Protein AF-0000000070364997 (afdb_homodimer)

Sequence (820 aa):
MSFGLNSCIFNQNPSIFFQIRKKLLNKYQRLINIKISLKMSIETDIGFIRRKKSTSIEFLIPFIGIDIGGTLAKLCFALKKNSQVDFEHIEHLMINSYQEFDIYFKTFESRNVEDMIDFIESLDMNFITKEFYITGGGAHKFDELFQERLKVNVIKVQEFESLKMGFQLLEQLSPNDSIFNFSKQKGKDFFKGQGGLFPFVLINIGSGVSMIKFEGEGVFTRVNGTSIGGGFFLGITHLLTGERNFDKLLEMSNQGDNRNVDLYANDIYGQVVPPEDIHGDALCVSMGKMSAKLKEGEDVNKNDLVKSMLLMASFNLSQIAFIQSKLEGINNIIFAGNFVRNHQDTMDCINTAIEFFNQNEDANNQRKAFFVKHDGFIGALGSFFQGFTLKQQKKLQLISELNTQQVKQEMSFGLNSCIFNQNPSIFFQIRKKLLNKYQRLINIKISLKMSIETDIGFIRRKKSTSIEFLIPFIGIDIGGTLAKLCFALKKNSQVDFEHIEHLMINSYQEFDIYFKTFESRNVEDMIDFIESLDMNFITKEFYITGGGAHKFDELFQERLKVNVIKVQEFESLKMGFQLLEQLSPNDSIFNFSKQKGKDFFKGQGGLFPFVLINIGSGVSMIKFEGEGVFTRVNGTSIGGGFFLGITHLLTGERNFDKLLEMSNQGDNRNVDLYANDIYGQVVPPEDIHGDALCVSMGKMSAKLKEGEDVNKNDLVKSMLLMASFNLSQIAFIQSKLEGINNIIFAGNFVRNHQDTMDCINTAIEFFNQNEDANNQRKAFFVKHDGFIGALGSFFQGFTLKQQKKLQLISELNTQQVKQE

pLDDT: mean 80.09, std 21.05, range [21.52, 98.31]

InterPro domains:
  IPR004567 Type II pantothenate kinase [PF03630] (64-385)
  IPR004567 Type II pantothenate kinase [PTHR12280] (41-387)
  IPR004567 Type II pantothenate kinase [TIGR00555] (64-385)
  IPR043129 ATPase, nucleotide binding domain [SSF53067] (61-176)
  IPR043129 ATPase, nucleotide binding domain [SSF53067] (149-386)

Foldseek 3Di:
DPPPPPPPPPPVDPVVVVVVVVVVVVVVVVVVVVPVPPPPPPPPPPPPDPPPQDLLLVFWDLFKFWEQEPFKIKIKTKTFPPDPDDDDFDVVQWADAPDRIIMTMDMDTNVPCVVVVVRCVVSPSLVNYQEYEYEYPVLVVCQVVCCVSSVHHYDYDYQVLLLLLLQVVLQVGPPNQFKWAAAPVPGTGGDPDPVTQPFEWEFAAECWTWIKTDHPPRDIDTDDTDNLGPVVLQVVLCVLPVDRDPVVLVVLLVVADLVVQFQWPCNVQPPHDDDPPDPDGHGDGQSVCVVVCVVVVHDDRSSNNSNSSLLVSLLVSLVVSLVVCVVVQHQEYEYAYPRPLVDNSSSNSNQVNQVVVCVPPDPVRRHGYMYTNCGPCSSRSSSSSVVVVVVVVVVVVVVVVVVVVVVVVD/DPPPPDPPPPPVDPVVVVVVVVVVVVVVVVVVVVVVPPPPPPPPPPPPDPPPQPLLLVFWDLFKFWEQEPFKIKIKTKTFPPDPDDDDFDVVQWADAPDRIIMTMDMDTNVPCVVVVVRCVVSPSLVNYQEYEYEYPVLVVCQVVCCVSSVHHYDYDYQVLLLLLLLVVLQPGPPNQFKWAAAPVPGTGGDPDPVTLPFEWEFAAECWTWIKTDHDPRDIDTDDTDNLGPVVLQVVLCVLPVDRDPVVLVVLLVVADLVVQFQWPCNVQPPHDPDPVDPDGHGDGQSVCVVVCVVVVHDDRSSNNSNSSLLVSLLVSLVVSLVVCVVVQHQEYEYAYPRPLVDNSSSNSNQVNQVVVCVPPDPVRRHGYMYTNCGPCSSRSSSSSVVVVVVVVVVVVVVVVVVVVVVVVD

Radius of gyration: 33.5 Å; Cα contacts (8 Å, |Δi|>4): 1414; chains: 2; bounding box: 85×122×63 Å

Organism: Tetrahymena thermophila (strain SB210) (NCBI:txid312017)

Nearest PDB structures (foldseek):
  3smp-assembly1_B  TM=8.712E-01  e=1.996E-31  Homo sapiens
  2i7n-assembly1_B  TM=8.477E-01  e=9.320E-30  Homo sapiens
  7t1g-assembly1_B  TM=8.515E-01  e=3.770E-29  Saccharomyces cerevisiae S288C
  3mk6-assembly2_B  TM=8.285E-01  e=2.293E-28  Homo sapiens
  5kqd-assembly1_A  TM=8.121E-01  e=5.298E-25  Homo sapiens

Solvent-accessible surface area (backbone atoms only — not comparable to full-atom values): 43586 Å² total; per-residue (Å²): 137,82,81,74,80,79,78,80,73,80,74,77,62,73,60,60,61,51,53,55,51,48,49,54,47,49,52,51,51,54,51,54,63,55,57,70,64,64,75,77,76,74,80,72,78,72,84,65,75,82,62,83,71,56,83,30,57,83,29,50,47,70,35,38,5,26,23,23,43,89,59,43,24,29,42,23,38,35,32,31,62,90,55,85,65,84,74,89,59,43,71,93,65,45,42,80,45,95,56,74,33,33,37,44,35,43,78,38,46,35,88,46,47,62,59,52,53,50,50,39,56,68,46,40,48,51,76,63,29,47,57,37,22,23,17,45,68,36,37,66,75,42,40,64,57,43,33,69,77,51,63,33,46,75,42,75,38,56,56,67,57,16,38,52,38,17,51,53,53,52,68,68,39,81,80,48,76,42,40,24,30,50,34,86,88,75,40,77,46,60,53,79,67,87,75,58,74,58,49,26,34,36,39,39,23,33,44,31,30,42,28,32,39,37,44,65,96,80,41,69,46,79,76,51,65,43,27,72,23,34,24,20,53,50,16,53,43,22,74,72,64,70,52,81,50,65,71,60,48,52,51,34,23,72,73,27,50,31,74,78,32,30,30,33,39,49,74,72,40,49,94,46,84,58,62,88,83,54,68,73,75,37,77,34,13,41,37,40,39,37,57,62,38,54,73,70,64,51,86,75,60,58,31,20,51,40,22,37,52,51,48,48,48,30,35,51,48,30,49,51,50,50,55,52,26,59,69,68,72,38,45,40,33,35,49,32,21,68,54,36,54,82,34,63,70,51,43,26,40,30,35,52,34,40,53,58,64,31,70,83,39,56,86,90,65,45,59,45,62,30,33,43,71,54,40,67,38,37,40,6,44,3,18,21,45,46,49,51,52,52,53,50,50,53,50,50,51,48,49,52,50,50,51,54,51,53,57,71,71,102,137,83,81,74,81,79,79,80,73,79,76,77,61,72,61,59,60,51,52,54,50,47,51,53,48,50,52,52,51,53,51,54,63,55,58,70,65,63,74,76,77,73,79,72,78,73,83,66,75,81,63,82,70,56,82,33,57,82,29,51,47,69,35,38,4,26,22,22,42,89,59,43,24,29,42,24,38,34,31,29,62,88,56,85,65,86,76,90,59,45,73,92,65,46,40,77,45,97,56,73,33,32,38,43,38,42,78,38,45,35,89,46,47,62,58,50,52,51,52,38,56,69,47,41,48,51,75,63,31,48,58,36,22,24,18,45,68,36,38,67,74,43,3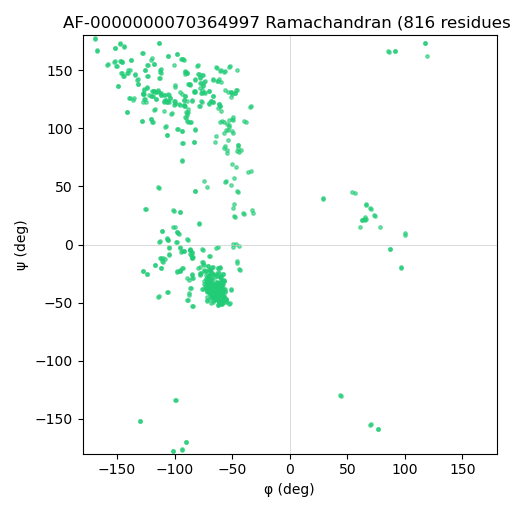9,66,57,44,32,71,77,50,63,34,46,75,43,76,40,55,55,69,59,15,38,51,39,17,53,53,52,52,69,69,42,83,80,46,76,42,40,24,30,49,34,85,87,76,40,76,46,62,53,78,67,88,76,58,75,57,42,27,34,36,39,41,23,33,45,31,30,42,28,31,40,36,65,50,98,81,46,70,45,79,78,49,66,43,28,71,23,34,24,20,53,49,18,53,43,23,75,72,62,70,52,81,50,67,70,58,48,52,52,33,23,73,72,27,50,30,75,78,30,29,32,33,39,48,74,72,40,50,93,48,83,56,62,87,84,54,68,73,75,38,78,34,14,42,38,40,39,36,58,62,38,55,74,71,64,51,85,76,61,58,30,21,52,39,23,36,51,51,47,46,48,30,36,52,48,30,50,51,50,51,55,51,24,58,69,69,72,38,43,39,34,35,49,32,22,67,55,38,54,81,34,63,69,51,43,27,41,29,35,51,33,39,54,59,64,31,70,81,38,55,85,90,65,45,59,45,61,29,34,45,70,54,41,68,38,35,39,7,43,3,18,22,46,46,49,50,51,52,52,51,49,54,49,51,51,49,49,51,49,50,50,53,50,50,53,68,74,97

Structure (mmCIF, N/CA/C/O backbone):
data_AF-0000000070364997-model_v1
#
loop_
_entity.id
_entity.type
_entity.pdbx_description
1 polymer 'Pantothenate kinase'
#
loop_
_atom_site.group_PDB
_atom_site.id
_atom_site.type_symbol
_atom_site.label_atom_id
_atom_site.label_alt_id
_atom_site.label_comp_id
_atom_site.label_asym_id
_atom_site.label_entity_id
_atom_site.label_seq_id
_atom_site.pdbx_PDB_ins_code
_atom_site.Cartn_x
_atom_site.Cartn_y
_atom_site.Cartn_z
_atom_site.occupancy
_atom_site.B_iso_or_equiv
_atom_site.auth_seq_id
_atom_site.auth_comp_id
_atom_site.auth_asym_id
_atom_site.auth_atom_id
_atom_site.pdbx_PDB_model_num
ATOM 1 N N . MET A 1 1 ? 57.125 -1.102 -2.936 1 21.53 1 MET A N 1
ATOM 2 C CA . MET A 1 1 ? 57.188 0.206 -2.287 1 21.53 1 MET A CA 1
ATOM 3 C C . MET A 1 1 ? 55.781 0.822 -2.215 1 21.53 1 MET A C 1
ATOM 5 O O . MET A 1 1 ? 55.094 0.962 -3.238 1 21.53 1 MET A O 1
ATOM 9 N N . SER A 1 2 ? 55.125 0.643 -1.011 1 21.56 2 SER A N 1
ATOM 10 C CA . SER A 1 2 ? 53.781 0.604 -0.413 1 21.56 2 SER A CA 1
ATOM 11 C C . SER A 1 2 ? 53.188 2.004 -0.293 1 21.56 2 SER A C 1
ATOM 13 O O . SER A 1 2 ? 53.594 2.785 0.568 1 21.56 2 SER A O 1
ATOM 15 N N . PHE A 1 3 ? 53.156 2.734 -1.479 1 24.83 3 PHE A N 1
ATOM 16 C CA . PHE A 1 3 ? 52.875 4.16 -1.391 1 24.83 3 PHE A CA 1
ATOM 17 C C . PHE A 1 3 ? 51.562 4.395 -0.665 1 24.83 3 PHE A C 1
ATOM 19 O O . PHE A 1 3 ? 50.531 3.781 -1 1 24.83 3 PHE A O 1
ATOM 26 N N . GLY A 1 4 ? 51.594 4.715 0.649 1 21.52 4 GLY A N 1
ATOM 27 C CA . GLY A 1 4 ? 50.719 5.051 1.784 1 21.52 4 GLY A CA 1
ATOM 28 C C . GLY A 1 4 ? 49.812 6.219 1.514 1 21.52 4 GLY A C 1
ATOM 29 O O . GLY A 1 4 ? 50.25 7.371 1.491 1 21.52 4 GLY A O 1
ATOM 30 N N . LEU A 1 5 ? 49 6.156 0.404 1 24.88 5 LEU A N 1
ATOM 31 C CA . LEU A 1 5 ? 48.156 7.328 0.119 1 24.88 5 LEU A CA 1
ATOM 32 C C . LEU A 1 5 ? 47.406 7.77 1.361 1 24.88 5 LEU A C 1
ATOM 34 O O . LEU A 1 5 ? 46.688 6.965 1.979 1 24.88 5 LEU A O 1
ATOM 38 N N . ASN A 1 6 ? 47.906 8.742 2.121 1 21.66 6 ASN A N 1
ATOM 39 C CA . ASN A 1 6 ? 47.531 9.453 3.34 1 21.66 6 ASN A CA 1
ATOM 40 C C . ASN A 1 6 ? 46.125 10.047 3.244 1 21.66 6 ASN A C 1
ATOM 42 O O . ASN A 1 6 ? 45.844 10.82 2.33 1 21.66 6 ASN A O 1
ATOM 46 N N . SER A 1 7 ? 45.062 9.336 3.641 1 22.23 7 SER A N 1
ATOM 47 C CA . SER A 1 7 ? 43.625 9.539 3.852 1 22.23 7 SER A CA 1
ATOM 48 C C . SER A 1 7 ? 43.375 10.797 4.676 1 22.23 7 SER A C 1
ATOM 50 O O . SER A 1 7 ? 43.531 10.789 5.898 1 22.23 7 SER A O 1
ATOM 52 N N . CYS A 1 8 ? 43.844 11.984 4.242 1 23.69 8 CYS A N 1
ATOM 53 C CA . CYS A 1 8 ? 43.594 13.188 5.027 1 23.69 8 CYS A CA 1
ATOM 54 C C . CYS A 1 8 ? 42.094 13.344 5.285 1 23.69 8 CYS A C 1
ATOM 56 O O . CYS A 1 8 ? 41.312 13.539 4.352 1 23.69 8 CYS A O 1
ATOM 58 N N . ILE A 1 9 ? 41.5 12.617 6.23 1 25.39 9 ILE A N 1
ATOM 59 C CA . ILE A 1 9 ? 40.25 12.609 6.961 1 25.39 9 ILE A CA 1
ATOM 60 C C . ILE A 1 9 ? 39.938 14.023 7.469 1 25.39 9 ILE A C 1
ATOM 62 O O . ILE A 1 9 ? 40.656 14.555 8.305 1 25.39 9 ILE A O 1
ATOM 66 N N . PHE A 1 10 ? 39.656 14.984 6.547 1 26.39 10 PHE A N 1
ATOM 67 C CA . PHE A 1 10 ? 39.25 16.297 7.02 1 26.39 10 PHE A CA 1
ATOM 68 C C . PHE A 1 10 ? 38.219 16.188 8.141 1 26.39 10 PHE A C 1
ATOM 70 O O . PHE A 1 10 ? 37.156 15.609 7.945 1 26.39 10 PHE A O 1
ATOM 77 N N . ASN A 1 11 ? 38.594 16.031 9.406 1 27.77 11 ASN A N 1
ATOM 78 C CA . ASN A 1 11 ? 38 16.203 10.734 1 27.77 11 ASN A CA 1
ATOM 79 C C . ASN A 1 11 ? 37.25 17.516 10.844 1 27.77 11 ASN A C 1
ATOM 81 O O . ASN A 1 11 ? 37.844 18.562 11.164 1 27.77 11 ASN A O 1
ATOM 85 N N . GLN A 1 12 ? 36.438 17.859 9.82 1 29.81 12 GLN A N 1
ATOM 86 C CA . GLN A 1 12 ? 35.781 19.141 9.945 1 29.81 12 GLN A CA 1
ATOM 87 C C . GLN A 1 12 ? 35.031 19.25 11.289 1 29.81 12 GLN A C 1
ATOM 89 O O . GLN A 1 12 ? 34.312 18.344 11.672 1 29.81 12 GLN A O 1
ATOM 94 N N . ASN A 1 13 ? 35.562 19.969 12.281 1 31.3 13 ASN A N 1
ATOM 95 C CA . ASN A 1 13 ? 35.312 20.266 13.688 1 31.3 13 ASN A CA 1
ATOM 96 C C . ASN A 1 13 ? 33.875 20.75 13.891 1 31.3 13 ASN A C 1
ATOM 98 O O . ASN A 1 13 ? 33.438 21.734 13.266 1 31.3 13 ASN A O 1
ATOM 102 N N . PRO A 1 14 ? 33.031 19.969 14.453 1 37.12 14 PRO A N 1
ATOM 103 C CA . PRO A 1 14 ? 31.641 20.234 14.836 1 37.12 14 PRO A CA 1
ATOM 104 C C . PRO A 1 14 ? 31.484 21.578 15.547 1 37.12 14 PRO A C 1
ATOM 106 O O . PRO A 1 14 ? 30.359 22.062 15.695 1 37.12 14 PRO A O 1
ATOM 109 N N . SER A 1 15 ? 32.656 22.188 15.992 1 38.53 15 SER A N 1
ATOM 110 C CA . SER A 1 15 ? 32.594 23.391 16.797 1 38.53 15 SER A CA 1
ATOM 111 C C . SER A 1 15 ? 32.219 24.609 15.961 1 38.53 15 SER A C 1
ATOM 113 O O . SER A 1 15 ? 31.516 25.516 16.422 1 38.53 15 SER A O 1
ATOM 115 N N . ILE A 1 16 ? 32.688 24.594 14.719 1 38.06 16 ILE A N 1
ATOM 116 C CA . ILE A 1 16 ? 32.469 25.797 13.914 1 38.06 16 ILE A CA 1
ATOM 117 C C . ILE A 1 16 ? 31 25.922 13.547 1 38.06 16 ILE A C 1
ATOM 119 O O . ILE A 1 16 ? 30.438 27.016 13.578 1 38.06 16 ILE A O 1
ATOM 123 N N . PHE A 1 17 ? 30.375 24.75 13.344 1 35.44 17 PHE A N 1
ATOM 124 C CA . PHE A 1 17 ? 28.969 24.812 12.969 1 35.44 17 PHE A CA 1
ATOM 125 C C . PHE A 1 17 ? 28.125 25.25 14.156 1 35.44 17 PHE A C 1
ATOM 127 O O . PHE A 1 17 ? 27.141 25.984 13.992 1 35.44 17 PHE A O 1
ATOM 134 N N . PHE A 1 18 ? 28.594 24.984 15.359 1 38.22 18 PHE A N 1
ATOM 135 C CA . PHE A 1 18 ? 27.891 25.422 16.547 1 38.22 18 PHE A CA 1
ATOM 136 C C . PHE A 1 18 ? 28.031 26.938 16.734 1 38.22 18 PHE A C 1
ATOM 138 O O . PHE A 1 18 ? 27.078 27.609 17.078 1 38.22 18 PHE A O 1
ATOM 145 N N . GLN A 1 19 ? 29.266 27.484 16.422 1 40.44 19 GLN A N 1
ATOM 146 C CA . GLN A 1 19 ? 29.5 28.906 16.625 1 40.44 19 GLN A CA 1
ATOM 147 C C . GLN A 1 19 ? 28.734 29.734 15.594 1 40.44 19 GLN A C 1
ATOM 149 O O . GLN A 1 19 ? 28.203 30.797 15.93 1 40.44 19 GLN A O 1
ATOM 154 N N . ILE A 1 20 ? 28.578 29.25 14.391 1 38.41 20 ILE A N 1
ATOM 155 C CA . ILE A 1 20 ? 27.828 30.016 13.391 1 38.41 20 ILE A CA 1
ATOM 156 C C . ILE A 1 20 ? 26.344 29.969 13.727 1 38.41 20 ILE A C 1
ATOM 158 O O . ILE A 1 20 ? 25.641 30.984 13.633 1 38.41 20 ILE A O 1
ATOM 162 N N . ARG A 1 21 ? 25.859 28.906 14.281 1 37.62 21 ARG A N 1
ATOM 163 C CA . ARG A 1 21 ? 24.453 28.766 14.672 1 37.62 21 ARG A CA 1
ATOM 164 C C . ARG A 1 21 ? 24.125 29.656 15.867 1 37.62 21 ARG A C 1
ATOM 166 O O . ARG A 1 21 ? 23.078 30.312 15.891 1 37.62 21 ARG A O 1
ATOM 173 N N . LYS A 1 22 ? 24.984 29.766 16.828 1 41.53 22 LYS A N 1
ATOM 174 C CA . LYS A 1 22 ? 24.797 30.672 17.969 1 41.53 22 LYS A CA 1
ATOM 175 C C . LYS A 1 22 ? 24.828 32.125 17.516 1 41.53 22 LYS A C 1
ATOM 177 O O . LYS A 1 22 ? 24.031 32.938 17.984 1 41.53 22 LYS A O 1
ATOM 182 N N . LYS A 1 23 ? 25.719 32.5 16.641 1 41.75 23 LYS A N 1
ATOM 183 C CA . LYS A 1 23 ? 25.812 33.875 16.156 1 41.75 23 LYS A CA 1
ATOM 184 C C . LYS A 1 23 ? 24.562 34.281 15.375 1 41.75 23 LYS A C 1
ATOM 186 O O . LYS A 1 23 ? 24.062 35.375 15.516 1 41.75 23 LYS A O 1
ATOM 191 N N . LEU A 1 24 ? 24.078 33.312 14.602 1 37.25 24 LEU A N 1
ATOM 192 C CA . LEU A 1 24 ? 22.828 33.625 13.898 1 37.25 24 LEU A CA 1
ATOM 193 C C . LEU A 1 24 ? 21.656 33.656 14.867 1 37.25 24 LEU A C 1
ATOM 195 O O . LEU A 1 24 ? 20.781 34.531 14.75 1 37.25 24 LEU A O 1
ATOM 199 N N . LEU A 1 25 ? 21.719 32.875 15.891 1 37.78 25 LEU A N 1
ATOM 200 C CA . LEU A 1 25 ? 20.703 32.906 16.922 1 37.78 25 LEU A CA 1
ATOM 201 C C . LEU A 1 25 ? 20.828 34.188 17.766 1 37.78 25 LEU A C 1
ATOM 203 O O . LEU A 1 25 ? 19.828 34.812 18.094 1 37.78 25 LEU A O 1
ATOM 207 N N . ASN A 1 26 ? 22.062 34.5 18.234 1 42.31 26 ASN A N 1
ATOM 208 C CA . ASN A 1 26 ? 22.281 35.75 18.969 1 42.31 26 ASN A CA 1
ATOM 209 C C . ASN A 1 26 ? 21.938 36.969 18.109 1 42.31 26 ASN A C 1
ATOM 211 O O . ASN A 1 26 ? 21.375 37.938 18.609 1 42.31 26 ASN A O 1
ATOM 215 N N . LYS A 1 27 ? 22.297 37 16.875 1 37.28 27 LYS A N 1
ATOM 216 C CA . LYS A 1 27 ? 21.891 38.094 16 1 37.28 27 LYS A CA 1
ATOM 217 C C . LYS A 1 27 ? 20.375 38.156 15.867 1 37.28 27 LYS A C 1
ATOM 219 O O . LYS A 1 27 ? 19.781 39.219 15.875 1 37.28 27 LYS A O 1
ATOM 224 N N . TYR A 1 28 ? 19.75 37 15.844 1 33.81 28 TYR A N 1
ATOM 225 C CA . TYR A 1 28 ? 18.297 36.969 15.781 1 33.81 28 TYR A CA 1
ATOM 226 C C . TYR A 1 28 ? 17.688 37.344 17.125 1 33.81 28 TYR A C 1
ATOM 228 O O . TYR A 1 28 ? 16.688 38.062 17.172 1 33.81 28 TYR A O 1
ATOM 236 N N . GLN A 1 29 ? 18.344 37.031 18.25 1 35.12 29 GLN A N 1
ATOM 237 C CA . GLN A 1 29 ? 17.859 37.469 19.547 1 35.12 29 GLN A CA 1
ATOM 238 C C . GLN A 1 29 ? 17.984 39 19.688 1 35.12 29 GLN A C 1
ATOM 240 O O . GLN A 1 29 ? 17.078 39.656 20.203 1 35.12 29 GLN A O 1
ATOM 245 N N . ARG A 1 30 ? 19.125 39.625 19.422 1 35.75 30 ARG A N 1
ATOM 246 C CA . ARG A 1 30 ? 19.312 41.062 19.5 1 35.75 30 ARG A CA 1
ATOM 247 C C . ARG A 1 30 ? 18.359 41.812 18.594 1 35.75 30 ARG A C 1
ATOM 249 O O . ARG A 1 30 ? 17.859 42.906 18.938 1 35.75 30 ARG A O 1
ATOM 256 N N . LEU A 1 31 ? 18.109 41.281 17.469 1 31.36 31 LEU A N 1
ATOM 257 C CA . LEU A 1 31 ? 17.188 41.938 16.562 1 31.36 31 LEU A CA 1
ATOM 258 C C . LEU A 1 31 ? 15.758 41.875 17.078 1 31.36 31 LEU A C 1
ATOM 260 O O . LEU A 1 31 ? 14.969 42.812 16.891 1 31.36 31 LEU A O 1
ATOM 264 N N . ILE A 1 32 ? 15.469 40.875 17.875 1 33.06 32 ILE A N 1
ATOM 265 C CA . ILE A 1 32 ? 14.148 40.844 18.484 1 33.06 32 ILE A CA 1
ATOM 266 C C . ILE A 1 32 ? 14.055 41.938 19.547 1 33.06 32 ILE A C 1
ATOM 268 O O . ILE A 1 32 ? 13.031 42.625 19.656 1 33.06 32 ILE A O 1
ATOM 272 N N . ASN A 1 33 ? 15.141 42.219 20.266 1 32.97 33 ASN A N 1
ATOM 273 C CA . ASN A 1 33 ? 15.086 43.281 21.266 1 32.97 33 ASN A CA 1
ATOM 274 C C . ASN A 1 33 ? 14.883 44.625 20.609 1 32.97 33 ASN A C 1
ATOM 276 O O . ASN A 1 33 ? 14.305 45.531 21.219 1 32.97 33 ASN A O 1
ATOM 280 N N . ILE A 1 34 ? 15.555 44.875 19.516 1 29.83 34 ILE A N 1
ATOM 281 C CA . ILE A 1 34 ? 15.484 46.25 19 1 29.83 34 ILE A CA 1
ATOM 282 C C . ILE A 1 34 ? 14.062 46.562 18.531 1 29.83 34 ILE A C 1
ATOM 284 O O . ILE A 1 34 ? 13.539 47.656 18.766 1 29.83 34 ILE A O 1
ATOM 288 N N . LYS A 1 35 ? 13.383 45.625 17.844 1 33.09 35 LYS A N 1
ATOM 289 C CA . LYS A 1 35 ? 12.203 46 17.062 1 33.09 35 LYS A CA 1
ATOM 290 C C . LYS A 1 35 ? 10.977 46.156 17.953 1 33.09 35 LYS A C 1
ATOM 292 O O . LYS A 1 35 ? 9.938 46.656 17.516 1 33.09 35 LYS A O 1
ATOM 297 N N . ILE A 1 36 ? 10.992 45.562 19.141 1 31.11 36 ILE A N 1
ATOM 298 C CA . ILE A 1 36 ? 9.781 45.875 19.891 1 31.11 36 ILE A CA 1
ATOM 299 C C . ILE A 1 36 ? 9.703 47.375 20.172 1 31.11 36 ILE A C 1
ATOM 301 O O . ILE A 1 36 ? 8.617 47.938 20.312 1 31.11 36 ILE A O 1
ATOM 305 N N . SER A 1 37 ? 10.875 48.031 20.234 1 28.77 37 SER A N 1
ATOM 306 C CA . SER A 1 37 ? 10.789 49.438 20.578 1 28.77 37 SER A CA 1
ATOM 307 C C . SER A 1 37 ? 10.227 50.25 19.422 1 28.77 37 SER A C 1
ATOM 309 O O . SER A 1 37 ? 10.203 51.5 19.484 1 28.77 37 SER A O 1
ATOM 311 N N . LEU A 1 38 ? 10.305 49.812 18.188 1 26.12 38 LEU A N 1
ATOM 312 C CA . LEU A 1 38 ? 9.797 50.812 17.25 1 26.12 38 LEU A CA 1
ATOM 313 C C . LEU A 1 38 ? 8.312 51.062 17.484 1 26.12 38 LEU A C 1
ATOM 315 O O . LEU A 1 38 ? 7.492 50.156 17.391 1 26.12 38 LEU A O 1
ATOM 319 N N . LYS A 1 39 ? 7.926 52.094 18.328 1 30.89 39 LYS A N 1
ATOM 320 C CA . LYS A 1 39 ? 6.758 52.938 18.531 1 30.89 39 LYS A CA 1
ATOM 321 C C . LYS A 1 39 ? 6.078 53.281 17.203 1 30.89 39 LYS A C 1
ATOM 323 O O . LYS A 1 39 ? 6.621 54.031 16.391 1 30.89 39 LYS A O 1
ATOM 328 N N . MET A 1 40 ? 5.562 52.344 16.453 1 27.45 40 MET A N 1
ATOM 329 C CA . MET A 1 40 ? 4.676 52.719 15.359 1 27.45 40 MET A CA 1
ATOM 330 C C . MET A 1 40 ? 3.658 53.75 15.82 1 27.45 40 MET A C 1
ATOM 332 O O . MET A 1 40 ? 2.783 53.438 16.625 1 27.45 40 MET A O 1
ATOM 336 N N . SER A 1 41 ? 3.932 55.031 15.93 1 28.05 41 SER A N 1
ATOM 337 C CA . SER A 1 41 ? 3.064 56.188 15.984 1 28.05 41 SER A CA 1
ATOM 338 C C . SER A 1 41 ? 2.014 56.156 14.883 1 28.05 41 SER A C 1
ATOM 340 O O . SER A 1 41 ? 2.141 56.844 13.875 1 28.05 41 SER A O 1
ATOM 342 N N . ILE A 1 42 ? 1.562 55.062 14.258 1 27.23 42 ILE A N 1
ATOM 343 C CA . ILE A 1 42 ? 0.533 55.25 13.242 1 27.23 42 ILE A CA 1
ATOM 344 C C . ILE A 1 42 ? -0.671 55.969 13.852 1 27.23 42 ILE A C 1
ATOM 346 O O . ILE A 1 42 ? -1.34 55.438 14.734 1 27.23 42 ILE A O 1
ATOM 350 N N . GLU A 1 43 ? -0.694 57.312 13.938 1 28.06 43 GLU A N 1
ATOM 351 C CA . GLU A 1 43 ? -1.823 58.219 14.094 1 28.06 43 GLU A CA 1
ATOM 352 C C . GLU A 1 43 ? -2.934 57.906 13.094 1 28.06 43 GLU A C 1
ATOM 354 O O . GLU A 1 43 ? -2.908 58.375 11.953 1 28.06 43 GLU A O 1
ATOM 359 N N . THR A 1 44 ? -3.211 56.656 12.625 1 27.14 44 THR A N 1
ATOM 360 C CA . THR A 1 44 ? -4.336 56.594 11.703 1 27.14 44 THR A CA 1
ATOM 361 C C . THR A 1 44 ? -5.594 57.156 12.336 1 27.14 44 THR A C 1
ATOM 363 O O . THR A 1 44 ? -5.973 56.781 13.445 1 27.14 44 THR A O 1
ATOM 366 N N . ASP A 1 45 ? -6.09 58.344 12.023 1 28.7 45 ASP A N 1
ATOM 367 C CA . ASP A 1 45 ? -7.262 59.188 12.219 1 28.7 45 ASP A CA 1
ATOM 368 C C . ASP A 1 45 ? -8.547 58.438 11.922 1 28.7 45 ASP A C 1
ATOM 370 O O . ASP A 1 45 ? -9.586 59.031 11.641 1 28.7 45 ASP A O 1
ATOM 374 N N . ILE A 1 46 ? -8.539 57.094 11.523 1 30.06 46 ILE A N 1
ATOM 375 C CA . ILE A 1 46 ? -9.859 56.625 11.078 1 30.06 46 ILE A CA 1
ATOM 376 C C . ILE A 1 46 ? -10.859 56.781 12.219 1 30.06 46 ILE A C 1
ATOM 378 O O . ILE A 1 46 ? -10.547 56.5 13.375 1 30.06 46 ILE A O 1
ATOM 382 N N . GLY A 1 47 ? -11.859 57.594 12.133 1 30.23 47 GLY A N 1
ATOM 383 C CA . GLY A 1 47 ? -13.117 57.719 12.852 1 30.23 47 GLY A CA 1
ATOM 384 C C . GLY A 1 47 ? -13.672 56.375 13.312 1 30.23 47 GLY A C 1
ATOM 385 O O . GLY A 1 47 ? -14.547 55.812 12.656 1 30.23 47 GLY A O 1
ATOM 386 N N . PHE A 1 48 ? -12.82 55.344 13.594 1 31.38 48 PHE A N 1
ATOM 387 C CA . PHE A 1 48 ? -13.297 54.062 14.07 1 31.38 48 PHE A CA 1
ATOM 388 C C . PHE A 1 48 ? -14.266 54.219 15.242 1 31.38 48 PHE A C 1
ATOM 390 O O . PHE A 1 48 ? -14.023 55.031 16.141 1 31.38 48 PHE A O 1
ATOM 397 N N . ILE A 1 49 ? -15.547 54 15.031 1 34.19 49 ILE A N 1
ATOM 398 C CA . ILE A 1 49 ? -16.547 53.844 16.094 1 34.19 49 ILE A CA 1
ATOM 399 C C . ILE A 1 49 ? -15.906 53.156 17.297 1 34.19 49 ILE A C 1
ATOM 401 O O . ILE A 1 49 ? -15.18 52.188 17.156 1 34.19 49 ILE A O 1
ATOM 405 N N . ARG A 1 50 ? -15.828 53.719 18.453 1 36.59 50 ARG A N 1
ATOM 406 C CA . ARG A 1 50 ? -15.414 53.375 19.797 1 36.59 50 ARG A CA 1
ATOM 407 C C . ARG A 1 50 ? -15.875 51.969 20.172 1 36.59 50 ARG A C 1
ATOM 409 O O . ARG A 1 50 ? -16.906 51.812 20.828 1 36.59 50 ARG A O 1
ATOM 416 N N . ARG A 1 51 ? -16.047 51.062 19.188 1 42 51 ARG A N 1
ATOM 417 C CA . ARG A 1 51 ? -16.312 49.781 19.844 1 42 51 ARG A CA 1
ATOM 418 C C . ARG A 1 51 ? -15.25 49.469 20.906 1 42 51 ARG A C 1
ATOM 420 O O . ARG A 1 51 ? -14.078 49.844 20.734 1 42 51 ARG A O 1
ATOM 427 N N . LYS A 1 52 ? -15.641 49.188 22.062 1 45.5 52 LYS A N 1
ATOM 428 C CA . LYS A 1 52 ? -14.852 48.781 23.219 1 45.5 52 LYS A CA 1
ATOM 429 C C . LYS A 1 52 ? -13.766 47.781 22.828 1 45.5 52 LYS A C 1
ATOM 431 O O . LYS A 1 52 ? -14.07 46.656 22.359 1 45.5 52 LYS A O 1
ATOM 436 N N . LYS A 1 53 ? -12.664 48.188 22.328 1 52.06 53 LYS A N 1
ATOM 437 C CA . LYS A 1 53 ? -11.445 47.438 22.016 1 52.06 53 LYS A CA 1
ATOM 438 C C . LYS A 1 53 ? -11.141 46.406 23.094 1 52.06 53 LYS A C 1
ATOM 440 O O . LYS A 1 53 ? -11.148 46.719 24.281 1 52.06 53 LYS A O 1
ATOM 445 N N . SER A 1 54 ? -11.422 45.125 22.641 1 59.81 54 SER A N 1
ATOM 446 C CA . SER A 1 54 ? -11.062 44.031 23.562 1 59.81 54 SER A CA 1
ATOM 447 C C . SER A 1 54 ? -9.648 44.219 24.094 1 59.81 54 SER A C 1
ATOM 449 O O . SER A 1 54 ? -8.805 44.844 23.438 1 59.81 54 SER A O 1
ATOM 451 N N . THR A 1 55 ? -9.461 44.125 25.375 1 68.25 55 THR A N 1
ATOM 452 C CA . THR A 1 55 ? -8.203 44.156 26.109 1 68.25 55 THR A CA 1
ATOM 453 C C . THR A 1 55 ? -7.168 43.25 25.453 1 68.25 55 THR A C 1
ATOM 455 O O . THR A 1 55 ? -5.977 43.344 25.75 1 68.25 55 THR A O 1
ATOM 458 N N . SER A 1 56 ? -7.566 42.562 24.281 1 77.5 56 SER A N 1
ATOM 459 C CA . SER A 1 56 ? -6.645 41.594 23.703 1 77.5 56 SER A CA 1
ATOM 460 C C . SER A 1 56 ? -5.633 42.281 22.781 1 77.5 56 SER A C 1
ATOM 462 O O . SER A 1 56 ? -4.523 41.781 22.594 1 77.5 56 SER A O 1
ATOM 464 N N . ILE A 1 57 ? -5.949 43.344 22.234 1 80.12 57 ILE A N 1
ATOM 465 C CA . ILE A 1 57 ? -5.156 44 21.203 1 80.12 57 ILE A CA 1
ATOM 466 C C . ILE A 1 57 ? -3.76 44.312 21.75 1 80.12 57 ILE A C 1
ATOM 468 O O . ILE A 1 57 ? -2.777 44.25 21 1 80.12 57 ILE A O 1
ATOM 472 N N . GLU A 1 58 ? -3.758 44.531 22.938 1 81.25 58 GLU A N 1
ATOM 473 C CA . GLU A 1 58 ? -2.475 44.906 23.531 1 81.25 58 GLU A CA 1
ATOM 474 C C . GLU A 1 58 ? -1.556 43.688 23.672 1 81.25 58 GLU A C 1
ATOM 476 O O . GLU A 1 58 ? -0.336 43.844 23.766 1 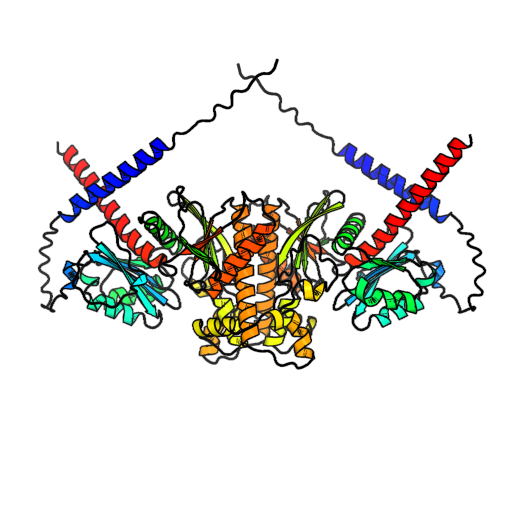81.25 58 GLU A O 1
ATOM 481 N N . PHE A 1 59 ? -2.127 42.562 23.547 1 87.56 59 PHE A N 1
ATOM 482 C CA . PHE A 1 59 ? -1.343 41.375 23.859 1 87.56 59 PHE A CA 1
ATOM 483 C C . PHE A 1 59 ? -1.085 40.531 22.594 1 87.56 59 PHE A C 1
ATOM 485 O O . PHE A 1 59 ? -0.192 39.688 22.578 1 87.56 59 PHE A O 1
ATOM 492 N N . LEU A 1 60 ? -1.738 40.844 21.609 1 88.94 60 LEU A N 1
ATOM 493 C CA . LEU A 1 60 ? -1.677 40.031 20.406 1 88.94 60 LEU A CA 1
ATOM 494 C C . LEU A 1 60 ? -0.388 40.312 19.641 1 88.94 60 LEU A C 1
ATOM 496 O O . LEU A 1 60 ? 0.043 41.438 19.516 1 88.94 60 LEU A O 1
ATOM 500 N N . ILE A 1 61 ? 0.221 39.188 19.125 1 88.44 61 ILE A N 1
ATOM 501 C CA . ILE A 1 61 ? 1.302 39.281 18.141 1 88.44 61 ILE A CA 1
ATOM 502 C C . ILE A 1 61 ? 0.72 39.344 16.734 1 88.44 61 ILE A C 1
ATOM 504 O O . ILE A 1 61 ? -0.238 38.625 16.422 1 88.44 61 ILE A O 1
ATOM 508 N N . PRO A 1 62 ? 1.277 40.188 15.906 1 90.25 62 PRO A N 1
ATOM 509 C CA . PRO A 1 62 ? 0.613 40.5 14.641 1 90.25 62 PRO A CA 1
ATOM 510 C C . PRO A 1 62 ? 0.889 39.438 13.562 1 90.25 62 PRO A C 1
ATOM 512 O O . PRO A 1 62 ? 1.183 39.812 12.414 1 90.25 62 PRO A O 1
ATOM 515 N N . PHE A 1 63 ? 0.797 38.219 13.836 1 92.31 63 PHE A N 1
ATOM 516 C CA . PHE A 1 63 ? 0.93 37.094 12.898 1 92.31 63 PHE A CA 1
ATOM 517 C C . PHE A 1 63 ? -0.159 36.062 13.141 1 92.31 63 PHE A C 1
ATOM 519 O O . PHE A 1 63 ? -0.358 35.594 14.266 1 92.31 63 PHE A O 1
ATOM 526 N N . ILE A 1 64 ? -0.848 35.812 12.109 1 95.38 64 ILE A N 1
ATOM 527 C CA . ILE A 1 64 ? -1.94 34.844 12.18 1 95.38 64 ILE A CA 1
ATOM 528 C C . ILE A 1 64 ? -1.75 33.75 11.117 1 95.38 64 ILE A C 1
ATOM 530 O O . ILE A 1 64 ? -1.594 34.062 9.93 1 95.38 64 ILE A O 1
ATOM 534 N N . GLY A 1 65 ? -1.685 32.531 11.539 1 96.88 65 GLY A N 1
ATOM 535 C CA . GLY A 1 65 ? -1.581 31.375 10.648 1 96.88 65 GLY A CA 1
ATOM 536 C C . GLY A 1 65 ? -2.818 30.5 10.656 1 96.88 65 GLY A C 1
ATOM 537 O O . GLY A 1 65 ? -3.346 30.172 11.719 1 96.88 65 GLY A O 1
ATOM 538 N N . ILE A 1 66 ? -3.287 30.203 9.453 1 97 66 ILE A N 1
ATOM 539 C CA . ILE A 1 66 ? -4.504 29.406 9.336 1 97 66 ILE A CA 1
ATOM 540 C C . ILE A 1 66 ? -4.281 28.281 8.344 1 97 66 ILE A C 1
ATOM 542 O O . ILE A 1 66 ? -3.582 28.438 7.348 1 97 66 ILE A O 1
ATOM 546 N N . ASP A 1 67 ? -4.77 27.062 8.648 1 94.19 67 ASP A N 1
ATOM 547 C CA . ASP A 1 67 ? -4.852 25.906 7.758 1 94.19 67 ASP A CA 1
ATOM 548 C C . ASP A 1 67 ? -6.297 25.438 7.602 1 94.19 67 ASP A C 1
ATOM 550 O O . ASP A 1 67 ? -6.875 24.875 8.539 1 94.19 67 ASP A O 1
ATOM 554 N N . ILE A 1 68 ? -6.852 25.688 6.414 1 90.31 68 ILE A N 1
ATOM 555 C CA . ILE A 1 68 ? -8.242 25.312 6.188 1 90.31 68 ILE A CA 1
ATOM 556 C C . ILE A 1 68 ? -8.305 24.109 5.246 1 90.31 68 ILE A C 1
ATOM 558 O O . ILE A 1 68 ? -8.25 24.266 4.023 1 90.31 68 ILE A O 1
ATOM 562 N N . GLY A 1 69 ? -8.516 22.953 5.832 1 78.88 69 GLY A N 1
ATOM 563 C CA . GLY A 1 69 ? -8.695 21.734 5.059 1 78.88 69 GLY A CA 1
ATOM 564 C C . GLY A 1 69 ? -10.141 21.469 4.695 1 78.88 69 GLY A C 1
ATOM 565 O O . GLY A 1 69 ? -10.992 22.344 4.836 1 78.88 69 GLY A O 1
ATOM 566 N N . GLY A 1 70 ? -10.383 20.281 4.188 1 69.75 70 GLY A N 1
ATOM 567 C CA . GLY A 1 70 ? -11.734 19.906 3.791 1 69.75 70 GLY A CA 1
ATOM 568 C C . GLY A 1 70 ? -12.68 19.734 4.965 1 69.75 70 GLY A C 1
ATOM 569 O O . GLY A 1 70 ? -13.891 19.922 4.828 1 69.75 70 GLY A O 1
ATOM 570 N N . THR A 1 71 ? -12.117 19.344 6.109 1 69.56 71 THR A N 1
ATOM 571 C CA . THR A 1 71 ? -12.969 19 7.242 1 69.56 71 THR A CA 1
ATOM 572 C C . THR A 1 71 ? -12.766 20 8.383 1 69.56 71 THR A C 1
ATOM 574 O O . THR A 1 71 ? -13.734 20.469 8.984 1 69.56 71 THR A O 1
ATOM 577 N N . LEU A 1 72 ? -11.5 20.344 8.703 1 77.81 72 LEU A N 1
ATOM 578 C CA . LEU A 1 72 ? -11.195 21.188 9.844 1 77.81 72 LEU A CA 1
ATOM 579 C C . LEU A 1 72 ? -10.398 22.422 9.414 1 77.81 72 LEU A C 1
ATOM 581 O O . LEU A 1 72 ? -9.625 22.359 8.453 1 77.81 72 LEU A O 1
ATOM 585 N N . ALA A 1 73 ? -10.688 23.438 10.078 1 90.06 73 ALA A N 1
ATOM 586 C CA . ALA A 1 73 ? -9.906 24.672 10 1 90.06 73 ALA A CA 1
ATOM 587 C C . ALA A 1 73 ? -9.125 24.906 11.289 1 90.06 73 ALA A C 1
ATOM 589 O O . ALA A 1 73 ? -9.672 24.781 12.383 1 90.06 73 ALA A O 1
ATOM 590 N N . LYS A 1 74 ? -7.84 25.141 11.164 1 94.12 74 LYS A N 1
ATOM 591 C CA . LYS A 1 74 ? -6.961 25.312 12.32 1 94.12 74 LYS A CA 1
ATOM 592 C C . LYS A 1 74 ? -6.371 26.719 12.367 1 94.12 74 LYS A C 1
ATOM 594 O O . LYS A 1 74 ? -5.914 27.234 11.344 1 94.12 74 LYS A O 1
ATOM 599 N N . LEU A 1 75 ? -6.465 27.312 13.508 1 96.75 75 LEU A N 1
ATOM 600 C CA . LEU A 1 75 ? -5.98 28.672 13.742 1 96.75 75 LEU A CA 1
ATOM 601 C C . LEU A 1 75 ? -4.785 28.656 14.688 1 96.75 75 LEU A C 1
ATOM 603 O O . LEU A 1 75 ? -4.789 27.969 15.703 1 96.75 75 LEU A O 1
ATOM 607 N N . CYS A 1 76 ? -3.736 29.297 14.281 1 96.56 76 CYS A N 1
ATOM 608 C CA . CYS A 1 76 ? -2.539 29.516 15.086 1 96.56 76 CYS A CA 1
ATOM 609 C C . CYS A 1 76 ? -2.281 31 15.297 1 96.56 76 CYS A C 1
ATOM 611 O O . CYS A 1 76 ? -2.258 31.766 14.336 1 96.56 76 CYS A O 1
ATOM 613 N N . PHE A 1 77 ? -2.104 31.453 16.531 1 94.75 77 PHE A N 1
ATOM 614 C CA . PHE A 1 77 ? -1.824 32.844 16.875 1 94.75 77 PHE A CA 1
ATOM 615 C C . PHE A 1 77 ? -1.028 32.938 18.172 1 94.75 77 PHE A C 1
ATOM 617 O O . PHE A 1 77 ? -0.783 31.922 18.828 1 94.75 77 PHE A O 1
ATOM 624 N N . ALA A 1 78 ? -0.542 34.125 18.453 1 93 78 ALA A N 1
ATOM 625 C CA . ALA A 1 78 ? 0.318 34.281 19.609 1 93 78 ALA A CA 1
ATOM 626 C C . ALA A 1 78 ? -0.082 35.5 20.422 1 93 78 ALA A C 1
ATOM 628 O O . ALA A 1 78 ? -0.578 36.469 19.875 1 93 78 ALA A O 1
ATOM 629 N N . LEU A 1 79 ? 0.104 35.344 21.688 1 92.31 79 LEU A N 1
ATOM 630 C CA . LEU A 1 79 ? -0.104 36.438 22.625 1 92.31 79 LEU A CA 1
ATOM 631 C C . LEU A 1 79 ? 1.138 36.656 23.484 1 92.31 79 LEU A C 1
ATOM 633 O O . LEU A 1 79 ? 1.876 35.719 23.781 1 92.31 79 LEU A O 1
ATOM 637 N N . LYS A 1 80 ? 1.291 37.906 23.859 1 90.44 80 LYS A N 1
ATOM 638 C CA . LYS A 1 80 ? 2.34 38.219 24.828 1 90.44 80 LYS A CA 1
ATOM 639 C C . LYS A 1 80 ? 2.162 37.406 26.109 1 90.44 80 LYS A C 1
ATOM 641 O O . LYS A 1 80 ? 1.034 37.125 26.516 1 90.44 80 LYS A O 1
ATOM 646 N N . LYS A 1 81 ? 3.279 37.156 26.656 1 89 81 LYS A N 1
ATOM 647 C CA . LYS A 1 81 ? 3.229 36.406 27.906 1 89 81 LYS A CA 1
ATOM 648 C C . LYS A 1 81 ? 2.436 37.156 28.969 1 89 81 LYS A C 1
ATOM 650 O O . LYS A 1 81 ? 2.422 38.375 28.969 1 89 81 LYS A O 1
ATOM 655 N N . ASN A 1 82 ? 1.772 36.469 29.875 1 82.56 82 ASN A N 1
ATOM 656 C CA . ASN A 1 82 ? 0.994 37 30.984 1 82.56 82 ASN A CA 1
ATOM 657 C C . ASN A 1 82 ? -0.229 37.781 30.516 1 82.56 82 ASN A C 1
ATOM 659 O O . ASN A 1 82 ? -0.646 38.75 31.156 1 82.56 82 ASN A O 1
ATOM 663 N N . SER A 1 83 ? -0.576 37.375 29.297 1 84.12 83 SER A N 1
ATOM 664 C CA . SER A 1 83 ? -1.812 37.969 28.797 1 84.12 83 SER A CA 1
ATOM 665 C C . SER A 1 83 ? -3 37.625 29.672 1 84.12 83 SER A C 1
ATOM 667 O O . SER A 1 83 ? -3.076 36.5 30.203 1 84.12 83 SER A O 1
ATOM 669 N N . GLN A 1 84 ? -3.939 38.625 29.859 1 81.94 84 GLN A N 1
ATOM 670 C CA . GLN A 1 84 ? -5.137 38.375 30.656 1 81.94 84 GLN A CA 1
ATOM 671 C C . GLN A 1 84 ? -6.352 38.125 29.781 1 81.94 84 GLN A C 1
ATOM 673 O O . GLN A 1 84 ? -7.488 38.125 30.25 1 81.94 84 GLN A O 1
ATOM 678 N N . VAL A 1 85 ? -6.043 37.875 28.547 1 87.31 85 VAL A N 1
ATOM 679 C CA . VAL A 1 85 ? -7.129 37.656 27.609 1 87.31 85 VAL A CA 1
ATOM 680 C C . VAL A 1 85 ? -7.754 36.281 27.859 1 87.31 85 VAL A C 1
ATOM 682 O O . VAL A 1 85 ? -7.043 35.281 28.031 1 87.31 85 VAL A O 1
ATOM 685 N N . ASP A 1 86 ? -9.078 36.25 27.969 1 86.5 86 ASP A N 1
ATOM 686 C CA . ASP A 1 86 ? -9.805 35 28.141 1 86.5 86 ASP A CA 1
ATOM 687 C C . ASP A 1 86 ? -10.312 34.469 26.797 1 86.5 86 ASP A C 1
ATOM 689 O O . ASP A 1 86 ? -11.023 35.188 26.078 1 86.5 86 ASP A O 1
ATOM 693 N N . PHE A 1 87 ? -9.875 33.312 26.484 1 87.94 87 PHE A N 1
ATOM 694 C CA . PHE A 1 87 ? -10.312 32.656 25.25 1 87.94 87 PHE A CA 1
ATOM 695 C C . PHE A 1 87 ? -10.125 31.156 25.328 1 87.94 87 PHE A C 1
ATOM 697 O O . PHE A 1 87 ? -9.328 30.672 26.141 1 87.94 87 PHE A O 1
ATOM 704 N N . GLU A 1 88 ? -10.922 30.5 24.547 1 89.19 88 GLU A N 1
ATOM 705 C CA . GLU A 1 88 ? -10.797 29.047 24.484 1 89.19 88 GLU A CA 1
ATOM 706 C C . GLU A 1 88 ? -9.688 28.641 23.516 1 89.19 88 GLU A C 1
ATOM 708 O O . GLU A 1 88 ? -9.531 29.234 22.453 1 89.19 88 GLU A O 1
ATOM 713 N N . HIS A 1 89 ? -8.836 27.75 23.984 1 87.62 89 HIS A N 1
ATOM 714 C CA . HIS A 1 89 ? -7.785 27.172 23.141 1 87.62 89 HIS A CA 1
ATOM 715 C C . HIS A 1 89 ? -7.488 25.734 23.547 1 87.62 89 HIS A C 1
ATOM 717 O O . HIS A 1 89 ? -8.117 25.203 24.469 1 87.62 89 HIS A O 1
ATOM 723 N N . ILE A 1 90 ? -6.66 25.109 22.75 1 90.31 90 ILE A N 1
ATOM 724 C CA . ILE A 1 90 ? -6.258 23.75 23.078 1 90.31 90 ILE A CA 1
ATOM 725 C C . ILE A 1 90 ? -5.055 23.781 24.016 1 90.31 90 ILE A C 1
ATOM 727 O O . ILE A 1 90 ? -3.912 23.906 23.562 1 90.31 90 ILE A O 1
ATOM 731 N N . GLU A 1 91 ? -5.27 23.5 25.219 1 86.44 91 GLU A N 1
ATOM 732 C CA . GLU A 1 91 ? -4.316 23.75 26.297 1 86.44 91 GLU A CA 1
ATOM 733 C C . GLU A 1 91 ? -3.039 22.938 26.109 1 86.44 91 GLU A C 1
ATOM 735 O O . GLU A 1 91 ? -1.934 23.469 26.25 1 86.44 91 GLU A O 1
ATOM 740 N N . HIS A 1 92 ? -3.178 21.719 25.781 1 85.31 92 HIS A N 1
ATOM 741 C CA . HIS A 1 92 ? -2.018 20.844 25.766 1 85.31 92 HIS A CA 1
ATOM 742 C C . HIS A 1 92 ? -1.146 21.094 24.531 1 85.31 92 HIS A C 1
ATOM 744 O O . HIS A 1 92 ? -0.019 20.609 24.453 1 85.31 92 HIS A O 1
ATOM 750 N N . LEU A 1 93 ? -1.622 22 23.625 1 89.75 93 LEU A N 1
ATOM 751 C CA . LEU A 1 93 ? -0.865 22.281 22.406 1 89.75 93 LEU A CA 1
ATOM 752 C C . LEU A 1 93 ? -0.167 23.625 22.5 1 89.75 93 LEU A C 1
ATOM 754 O O . LEU A 1 93 ? 0.638 23.969 21.641 1 89.75 93 LEU A O 1
ATOM 758 N N . MET A 1 94 ? -0.456 24.391 23.531 1 90.25 94 MET A N 1
ATOM 759 C CA . MET A 1 94 ? 0.169 25.703 23.688 1 90.25 94 MET A CA 1
ATOM 760 C C . MET A 1 94 ? 1.689 25.578 23.688 1 90.25 94 MET A C 1
ATOM 762 O O . MET A 1 94 ? 2.244 24.656 24.297 1 90.25 94 MET A O 1
ATOM 766 N N . ILE A 1 95 ? 2.324 26.438 22.922 1 88.25 95 ILE A N 1
ATOM 767 C CA . ILE A 1 95 ? 3.783 26.469 22.891 1 88.25 95 ILE A CA 1
ATOM 768 C C . ILE A 1 95 ? 4.281 27.656 23.719 1 88.25 95 ILE A C 1
ATOM 770 O O . ILE A 1 95 ? 4.012 28.812 23.375 1 88.25 95 ILE A O 1
ATOM 774 N N . ASN A 1 96 ? 4.914 27.25 24.797 1 83.06 96 ASN A N 1
ATOM 775 C CA . ASN A 1 96 ? 5.566 28.281 25.609 1 83.06 96 ASN A CA 1
ATOM 776 C C . ASN A 1 96 ? 6.934 28.656 25.047 1 83.06 96 ASN A C 1
ATOM 778 O O . ASN A 1 96 ? 7.875 27.859 25.109 1 83.06 96 ASN A O 1
ATOM 782 N N . SER A 1 97 ? 6.895 29.703 24.359 1 69.5 97 SER A N 1
ATOM 783 C CA . SER A 1 97 ? 8.164 30.125 23.766 1 69.5 97 SER A CA 1
ATOM 784 C C . SER A 1 97 ? 9.047 30.828 24.797 1 69.5 97 SER A C 1
ATOM 786 O O . SER A 1 97 ? 8.562 31.297 25.828 1 69.5 97 SER A O 1
ATOM 788 N N . TYR A 1 98 ? 10.375 30.594 24.594 1 60.25 98 TYR A N 1
ATOM 789 C CA . TYR A 1 98 ? 11.32 31.312 25.453 1 60.25 98 TYR A CA 1
ATOM 790 C C . TYR A 1 98 ? 11.227 32.812 25.219 1 60.25 98 TYR A C 1
ATOM 792 O O . TYR A 1 98 ? 11.789 33.594 25.969 1 60.25 98 TYR A O 1
ATOM 800 N N . GLN A 1 99 ? 10.391 33.031 24.297 1 66.62 99 GLN A N 1
ATOM 801 C CA . GLN A 1 99 ? 10.242 34.438 23.953 1 66.62 99 GLN A CA 1
ATOM 802 C C . GLN A 1 99 ? 9.094 35.094 24.734 1 66.62 99 GLN A C 1
ATOM 804 O O . GLN A 1 99 ? 8.578 34.5 25.688 1 66.62 99 GLN A O 1
ATOM 809 N N . GLU A 1 100 ? 8.859 36.344 24.422 1 77.94 100 GLU A N 1
ATOM 810 C CA . GLU A 1 100 ? 7.891 37.156 25.125 1 77.94 100 GLU A CA 1
ATOM 811 C C . GLU A 1 100 ? 6.469 36.844 24.672 1 77.94 100 GLU A C 1
ATOM 813 O O . GLU A 1 100 ? 5.57 37.688 24.812 1 77.94 100 GLU A O 1
ATOM 818 N N . PHE A 1 101 ? 6.297 35.625 24.016 1 86 101 PHE A N 1
ATOM 819 C CA . PHE A 1 101 ? 4.926 35.312 23.641 1 86 101 PHE A CA 1
ATOM 820 C C . PHE A 1 101 ? 4.688 33.812 23.719 1 86 101 PHE A C 1
ATOM 822 O O . PHE A 1 101 ? 5.641 33.031 23.734 1 86 101 PHE A O 1
ATOM 829 N N . ASP A 1 102 ? 3.494 33.438 23.844 1 90.44 102 ASP A N 1
ATOM 830 C CA . ASP A 1 102 ? 3.037 32.062 23.75 1 90.44 102 ASP A CA 1
ATOM 831 C C . ASP A 1 102 ? 2.158 31.844 22.531 1 90.44 102 ASP A C 1
ATOM 833 O O . ASP A 1 102 ? 1.429 32.75 22.109 1 90.44 102 ASP A O 1
ATOM 837 N N . ILE A 1 103 ? 2.309 30.688 21.938 1 92.19 103 ILE A N 1
ATOM 838 C CA . ILE A 1 103 ? 1.551 30.359 20.734 1 92.19 103 ILE A CA 1
ATOM 839 C C . ILE A 1 103 ? 0.349 29.484 21.094 1 92.19 103 ILE A C 1
ATOM 841 O O . ILE A 1 103 ? 0.47 28.562 21.891 1 92.19 103 ILE A O 1
ATOM 845 N N . TYR A 1 104 ? -0.788 29.812 20.516 1 94 104 TYR A N 1
ATOM 846 C CA . TYR A 1 104 ? -2.047 29.141 20.828 1 94 104 TYR A CA 1
ATOM 847 C C . TYR A 1 104 ? -2.67 28.547 19.562 1 94 104 TYR A C 1
ATOM 849 O O . TYR A 1 104 ? -2.387 29 18.453 1 94 104 TYR A O 1
ATOM 857 N N . PHE A 1 105 ? -3.508 27.484 19.781 1 95.25 105 PHE A N 1
ATOM 858 C CA . PHE A 1 105 ? -4.152 26.766 18.688 1 95.25 105 PHE A CA 1
ATOM 859 C C . PHE A 1 105 ? -5.641 26.578 18.969 1 95.25 105 PHE A C 1
ATOM 861 O O . PHE A 1 105 ? -6.047 26.375 20.109 1 95.25 105 PHE A O 1
ATOM 868 N N . LYS A 1 106 ? -6.379 26.703 17.969 1 94.75 106 LYS A N 1
ATOM 869 C CA . LYS A 1 106 ? -7.809 26.406 18.047 1 94.75 106 LYS A CA 1
ATOM 870 C C . LYS A 1 106 ? -8.312 25.781 16.75 1 94.75 106 LYS A C 1
ATOM 872 O O . LYS A 1 106 ? -7.82 26.094 15.672 1 94.75 106 LYS A O 1
ATOM 877 N N . THR A 1 107 ? -9.273 24.844 16.875 1 91.38 107 THR A N 1
ATOM 878 C CA . THR A 1 107 ? -9.828 24.125 15.727 1 91.38 107 THR A CA 1
ATOM 879 C C . THR A 1 107 ? -11.281 24.531 15.492 1 91.38 107 THR A C 1
ATOM 881 O O . THR A 1 107 ? -11.992 24.891 16.438 1 91.38 107 THR A O 1
ATOM 884 N N . PHE A 1 108 ? -11.672 24.531 14.266 1 89.31 108 PHE A N 1
ATOM 885 C CA . PHE A 1 108 ? -13.039 24.781 13.82 1 89.31 108 PHE A CA 1
ATOM 886 C C . PHE A 1 108 ? -13.43 23.812 12.719 1 89.31 108 PHE A C 1
ATOM 888 O O . PHE A 1 108 ? -12.57 23.172 12.109 1 89.31 108 PHE A O 1
ATOM 895 N N . GLU A 1 109 ? -14.68 23.578 12.477 1 82.56 109 GLU A N 1
ATOM 896 C CA . GLU A 1 109 ? -15.133 22.844 11.305 1 82.56 109 GLU A CA 1
ATOM 897 C C . GLU A 1 109 ? -15.07 23.703 10.047 1 82.56 109 GLU A C 1
ATOM 899 O O . GLU A 1 109 ? -15.562 24.844 10.039 1 82.56 109 GLU A O 1
ATOM 904 N N . SER A 1 110 ? -14.469 23.188 8.945 1 82.5 110 SER A N 1
ATOM 905 C CA . SER A 1 110 ? -14.344 23.953 7.711 1 82.5 110 SER A CA 1
ATOM 906 C C . SER A 1 110 ? -15.703 24.391 7.18 1 82.5 110 SER A C 1
ATOM 908 O O . SER A 1 110 ? -15.844 25.469 6.609 1 82.5 110 SER A O 1
ATOM 910 N N . ARG A 1 111 ? -16.672 23.516 7.414 1 77.06 111 ARG A N 1
ATOM 911 C CA . ARG A 1 111 ? -18.031 23.812 6.949 1 77.06 111 ARG A CA 1
ATOM 912 C C . ARG A 1 111 ? -18.609 25 7.703 1 77.06 111 ARG A C 1
ATOM 914 O O . ARG A 1 111 ? -19.531 25.672 7.215 1 77.06 111 ARG A O 1
ATOM 921 N N . ASN A 1 112 ? -18.141 25.219 8.891 1 88.25 112 ASN A N 1
ATOM 922 C CA . ASN A 1 112 ? -18.547 26.359 9.711 1 88.25 112 ASN A CA 1
ATOM 923 C C . ASN A 1 112 ? -17.391 27.328 9.922 1 88.25 112 ASN A C 1
ATOM 925 O O . ASN A 1 112 ? -17.094 27.703 11.062 1 88.25 112 ASN A O 1
ATOM 929 N N . VAL A 1 113 ? -16.75 27.656 8.82 1 92.31 113 VAL A N 1
ATOM 930 C CA . VAL A 1 113 ? -15.578 28.516 8.883 1 92.31 113 VAL A CA 1
ATOM 931 C C . VAL A 1 113 ? -15.961 29.859 9.484 1 92.31 113 VAL A C 1
ATOM 933 O O . VAL A 1 113 ? -15.117 30.547 10.062 1 92.31 113 VAL A O 1
ATOM 936 N N . GLU A 1 114 ? -17.203 30.219 9.492 1 94.69 114 GLU A N 1
ATOM 937 C CA . GLU A 1 114 ? -17.703 31.469 10.062 1 94.69 114 GLU A CA 1
ATOM 938 C C . GLU A 1 114 ? -17.453 31.516 11.57 1 94.69 114 GLU A C 1
ATOM 940 O O . GLU A 1 114 ? -17.219 32.594 12.133 1 94.69 114 GLU A O 1
ATOM 945 N N . ASP A 1 115 ? -17.5 30.359 12.195 1 95.12 115 ASP A N 1
ATOM 946 C CA . ASP A 1 115 ? -17.188 30.297 13.617 1 95.12 115 ASP A CA 1
ATOM 947 C C . ASP A 1 115 ? -15.758 30.781 13.891 1 95.12 115 ASP A C 1
ATOM 949 O O . ASP A 1 115 ? -15.5 31.438 14.906 1 95.12 115 ASP A O 1
ATOM 953 N N . MET A 1 116 ? -14.859 30.422 13.031 1 96.31 116 MET A N 1
ATOM 954 C CA . MET A 1 116 ? -13.484 30.891 13.164 1 96.31 116 MET A CA 1
ATOM 955 C C . MET A 1 116 ? -13.398 32.406 12.977 1 96.31 116 MET A C 1
ATOM 957 O O . MET A 1 116 ? -12.695 33.094 13.719 1 96.31 116 MET A O 1
ATOM 961 N N . ILE A 1 117 ? -14.133 32.875 12 1 96.5 117 ILE A N 1
ATOM 962 C CA . ILE A 1 117 ? -14.148 34.312 11.711 1 96.5 117 ILE A CA 1
ATOM 963 C C . ILE A 1 117 ? -14.695 35.062 12.914 1 96.5 117 ILE A C 1
ATOM 965 O O . ILE A 1 117 ? -14.133 36.094 13.312 1 96.5 117 ILE A O 1
ATOM 969 N N . ASP A 1 118 ? -15.758 34.531 13.461 1 96.19 118 ASP A N 1
ATOM 970 C CA . ASP A 1 118 ? -16.328 35.125 14.664 1 96.19 118 ASP A CA 1
ATOM 971 C C . ASP A 1 118 ? -15.305 35.188 15.797 1 96.19 118 ASP A C 1
ATOM 973 O O . ASP A 1 118 ? -15.219 36.156 16.531 1 96.19 118 ASP A O 1
ATOM 977 N N . PHE A 1 119 ? -14.602 34.125 15.953 1 95.75 119 PHE A N 1
ATOM 978 C CA . PHE A 1 119 ? -13.578 34.031 16.984 1 95.75 119 PHE A CA 1
ATOM 979 C C . PHE A 1 119 ? -12.484 35.062 16.766 1 95.75 119 PHE A C 1
ATOM 981 O O . PHE A 1 119 ? -12.062 35.75 17.703 1 95.75 119 PHE A O 1
ATOM 988 N N . ILE A 1 120 ? -12.039 35.188 15.562 1 96 120 ILE A N 1
ATOM 989 C CA . ILE A 1 120 ? -11 36.156 15.18 1 96 120 ILE A CA 1
ATOM 990 C C . ILE A 1 120 ? -11.469 37.562 15.484 1 96 120 ILE A C 1
ATOM 992 O O . ILE A 1 120 ? -10.711 38.375 16.047 1 96 120 ILE A O 1
ATOM 996 N N . GLU A 1 121 ? -12.688 37.844 15.164 1 93.62 121 GLU A N 1
ATOM 997 C CA . GLU A 1 121 ? -13.266 39.156 15.422 1 93.62 121 GLU A CA 1
ATOM 998 C C . GLU A 1 121 ? -13.391 39.406 16.922 1 93.62 121 GLU A C 1
ATOM 1000 O O . GLU A 1 121 ? -13.148 40.531 17.375 1 93.62 121 GLU A O 1
ATOM 1005 N N . SER A 1 122 ? -13.781 38.375 17.609 1 93.19 122 SER A N 1
ATOM 1006 C CA . SER A 1 122 ? -13.992 38.531 19.047 1 93.19 122 SER A CA 1
ATOM 1007 C C . SER A 1 122 ? -12.695 38.906 19.766 1 93.19 122 SER A C 1
ATOM 1009 O O . SER A 1 122 ? -12.727 39.531 20.828 1 93.19 122 SER A O 1
ATOM 1011 N N . LEU A 1 123 ? -11.562 38.594 19.219 1 92.75 123 LEU A N 1
ATOM 1012 C CA . LEU A 1 123 ? -10.281 38.906 19.844 1 92.75 123 LEU A CA 1
ATOM 1013 C C . LEU A 1 123 ? -9.617 40.094 19.141 1 92.75 123 LEU A C 1
ATOM 1015 O O . LEU A 1 123 ? -8.484 40.469 19.469 1 92.75 123 LEU A O 1
ATOM 1019 N N . ASP A 1 124 ? -10.242 40.594 18.125 1 91.75 124 ASP A N 1
ATOM 1020 C CA . ASP A 1 124 ? -9.789 41.781 17.375 1 91.75 124 ASP A CA 1
ATOM 1021 C C . ASP A 1 124 ? -8.484 41.5 16.641 1 91.75 124 ASP A C 1
ATOM 1023 O O . ASP A 1 124 ? -7.617 42.375 16.547 1 91.75 124 ASP A O 1
ATOM 1027 N N . MET A 1 125 ? -8.344 40.25 16.188 1 93.56 125 MET A N 1
ATOM 1028 C CA . MET A 1 125 ? -7.109 39.875 15.508 1 93.56 125 MET A CA 1
ATOM 1029 C C . MET A 1 125 ? -6.957 40.656 14.195 1 93.56 125 MET A C 1
ATOM 1031 O O . MET A 1 125 ? -5.844 40.969 13.789 1 93.56 125 MET A O 1
ATOM 1035 N N . ASN A 1 126 ? -8.078 40.906 13.547 1 92.88 126 ASN A N 1
ATOM 1036 C CA . ASN A 1 126 ? -8.055 41.594 12.25 1 92.88 126 ASN A CA 1
ATOM 1037 C C . ASN A 1 126 ? -7.656 43.062 12.383 1 92.88 126 ASN A C 1
ATOM 1039 O O . ASN A 1 126 ? -7.336 43.719 11.391 1 92.88 126 ASN A O 1
ATOM 1043 N N . PHE A 1 127 ? -7.586 43.531 13.562 1 90.94 127 PHE A N 1
ATOM 1044 C CA . PHE A 1 127 ? -7.176 44.938 13.773 1 90.94 127 PHE A CA 1
ATOM 1045 C C . PHE A 1 127 ? -5.676 45.031 14.008 1 90.94 127 PHE A C 1
ATOM 1047 O O . PHE A 1 127 ? -5.078 46.094 13.836 1 90.94 127 PHE A O 1
ATOM 1054 N N . ILE A 1 128 ? -5.051 43.938 14.391 1 89.25 128 ILE A N 1
ATOM 1055 C CA . ILE A 1 128 ? -3.625 43.969 14.703 1 89.25 128 ILE A CA 1
ATOM 1056 C C . ILE A 1 128 ? -2.814 43.688 13.438 1 89.25 128 ILE A C 1
ATOM 1058 O O . ILE A 1 128 ? -1.656 44.094 13.336 1 89.25 128 ILE A O 1
ATOM 1062 N N . THR A 1 129 ? -3.42 42.938 12.57 1 90.81 129 THR A N 1
ATOM 1063 C CA . THR A 1 129 ? -2.781 42.688 11.281 1 90.81 129 THR A CA 1
ATOM 1064 C C . THR A 1 129 ? -3.824 42.562 10.18 1 90.81 129 THR A C 1
ATOM 1066 O O . THR A 1 129 ? -4.922 42.062 10.414 1 90.81 129 THR A O 1
ATOM 1069 N N . LYS A 1 130 ? -3.379 43 9.055 1 92.56 130 LYS A N 1
ATOM 1070 C CA . LYS A 1 130 ? -4.277 42.906 7.906 1 92.56 130 LYS A CA 1
ATOM 1071 C C . LYS A 1 130 ? -3.855 41.812 6.961 1 92.56 130 LYS A C 1
ATOM 1073 O O . LYS A 1 130 ? -4.488 41.594 5.926 1 92.56 130 LYS A O 1
ATOM 1078 N N . GLU A 1 131 ? -2.84 41.031 7.324 1 94.12 131 GLU A N 1
ATOM 1079 C CA . GLU A 1 131 ? -2.359 39.938 6.516 1 94.12 131 GLU A CA 1
ATOM 1080 C C . GLU A 1 131 ? -2.514 38.594 7.258 1 94.12 131 GLU A C 1
ATOM 1082 O O . GLU A 1 131 ? -1.927 38.406 8.328 1 94.12 131 GLU A O 1
ATOM 1087 N N . PHE A 1 132 ? -3.299 37.812 6.703 1 96.06 132 PHE A N 1
ATOM 1088 C CA . PHE A 1 132 ? -3.473 36.469 7.234 1 96.06 132 PHE A CA 1
ATOM 1089 C C . PHE A 1 132 ? -2.822 35.438 6.32 1 96.06 132 PHE A C 1
ATOM 1091 O O . PHE A 1 132 ? -3.076 35.406 5.113 1 96.06 132 PHE A O 1
ATOM 1098 N N . TYR A 1 133 ? -1.945 34.656 6.859 1 96.38 133 TYR A N 1
ATOM 1099 C CA . TYR A 1 133 ? -1.294 33.594 6.102 1 96.38 133 TYR A CA 1
ATOM 1100 C C . TYR A 1 133 ? -2.09 32.281 6.191 1 96.38 133 TYR A C 1
ATOM 1102 O O . TYR A 1 133 ? -2.219 31.719 7.27 1 96.38 133 TYR A O 1
ATOM 1110 N N . ILE A 1 134 ? -2.629 31.859 5.07 1 95.12 134 ILE A N 1
ATOM 1111 C CA . ILE A 1 134 ? -3.578 30.75 5.074 1 95.12 134 ILE A CA 1
ATOM 1112 C C . ILE A 1 134 ? -3.131 29.688 4.074 1 95.12 134 ILE A C 1
ATOM 1114 O O . ILE A 1 134 ? -2.738 30.016 2.949 1 95.12 134 ILE A O 1
ATOM 1118 N N . THR A 1 135 ? -3.064 28.422 4.52 1 92.06 135 THR A N 1
ATOM 1119 C CA . THR A 1 135 ? -2.785 27.297 3.646 1 92.06 135 THR A CA 1
ATOM 1120 C C . THR A 1 135 ? -4.004 26.375 3.537 1 92.06 135 THR A C 1
ATOM 1122 O O . THR A 1 135 ? -5.062 26.688 4.09 1 92.06 135 THR A O 1
ATOM 1125 N N . GLY A 1 136 ? -3.873 25.359 2.623 1 83.56 136 GLY A N 1
ATOM 1126 C CA . GLY A 1 136 ? -4.977 24.438 2.402 1 83.56 136 GLY A CA 1
ATOM 1127 C C . GLY A 1 136 ? -5.906 24.875 1.287 1 83.56 136 GLY A C 1
ATOM 1128 O O . GLY A 1 136 ? -5.852 26.016 0.842 1 83.56 136 GLY A O 1
ATOM 1129 N N . GLY A 1 137 ? -6.738 23.984 0.867 1 77.31 137 GLY A N 1
ATOM 1130 C CA . GLY A 1 137 ? -7.699 24.281 -0.18 1 77.31 137 GLY A CA 1
ATOM 1131 C C . GLY A 1 137 ? -8.648 25.406 0.191 1 77.31 137 GLY A C 1
ATOM 1132 O O . GLY A 1 137 ? -9.141 26.125 -0.682 1 77.31 137 GLY A O 1
ATOM 1133 N N . GLY A 1 138 ? -8.93 25.625 1.425 1 79.62 138 GLY A N 1
ATOM 1134 C CA . GLY A 1 138 ? -9.836 26.656 1.909 1 79.62 138 GLY A CA 1
ATOM 1135 C C . GLY A 1 138 ? -9.289 28.062 1.758 1 79.62 138 GLY A C 1
ATOM 1136 O O . GLY A 1 138 ? -10.039 29.031 1.812 1 79.62 138 GLY A O 1
ATOM 1137 N N . ALA A 1 139 ? -7.957 28.094 1.582 1 82.81 139 ALA A N 1
ATOM 1138 C CA . ALA A 1 139 ? -7.359 29.406 1.374 1 82.81 139 ALA A CA 1
ATOM 1139 C C . ALA A 1 139 ? -7.922 30.078 0.122 1 82.81 139 ALA A C 1
ATOM 1141 O O . ALA A 1 139 ? -8.094 31.297 0.086 1 82.81 139 ALA A O 1
ATOM 1142 N N . HIS A 1 140 ? -8.219 29.25 -0.788 1 81.56 140 HIS A N 1
ATOM 1143 C CA . HIS A 1 140 ? -8.781 29.75 -2.037 1 81.56 140 HIS A CA 1
ATOM 1144 C C . HIS A 1 140 ? -10.297 29.875 -1.943 1 81.56 140 HIS A C 1
ATOM 1146 O O . HIS A 1 140 ? -10.867 30.891 -2.359 1 81.56 140 HIS A O 1
ATOM 1152 N N . LYS A 1 141 ? -10.898 28.969 -1.39 1 83.06 141 LYS A N 1
ATOM 1153 C CA . LYS A 1 141 ? -12.352 28.859 -1.313 1 83.06 141 LYS A CA 1
ATOM 1154 C C . LYS A 1 141 ? -12.938 30.016 -0.5 1 83.06 141 LYS A C 1
ATOM 1156 O O . LYS A 1 141 ? -14.008 30.531 -0.826 1 83.06 141 LYS A O 1
ATOM 1161 N N . PHE A 1 142 ? -12.234 30.406 0.568 1 88.94 142 PHE A N 1
ATOM 1162 C CA . PHE A 1 142 ? -12.836 31.328 1.523 1 88.94 142 PHE A CA 1
ATOM 1163 C C . PHE A 1 142 ? -12.156 32.688 1.47 1 88.94 142 PHE A C 1
ATOM 1165 O O . PHE A 1 142 ? -12.32 33.5 2.371 1 88.94 142 PHE A O 1
ATOM 1172 N N . ASP A 1 143 ? -11.352 32.875 0.473 1 90.88 143 ASP A N 1
ATOM 1173 C CA . ASP A 1 143 ? -10.609 34.125 0.305 1 90.88 143 ASP A CA 1
ATOM 1174 C C . ASP A 1 143 ? -11.547 35.312 0.362 1 90.88 143 ASP A C 1
ATOM 1176 O O . ASP A 1 143 ? -11.312 36.25 1.125 1 90.88 143 ASP A O 1
ATOM 1180 N N . GLU A 1 144 ? -12.617 35.344 -0.379 1 92.62 144 GLU A N 1
ATOM 1181 C CA . GLU A 1 144 ? -13.57 36.438 -0.445 1 92.62 144 GLU A CA 1
ATOM 1182 C C . GLU A 1 144 ? -14.25 36.656 0.902 1 92.62 144 GLU A C 1
ATOM 1184 O O . GLU A 1 144 ? -14.492 37.812 1.303 1 92.62 144 GLU A O 1
ATOM 1189 N N . LEU A 1 145 ? -14.547 35.625 1.544 1 94.12 145 LEU A N 1
ATOM 1190 C CA . LEU A 1 145 ? -15.219 35.688 2.836 1 94.12 145 LEU A CA 1
ATOM 1191 C C . LEU A 1 145 ? -14.336 36.406 3.863 1 94.12 145 LEU A C 1
ATOM 1193 O O . LEU A 1 145 ? -14.828 37.219 4.648 1 94.12 145 LEU A O 1
ATOM 1197 N N . PHE A 1 146 ? -13.094 36.094 3.902 1 95.38 146 PHE A N 1
ATOM 1198 C CA . PHE A 1 146 ? -12.148 36.719 4.816 1 95.38 146 PHE A CA 1
ATOM 1199 C C . PHE A 1 146 ? -12.031 38.219 4.523 1 95.38 146 PHE A C 1
ATOM 1201 O O . PHE A 1 146 ? -11.977 39.031 5.445 1 95.38 146 PHE A O 1
ATOM 1208 N N . GLN A 1 147 ? -11.969 38.531 3.256 1 94.31 147 GLN A N 1
ATOM 1209 C CA . GLN A 1 147 ? -11.859 39.938 2.848 1 94.31 147 GLN A CA 1
ATOM 1210 C C . GLN A 1 147 ? -13.125 40.719 3.219 1 94.31 147 GLN A C 1
ATOM 1212 O O . GLN A 1 147 ? -13.039 41.844 3.711 1 94.31 147 GLN A O 1
ATOM 1217 N N . GLU A 1 148 ? -14.195 40.156 2.986 1 95.25 148 GLU A N 1
ATOM 1218 C CA . GLU A 1 148 ? -15.461 40.812 3.221 1 95.25 148 GLU A CA 1
ATOM 1219 C C . GLU A 1 148 ? -15.734 41 4.715 1 95.25 148 GLU A C 1
ATOM 1221 O O . GLU A 1 148 ? -16.125 42.062 5.164 1 95.25 148 GLU A O 1
ATOM 1226 N N . ARG A 1 149 ? -15.547 40 5.488 1 95.31 149 ARG A N 1
ATOM 1227 C CA . ARG A 1 149 ? -15.953 40 6.891 1 95.31 149 ARG A CA 1
ATOM 1228 C C . ARG A 1 149 ? -14.867 40.594 7.777 1 95.31 149 ARG A C 1
ATOM 1230 O O . ARG A 1 149 ? -15.164 41.219 8.797 1 95.31 149 ARG A O 1
ATOM 1237 N N . LEU A 1 150 ? -13.594 40.312 7.438 1 95.31 150 LEU A N 1
ATOM 1238 C CA . LEU A 1 150 ? -12.5 40.719 8.32 1 95.31 150 LEU A CA 1
ATOM 1239 C C . LEU A 1 150 ? -11.703 41.875 7.715 1 95.31 150 LEU A C 1
ATOM 1241 O O . LEU A 1 150 ? -10.922 42.5 8.414 1 95.31 150 LEU A O 1
ATOM 1245 N N . LYS A 1 151 ? -11.914 42.156 6.465 1 95.12 151 LYS A N 1
ATOM 1246 C CA . LYS A 1 151 ? -11.195 43.219 5.754 1 95.12 151 LYS A CA 1
ATOM 1247 C C . LYS A 1 151 ? -9.688 43 5.828 1 95.12 151 LYS A C 1
ATOM 1249 O O . LYS A 1 151 ? -8.938 43.906 6.152 1 95.12 151 LYS A O 1
ATOM 1254 N N . VAL A 1 152 ? -9.305 41.75 5.617 1 94.94 152 VAL A N 1
ATOM 1255 C CA . VAL A 1 152 ? -7.887 41.406 5.633 1 94.94 152 VAL A CA 1
ATOM 1256 C C . VAL A 1 152 ? -7.48 40.844 4.281 1 94.94 152 VAL A C 1
ATOM 1258 O O . VAL A 1 152 ? -8.336 40.438 3.488 1 94.94 152 VAL A O 1
ATOM 1261 N N . ASN A 1 153 ? -6.152 40.875 4.02 1 93.94 153 ASN A N 1
ATOM 1262 C CA . ASN A 1 153 ? -5.578 40.219 2.848 1 93.94 153 ASN A CA 1
ATOM 1263 C C . ASN A 1 153 ? -5.148 38.781 3.158 1 93.94 153 ASN A C 1
ATOM 1265 O O . ASN A 1 153 ? -4.43 38.531 4.129 1 93.94 153 ASN A O 1
ATOM 1269 N N . VAL A 1 154 ? -5.637 37.906 2.32 1 94.25 154 VAL A N 1
ATOM 1270 C CA . VAL A 1 154 ? -5.254 36.5 2.477 1 94.25 154 VAL A CA 1
ATOM 1271 C C . VAL A 1 154 ? -3.98 36.219 1.682 1 94.25 154 VAL A C 1
ATOM 1273 O O . VAL A 1 154 ? -3.951 36.406 0.462 1 94.25 154 VAL A O 1
ATOM 1276 N N . ILE A 1 155 ? -2.928 35.969 2.391 1 94.25 155 ILE A N 1
ATOM 1277 C CA . ILE A 1 155 ? -1.7 35.5 1.759 1 94.25 155 ILE A CA 1
ATOM 1278 C C . ILE A 1 155 ? -1.701 33.969 1.701 1 94.25 155 ILE A C 1
ATOM 1280 O O . ILE A 1 155 ? -1.52 33.281 2.723 1 94.25 155 ILE A O 1
ATOM 1284 N N . LYS A 1 156 ? -1.851 33.5 0.513 1 92.06 156 LYS A N 1
ATOM 1285 C CA . LYS A 1 156 ? -1.939 32.031 0.33 1 92.06 156 LYS A CA 1
ATOM 1286 C C . LYS A 1 156 ? -0.565 31.391 0.443 1 92.06 156 LYS A C 1
ATOM 1288 O O . LYS A 1 156 ? 0.369 31.766 -0.266 1 92.06 156 LYS A O 1
ATOM 1293 N N . VAL A 1 157 ? -0.465 30.469 1.364 1 91 157 VAL A N 1
ATOM 1294 C CA . VAL A 1 157 ? 0.771 29.719 1.57 1 91 157 VAL A CA 1
ATOM 1295 C C . VAL A 1 157 ? 0.621 28.297 1.004 1 91 157 VAL A C 1
ATOM 1297 O O . VAL A 1 157 ? -0.347 27.609 1.312 1 91 157 VAL A O 1
ATOM 1300 N N . GLN A 1 158 ? 1.587 27.922 0.187 1 85.75 158 GLN A N 1
ATOM 1301 C CA . GLN A 1 158 ? 1.562 26.562 -0.355 1 85.75 158 GLN A CA 1
ATOM 1302 C C . GLN A 1 158 ? 1.674 25.531 0.755 1 85.75 158 GLN A C 1
ATOM 1304 O O . GLN A 1 158 ? 2.445 25.703 1.701 1 85.75 158 GLN A O 1
ATOM 1309 N N . GLU A 1 159 ? 0.941 24.484 0.625 1 84 159 GLU A N 1
ATOM 1310 C CA . GLU A 1 159 ? 0.784 23.484 1.68 1 84 159 GLU A CA 1
ATOM 1311 C C . GLU A 1 159 ? 2.137 22.938 2.129 1 84 159 GLU A C 1
ATOM 1313 O O . GLU A 1 159 ? 2.445 22.938 3.322 1 84 159 GLU A O 1
ATOM 1318 N N . PHE A 1 160 ? 2.982 22.562 1.215 1 84.44 160 PHE A N 1
ATOM 1319 C CA . PHE A 1 160 ? 4.246 21.938 1.589 1 84.44 160 PHE A CA 1
ATOM 1320 C C . PHE A 1 160 ? 5.207 22.969 2.18 1 84.44 160 PHE A C 1
ATOM 1322 O O . PHE A 1 160 ? 6 22.641 3.062 1 84.44 160 PHE A O 1
ATOM 1329 N N . GLU A 1 161 ? 5.035 24.172 1.709 1 87.88 161 GLU A N 1
ATOM 1330 C CA . GLU A 1 161 ? 5.832 25.25 2.287 1 87.88 161 GLU A CA 1
ATOM 1331 C C . GLU A 1 161 ? 5.441 25.5 3.738 1 87.88 161 GLU A C 1
ATOM 1333 O O . GLU A 1 161 ? 6.305 25.766 4.578 1 87.88 161 GLU A O 1
ATOM 1338 N N . SER A 1 162 ? 4.168 25.438 3.963 1 91.69 162 SER A N 1
ATOM 1339 C CA . SER A 1 162 ? 3.713 25.641 5.332 1 91.69 162 SER A CA 1
ATOM 1340 C C . SER A 1 162 ? 4.195 24.516 6.254 1 91.69 162 SER A C 1
ATOM 1342 O O . SER A 1 162 ? 4.559 24.766 7.406 1 91.69 162 SER A O 1
ATOM 1344 N N . LEU A 1 163 ? 4.219 23.344 5.773 1 90.94 163 LEU A N 1
ATOM 1345 C CA . LEU A 1 163 ? 4.723 22.219 6.559 1 90.94 163 LEU A CA 1
ATOM 1346 C C . LEU A 1 163 ? 6.211 22.375 6.852 1 90.94 163 LEU A C 1
ATOM 1348 O O . LEU A 1 163 ? 6.656 22.172 7.98 1 90.94 163 LEU A O 1
ATOM 1352 N N . LYS A 1 164 ? 6.93 22.766 5.809 1 89.12 164 LYS A N 1
ATOM 1353 C CA . LYS A 1 164 ? 8.352 23.016 5.984 1 89.12 164 LYS A CA 1
ATOM 1354 C C . LYS A 1 164 ? 8.594 24.047 7.086 1 89.12 164 LYS A C 1
ATOM 1356 O O . LYS A 1 164 ? 9.398 23.812 7.996 1 89.12 164 LYS A O 1
ATOM 1361 N N . MET A 1 165 ? 7.906 25.141 7.012 1 90.31 165 MET A N 1
ATOM 1362 C CA . MET A 1 165 ? 8.07 26.219 7.977 1 90.31 165 MET A CA 1
ATOM 1363 C C . MET A 1 165 ? 7.641 25.766 9.375 1 90.31 165 MET A C 1
ATOM 1365 O O . MET A 1 165 ? 8.266 26.141 10.367 1 90.31 165 MET A O 1
ATOM 1369 N N . GLY A 1 166 ? 6.605 24.969 9.414 1 91.19 166 GLY A N 1
ATOM 1370 C CA . GLY A 1 166 ? 6.16 24.438 10.695 1 91.19 166 GLY A CA 1
ATOM 1371 C C . GLY A 1 166 ? 7.195 23.562 11.367 1 91.19 166 GLY A C 1
ATOM 1372 O O . GLY A 1 166 ? 7.484 23.734 12.555 1 91.19 166 GLY A O 1
ATOM 1373 N N . PHE A 1 167 ? 7.781 22.703 10.664 1 88.94 167 PHE A N 1
ATOM 1374 C CA . PHE A 1 167 ? 8.789 21.812 11.227 1 88.94 167 PHE A CA 1
ATOM 1375 C C . PHE A 1 167 ? 10.062 22.578 11.57 1 88.94 167 PHE A C 1
ATOM 1377 O O . PHE A 1 167 ? 10.742 22.25 12.539 1 88.94 167 PHE A O 1
ATOM 1384 N N . GLN A 1 168 ? 10.344 23.578 10.789 1 85.75 168 GLN A N 1
ATOM 1385 C CA . GLN A 1 168 ? 11.484 24.422 11.109 1 85.75 168 GLN A CA 1
ATOM 1386 C C . GLN A 1 168 ? 11.289 25.125 12.453 1 85.75 168 GLN A C 1
ATOM 1388 O O . GLN A 1 168 ? 12.227 25.203 13.258 1 85.75 168 GLN A O 1
ATOM 1393 N N . LEU A 1 169 ? 10.117 25.594 12.648 1 85.75 169 LEU A N 1
ATOM 1394 C CA . LEU A 1 169 ? 9.828 26.25 13.922 1 85.75 169 LEU A CA 1
ATOM 1395 C C . LEU A 1 169 ? 9.891 25.25 15.078 1 85.75 169 LEU A C 1
ATOM 1397 O O . LEU A 1 169 ? 10.43 25.562 16.141 1 85.75 169 LEU A O 1
ATOM 1401 N N . LEU A 1 170 ? 9.352 24.094 14.875 1 84.25 170 LEU A N 1
ATOM 1402 C CA . LEU A 1 170 ? 9.344 23.078 15.914 1 84.25 170 LEU A CA 1
ATOM 1403 C C . LEU A 1 170 ? 10.766 22.672 16.297 1 84.25 170 LEU A C 1
ATOM 1405 O O . LEU A 1 170 ? 11.047 22.391 17.469 1 84.25 170 LEU A O 1
ATOM 1409 N N . GLU A 1 171 ? 11.578 22.594 15.352 1 78.81 171 GLU A N 1
ATOM 1410 C CA . GLU A 1 171 ? 12.961 22.219 15.602 1 78.81 171 GLU A CA 1
ATOM 1411 C C . GLU A 1 171 ? 13.672 23.25 16.469 1 78.81 171 GLU A C 1
ATOM 1413 O O . GLU A 1 171 ? 14.602 22.922 17.203 1 78.81 171 GLU A O 1
ATOM 1418 N N . GLN A 1 172 ? 13.188 24.438 16.406 1 76.06 172 GLN A N 1
ATOM 1419 C CA . GLN A 1 172 ? 13.828 25.531 17.125 1 76.06 172 GLN A CA 1
ATOM 1420 C C . GLN A 1 172 ? 13.336 25.594 18.578 1 76.06 172 GLN A C 1
ATOM 1422 O O . GLN A 1 172 ? 13.945 26.266 19.406 1 76.06 172 GLN A O 1
ATOM 1427 N N . LEU A 1 173 ? 12.312 24.844 18.797 1 72.75 173 LEU A N 1
ATOM 1428 C CA . LEU A 1 173 ? 11.75 24.875 20.141 1 72.75 173 LEU A CA 1
ATOM 1429 C C . LEU A 1 173 ? 12.617 24.078 21.109 1 72.75 173 LEU A C 1
ATOM 1431 O O . LEU A 1 173 ? 13.148 23.031 20.75 1 72.75 173 LEU A O 1
ATOM 1435 N N . SER A 1 174 ? 13 24.609 22.406 1 61.97 174 SER A N 1
ATOM 1436 C CA . SER A 1 174 ? 13.711 23.969 23.5 1 61.97 174 SER A CA 1
ATOM 1437 C C . SER A 1 174 ? 12.938 24.078 24.812 1 61.97 174 SER A C 1
ATOM 1439 O O . SER A 1 174 ? 12.602 25.188 25.25 1 61.97 174 SER A O 1
ATOM 1441 N N . PRO A 1 175 ? 12.688 22.891 25.453 1 61.25 175 PRO A N 1
ATOM 1442 C CA . PRO A 1 175 ? 12.891 21.516 25.031 1 61.25 175 PRO A CA 1
ATOM 1443 C C . PRO A 1 175 ? 11.984 21.109 23.875 1 61.25 175 PRO A C 1
ATOM 1445 O O . PRO A 1 175 ? 10.875 21.641 23.734 1 61.25 175 PRO A O 1
ATOM 1448 N N . ASN A 1 176 ? 12.57 20.328 23.016 1 67.69 176 ASN A N 1
ATOM 1449 C CA . ASN A 1 176 ? 11.75 19.859 21.906 1 67.69 176 ASN A CA 1
ATOM 1450 C C . ASN A 1 176 ? 10.93 18.641 22.312 1 67.69 176 ASN A C 1
ATOM 1452 O O . ASN A 1 176 ? 11.414 17.5 22.266 1 67.69 176 ASN A O 1
ATOM 1456 N N . ASP A 1 177 ? 9.75 18.906 22.844 1 79.38 177 ASP A N 1
ATOM 1457 C CA . ASP A 1 177 ? 8.828 17.844 23.219 1 79.38 177 ASP A CA 1
ATOM 1458 C C . ASP A 1 177 ? 7.734 17.656 22.172 1 79.38 177 ASP A C 1
ATOM 1460 O O . ASP A 1 177 ? 6.617 17.266 22.5 1 79.38 177 ASP A O 1
ATOM 1464 N N . SER A 1 178 ? 8.125 17.984 20.984 1 85.25 178 SER A N 1
ATOM 1465 C CA . SER A 1 178 ? 7.105 17.969 19.938 1 85.25 178 SER A CA 1
ATOM 1466 C C . SER A 1 178 ? 7.145 16.688 19.125 1 85.25 178 SER A C 1
ATOM 1468 O O . SER A 1 178 ? 6.152 16.312 18.5 1 85.25 178 SER A O 1
ATOM 1470 N N . ILE A 1 179 ? 8.25 16.016 19.109 1 90 179 ILE A N 1
ATOM 1471 C CA . ILE A 1 179 ? 8.43 14.812 18.312 1 90 179 ILE A CA 1
ATOM 1472 C C . ILE A 1 179 ? 8.633 13.609 19.234 1 90 179 ILE A C 1
ATOM 1474 O O . ILE A 1 179 ? 9.438 13.672 20.172 1 90 179 ILE A O 1
ATOM 1478 N N . PHE A 1 180 ? 7.918 12.508 18.984 1 92.81 180 PHE A N 1
ATOM 1479 C CA . PHE A 1 180 ? 8.008 11.367 19.891 1 92.81 180 PHE A CA 1
ATOM 1480 C C . PHE A 1 180 ? 7.727 10.062 19.156 1 92.81 180 PHE A C 1
ATOM 1482 O O . PHE A 1 180 ? 7.141 10.07 18.062 1 92.81 180 PHE A O 1
ATOM 1489 N N . ASN A 1 181 ? 8.188 9.016 19.688 1 93.75 181 ASN A N 1
ATOM 1490 C CA . ASN A 1 181 ? 7.742 7.672 19.344 1 93.75 181 ASN A CA 1
ATOM 1491 C C . ASN A 1 181 ? 6.621 7.207 20.266 1 93.75 181 ASN A C 1
ATOM 1493 O O . ASN A 1 181 ? 6.449 7.742 21.375 1 93.75 181 ASN A O 1
ATOM 1497 N N . PHE A 1 182 ? 5.871 6.195 19.766 1 95.62 182 PHE A N 1
ATOM 1498 C CA . PHE A 1 182 ? 4.762 5.766 20.609 1 95.62 182 PHE A CA 1
ATOM 1499 C C . PHE A 1 182 ? 4.477 4.281 20.422 1 95.62 182 PHE A C 1
ATOM 1501 O O . PHE A 1 182 ? 4.516 3.777 19.297 1 95.62 182 PHE A O 1
ATOM 1508 N N . SER A 1 183 ? 4.258 3.625 21.484 1 95.19 183 SER A N 1
ATOM 1509 C CA . SER A 1 183 ? 3.623 2.312 21.547 1 95.19 183 SER A CA 1
ATOM 1510 C C . SER A 1 183 ? 2.693 2.209 22.75 1 95.19 183 SER A C 1
ATOM 1512 O O . SER A 1 183 ? 2.924 2.854 23.781 1 95.19 183 SER A O 1
ATOM 1514 N N . LYS A 1 184 ? 1.649 1.469 22.625 1 91.69 184 LYS A N 1
ATOM 1515 C CA . LYS A 1 184 ? 0.736 1.291 23.75 1 91.69 184 LYS A CA 1
ATOM 1516 C C . LYS A 1 184 ? 1.453 0.68 24.953 1 91.69 184 LYS A C 1
ATOM 1518 O O . LYS A 1 184 ? 1.127 0.989 26.094 1 91.69 184 LYS A O 1
ATOM 1523 N N . GLN A 1 185 ? 2.418 -0.086 24.75 1 92 185 GLN A N 1
ATOM 1524 C CA . GLN A 1 185 ? 3.156 -0.774 25.812 1 92 185 GLN A CA 1
ATOM 1525 C C . GLN A 1 185 ? 4.098 0.182 26.531 1 92 185 GLN A C 1
ATOM 1527 O O . GLN A 1 185 ? 4.211 0.139 27.766 1 92 185 GLN A O 1
ATOM 1532 N N . LYS A 1 186 ? 4.75 1.109 25.859 1 93.5 186 LYS A N 1
ATOM 1533 C CA . LYS A 1 186 ? 5.816 1.928 26.438 1 93.5 186 LYS A CA 1
ATOM 1534 C C . LYS A 1 186 ? 5.371 3.379 26.594 1 93.5 186 LYS A C 1
ATOM 1536 O O . LYS A 1 186 ? 6.012 4.152 27.312 1 93.5 186 LYS A O 1
ATOM 1541 N N . GLY A 1 187 ? 4.27 3.713 25.938 1 94 187 GLY A N 1
ATOM 1542 C CA . GLY A 1 187 ? 3.852 5.105 25.953 1 94 187 GLY A CA 1
ATOM 1543 C C . GLY A 1 187 ? 4.668 5.98 25.016 1 94 187 GLY A C 1
ATOM 1544 O O . GLY A 1 187 ? 5.195 5.5 24 1 94 187 GLY A O 1
ATOM 1545 N N . LYS A 1 188 ? 4.648 7.281 25.297 1 92.81 188 LYS A N 1
ATOM 1546 C CA . LYS A 1 188 ? 5.391 8.242 24.484 1 92.81 188 LYS A CA 1
ATOM 1547 C C . LYS A 1 188 ? 6.855 8.305 24.906 1 92.81 188 LYS A C 1
ATOM 1549 O O . LYS A 1 188 ? 7.168 8.305 26.094 1 92.81 188 LYS A O 1
ATOM 1554 N N . ASP A 1 189 ? 7.727 8.234 23.938 1 92.19 189 ASP A N 1
ATOM 1555 C CA . ASP A 1 189 ? 9.156 8.469 24.109 1 92.19 189 ASP A CA 1
ATOM 1556 C C . ASP A 1 189 ? 9.633 9.641 23.25 1 92.19 189 ASP A C 1
ATOM 1558 O O . ASP A 1 189 ? 9.805 9.5 22.047 1 92.19 189 ASP A O 1
ATOM 1562 N N . PHE A 1 190 ? 9.875 10.75 23.906 1 87.5 190 PHE A N 1
ATOM 1563 C CA . PHE A 1 190 ? 10.172 11.992 23.188 1 87.5 190 PHE A CA 1
ATOM 1564 C C . PHE A 1 190 ? 11.57 11.953 22.609 1 87.5 190 PHE A C 1
ATOM 1566 O O . PHE A 1 190 ? 12.5 11.422 23.219 1 87.5 190 PHE A O 1
ATOM 1573 N N . PHE A 1 191 ? 11.609 12.492 21.422 1 83.81 191 PHE A N 1
ATOM 1574 C CA . PHE A 1 191 ? 12.867 12.555 20.703 1 83.81 191 PHE A CA 1
ATOM 1575 C C . PHE A 1 191 ? 13.906 13.359 21.469 1 83.81 191 PHE A C 1
ATOM 1577 O O . PHE A 1 191 ? 13.625 14.484 21.906 1 83.81 191 PHE A O 1
ATOM 1584 N N . LYS A 1 192 ? 15.086 12.688 21.844 1 69.25 192 LYS A N 1
ATOM 1585 C CA . LYS A 1 192 ? 16.156 13.328 22.609 1 69.25 192 LYS A CA 1
ATOM 1586 C C . LYS A 1 192 ? 17.359 13.602 21.719 1 69.25 192 LYS A C 1
ATOM 1588 O O . LYS A 1 192 ? 18.422 14.016 22.203 1 69.25 192 LYS A O 1
ATOM 1593 N N . GLY A 1 193 ? 17.312 13.359 20.438 1 59.78 193 GLY A N 1
ATOM 1594 C CA . GLY A 1 193 ? 18.5 13.234 19.625 1 59.78 193 GLY A CA 1
ATOM 1595 C C . GLY A 1 193 ? 19.281 14.523 19.484 1 59.78 193 GLY A C 1
ATOM 1596 O O . GLY A 1 193 ? 18.688 15.594 19.297 1 59.78 193 GLY A O 1
ATOM 1597 N N . GLN A 1 194 ? 20.531 14.5 19.766 1 55.06 194 GLN A N 1
ATOM 1598 C CA . GLN A 1 194 ? 21.531 15.547 19.625 1 55.06 194 GLN A CA 1
ATOM 1599 C C . GLN A 1 194 ? 21.656 16 18.172 1 55.06 194 GLN A C 1
ATOM 1601 O O . GLN A 1 194 ? 22.016 17.156 17.906 1 55.06 194 GLN A O 1
ATOM 1606 N N . GLY A 1 195 ? 21.359 15.172 17.25 1 59.44 195 GLY A N 1
ATOM 1607 C CA . GLY A 1 195 ? 21.703 15.531 15.875 1 59.44 195 GLY A CA 1
ATOM 1608 C C . GLY A 1 195 ? 20.531 16.125 15.109 1 59.44 195 GLY A C 1
ATOM 1609 O O . GLY A 1 195 ? 20.641 16.406 13.914 1 59.44 195 GLY A O 1
ATOM 1610 N N . GLY A 1 196 ? 19.484 16.438 15.719 1 70 196 GLY A N 1
ATOM 1611 C CA . GLY A 1 196 ? 18.391 17.109 15.062 1 70 196 GLY A CA 1
ATOM 1612 C C . GLY A 1 196 ? 17.438 16.156 14.359 1 70 196 GLY A C 1
ATOM 1613 O O . GLY A 1 196 ? 17.75 14.984 14.172 1 70 196 GLY A O 1
ATOM 1614 N N . LEU A 1 197 ? 16.359 16.562 13.992 1 76.5 197 LEU A N 1
ATOM 1615 C CA . LEU A 1 197 ? 15.273 15.828 13.367 1 76.5 197 LEU A CA 1
ATOM 1616 C C . LEU A 1 197 ? 15.555 15.586 11.891 1 76.5 197 LEU A C 1
ATOM 1618 O O . LEU A 1 197 ? 15.148 14.562 11.344 1 76.5 197 LEU A O 1
ATOM 1622 N N . PHE A 1 198 ? 16.375 16.438 11.289 1 83.56 198 PHE A N 1
ATOM 1623 C CA . PHE A 1 198 ? 16.641 16.344 9.859 1 83.56 198 PHE A CA 1
ATOM 1624 C C . PHE A 1 198 ? 17.828 15.43 9.586 1 83.56 198 PHE A C 1
ATOM 1626 O O . PHE A 1 198 ? 18.75 15.344 10.398 1 83.56 198 PHE A O 1
ATOM 1633 N N . PRO A 1 199 ? 17.812 14.734 8.484 1 91.69 199 PRO A N 1
ATOM 1634 C CA . PRO A 1 199 ? 16.719 14.633 7.508 1 91.69 199 PRO A CA 1
ATOM 1635 C C . PRO A 1 199 ? 15.633 13.656 7.938 1 91.69 199 PRO A C 1
ATOM 1637 O O . PRO A 1 199 ? 15.891 12.75 8.734 1 91.69 199 PRO A O 1
ATOM 1640 N N . PHE A 1 200 ? 14.469 13.883 7.469 1 94.56 200 PHE A N 1
ATOM 1641 C CA . PHE A 1 200 ? 13.383 12.945 7.734 1 94.56 200 PHE A CA 1
ATOM 1642 C C . PHE A 1 200 ? 12.438 12.867 6.543 1 94.56 200 PHE A C 1
ATOM 1644 O O . PHE A 1 200 ? 12.461 13.734 5.664 1 94.56 200 PHE A O 1
ATOM 1651 N N . VAL A 1 201 ? 11.703 11.789 6.418 1 96.69 201 VAL A N 1
ATOM 1652 C CA . VAL A 1 201 ? 10.594 11.656 5.48 1 96.69 201 VAL A CA 1
ATOM 1653 C C . VAL A 1 201 ? 9.273 11.867 6.211 1 96.69 201 VAL A C 1
ATOM 1655 O O . VAL A 1 201 ? 9 11.203 7.215 1 96.69 201 VAL A O 1
ATOM 1658 N N . LEU A 1 202 ? 8.539 12.828 5.762 1 96 202 LEU A N 1
ATOM 1659 C CA . LEU A 1 202 ? 7.215 13.078 6.316 1 96 202 LEU A CA 1
ATOM 1660 C C . LEU A 1 202 ? 6.148 12.305 5.543 1 96 202 LEU A C 1
ATOM 1662 O O . LEU A 1 202 ? 6.047 12.438 4.32 1 96 202 LEU A O 1
ATOM 1666 N N . ILE A 1 203 ? 5.465 11.445 6.223 1 97.44 203 ILE A N 1
ATOM 1667 C CA . ILE A 1 203 ? 4.242 10.852 5.691 1 97.44 203 ILE A CA 1
ATOM 1668 C C . ILE A 1 203 ? 3.031 11.656 6.152 1 97.44 203 ILE A C 1
ATOM 1670 O O . ILE A 1 203 ? 2.57 11.5 7.285 1 97.44 203 ILE A O 1
ATOM 1674 N N . ASN A 1 204 ? 2.555 12.539 5.293 1 92.19 204 ASN A N 1
ATOM 1675 C CA . ASN A 1 204 ? 1.408 13.391 5.605 1 92.19 204 ASN A CA 1
ATOM 1676 C C . ASN A 1 204 ? 0.093 12.719 5.219 1 92.19 204 ASN A C 1
ATOM 1678 O O . ASN A 1 204 ? -0.276 12.695 4.043 1 92.19 204 ASN A O 1
ATOM 1682 N N . ILE A 1 205 ? -0.632 12.258 6.25 1 93.38 205 ILE A N 1
ATOM 1683 C CA . ILE A 1 205 ? -1.788 11.398 6.02 1 93.38 205 ILE A CA 1
ATOM 1684 C C . ILE A 1 205 ? -3.074 12.18 6.273 1 93.38 205 ILE A C 1
ATOM 1686 O O . ILE A 1 205 ? -3.564 12.227 7.406 1 93.38 205 ILE A O 1
ATOM 1690 N N . GLY A 1 206 ? -3.662 12.75 5.297 1 84.56 206 GLY A N 1
ATOM 1691 C CA . GLY A 1 206 ? -5.016 13.281 5.305 1 84.56 206 GLY A CA 1
ATOM 1692 C C . GLY A 1 206 ? -6.027 12.344 4.68 1 84.56 206 GLY A C 1
ATOM 1693 O O . GLY A 1 206 ? -6.039 11.148 4.973 1 84.56 206 GLY A O 1
ATOM 1694 N N . SER A 1 207 ? -6.891 12.969 3.801 1 83.31 207 SER A N 1
ATOM 1695 C CA . SER A 1 207 ? -7.723 12.086 2.996 1 83.31 207 SER A CA 1
ATOM 1696 C C . SER A 1 207 ? -6.871 11.195 2.096 1 83.31 207 SER A C 1
ATOM 1698 O O . SER A 1 207 ? -7.102 9.984 2.012 1 83.31 207 SER A O 1
ATOM 1700 N N . GLY A 1 208 ? -5.984 11.922 1.365 1 88 208 GLY A N 1
ATOM 1701 C CA . GLY A 1 208 ? -4.91 11.227 0.675 1 88 208 GLY A CA 1
ATOM 1702 C C . GLY A 1 208 ? -3.578 11.32 1.396 1 88 208 GLY A C 1
ATOM 1703 O O . GLY A 1 208 ? -3.506 11.836 2.512 1 88 208 GLY A O 1
ATOM 1704 N N . VAL A 1 209 ? -2.52 10.758 0.832 1 93 209 VAL A N 1
ATOM 1705 C CA . VAL A 1 209 ? -1.229 10.727 1.511 1 93 209 VAL A CA 1
ATOM 1706 C C . VAL A 1 209 ? -0.15 11.305 0.601 1 93 209 VAL A C 1
ATOM 1708 O O . VAL A 1 209 ? -0.104 11 -0.593 1 93 209 VAL A O 1
ATOM 1711 N N . SER A 1 210 ? 0.647 12.172 1.144 1 91.5 210 SER A N 1
ATOM 1712 C CA . SER A 1 210 ? 1.844 12.688 0.485 1 91.5 210 SER A CA 1
ATOM 1713 C C . SER A 1 210 ? 3.102 12.344 1.275 1 91.5 210 SER A C 1
ATOM 1715 O O . SER A 1 210 ? 3.113 12.438 2.504 1 91.5 210 SER A O 1
ATOM 1717 N N . MET A 1 211 ? 4.074 11.852 0.613 1 94.88 211 MET A N 1
ATOM 1718 C CA . MET A 1 211 ? 5.375 11.586 1.22 1 94.88 211 MET A CA 1
ATOM 1719 C C . MET A 1 211 ? 6.402 12.625 0.784 1 94.88 211 MET A C 1
ATOM 1721 O O . MET A 1 211 ? 6.66 12.781 -0.41 1 94.88 211 MET A O 1
ATOM 1725 N N . ILE A 1 212 ? 6.988 13.297 1.771 1 93.81 212 ILE A N 1
ATOM 1726 C CA . ILE A 1 212 ? 7.871 14.43 1.496 1 93.81 212 ILE A CA 1
ATOM 1727 C C . ILE A 1 212 ? 9.211 14.219 2.199 1 93.81 212 ILE A C 1
ATOM 1729 O O . ILE A 1 212 ? 9.25 13.898 3.389 1 93.81 212 ILE A O 1
ATOM 1733 N N . LYS A 1 213 ? 10.242 14.367 1.456 1 95 213 LYS A N 1
ATOM 1734 C CA . LYS A 1 213 ? 11.594 14.344 2.01 1 95 213 LYS A CA 1
ATOM 1735 C C . LYS A 1 213 ? 12.039 15.734 2.447 1 95 213 LYS A C 1
ATOM 1737 O O . LYS A 1 213 ? 12 16.688 1.657 1 95 213 LYS A O 1
ATOM 1742 N N . PHE A 1 214 ? 12.258 15.898 3.652 1 92.31 214 PHE A N 1
ATOM 1743 C CA . PHE A 1 214 ? 12.844 17.125 4.168 1 92.31 214 PHE A CA 1
ATOM 1744 C C . PHE A 1 214 ? 14.328 16.953 4.441 1 92.31 214 PHE A C 1
ATOM 1746 O O . PHE A 1 214 ? 14.727 16.078 5.219 1 92.31 214 PHE A O 1
ATOM 1753 N N . GLU A 1 215 ? 14.859 17.859 3.664 1 88.38 215 GLU A N 1
ATOM 1754 C CA . GLU A 1 215 ? 16.312 17.891 3.871 1 88.38 215 GLU A CA 1
ATOM 1755 C C . GLU A 1 215 ? 16.703 19.047 4.777 1 88.38 215 GLU A C 1
ATOM 1757 O O . GLU A 1 215 ? 15.883 19.891 5.113 1 88.38 215 GLU A O 1
ATOM 1762 N N . GLY A 1 216 ? 17.766 19.031 5.48 1 74.31 216 GLY A N 1
ATOM 1763 C CA . GLY A 1 216 ? 18.25 20.156 6.266 1 74.31 216 GLY A CA 1
ATOM 1764 C C . GLY A 1 216 ? 18.203 21.469 5.512 1 74.31 216 GLY A C 1
ATOM 1765 O O . GLY A 1 216 ? 17.922 21.5 4.309 1 74.31 216 GLY A O 1
ATOM 1766 N N . GLU A 1 217 ? 18.031 22.688 6.113 1 68.06 217 GLU A N 1
ATOM 1767 C CA . GLU A 1 217 ? 18.203 24.047 5.594 1 68.06 217 GLU A CA 1
ATOM 1768 C C . GLU A 1 217 ? 17 24.453 4.734 1 68.06 217 GLU A C 1
ATOM 1770 O O . GLU A 1 217 ? 17.156 25.203 3.768 1 68.06 217 GLU A O 1
ATOM 1775 N N . GLY A 1 218 ? 15.969 23.734 4.852 1 73.12 218 GLY A N 1
ATOM 1776 C CA . GLY A 1 218 ? 14.75 24.234 4.23 1 73.12 218 GLY A CA 1
ATOM 1777 C C . GLY A 1 218 ? 14.453 23.578 2.891 1 73.12 218 GLY A C 1
ATOM 1778 O O . GLY A 1 218 ? 13.609 24.062 2.135 1 73.12 218 GLY A O 1
ATOM 1779 N N . VAL A 1 219 ? 15.125 22.609 2.492 1 86.38 219 VAL A N 1
ATOM 1780 C CA . VAL A 1 219 ? 14.891 21.938 1.214 1 86.38 219 VAL A CA 1
ATOM 1781 C C . VAL A 1 219 ? 13.961 20.75 1.416 1 86.38 219 VAL A C 1
ATOM 1783 O O . VAL A 1 219 ? 14.164 19.938 2.33 1 86.38 219 VAL A O 1
ATOM 1786 N N . PHE A 1 220 ? 12.883 20.703 0.542 1 89.38 220 PHE A N 1
ATOM 1787 C CA . PHE A 1 220 ? 11.984 19.562 0.599 1 89.38 220 PHE A CA 1
ATOM 1788 C C . PHE A 1 220 ? 11.586 19.109 -0.803 1 89.38 220 PHE A C 1
ATOM 1790 O O . PHE A 1 220 ? 11.656 19.906 -1.752 1 89.38 220 PHE A O 1
ATOM 1797 N N . THR A 1 221 ? 11.312 17.859 -0.997 1 90.38 221 THR A N 1
ATOM 1798 C CA . THR A 1 221 ? 10.852 17.266 -2.252 1 90.38 221 THR A CA 1
ATOM 1799 C C . THR A 1 221 ? 9.758 16.234 -1.996 1 90.38 221 THR A C 1
ATOM 1801 O O . THR A 1 221 ? 9.922 15.352 -1.152 1 90.38 221 THR A O 1
ATOM 1804 N N . ARG A 1 222 ? 8.625 16.391 -2.662 1 91.06 222 ARG A N 1
ATOM 1805 C CA . ARG A 1 222 ? 7.645 15.32 -2.619 1 91.06 222 ARG A CA 1
ATOM 1806 C C . ARG A 1 222 ? 8.148 14.086 -3.373 1 91.06 222 ARG A C 1
ATOM 1808 O O . ARG A 1 222 ? 8.422 14.164 -4.57 1 91.06 222 ARG A O 1
ATOM 1815 N N . VAL A 1 223 ? 8.219 12.953 -2.748 1 92.69 223 VAL A N 1
ATOM 1816 C CA . VAL A 1 223 ? 8.906 11.812 -3.34 1 92.69 223 VAL A CA 1
ATOM 1817 C C . VAL A 1 223 ? 7.895 10.727 -3.703 1 92.69 223 VAL A C 1
ATOM 1819 O O . VAL A 1 223 ? 8.195 9.836 -4.5 1 92.69 223 VAL A O 1
ATOM 1822 N N . ASN A 1 224 ? 6.699 10.789 -3.068 1 93.25 224 ASN A N 1
ATOM 1823 C CA . ASN A 1 224 ? 5.699 9.758 -3.344 1 93.25 224 ASN A CA 1
ATOM 1824 C C . ASN A 1 224 ? 4.344 10.125 -2.75 1 93.25 224 ASN A C 1
ATOM 1826 O O . ASN A 1 224 ? 4.195 11.18 -2.129 1 93.25 224 ASN A O 1
ATOM 1830 N N . GLY A 1 225 ? 3.357 9.312 -2.977 1 92.56 225 GLY A N 1
ATOM 1831 C CA . GLY A 1 225 ? 2.006 9.414 -2.451 1 92.56 225 GLY A CA 1
ATOM 1832 C C . GLY A 1 225 ? 1.186 8.156 -2.654 1 92.56 225 GLY A C 1
ATOM 1833 O O . GLY A 1 225 ? 1.608 7.242 -3.365 1 92.56 225 GLY A O 1
ATOM 1834 N N . THR A 1 226 ? 0.064 8.078 -1.99 1 95.25 226 THR A N 1
ATOM 1835 C CA . THR A 1 226 ? -0.832 6.941 -2.168 1 95.25 226 THR A CA 1
ATOM 1836 C C . THR A 1 226 ? -2.281 7.352 -1.926 1 95.25 226 THR A C 1
ATOM 1838 O O . THR A 1 226 ? -2.547 8.336 -1.236 1 95.25 226 THR A O 1
ATOM 1841 N N . SER A 1 227 ? -3.133 6.629 -2.539 1 94.56 227 SER A N 1
ATOM 1842 C CA . SER A 1 227 ? -4.559 6.922 -2.436 1 94.56 227 SER A CA 1
ATOM 1843 C C . SER A 1 227 ? -5.164 6.281 -1.191 1 94.56 227 SER A C 1
ATOM 1845 O O . SER A 1 227 ? -6.34 6.5 -0.885 1 94.56 227 SER A O 1
ATOM 1847 N N . ILE A 1 228 ? -4.402 5.461 -0.484 1 96.88 228 ILE A N 1
ATOM 1848 C CA . ILE A 1 228 ? -4.871 4.793 0.726 1 96.88 228 ILE A CA 1
ATOM 1849 C C . ILE A 1 228 ? -4.512 5.633 1.95 1 96.88 228 ILE A C 1
ATOM 1851 O O . ILE A 1 228 ? -3.457 5.43 2.561 1 96.88 228 ILE A O 1
ATOM 1855 N N . GLY A 1 229 ? -5.363 6.547 2.314 1 94.25 229 GLY A N 1
ATOM 1856 C CA . GLY A 1 229 ? -5.215 7.391 3.49 1 94.25 229 GLY A CA 1
ATOM 1857 C C . GLY A 1 229 ? -6.453 7.426 4.363 1 94.25 229 GLY A C 1
ATOM 1858 O O . GLY A 1 229 ? -7.164 6.422 4.48 1 94.25 229 GLY A O 1
ATOM 1859 N N . GLY A 1 230 ? -6.633 8.477 5.043 1 91.56 230 GLY A N 1
ATOM 1860 C CA . GLY A 1 230 ? -7.789 8.617 5.914 1 91.56 230 GLY A CA 1
ATOM 1861 C C . GLY A 1 230 ? -9.109 8.586 5.16 1 91.56 230 GLY A C 1
ATOM 1862 O O . GLY A 1 230 ? -10.109 8.078 5.668 1 91.56 230 GLY A O 1
ATOM 1863 N N . GLY A 1 231 ? -9.125 9.227 3.986 1 90.31 231 GLY A N 1
ATOM 1864 C CA . GLY A 1 231 ? -10.336 9.219 3.182 1 90.31 231 GLY A CA 1
ATOM 1865 C C . GLY A 1 231 ? -10.766 7.828 2.756 1 90.31 231 GLY A C 1
ATOM 1866 O O . GLY A 1 231 ? -11.961 7.527 2.705 1 90.31 231 GLY A O 1
ATOM 1867 N N . PHE A 1 232 ? -9.859 7.047 2.355 1 95.31 232 PHE A N 1
ATOM 1868 C CA . PHE A 1 232 ? -10.141 5.652 2.029 1 95.31 232 PHE A CA 1
ATOM 1869 C C . PHE A 1 232 ? -10.711 4.918 3.236 1 95.31 232 PHE A C 1
ATOM 1871 O O . PHE A 1 232 ? -11.75 4.266 3.139 1 95.31 232 PHE A O 1
ATOM 1878 N N . PHE A 1 233 ? -9.953 5.055 4.426 1 95.81 233 PHE A N 1
ATOM 1879 C CA . PHE A 1 233 ? -10.375 4.379 5.648 1 95.81 233 PHE A CA 1
ATOM 1880 C C . PHE A 1 233 ? -11.805 4.762 6.008 1 95.81 233 PHE A C 1
ATOM 1882 O O . PHE A 1 233 ? -12.641 3.893 6.266 1 95.81 233 PHE A O 1
ATOM 1889 N N . LEU A 1 234 ? -12.094 6 5.973 1 92.25 234 LEU A N 1
ATOM 1890 C CA . LEU A 1 234 ? -13.422 6.484 6.324 1 92.25 234 LEU A CA 1
ATOM 1891 C C . LEU A 1 234 ? -14.461 5.996 5.32 1 92.25 234 LEU A C 1
ATOM 1893 O O . LEU A 1 234 ? 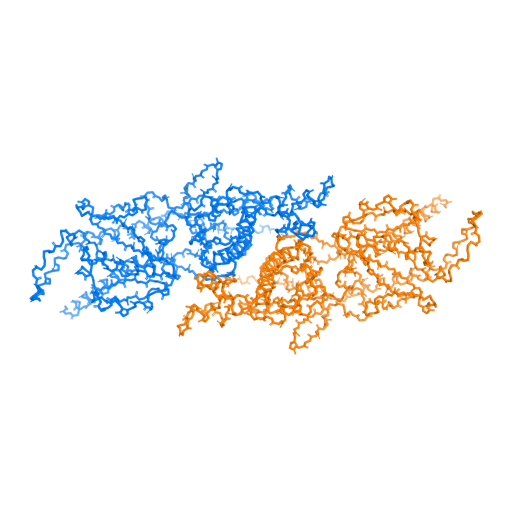-15.531 5.535 5.707 1 92.25 234 LEU A O 1
ATOM 1897 N N . GLY A 1 235 ? -14.125 6.152 4.074 1 92.88 235 GLY A N 1
ATOM 1898 C CA . GLY A 1 235 ? -15.055 5.746 3.033 1 92.88 235 GLY A CA 1
ATOM 1899 C C . GLY A 1 235 ? -15.422 4.277 3.098 1 92.88 235 GLY A C 1
ATOM 1900 O O . GLY A 1 235 ? -16.594 3.922 3.109 1 92.88 235 GLY A O 1
ATOM 1901 N N . ILE A 1 236 ? -14.445 3.391 3.188 1 95.75 236 ILE A N 1
ATOM 1902 C CA . ILE A 1 236 ? -14.672 1.95 3.141 1 95.75 236 ILE A CA 1
ATOM 1903 C C . ILE A 1 236 ? -15.344 1.49 4.43 1 95.75 236 ILE A C 1
ATOM 1905 O O . ILE A 1 236 ? -16.234 0.637 4.402 1 95.75 236 ILE A O 1
ATOM 1909 N N . THR A 1 237 ? -14.938 2.014 5.574 1 95.75 237 THR A N 1
ATOM 1910 C CA . THR A 1 237 ? -15.539 1.585 6.832 1 95.75 237 THR A CA 1
ATOM 1911 C C . THR A 1 237 ? -16.984 2.072 6.941 1 95.75 237 THR A C 1
ATOM 1913 O O . THR A 1 237 ? -17.828 1.396 7.527 1 95.75 237 THR A O 1
ATOM 1916 N N . HIS A 1 238 ? -17.203 3.232 6.383 1 92.75 238 HIS A N 1
ATOM 1917 C CA . HIS A 1 238 ? -18.578 3.688 6.328 1 92.75 238 HIS A CA 1
ATOM 1918 C C . HIS A 1 238 ? -19.453 2.721 5.527 1 92.75 238 HIS A C 1
ATOM 1920 O O . HIS A 1 238 ? -20.578 2.4 5.934 1 92.75 238 HIS A O 1
ATOM 1926 N N . LEU A 1 239 ? -19.016 2.336 4.422 1 93.69 239 LEU A N 1
ATOM 1927 C CA . LEU A 1 239 ? -19.734 1.397 3.574 1 93.69 239 LEU A CA 1
ATOM 1928 C C . LEU A 1 239 ? -19.984 0.084 4.309 1 93.69 239 LEU A C 1
ATOM 1930 O O . LEU A 1 239 ? -21.062 -0.518 4.168 1 93.69 239 LEU A O 1
ATOM 1934 N N . LEU A 1 240 ? -19.016 -0.306 5.164 1 94 240 LEU A N 1
ATOM 1935 C CA . LEU A 1 240 ? -19.062 -1.611 5.812 1 94 240 LEU A CA 1
ATOM 1936 C C . LEU A 1 240 ? -19.922 -1.562 7.07 1 94 240 LEU A C 1
ATOM 1938 O O . LEU A 1 240 ? -20.547 -2.561 7.445 1 94 240 LEU A O 1
ATOM 1942 N N . THR A 1 241 ? -20 -0.391 7.715 1 94.25 241 THR A N 1
ATOM 1943 C CA . THR A 1 241 ? -20.562 -0.369 9.055 1 94.25 241 THR A CA 1
ATOM 1944 C C . THR A 1 241 ? -21.734 0.607 9.133 1 94.25 241 THR A C 1
ATOM 1946 O O . THR A 1 241 ? -22.547 0.542 10.062 1 94.25 241 THR A O 1
ATOM 1949 N N . GLY A 1 242 ? -21.734 1.561 8.297 1 91.12 242 GLY A N 1
ATOM 1950 C CA . GLY A 1 242 ? -22.688 2.648 8.391 1 91.12 242 GLY A CA 1
ATOM 1951 C C . GLY A 1 242 ? -22.219 3.773 9.297 1 91.12 242 GLY A C 1
ATOM 1952 O O . GLY A 1 242 ? -22.875 4.812 9.398 1 91.12 242 GLY A O 1
ATOM 1953 N N . GLU A 1 243 ? -21.094 3.586 9.922 1 91.94 243 GLU A N 1
ATOM 1954 C CA . GLU A 1 243 ? -20.578 4.59 10.852 1 91.94 243 GLU A CA 1
ATOM 1955 C C . GLU A 1 243 ? -19.75 5.645 10.109 1 91.94 243 GLU A C 1
ATOM 1957 O O . GLU A 1 243 ? -18.906 5.312 9.273 1 91.94 243 GLU A O 1
ATOM 1962 N N . ARG A 1 244 ? -19.906 6.906 10.453 1 86.44 244 ARG A N 1
ATOM 1963 C CA . ARG A 1 244 ? -19.266 7.992 9.719 1 86.44 244 ARG A CA 1
ATOM 1964 C C . ARG A 1 244 ? -18.281 8.742 10.609 1 86.44 244 ARG A C 1
ATOM 1966 O O . ARG A 1 244 ? -17.453 9.5 10.109 1 86.44 244 ARG A O 1
ATOM 1973 N N . ASN A 1 245 ? -18.438 8.547 11.836 1 86.12 245 ASN A N 1
ATOM 1974 C CA . ASN A 1 245 ? -17.594 9.273 12.789 1 86.12 245 ASN A CA 1
ATOM 1975 C C . ASN A 1 245 ? -16.266 8.562 13.008 1 86.12 245 ASN A C 1
ATOM 1977 O O . ASN A 1 245 ? -16.234 7.414 13.445 1 86.12 245 ASN A O 1
ATOM 1981 N N . PHE A 1 246 ? -15.234 9.305 12.766 1 85.69 246 PHE A N 1
ATOM 1982 C CA . PHE A 1 246 ? -13.883 8.75 12.836 1 85.69 246 PHE A CA 1
ATOM 1983 C C . PHE A 1 246 ? -13.578 8.242 14.242 1 85.69 246 PHE A C 1
ATOM 1985 O O . PHE A 1 246 ? -13.031 7.148 14.406 1 85.69 246 PHE A O 1
ATOM 1992 N N . ASP A 1 247 ? -13.891 9.031 15.25 1 86.56 247 ASP A N 1
ATOM 1993 C CA . ASP A 1 247 ? -13.594 8.648 16.625 1 86.56 247 ASP A CA 1
ATOM 1994 C C . ASP A 1 247 ? -14.359 7.387 17.016 1 86.56 247 ASP A C 1
ATOM 1996 O O . ASP A 1 247 ? -13.828 6.52 17.719 1 86.56 247 ASP A O 1
ATOM 2000 N N . LYS A 1 248 ? -15.578 7.324 16.594 1 92.69 248 LYS A N 1
ATOM 2001 C CA . LYS A 1 248 ? -16.359 6.125 16.859 1 92.69 248 LYS A CA 1
ATOM 2002 C C . LYS A 1 248 ? -15.773 4.906 16.156 1 92.69 248 LYS A C 1
ATOM 2004 O O . LYS A 1 248 ? -15.773 3.803 16.703 1 92.69 248 LYS A O 1
ATOM 2009 N N . LEU A 1 249 ? -15.305 5.133 14.961 1 93.94 249 LEU A N 1
ATOM 2010 C CA . LEU A 1 249 ? -14.672 4.043 14.227 1 93.94 249 LEU A CA 1
ATOM 2011 C C . LEU A 1 249 ? -13.43 3.551 14.945 1 93.94 249 LEU A C 1
ATOM 2013 O O . LEU A 1 249 ? -13.156 2.346 14.984 1 93.94 249 LEU A O 1
ATOM 2017 N N . LEU A 1 250 ? -12.656 4.418 15.531 1 92.44 250 LEU A N 1
ATOM 2018 C CA . LEU A 1 250 ? -11.484 4.02 16.297 1 92.44 250 LEU A CA 1
ATOM 2019 C C . LEU A 1 250 ? -11.883 3.23 17.547 1 92.44 250 LEU A C 1
ATOM 2021 O O . LEU A 1 250 ? -11.203 2.275 17.922 1 92.44 250 LEU A O 1
ATOM 2025 N N . GLU A 1 251 ? -12.984 3.648 18.141 1 94.94 251 GLU A N 1
ATOM 2026 C CA . GLU A 1 251 ? -13.508 2.889 19.266 1 94.94 251 GLU A CA 1
ATOM 2027 C C . GLU A 1 251 ? -13.914 1.478 18.844 1 94.94 251 GLU A C 1
ATOM 2029 O O . GLU A 1 251 ? -13.633 0.509 19.562 1 94.94 251 GLU A O 1
ATOM 2034 N N . MET A 1 252 ? -14.586 1.413 17.75 1 96.56 252 MET A N 1
ATOM 2035 C CA . MET A 1 252 ? -14.969 0.114 17.203 1 96.56 252 MET A CA 1
ATOM 2036 C C . MET A 1 252 ? -13.742 -0.755 16.969 1 96.56 252 MET A C 1
ATOM 2038 O O . MET A 1 252 ? -13.734 -1.941 17.297 1 96.56 252 MET A O 1
ATOM 2042 N N . SER A 1 253 ? -12.711 -0.142 16.375 1 95.31 253 SER A N 1
ATOM 2043 C CA . SER A 1 253 ? -11.477 -0.868 16.109 1 95.31 253 SER A CA 1
ATOM 2044 C C . SER A 1 253 ? -10.875 -1.435 17.391 1 95.31 253 SER A C 1
ATOM 2046 O O . SER A 1 253 ? -10.383 -2.564 17.406 1 95.31 253 SER A O 1
ATOM 2048 N N . ASN A 1 254 ? -10.922 -0.721 18.453 1 93.81 254 ASN A N 1
ATOM 2049 C CA . ASN A 1 254 ? -10.367 -1.141 19.734 1 93.81 254 ASN A CA 1
ATOM 2050 C C . ASN A 1 254 ? -11.141 -2.324 20.312 1 93.81 254 ASN A C 1
ATOM 2052 O O . ASN A 1 254 ? -10.594 -3.104 21.094 1 93.81 254 ASN A O 1
ATOM 2056 N N . GLN A 1 255 ? -12.344 -2.432 19.906 1 96.62 255 GLN A N 1
ATOM 2057 C CA . GLN A 1 255 ? -13.195 -3.498 20.422 1 96.62 255 GLN A CA 1
ATOM 2058 C C . GLN A 1 255 ? -13.164 -4.715 19.5 1 96.62 255 GLN A C 1
ATOM 2060 O O . GLN A 1 255 ? -13.719 -5.766 19.828 1 96.62 255 GLN A O 1
ATOM 2065 N N . GLY A 1 256 ? -12.508 -4.555 18.375 1 96.94 256 GLY A N 1
ATOM 2066 C CA . GLY A 1 256 ? -12.508 -5.621 17.391 1 96.94 256 GLY A CA 1
ATOM 2067 C C . GLY A 1 256 ? -11.258 -6.488 17.453 1 96.94 256 GLY A C 1
ATOM 2068 O O . GLY A 1 256 ? -10.258 -6.098 18.062 1 96.94 256 GLY A O 1
ATOM 2069 N N . ASP A 1 257 ? -11.375 -7.621 16.828 1 96.75 257 ASP A N 1
ATOM 2070 C CA . ASP A 1 257 ? -10.258 -8.539 16.656 1 96.75 257 ASP A CA 1
ATOM 2071 C C . ASP A 1 257 ? -10.109 -8.945 15.188 1 96.75 257 ASP A C 1
ATOM 2073 O O . ASP A 1 257 ? -10.836 -9.82 14.695 1 96.75 257 ASP A O 1
ATOM 2077 N N . ASN A 1 258 ? -9.086 -8.398 14.57 1 95.44 258 ASN A N 1
ATOM 2078 C CA . ASN A 1 258 ? -8.891 -8.617 13.141 1 95.44 258 ASN A CA 1
ATOM 2079 C C . ASN A 1 258 ? -8.562 -10.07 12.828 1 95.44 258 ASN A C 1
ATOM 2081 O O . ASN A 1 258 ? -8.688 -10.516 11.688 1 95.44 258 ASN A O 1
ATOM 2085 N N . ARG A 1 259 ? -8.125 -10.844 13.758 1 94 259 ARG A N 1
ATOM 2086 C CA . ARG A 1 259 ? -7.793 -12.242 13.539 1 94 259 ARG A CA 1
ATOM 2087 C C . ARG A 1 259 ? -9.023 -13.039 13.109 1 94 259 ARG A C 1
ATOM 2089 O O . ARG A 1 259 ? -8.898 -14.109 12.516 1 94 259 ARG A O 1
ATOM 2096 N N . ASN A 1 260 ? -10.156 -12.484 13.414 1 94.81 260 ASN A N 1
ATOM 2097 C CA . ASN A 1 260 ? -11.406 -13.125 13.023 1 94.81 260 ASN A CA 1
ATOM 2098 C C . ASN A 1 260 ? -11.68 -12.961 11.531 1 94.81 260 ASN A C 1
ATOM 2100 O O . ASN A 1 260 ? -12.5 -13.688 10.961 1 94.81 260 ASN A O 1
ATOM 2104 N N . VAL A 1 261 ? -11 -12.016 10.906 1 95.44 261 VAL A N 1
ATOM 2105 C CA . VAL A 1 261 ? -11.375 -11.742 9.516 1 95.44 261 VAL A CA 1
ATOM 2106 C C . VAL A 1 261 ? -10.133 -11.812 8.625 1 95.44 261 VAL A C 1
ATOM 2108 O O . VAL A 1 261 ? -10.242 -12.008 7.414 1 95.44 261 VAL A O 1
ATOM 2111 N N . ASP A 1 262 ? -8.953 -11.625 9.195 1 94.75 262 ASP A N 1
ATOM 2112 C CA . ASP A 1 262 ? -7.691 -11.656 8.461 1 94.75 262 ASP A CA 1
ATOM 2113 C C . ASP A 1 262 ? -7.062 -13.047 8.508 1 94.75 262 ASP A C 1
ATOM 2115 O O . ASP A 1 262 ? -7.371 -13.844 9.391 1 94.75 262 ASP A O 1
ATOM 2119 N N . LEU A 1 263 ? -6.184 -13.281 7.555 1 89.31 263 LEU A N 1
ATOM 2120 C CA . LEU A 1 263 ? -5.383 -14.508 7.559 1 89.31 263 LEU A CA 1
ATOM 2121 C C . LEU A 1 263 ? -3.955 -14.219 8.008 1 89.31 263 LEU A C 1
ATOM 2123 O O . LEU A 1 263 ? -3.293 -13.336 7.453 1 89.31 263 LEU A O 1
ATOM 2127 N N . TYR A 1 264 ? -3.521 -14.922 8.977 1 89.31 264 TYR A N 1
ATOM 2128 C CA . TYR A 1 264 ? -2.15 -14.844 9.469 1 89.31 264 TYR A CA 1
ATOM 2129 C C . TYR A 1 264 ? -1.346 -16.062 9.031 1 89.31 264 TYR A C 1
ATOM 2131 O O . TYR A 1 264 ? -1.909 -17.047 8.539 1 89.31 264 TYR A O 1
ATOM 2139 N N . ALA A 1 265 ? 0.002 -15.961 9.086 1 81.44 265 ALA A N 1
ATOM 2140 C CA . ALA A 1 265 ? 0.901 -17.031 8.648 1 81.44 265 ALA A CA 1
ATOM 2141 C C . ALA A 1 265 ? 0.523 -18.359 9.297 1 81.44 265 ALA A C 1
ATOM 2143 O O . ALA A 1 265 ? 0.501 -19.391 8.633 1 81.44 265 ALA A O 1
ATOM 2144 N N . ASN A 1 266 ? 0.142 -18.312 10.523 1 78.69 266 ASN A N 1
ATOM 2145 C CA . ASN A 1 266 ? -0.216 -19.531 11.234 1 78.69 266 ASN A CA 1
ATOM 2146 C C . ASN A 1 266 ? -1.491 -20.156 10.68 1 78.69 266 ASN A C 1
ATOM 2148 O O . ASN A 1 266 ? -1.695 -21.359 10.789 1 78.69 266 ASN A O 1
ATOM 2152 N N . ASP A 1 267 ? -2.369 -19.328 10.164 1 77.12 267 ASP A N 1
ATOM 2153 C CA . ASP A 1 267 ? -3.59 -19.828 9.539 1 77.12 267 ASP A CA 1
ATOM 2154 C C . ASP A 1 267 ? -3.275 -20.578 8.25 1 77.12 267 ASP A C 1
ATOM 2156 O O . ASP A 1 267 ? -4.004 -21.5 7.867 1 77.12 267 ASP A O 1
ATOM 2160 N N . ILE A 1 268 ? -2.285 -20.188 7.543 1 69.38 268 ILE A N 1
ATOM 2161 C CA . ILE A 1 268 ? -1.952 -20.703 6.223 1 69.38 268 ILE A CA 1
ATOM 2162 C C . ILE A 1 268 ? -1.025 -21.906 6.363 1 69.38 268 ILE A C 1
ATOM 2164 O O . ILE A 1 268 ? -1.243 -22.938 5.727 1 69.38 268 ILE A O 1
ATOM 2168 N N . TYR A 1 269 ? -0.009 -21.75 7.16 1 64.31 269 TYR A N 1
ATOM 2169 C CA . TYR A 1 269 ? 1.048 -22.75 7.207 1 64.31 269 TYR A CA 1
ATOM 2170 C C . TYR A 1 269 ? 0.855 -23.688 8.391 1 64.31 269 TYR A C 1
ATOM 2172 O O . TYR A 1 269 ? 1.405 -24.797 8.414 1 64.31 269 TYR A O 1
ATOM 2180 N N . GLY A 1 270 ? -0.252 -23.391 9.062 1 58.94 270 GLY A N 1
ATOM 2181 C CA . GLY A 1 270 ? -0.486 -24.234 10.219 1 58.94 270 GLY A CA 1
ATOM 2182 C C . GLY A 1 270 ? 0.761 -24.469 11.047 1 58.94 270 GLY A C 1
ATOM 2183 O O . GLY A 1 270 ? 1.434 -23.516 11.445 1 58.94 270 GLY A O 1
ATOM 2184 N N . GLN A 1 271 ? 0.977 -25.781 11.32 1 49.34 271 GLN A N 1
ATOM 2185 C CA . GLN A 1 271 ? 2.109 -26.234 12.117 1 49.34 271 GLN A CA 1
ATOM 2186 C C . GLN A 1 271 ? 3.328 -26.5 11.242 1 49.34 271 GLN A C 1
ATOM 2188 O O . GLN A 1 271 ? 4.336 -27.031 11.711 1 49.34 271 GLN A O 1
ATOM 2193 N N . VAL A 1 272 ? 3.105 -26.172 9.992 1 52.22 272 VAL A N 1
ATOM 2194 C CA . VAL A 1 272 ? 4.266 -26.406 9.141 1 52.22 272 VAL A CA 1
ATOM 2195 C C . VAL A 1 272 ? 5.129 -25.141 9.094 1 52.22 272 VAL A C 1
ATOM 2197 O O . VAL A 1 272 ? 4.641 -24.031 9.344 1 52.22 272 VAL A O 1
ATOM 2200 N N . VAL A 1 273 ? 6.445 -25.297 8.984 1 51.88 273 VAL A N 1
ATOM 2201 C CA . VAL A 1 273 ? 7.449 -24.234 9.016 1 51.88 273 VAL A CA 1
ATOM 2202 C C . VAL A 1 273 ? 7.191 -23.234 7.895 1 51.88 273 VAL A C 1
ATOM 2204 O O . VAL A 1 273 ? 7.188 -23.594 6.719 1 51.88 273 VAL A O 1
ATOM 2207 N N . PRO A 1 274 ? 6.703 -22.078 8.258 1 57.66 274 PRO A N 1
ATOM 2208 C CA . PRO A 1 274 ? 6.621 -21.016 7.25 1 57.66 274 PRO A CA 1
ATOM 2209 C C . PRO A 1 274 ? 7.949 -20.766 6.543 1 57.66 274 PRO A C 1
ATOM 2211 O O . PRO A 1 274 ? 9 -21.188 7.035 1 57.66 274 PRO A O 1
ATOM 2214 N N . PRO A 1 275 ? 7.848 -20.266 5.297 1 58.31 275 PRO A N 1
ATOM 2215 C CA . PRO A 1 275 ? 9.117 -19.828 4.711 1 58.31 275 PRO A CA 1
ATOM 2216 C C . PRO A 1 275 ? 9.961 -19 5.668 1 58.31 275 PRO A C 1
ATOM 2218 O O . PRO A 1 275 ? 9.414 -18.281 6.508 1 58.31 275 PRO A O 1
ATOM 2221 N N . GLU A 1 276 ? 11.258 -19.297 5.789 1 55.91 276 GLU A N 1
ATOM 2222 C CA . GLU A 1 276 ? 12.211 -18.719 6.723 1 55.91 276 GLU A CA 1
ATOM 2223 C C . GLU A 1 276 ? 12.055 -17.203 6.793 1 55.91 276 GLU A C 1
ATOM 2225 O O . GLU A 1 276 ? 12.367 -16.578 7.816 1 55.91 276 GLU A O 1
ATOM 2230 N N . ASP A 1 277 ? 11.461 -16.656 5.742 1 60.09 277 ASP A N 1
ATOM 2231 C CA . ASP A 1 277 ? 11.492 -15.195 5.691 1 60.09 277 ASP A CA 1
ATOM 2232 C C . ASP A 1 277 ? 10.211 -14.602 6.266 1 60.09 277 ASP A C 1
ATOM 2234 O O . ASP A 1 277 ? 10.078 -13.383 6.352 1 60.09 277 ASP A O 1
ATOM 2238 N N . ILE A 1 278 ? 9.359 -15.492 6.621 1 59.94 278 ILE A N 1
ATOM 2239 C CA . ILE A 1 278 ? 8.164 -15.031 7.328 1 59.94 278 ILE A CA 1
ATOM 2240 C C . ILE A 1 278 ? 8.367 -15.195 8.836 1 59.94 278 ILE A C 1
ATOM 2242 O O . ILE A 1 278 ? 8.344 -16.312 9.352 1 59.94 278 ILE A O 1
ATOM 2246 N N . HIS A 1 279 ? 8.711 -14.07 9.414 1 62.38 279 HIS A N 1
ATOM 2247 C CA . HIS A 1 279 ? 9.008 -14.109 10.836 1 62.38 279 HIS A CA 1
ATOM 2248 C C . HIS A 1 279 ? 7.727 -14.133 11.664 1 62.38 279 HIS A C 1
ATOM 2250 O O . HIS A 1 279 ? 6.871 -13.258 11.523 1 62.38 279 HIS A O 1
ATOM 2256 N N . GLY A 1 280 ? 7.539 -15.164 12.43 1 68 280 GLY A N 1
ATOM 2257 C CA . GLY A 1 280 ? 6.445 -15.242 13.383 1 68 280 GLY A CA 1
ATOM 2258 C C . GLY A 1 280 ? 5.086 -15.383 12.727 1 68 280 GLY A C 1
ATOM 2259 O O . GLY A 1 280 ? 4.969 -15.961 11.648 1 68 280 GLY A O 1
ATOM 2260 N N . ASP A 1 281 ? 4.078 -14.945 13.461 1 79.56 281 ASP A N 1
ATOM 2261 C CA . ASP A 1 281 ? 2.707 -15 12.961 1 79.56 281 ASP A CA 1
ATOM 2262 C C . ASP A 1 281 ? 2.322 -13.688 12.281 1 79.56 281 ASP A C 1
ATOM 2264 O O . ASP A 1 281 ? 1.504 -12.922 12.805 1 79.56 281 ASP A O 1
ATOM 2268 N N . ALA A 1 282 ? 2.877 -13.453 11.094 1 83.81 282 ALA A N 1
ATOM 2269 C CA . ALA A 1 282 ? 2.711 -12.211 10.352 1 83.81 282 ALA A CA 1
ATOM 2270 C C . ALA A 1 282 ? 1.353 -12.164 9.656 1 83.81 282 ALA A C 1
ATOM 2272 O O . ALA A 1 282 ? 0.798 -13.203 9.289 1 83.81 282 ALA A O 1
ATOM 2273 N N . LEU A 1 283 ? 0.8 -10.984 9.617 1 88.88 283 LEU A N 1
ATOM 2274 C CA . LEU A 1 283 ? -0.403 -10.766 8.828 1 88.88 283 LEU A CA 1
ATOM 2275 C C . LEU A 1 283 ? -0.136 -11.039 7.348 1 88.88 283 LEU A C 1
ATOM 2277 O O . LEU A 1 283 ? 0.724 -10.398 6.742 1 88.88 283 LEU A O 1
ATOM 2281 N N . CYS A 1 284 ? -0.854 -11.977 6.746 1 87.38 284 CYS A N 1
ATOM 2282 C CA . CYS A 1 284 ? -0.583 -12.398 5.379 1 87.38 284 CYS A CA 1
ATOM 2283 C C . CYS A 1 284 ? -1.632 -11.859 4.418 1 87.38 284 CYS A C 1
ATOM 2285 O O . CYS A 1 284 ? -1.31 -11.469 3.293 1 87.38 284 CYS A O 1
ATOM 2287 N N . VAL A 1 285 ? -2.885 -11.883 4.848 1 92.38 285 VAL A N 1
ATOM 2288 C CA . VAL A 1 285 ? -3.965 -11.461 3.961 1 92.38 285 VAL A CA 1
ATOM 2289 C C . VAL A 1 285 ? -5.012 -10.68 4.758 1 92.38 285 VAL A C 1
ATOM 2291 O O . VAL A 1 285 ? -5.715 -11.258 5.594 1 92.38 285 VAL A O 1
ATOM 2294 N N . SER A 1 286 ? -5.176 -9.398 4.484 1 95.88 286 SER A N 1
ATOM 2295 C CA . SER A 1 286 ? -6.285 -8.641 5.059 1 95.88 286 SER A CA 1
ATOM 2296 C C . SER A 1 286 ? -7.621 -9.078 4.465 1 95.88 286 SER A C 1
ATOM 2298 O O . SER A 1 286 ? -7.727 -9.297 3.256 1 95.88 286 SER A O 1
ATOM 2300 N N . MET A 1 287 ? -8.656 -9.336 5.336 1 94.44 287 MET A N 1
ATOM 2301 C CA . MET A 1 287 ? -9.992 -9.773 4.938 1 94.44 287 MET A CA 1
ATOM 2302 C C . MET A 1 287 ? -9.945 -11.156 4.297 1 94.44 287 MET A C 1
ATOM 2304 O O . MET A 1 287 ? -10.82 -11.516 3.512 1 94.44 287 MET A O 1
ATOM 2308 N N . GLY A 1 288 ? -8.922 -11.883 4.562 1 91.19 288 GLY A N 1
ATOM 2309 C CA . GLY A 1 288 ? -8.656 -13.141 3.881 1 91.19 288 GLY A CA 1
ATOM 2310 C C . GLY A 1 288 ? -9.648 -14.227 4.238 1 91.19 288 GLY A C 1
ATOM 2311 O O . GLY A 1 288 ? -9.789 -15.211 3.51 1 91.19 288 GLY A O 1
ATOM 2312 N N . LYS A 1 289 ? -10.297 -14.094 5.359 1 89.12 289 LYS A N 1
ATOM 2313 C CA . LYS A 1 289 ? -11.227 -15.133 5.805 1 89.12 289 LYS A CA 1
ATOM 2314 C C . LYS A 1 289 ? -12.648 -14.844 5.32 1 89.12 289 LYS A C 1
ATOM 2316 O O . LYS A 1 289 ? -13.547 -15.664 5.488 1 89.12 289 LYS A O 1
ATOM 2321 N N . MET A 1 290 ? -12.859 -13.719 4.703 1 87.94 290 MET A N 1
ATOM 2322 C CA . MET A 1 290 ? -14.219 -13.242 4.441 1 87.94 290 MET A CA 1
ATOM 2323 C C . MET A 1 290 ? -14.898 -14.102 3.377 1 87.94 290 MET A C 1
ATOM 2325 O O . MET A 1 290 ? -16.094 -14.391 3.475 1 87.94 290 MET A O 1
ATOM 2329 N N . SER A 1 291 ? -14.164 -14.477 2.377 1 78.88 291 SER A N 1
ATOM 2330 C CA . SER A 1 291 ? -14.773 -15.289 1.326 1 78.88 291 SER A CA 1
ATOM 2331 C C . SER A 1 291 ? -15.359 -16.578 1.892 1 78.88 291 SER A C 1
ATOM 2333 O O . SER A 1 291 ? -16.484 -16.953 1.557 1 78.88 291 SER A O 1
ATOM 2335 N N . ALA A 1 292 ? -14.609 -17.188 2.701 1 76.88 292 ALA A N 1
ATOM 2336 C CA . ALA A 1 292 ? -15.055 -18.438 3.307 1 76.88 292 ALA A CA 1
ATOM 2337 C C . ALA A 1 292 ? -16.203 -18.188 4.289 1 76.88 292 ALA A C 1
ATOM 2339 O O . ALA A 1 292 ? -17.188 -18.922 4.297 1 76.88 292 ALA A O 1
ATOM 2340 N N . LYS A 1 293 ? -16.125 -17.203 5.074 1 81.38 293 LYS A N 1
ATOM 2341 C CA . LYS A 1 293 ? -17.109 -16.891 6.098 1 81.38 293 LYS A CA 1
ATOM 2342 C C . LYS A 1 293 ? -18.469 -16.547 5.473 1 81.38 293 LYS A C 1
ATOM 2344 O O . LYS A 1 293 ? -19.5 -17.016 5.938 1 81.38 293 LYS A O 1
ATOM 2349 N N . LEU A 1 294 ? -18.422 -15.805 4.48 1 78.88 294 LEU A N 1
ATOM 2350 C CA . LEU A 1 294 ? -19.656 -15.367 3.854 1 78.88 294 LEU A CA 1
ATOM 2351 C C . LEU A 1 294 ? -20.328 -16.516 3.098 1 78.88 294 LEU A C 1
ATOM 2353 O O . LEU A 1 294 ? -21.547 -16.594 3.031 1 78.88 294 LEU A O 1
ATOM 2357 N N . LYS A 1 295 ? -19.547 -17.375 2.555 1 76.44 295 LYS A N 1
ATOM 2358 C CA . LYS A 1 295 ? -20.078 -18.578 1.919 1 76.44 295 LYS A CA 1
ATOM 2359 C C . LYS A 1 295 ? -20.828 -19.438 2.924 1 76.44 295 LYS A C 1
ATOM 2361 O O . LYS A 1 295 ? -21.859 -20.031 2.592 1 76.44 295 LYS A O 1
ATOM 2366 N N . GLU A 1 296 ? -20.328 -19.422 4.082 1 79.06 296 GLU A N 1
ATOM 2367 C CA . GLU A 1 296 ? -20.938 -20.234 5.133 1 79.06 296 GLU A CA 1
ATOM 2368 C C . GLU A 1 296 ? -22.078 -19.484 5.82 1 79.06 296 GLU A C 1
ATOM 2370 O O . GLU A 1 296 ? -22.766 -20.047 6.672 1 79.06 296 GLU A O 1
ATOM 2375 N N . GLY A 1 297 ? -22.266 -18.312 5.457 1 79.19 297 GLY A N 1
ATOM 2376 C CA . GLY A 1 297 ? -23.344 -17.5 6.016 1 79.19 297 GLY A CA 1
ATOM 2377 C C . GLY A 1 297 ? -23.078 -17.047 7.434 1 79.19 297 GLY A C 1
ATOM 2378 O O . GLY A 1 297 ? -24 -16.844 8.219 1 79.19 297 GLY A O 1
ATOM 2379 N N . GLU A 1 298 ? -21.859 -16.969 7.738 1 83.62 298 GLU A N 1
ATOM 2380 C CA . GLU A 1 298 ? -21.5 -16.547 9.094 1 83.62 298 GLU A CA 1
ATOM 2381 C C . GLU A 1 298 ? -21.688 -15.047 9.281 1 83.62 298 GLU A C 1
ATOM 2383 O O . GLU A 1 298 ? -21.484 -14.273 8.344 1 83.62 298 GLU A O 1
ATOM 2388 N N . ASP A 1 299 ? -22.062 -14.758 10.477 1 88.25 299 ASP A N 1
ATOM 2389 C CA . ASP A 1 299 ? -22.141 -13.344 10.82 1 88.25 299 ASP A CA 1
ATOM 2390 C C . ASP A 1 299 ? -20.75 -12.742 11.031 1 88.25 299 ASP A C 1
ATOM 2392 O O . ASP A 1 299 ? -19.875 -13.383 11.625 1 88.25 299 ASP A O 1
ATOM 2396 N N . VAL A 1 300 ? -20.594 -11.586 10.5 1 91.44 300 VAL A N 1
ATOM 2397 C CA . VAL A 1 300 ? -19.312 -10.914 10.625 1 91.44 300 VAL A CA 1
ATOM 2398 C C . VAL A 1 300 ? -19.438 -9.719 11.57 1 91.44 300 VAL A C 1
ATOM 2400 O O . VAL A 1 300 ? -20.312 -8.867 11.383 1 91.44 300 VAL A O 1
ATOM 2403 N N . ASN A 1 301 ? -18.641 -9.711 12.609 1 95.94 301 ASN A N 1
ATOM 2404 C CA . ASN A 1 301 ? -18.594 -8.586 13.539 1 95.94 301 ASN A CA 1
ATOM 2405 C C . ASN A 1 301 ? -18.031 -7.336 12.883 1 95.94 301 ASN A C 1
ATOM 2407 O O . ASN A 1 301 ? -16.875 -7.328 12.445 1 95.94 301 ASN A O 1
ATOM 2411 N N . LYS A 1 302 ? -18.781 -6.281 12.891 1 97.06 302 LYS A N 1
ATOM 2412 C CA . LYS A 1 302 ? -18.375 -5.039 12.234 1 97.06 302 LYS A CA 1
ATOM 2413 C C . LYS A 1 302 ? -17.141 -4.449 12.883 1 97.06 302 LYS A C 1
ATOM 2415 O O . LYS A 1 302 ? -16.312 -3.832 12.203 1 97.06 302 LYS A O 1
ATOM 2420 N N . ASN A 1 303 ? -16.984 -4.633 14.188 1 98 303 ASN A N 1
ATOM 2421 C CA . ASN A 1 303 ? -15.797 -4.141 14.875 1 98 303 ASN A CA 1
ATOM 2422 C C . ASN A 1 303 ? -14.531 -4.82 14.367 1 98 303 ASN A C 1
ATOM 2424 O O . ASN A 1 303 ? -13.477 -4.188 14.273 1 98 303 ASN A O 1
ATOM 2428 N N . ASP A 1 304 ? -14.641 -6.09 14.039 1 97.94 304 ASP A N 1
ATOM 2429 C CA . ASP A 1 304 ? -13.516 -6.828 13.477 1 97.94 304 ASP A CA 1
ATOM 2430 C C . ASP A 1 304 ? -13.109 -6.266 12.117 1 97.94 304 ASP A C 1
ATOM 2432 O O . ASP A 1 304 ? -11.922 -6.172 11.805 1 97.94 304 ASP A O 1
ATOM 2436 N N . LEU A 1 305 ? -14.133 -5.898 11.375 1 97.69 305 LEU A N 1
ATOM 2437 C CA . LEU A 1 305 ? -13.891 -5.34 10.047 1 97.69 305 LEU A CA 1
ATOM 2438 C C . LEU A 1 305 ? -13.148 -4.008 10.148 1 97.69 305 LEU A C 1
ATOM 2440 O O . LEU A 1 305 ? -12.203 -3.76 9.398 1 97.69 305 LEU A O 1
ATOM 2444 N N . VAL A 1 306 ? -13.578 -3.203 11.07 1 97.75 306 VAL A N 1
ATOM 2445 C CA . VAL A 1 306 ? -12.969 -1.89 11.242 1 97.75 306 VAL A CA 1
ATOM 2446 C C . VAL A 1 306 ? -11.516 -2.051 11.703 1 97.75 306 VAL A C 1
ATOM 2448 O O . VAL A 1 306 ? -10.625 -1.363 11.211 1 97.75 306 VAL A O 1
ATOM 2451 N N . LYS A 1 307 ? -11.32 -2.939 12.609 1 97.5 307 LYS A N 1
ATOM 2452 C CA . LYS A 1 307 ? -9.969 -3.213 13.094 1 97.5 307 LYS A CA 1
ATOM 2453 C C . LYS A 1 307 ? -9.062 -3.686 11.953 1 97.5 307 LYS A C 1
ATOM 2455 O O . LYS A 1 307 ? -7.918 -3.244 11.844 1 97.5 307 LYS A O 1
ATOM 2460 N N . SER A 1 308 ? -9.539 -4.609 11.156 1 97.69 308 SER A N 1
ATOM 2461 C CA . SER A 1 308 ? -8.781 -5.121 10.016 1 97.69 308 SER A CA 1
ATOM 2462 C C . SER A 1 308 ? -8.422 -4 9.047 1 97.69 308 SER A C 1
ATOM 2464 O O . SER A 1 308 ? -7.289 -3.936 8.555 1 97.69 308 SER A O 1
ATOM 2466 N N . MET A 1 309 ? -9.383 -3.105 8.812 1 97.5 309 MET A N 1
ATOM 2467 C CA . MET A 1 309 ? -9.156 -2.01 7.879 1 97.5 309 MET A CA 1
ATOM 2468 C C . MET A 1 309 ? -8.117 -1.033 8.422 1 97.5 309 MET A C 1
ATOM 2470 O O . MET A 1 309 ? -7.285 -0.525 7.668 1 97.5 309 MET A O 1
ATOM 2474 N N . LEU A 1 310 ? -8.172 -0.758 9.703 1 96.88 310 LEU A N 1
ATOM 2475 C CA . LEU A 1 310 ? -7.188 0.133 10.312 1 96.88 310 LEU A CA 1
ATOM 2476 C C . LEU A 1 310 ? -5.785 -0.458 10.219 1 96.88 310 LEU A C 1
ATOM 2478 O O . LEU A 1 310 ? -4.832 0.243 9.875 1 96.88 310 LEU A O 1
ATOM 2482 N N . LEU A 1 311 ? -5.699 -1.683 10.531 1 96.62 311 LEU A N 1
ATOM 2483 C CA . LEU A 1 311 ? -4.41 -2.363 10.484 1 96.62 311 LEU A CA 1
ATOM 2484 C C . LEU A 1 311 ? -3.875 -2.42 9.062 1 96.62 311 LEU A C 1
ATOM 2486 O O . LEU A 1 311 ? -2.691 -2.166 8.828 1 96.62 311 LEU A O 1
ATOM 2490 N N . MET A 1 312 ? -4.746 -2.762 8.188 1 97.25 312 MET A N 1
ATOM 2491 C CA . MET A 1 312 ? -4.359 -2.855 6.777 1 97.25 312 MET A CA 1
ATOM 2492 C C . MET A 1 312 ? -3.83 -1.518 6.273 1 97.25 312 MET A C 1
ATOM 2494 O O . MET A 1 312 ? -2.754 -1.457 5.676 1 97.25 312 MET A O 1
ATOM 2498 N N . ALA A 1 313 ? -4.562 -0.455 6.496 1 96.94 313 ALA A N 1
ATOM 2499 C CA . ALA A 1 313 ? -4.164 0.876 6.047 1 96.94 313 ALA A CA 1
ATOM 2500 C C . ALA A 1 313 ? -2.852 1.304 6.699 1 96.94 313 ALA A C 1
ATOM 2502 O O . ALA A 1 313 ? -1.952 1.811 6.027 1 96.94 313 ALA A O 1
ATOM 2503 N N . SER A 1 314 ? -2.711 1.085 7.992 1 96.62 314 SER A N 1
ATOM 2504 C CA . SER A 1 314 ? -1.518 1.486 8.734 1 96.62 314 SER A CA 1
ATOM 2505 C C . SER A 1 314 ? -0.293 0.703 8.273 1 96.62 314 SER A C 1
ATOM 2507 O O . SER A 1 314 ? 0.788 1.271 8.109 1 96.62 314 SER A O 1
ATOM 2509 N N . PHE A 1 315 ? -0.445 -0.581 8.086 1 96.62 315 PHE A N 1
ATOM 2510 C CA . PHE A 1 315 ? 0.669 -1.411 7.645 1 96.62 315 PHE A CA 1
ATOM 2511 C C . PHE A 1 315 ? 1.077 -1.053 6.219 1 96.62 315 PHE A C 1
ATOM 2513 O O . PHE A 1 315 ? 2.268 -1.004 5.906 1 96.62 315 PHE A O 1
ATOM 2520 N N . ASN A 1 316 ? 0.072 -0.866 5.391 1 97.69 316 ASN A N 1
ATOM 2521 C CA . ASN A 1 316 ? 0.367 -0.491 4.012 1 97.69 316 ASN A CA 1
ATOM 2522 C C . ASN A 1 316 ? 1.13 0.829 3.941 1 97.69 316 ASN A C 1
ATOM 2524 O O . ASN A 1 316 ? 2.146 0.926 3.252 1 97.69 316 ASN A O 1
ATOM 2528 N N . LEU A 1 317 ? 0.647 1.823 4.625 1 97.75 317 LEU A N 1
ATOM 2529 C CA . LEU A 1 317 ? 1.302 3.125 4.684 1 97.75 317 LEU A CA 1
ATOM 2530 C C . LEU A 1 317 ? 2.723 2.996 5.219 1 97.75 317 LEU A C 1
ATOM 2532 O O . LEU A 1 317 ? 3.654 3.592 4.672 1 97.75 317 LEU A O 1
ATOM 2536 N N . SER A 1 318 ? 2.867 2.27 6.27 1 98 318 SER A N 1
ATOM 2537 C CA . SER A 1 318 ? 4.172 2.088 6.902 1 98 318 SER A CA 1
ATOM 2538 C C . SER A 1 318 ? 5.137 1.351 5.98 1 98 318 SER A C 1
ATOM 2540 O O . SER A 1 318 ? 6.332 1.642 5.969 1 98 318 SER A O 1
ATOM 2542 N N . GLN A 1 319 ? 4.594 0.379 5.273 1 97.44 319 GLN A N 1
ATOM 2543 C CA . GLN A 1 319 ? 5.422 -0.361 4.324 1 97.44 319 GLN A CA 1
ATOM 2544 C C . GLN A 1 319 ? 5.977 0.56 3.244 1 97.44 319 GLN A C 1
ATOM 2546 O O . GLN A 1 319 ? 7.176 0.537 2.957 1 97.44 319 GLN A O 1
ATOM 2551 N N . ILE A 1 320 ? 5.133 1.326 2.623 1 98.06 320 ILE A N 1
ATOM 2552 C CA . ILE A 1 320 ? 5.543 2.254 1.573 1 98.06 320 ILE A CA 1
ATOM 2553 C C . ILE A 1 320 ? 6.531 3.27 2.139 1 98.06 320 ILE A C 1
ATOM 2555 O O . ILE A 1 320 ? 7.562 3.551 1.522 1 98.06 320 ILE A O 1
ATOM 2559 N N . ALA A 1 321 ? 6.188 3.785 3.346 1 98.25 321 ALA A N 1
ATOM 2560 C CA . ALA A 1 321 ? 7.07 4.738 4.012 1 98.25 321 ALA A CA 1
ATOM 2561 C C . ALA A 1 321 ? 8.445 4.129 4.258 1 98.25 321 ALA A C 1
ATOM 2563 O O . ALA A 1 321 ? 9.469 4.781 4.043 1 98.25 321 ALA A O 1
ATOM 2564 N N . PHE A 1 322 ? 8.461 2.91 4.73 1 97.81 322 PHE A N 1
ATOM 2565 C CA . PHE A 1 322 ? 9.688 2.203 5.078 1 97.81 322 PHE A CA 1
ATOM 2566 C C . PHE A 1 322 ? 10.578 2.027 3.854 1 97.81 322 PHE A C 1
ATOM 2568 O O . PHE A 1 322 ? 11.766 2.369 3.887 1 97.81 322 PHE A O 1
ATOM 2575 N N . ILE A 1 323 ? 10.016 1.524 2.781 1 97.38 323 ILE A N 1
ATOM 2576 C CA . ILE A 1 323 ? 10.797 1.264 1.576 1 97.38 323 ILE A CA 1
ATOM 2577 C C . ILE A 1 323 ? 11.234 2.586 0.952 1 97.38 323 ILE A C 1
ATOM 2579 O O . ILE A 1 323 ? 12.367 2.705 0.474 1 97.38 323 ILE A O 1
ATOM 2583 N N . GLN A 1 324 ? 10.352 3.598 0.94 1 97.12 324 GLN A N 1
ATOM 2584 C CA . GLN A 1 324 ? 10.703 4.914 0.42 1 97.12 324 GLN A CA 1
ATOM 2585 C C . GLN A 1 324 ? 11.844 5.535 1.218 1 97.12 324 GLN A C 1
ATOM 2587 O O . GLN A 1 324 ? 12.75 6.137 0.643 1 97.12 324 GLN A O 1
ATOM 2592 N N . SER A 1 325 ? 11.781 5.414 2.512 1 97.31 325 SER A N 1
ATOM 2593 C CA . SER A 1 325 ? 12.836 5.961 3.359 1 97.31 325 SER A CA 1
ATOM 2594 C C . SER A 1 325 ? 14.172 5.27 3.098 1 97.31 325 SER A C 1
ATOM 2596 O O . SER A 1 325 ? 15.227 5.906 3.16 1 97.31 325 SER A O 1
ATOM 2598 N N . LYS A 1 326 ? 14.133 3.969 2.855 1 96.5 326 LYS A N 1
ATOM 2599 C CA . LYS A 1 326 ? 15.344 3.246 2.473 1 96.5 326 LYS A CA 1
ATOM 2600 C C . LYS A 1 326 ? 15.938 3.807 1.185 1 96.5 326 LYS A C 1
ATOM 2602 O O . LYS A 1 326 ? 17.156 3.998 1.086 1 96.5 326 LYS A O 1
ATOM 2607 N N . LEU A 1 327 ? 15.117 4.059 0.263 1 95.31 327 LEU A N 1
ATOM 2608 C CA . LEU A 1 327 ? 15.547 4.613 -1.015 1 95.31 327 LEU A CA 1
ATOM 2609 C C . LEU A 1 327 ? 16.219 5.969 -0.818 1 95.31 327 LEU A C 1
ATOM 2611 O O . LEU A 1 327 ? 17.188 6.293 -1.516 1 95.31 327 LEU A O 1
ATOM 2615 N N . GLU A 1 328 ? 15.68 6.715 0.144 1 94.94 328 GLU A N 1
ATOM 2616 C CA . GLU A 1 328 ? 16.188 8.062 0.385 1 94.94 328 GLU A CA 1
ATOM 2617 C C . GLU A 1 328 ? 17.391 8.039 1.313 1 94.94 328 GLU A C 1
ATOM 2619 O O . GLU A 1 328 ? 18.047 9.07 1.508 1 94.94 328 GLU A O 1
ATOM 2624 N N . GLY A 1 329 ? 17.688 6.934 1.927 1 94.81 329 GLY A N 1
ATOM 2625 C CA . GLY A 1 329 ? 18.781 6.84 2.893 1 94.81 329 GLY A CA 1
ATOM 2626 C C . GLY A 1 329 ? 18.484 7.59 4.184 1 94.81 329 GLY A C 1
ATOM 2627 O O . GLY A 1 329 ? 19.391 8.18 4.773 1 94.81 329 GLY A O 1
ATOM 2628 N N . ILE A 1 330 ? 17.203 7.648 4.559 1 95.19 330 ILE A N 1
ATOM 2629 C CA . ILE A 1 330 ? 16.781 8.391 5.742 1 95.19 330 ILE A CA 1
ATOM 2630 C C . ILE A 1 330 ? 16.156 7.434 6.754 1 95.19 330 ILE A C 1
ATOM 2632 O O . ILE A 1 330 ? 15.273 6.645 6.41 1 95.19 330 ILE A O 1
ATOM 2636 N N . ASN A 1 331 ? 16.547 7.496 8.008 1 94.56 331 ASN A N 1
ATOM 2637 C CA . ASN A 1 331 ? 16.078 6.559 9.023 1 94.56 331 ASN A CA 1
ATOM 2638 C C . ASN A 1 331 ? 14.891 7.117 9.797 1 94.56 331 ASN A C 1
ATOM 2640 O O . ASN A 1 331 ? 14.125 6.363 10.391 1 94.56 331 ASN A O 1
ATOM 2644 N N . ASN A 1 332 ? 14.758 8.477 9.797 1 94 332 ASN A N 1
ATOM 2645 C CA . ASN A 1 332 ? 13.68 9.102 10.555 1 94 332 ASN A CA 1
ATOM 2646 C C . ASN A 1 332 ? 12.43 9.297 9.695 1 94 332 ASN A C 1
ATOM 2648 O O . ASN A 1 332 ? 12.484 9.984 8.672 1 94 332 ASN A O 1
ATOM 2652 N N . ILE A 1 333 ? 11.336 8.695 10.109 1 97.19 333 ILE A N 1
ATOM 2653 C CA . ILE A 1 333 ? 10.062 8.852 9.43 1 97.19 333 ILE A CA 1
ATOM 2654 C C . ILE A 1 333 ? 9.062 9.531 10.367 1 97.19 333 ILE A C 1
ATOM 2656 O O . ILE A 1 333 ? 8.82 9.055 11.477 1 97.19 333 ILE A O 1
ATOM 2660 N N . ILE A 1 334 ? 8.484 10.586 9.961 1 95.81 334 ILE A N 1
ATOM 2661 C CA . ILE A 1 334 ? 7.461 11.266 10.75 1 95.81 334 ILE A CA 1
ATOM 2662 C C . ILE A 1 334 ? 6.09 11.031 10.125 1 95.81 334 ILE A C 1
ATOM 2664 O O . ILE A 1 334 ? 5.891 11.273 8.93 1 95.81 334 ILE A O 1
ATOM 2668 N N . PHE A 1 335 ? 5.23 10.5 10.898 1 97 335 PHE A N 1
ATOM 2669 C CA . PHE A 1 335 ? 3.842 10.32 10.484 1 97 335 PHE A CA 1
ATOM 2670 C C . PHE A 1 335 ? 2.957 11.414 11.07 1 97 335 PHE A C 1
ATOM 2672 O O . PHE A 1 335 ? 2.934 11.609 12.289 1 97 335 PHE A O 1
ATOM 2679 N N . ALA A 1 336 ? 2.297 12.094 10.18 1 92.94 336 ALA A N 1
ATOM 2680 C CA . ALA A 1 336 ? 1.426 13.188 10.602 1 92.94 336 ALA A CA 1
ATOM 2681 C C . ALA A 1 336 ? 0.172 13.258 9.734 1 92.94 336 ALA A C 1
ATOM 2683 O O . ALA A 1 336 ? 0.047 12.523 8.758 1 92.94 336 ALA A O 1
ATOM 2684 N N . GLY A 1 337 ? -0.748 14.055 10.148 1 88.81 337 GLY A N 1
ATOM 2685 C CA . GLY A 1 337 ? -1.998 14.242 9.43 1 88.81 337 GLY A CA 1
ATOM 2686 C C . GLY A 1 337 ? -3.217 13.82 10.227 1 88.81 337 GLY A C 1
ATOM 2687 O O . GLY A 1 337 ? -3.086 13.203 11.289 1 88.81 337 GLY A O 1
ATOM 2688 N N . ASN A 1 338 ? -4.336 14.094 9.688 1 81.81 338 ASN A N 1
ATOM 2689 C CA . ASN A 1 338 ? -5.586 13.914 10.414 1 81.81 338 ASN A CA 1
ATOM 2690 C C . ASN A 1 338 ? -5.895 12.445 10.648 1 81.81 338 ASN A C 1
ATOM 2692 O O . ASN A 1 338 ? -6.656 12.102 11.555 1 81.81 338 ASN A O 1
ATOM 2696 N N . PHE A 1 339 ? -5.402 11.562 9.844 1 88.44 339 PHE A N 1
ATOM 2697 C CA . PHE A 1 339 ? -5.578 10.133 10.055 1 88.44 339 PHE A CA 1
ATOM 2698 C C . PHE A 1 339 ? -4.863 9.68 11.32 1 88.44 339 PHE A C 1
ATOM 2700 O O . PHE A 1 339 ? -5.332 8.773 12.016 1 88.44 339 PHE A O 1
ATOM 2707 N N . VAL A 1 340 ? -3.719 10.297 11.609 1 91.81 340 VAL A N 1
ATOM 2708 C CA . VAL A 1 340 ? -2.918 9.961 12.781 1 91.81 340 VAL A CA 1
ATOM 2709 C C . VAL A 1 340 ? -3.432 10.727 13.992 1 91.81 340 VAL A C 1
ATOM 2711 O O . VAL A 1 340 ? -3.918 10.133 14.961 1 91.81 340 VAL A O 1
ATOM 2714 N N . ARG A 1 341 ? -3.564 11.992 13.93 1 78.69 341 ARG A N 1
ATOM 2715 C CA . ARG A 1 341 ? -4.102 12.961 14.883 1 78.69 341 ARG A CA 1
ATOM 2716 C C . ARG A 1 341 ? -3.918 12.484 16.312 1 78.69 341 ARG A C 1
ATOM 2718 O O . ARG A 1 341 ? -4.852 12.531 17.125 1 78.69 341 ARG A O 1
ATOM 2725 N N . ASN A 1 342 ? -2.805 11.883 16.656 1 78.81 342 ASN A N 1
ATOM 2726 C CA . ASN A 1 342 ? -2.41 11.422 17.984 1 78.81 342 ASN A CA 1
ATOM 2727 C C . ASN A 1 342 ? -3.35 10.336 18.5 1 78.81 342 ASN A C 1
ATOM 2729 O O . ASN A 1 342 ? -3.533 10.195 19.719 1 78.81 342 ASN A O 1
ATOM 2733 N N . HIS A 1 343 ? -4.004 9.734 17.578 1 87.62 343 HIS A N 1
ATOM 2734 C CA . HIS A 1 343 ? -4.773 8.562 17.984 1 87.62 343 HIS A CA 1
ATOM 2735 C C . HIS A 1 343 ? -3.854 7.398 18.359 1 87.62 343 HIS A C 1
ATOM 2737 O O . HIS A 1 343 ? -3.115 6.895 17.5 1 87.62 343 HIS A O 1
ATOM 2743 N N . GLN A 1 344 ? -4.035 7.008 19.547 1 92.12 344 GLN A N 1
ATOM 2744 C CA . GLN A 1 344 ? -3.119 6.016 20.094 1 92.12 344 GLN A CA 1
ATOM 2745 C C . GLN A 1 344 ? -3.158 4.723 19.281 1 92.12 344 GLN A C 1
ATOM 2747 O O . GLN A 1 344 ? -2.119 4.109 19.031 1 92.12 344 GLN A O 1
ATOM 2752 N N . ASP A 1 345 ? -4.363 4.312 18.875 1 91.69 345 ASP A N 1
ATOM 2753 C CA . ASP A 1 345 ? -4.504 3.062 18.141 1 91.69 345 ASP A CA 1
ATOM 2754 C C . ASP A 1 345 ? -3.771 3.137 16.797 1 91.69 345 ASP A C 1
ATOM 2756 O O . ASP A 1 345 ? -3.066 2.199 16.422 1 91.69 345 ASP A O 1
ATOM 2760 N N . THR A 1 346 ? -3.963 4.23 16.109 1 94.44 346 THR A N 1
ATOM 2761 C CA . THR A 1 346 ? -3.322 4.43 14.82 1 94.44 346 THR A CA 1
ATOM 2762 C C . THR A 1 346 ? -1.805 4.484 14.969 1 94.44 346 THR A C 1
ATOM 2764 O O . THR A 1 346 ? -1.077 3.83 14.219 1 94.44 346 THR A O 1
ATOM 2767 N N . MET A 1 347 ? -1.322 5.23 15.961 1 96.38 347 MET A N 1
ATOM 2768 C CA . MET A 1 347 ? 0.113 5.367 16.203 1 96.38 347 MET A CA 1
ATOM 2769 C C . MET A 1 347 ? 0.735 4.027 16.562 1 96.38 347 MET A C 1
ATOM 2771 O O . MET A 1 347 ? 1.826 3.693 16.094 1 96.38 347 MET A O 1
ATOM 2775 N N . ASP A 1 348 ? 0.024 3.328 17.359 1 95.81 348 ASP A N 1
ATOM 2776 C CA . ASP A 1 348 ? 0.513 2.018 17.781 1 95.81 348 ASP A CA 1
ATOM 2777 C C . ASP A 1 348 ? 0.62 1.065 16.594 1 95.81 348 ASP A C 1
ATOM 2779 O O . ASP A 1 348 ? 1.586 0.308 16.484 1 95.81 348 ASP A O 1
ATOM 2783 N N . CYS A 1 349 ? -0.386 1.082 15.742 1 94.31 349 CYS A N 1
ATOM 2784 C CA . CYS A 1 349 ? -0.374 0.242 14.547 1 94.31 349 CYS A CA 1
ATOM 2785 C C . CYS A 1 349 ? 0.797 0.6 13.641 1 94.31 349 CYS A C 1
ATOM 2787 O O . CYS A 1 349 ? 1.485 -0.286 13.125 1 94.31 349 CYS A O 1
ATOM 2789 N N . ILE A 1 350 ? 1.036 1.858 13.445 1 97.38 350 ILE A N 1
ATOM 2790 C CA . ILE A 1 350 ? 2.119 2.338 12.594 1 97.38 350 ILE A CA 1
ATOM 2791 C C . ILE A 1 350 ? 3.463 1.912 13.18 1 97.38 350 ILE A C 1
ATOM 2793 O O . ILE A 1 350 ? 4.32 1.387 12.461 1 97.38 350 ILE A O 1
ATOM 2797 N N . ASN A 1 351 ? 3.617 2.131 14.453 1 96.75 351 ASN A N 1
ATOM 2798 C CA . ASN A 1 351 ? 4.859 1.743 15.109 1 96.75 351 ASN A CA 1
ATOM 2799 C C . ASN A 1 351 ? 5.109 0.242 14.992 1 96.75 351 ASN A C 1
ATOM 2801 O O . ASN A 1 351 ? 6.234 -0.186 14.734 1 96.75 351 ASN A O 1
ATOM 2805 N N . THR A 1 352 ? 4.094 -0.514 15.234 1 94.25 352 THR A N 1
ATOM 2806 C CA . THR A 1 352 ? 4.184 -1.966 15.109 1 94.25 352 THR A CA 1
ATOM 2807 C C . THR A 1 352 ? 4.609 -2.367 13.703 1 94.25 352 THR A C 1
ATOM 2809 O O . THR A 1 352 ? 5.441 -3.26 13.531 1 94.25 352 THR A O 1
ATOM 2812 N N . ALA A 1 353 ? 4.023 -1.749 12.75 1 95.5 353 ALA A N 1
ATOM 2813 C CA . ALA A 1 353 ? 4.348 -2.041 11.359 1 95.5 353 ALA A CA 1
ATOM 2814 C C . ALA A 1 353 ? 5.809 -1.72 11.055 1 95.5 353 ALA A C 1
ATOM 2816 O O . ALA A 1 353 ? 6.516 -2.527 10.445 1 95.5 353 ALA A O 1
ATOM 2817 N N . ILE A 1 354 ? 6.281 -0.562 11.461 1 96.88 354 ILE A N 1
ATOM 2818 C CA . ILE A 1 354 ? 7.66 -0.154 11.211 1 96.88 354 ILE A CA 1
ATOM 2819 C C . ILE A 1 354 ? 8.617 -1.127 11.898 1 96.88 354 ILE A C 1
ATOM 2821 O O . ILE A 1 354 ? 9.641 -1.513 11.32 1 96.88 354 ILE A O 1
ATOM 2825 N N . GLU A 1 355 ? 8.312 -1.54 13.117 1 93.56 355 GLU A N 1
ATOM 2826 C CA . GLU A 1 355 ? 9.117 -2.531 13.82 1 93.56 355 GLU A CA 1
ATOM 2827 C C . GLU A 1 355 ? 9.141 -3.859 13.07 1 93.56 355 GLU A C 1
ATOM 2829 O O . GLU A 1 355 ? 10.18 -4.523 13.016 1 93.56 355 GLU A O 1
ATOM 2834 N N . PHE A 1 356 ? 8.047 -4.234 12.586 1 92.56 356 PHE A N 1
ATOM 2835 C CA . PHE A 1 356 ? 7.953 -5.457 11.789 1 92.56 356 PHE A CA 1
ATOM 2836 C C . PHE A 1 356 ? 8.914 -5.402 10.609 1 92.56 356 PHE A C 1
ATOM 2838 O O . PHE A 1 356 ? 9.656 -6.355 10.359 1 92.56 356 PHE A O 1
ATOM 2845 N N . PHE A 1 357 ? 8.969 -4.355 9.867 1 93.31 357 PHE A N 1
ATOM 2846 C CA . PHE A 1 357 ? 9.797 -4.246 8.672 1 93.31 357 PHE A CA 1
ATOM 2847 C C . PHE A 1 357 ? 11.266 -4.074 9.039 1 93.31 357 PHE A C 1
ATOM 2849 O O . PHE A 1 357 ? 12.148 -4.387 8.242 1 93.31 357 PHE A O 1
ATOM 2856 N N . ASN A 1 358 ? 11.516 -3.607 10.234 1 94.06 358 ASN A N 1
ATOM 2857 C CA . ASN A 1 358 ? 12.883 -3.479 10.727 1 94.06 358 ASN A CA 1
ATOM 2858 C C . ASN A 1 358 ? 13.516 -4.844 10.984 1 94.06 358 ASN A C 1
ATOM 2860 O O . ASN A 1 358 ? 14.742 -4.957 11.07 1 94.06 358 ASN A O 1
ATOM 2864 N N . GLN A 1 359 ? 12.742 -5.809 11.156 1 87.69 359 GLN A N 1
ATOM 2865 C CA . GLN A 1 359 ? 13.242 -7.129 11.523 1 87.69 359 GLN A CA 1
ATOM 2866 C C . GLN A 1 359 ? 14.234 -7.652 10.484 1 87.69 359 GLN A C 1
ATOM 2868 O O . GLN A 1 359 ? 15.133 -8.438 10.812 1 87.69 359 GLN A O 1
ATOM 2873 N N . ASN A 1 360 ? 14.109 -7.176 9.273 1 80.38 360 ASN A N 1
ATOM 2874 C CA . ASN A 1 360 ? 14.984 -7.629 8.195 1 80.38 360 ASN A CA 1
ATOM 2875 C C . ASN A 1 360 ? 16.141 -6.664 7.973 1 80.38 360 ASN A C 1
ATOM 2877 O O . ASN A 1 360 ? 16.875 -6.785 6.988 1 80.38 360 ASN A O 1
ATOM 2881 N N . GLU A 1 361 ? 16.266 -5.758 8.891 1 89.06 361 GLU A N 1
ATOM 2882 C CA . GLU A 1 361 ? 17.297 -4.738 8.75 1 89.06 361 GLU A CA 1
ATOM 2883 C C . GLU A 1 361 ? 18.375 -4.895 9.82 1 89.06 361 GLU A C 1
ATOM 2885 O O . GLU A 1 361 ? 18.109 -5.402 10.906 1 89.06 361 GLU A O 1
ATOM 2890 N N . ASP A 1 362 ? 19.547 -4.5 9.477 1 88.69 362 ASP A N 1
ATOM 2891 C CA . ASP A 1 362 ? 20.609 -4.418 10.469 1 88.69 362 ASP A CA 1
ATOM 2892 C C . ASP A 1 362 ? 20.281 -3.389 11.547 1 88.69 362 ASP A C 1
ATOM 2894 O O . ASP A 1 362 ? 19.609 -2.387 11.273 1 88.69 362 ASP A O 1
ATOM 2898 N N . ALA A 1 363 ? 20.812 -3.615 12.695 1 85.38 363 ALA A N 1
ATOM 2899 C CA . ALA A 1 363 ? 20.531 -2.771 13.859 1 85.38 363 ALA A CA 1
ATOM 2900 C C . ALA A 1 363 ? 20.875 -1.312 13.57 1 85.38 363 ALA A C 1
ATOM 2902 O O . ALA A 1 363 ? 20.188 -0.401 14.047 1 85.38 363 ALA A O 1
ATOM 2903 N N . ASN A 1 364 ? 21.844 -1.117 12.758 1 85.56 364 ASN A N 1
ATOM 2904 C CA . ASN A 1 364 ? 22.328 0.236 12.5 1 85.56 364 ASN A CA 1
ATOM 2905 C C . ASN A 1 364 ? 21.531 0.907 11.383 1 85.56 364 ASN A C 1
ATOM 2907 O O . ASN A 1 364 ? 21.672 2.107 11.148 1 85.56 364 ASN A O 1
ATOM 2911 N N . ASN A 1 365 ? 20.641 0.177 10.773 1 89.38 365 ASN A N 1
ATOM 2912 C CA . ASN A 1 365 ? 19.906 0.707 9.633 1 89.38 365 ASN A CA 1
ATOM 2913 C C . ASN A 1 365 ? 18.391 0.608 9.844 1 89.38 365 ASN A C 1
ATOM 2915 O O . ASN A 1 365 ? 17.625 0.512 8.883 1 89.38 365 ASN A O 1
ATOM 2919 N N . GLN A 1 366 ? 18.094 0.71 11.133 1 93.69 366 GLN A N 1
ATOM 2920 C CA . GLN A 1 366 ? 16.672 0.613 11.453 1 93.69 366 GLN A CA 1
ATOM 2921 C C . GLN A 1 366 ? 15.961 1.951 11.242 1 93.69 366 GLN A C 1
ATOM 2923 O O . GLN A 1 366 ? 16.562 3.012 11.453 1 93.69 366 GLN A O 1
ATOM 2928 N N . ARG A 1 367 ? 14.812 1.863 10.766 1 95.19 367 ARG A N 1
ATOM 2929 C CA . ARG A 1 367 ? 13.961 3.041 10.617 1 95.19 367 ARG A CA 1
ATOM 2930 C C . ARG A 1 367 ? 13.117 3.27 11.867 1 95.19 367 ARG A C 1
ATOM 2932 O O . ARG A 1 367 ? 12.75 2.316 12.555 1 95.19 367 ARG A O 1
ATOM 2939 N N . LYS A 1 368 ? 12.828 4.504 12.148 1 94.31 368 LYS A N 1
ATOM 2940 C CA . LYS A 1 368 ? 12.055 4.867 13.336 1 94.31 368 LYS A CA 1
ATOM 2941 C C . LYS A 1 368 ? 10.82 5.676 12.953 1 94.31 368 LYS A C 1
ATOM 2943 O O . LYS A 1 368 ? 10.891 6.578 12.117 1 94.31 368 LYS A O 1
ATOM 2948 N N . ALA A 1 369 ? 9.711 5.316 13.562 1 96.75 369 ALA A N 1
ATOM 2949 C CA . ALA A 1 369 ? 8.477 6.07 13.383 1 96.75 369 ALA A CA 1
ATOM 2950 C C . ALA A 1 369 ? 8.328 7.145 14.461 1 96.75 369 ALA A C 1
ATOM 2952 O O . ALA A 1 369 ? 8.375 6.848 15.656 1 96.75 369 ALA A O 1
ATOM 2953 N N . PHE A 1 370 ? 8.164 8.359 14.031 1 95 370 PHE A N 1
ATOM 2954 C CA . PHE A 1 370 ? 7.926 9.477 14.938 1 95 370 PHE A CA 1
ATOM 2955 C C . PHE A 1 370 ? 6.566 10.109 14.672 1 95 370 PHE A C 1
ATOM 2957 O O . PHE A 1 370 ? 6.031 10 13.562 1 95 370 PHE A O 1
ATOM 2964 N N . PHE A 1 371 ? 6.086 10.711 15.688 1 95.81 371 PHE A N 1
ATOM 2965 C CA . PHE A 1 371 ? 4.832 11.453 15.656 1 95.81 371 PHE A CA 1
ATOM 2966 C C . PHE A 1 371 ? 5.023 12.867 16.203 1 95.81 371 PHE A C 1
ATOM 2968 O O . PHE A 1 371 ? 6.07 13.18 16.766 1 95.81 371 PHE A O 1
ATOM 2975 N N . VAL A 1 372 ? 4.047 13.672 15.93 1 93.12 372 VAL A N 1
ATOM 2976 C CA . VAL A 1 372 ? 4.199 15.086 16.266 1 93.12 372 VAL A CA 1
ATOM 2977 C C . VAL A 1 372 ? 3.084 15.516 17.203 1 93.12 372 VAL A C 1
ATOM 2979 O O . VAL A 1 372 ? 1.901 15.312 16.922 1 93.12 372 VAL A O 1
ATOM 2982 N N . LYS A 1 373 ? 3.482 16.125 18.266 1 90.94 373 LYS A N 1
ATOM 2983 C CA . LYS A 1 373 ? 2.525 16.609 19.266 1 90.94 373 LYS A CA 1
ATOM 2984 C C . LYS A 1 373 ? 1.506 17.547 18.625 1 90.94 373 LYS A C 1
ATOM 2986 O O . LYS A 1 373 ? 0.312 17.469 18.922 1 90.94 373 LYS A O 1
ATOM 2991 N N . HIS A 1 374 ? 1.92 18.359 17.781 1 91.19 374 HIS A N 1
ATOM 2992 C CA . HIS A 1 374 ? 1.082 19.375 17.156 1 91.19 374 HIS A CA 1
ATOM 2993 C C . HIS A 1 374 ? 0.536 18.891 15.812 1 91.19 374 HIS A C 1
ATOM 2995 O O . HIS A 1 374 ? 0.288 19.703 14.914 1 91.19 374 HIS A O 1
ATOM 3001 N N . ASP A 1 375 ? 0.396 17.547 15.727 1 90.06 375 ASP A N 1
ATOM 3002 C CA . ASP A 1 375 ? -0.152 16.953 14.516 1 90.06 375 ASP A CA 1
ATOM 3003 C C . ASP A 1 375 ? -1.464 17.625 14.117 1 90.06 375 ASP A C 1
ATOM 3005 O O . ASP A 1 375 ? -2.305 17.906 14.969 1 90.06 375 ASP A O 1
ATOM 3009 N N . GLY A 1 376 ? -1.623 18 12.914 1 84.94 376 GLY A N 1
ATOM 3010 C CA . GLY A 1 376 ? -2.803 18.703 12.43 1 84.94 376 GLY A CA 1
ATOM 3011 C C . GLY A 1 376 ? -2.631 20.203 12.383 1 84.94 376 GLY A C 1
ATOM 3012 O O . GLY A 1 376 ? -3.365 20.906 11.672 1 84.94 376 GLY A O 1
ATOM 3013 N N . PHE A 1 377 ? -1.674 20.703 13.141 1 91.62 377 PHE A N 1
ATOM 3014 C CA . PHE A 1 377 ? -1.53 22.156 13.25 1 91.62 377 PHE A CA 1
ATOM 3015 C C . PHE A 1 377 ? -0.226 22.625 12.609 1 91.62 377 PHE A C 1
ATOM 3017 O O . PHE A 1 377 ? 0.101 23.812 12.648 1 91.62 377 PHE A O 1
ATOM 3024 N N . ILE A 1 378 ? 0.479 21.703 12.047 1 91.5 378 ILE A N 1
ATOM 3025 C CA . ILE A 1 378 ? 1.788 22.047 11.5 1 91.5 378 ILE A CA 1
ATOM 3026 C C . ILE A 1 378 ? 1.629 23.047 10.367 1 91.5 378 ILE A C 1
ATOM 3028 O O . ILE A 1 378 ? 2.432 23.984 10.227 1 91.5 378 ILE A O 1
ATOM 3032 N N . GLY A 1 379 ? 0.605 22.844 9.602 1 92.75 379 GLY A N 1
ATOM 3033 C CA . GLY A 1 379 ? 0.335 23.797 8.539 1 92.75 379 GLY A CA 1
ATOM 3034 C C . GLY A 1 379 ? 0.029 25.188 9.047 1 92.75 379 GLY A C 1
ATOM 3035 O O . GLY A 1 379 ? 0.586 26.172 8.555 1 92.75 379 GLY A O 1
ATOM 3036 N N . ALA A 1 380 ? -0.84 25.266 10.023 1 95.31 380 ALA A N 1
ATOM 3037 C CA . ALA A 1 380 ? -1.181 26.547 10.625 1 95.31 380 ALA A CA 1
ATOM 3038 C C . ALA A 1 380 ? 0.038 27.188 11.289 1 95.31 380 ALA A C 1
ATOM 3040 O O . ALA A 1 380 ? 0.27 28.391 11.148 1 95.31 380 ALA A O 1
ATOM 3041 N N . LEU A 1 381 ? 0.734 26.406 11.969 1 94.38 381 LEU A N 1
ATOM 3042 C CA . LEU A 1 381 ? 1.957 26.859 12.617 1 94.38 381 LEU A CA 1
ATOM 3043 C C . LEU A 1 381 ? 2.955 27.375 11.586 1 94.38 381 LEU A C 1
ATOM 3045 O O . LEU A 1 381 ? 3.596 28.406 11.805 1 94.38 381 LEU A O 1
ATOM 3049 N N . GLY A 1 382 ? 3.092 26.625 10.562 1 94.56 382 GLY A N 1
ATOM 3050 C CA . GLY A 1 382 ? 3.982 27.047 9.492 1 94.56 382 GLY A CA 1
ATOM 3051 C C . GLY A 1 382 ? 3.555 28.344 8.844 1 94.56 382 GLY A C 1
ATOM 3052 O O . GLY A 1 382 ? 4.391 29.203 8.531 1 94.56 382 GLY A O 1
ATOM 3053 N N . SER A 1 383 ? 2.303 28.5 8.586 1 95.62 383 SER A N 1
ATOM 3054 C CA . SER A 1 383 ? 1.776 29.734 8.031 1 95.62 383 SER A CA 1
ATOM 3055 C C . SER A 1 383 ? 2.037 30.906 8.961 1 95.62 383 SER A C 1
ATOM 3057 O O . SER A 1 383 ? 2.398 32 8.508 1 95.62 383 SER A O 1
ATOM 3059 N N . PHE A 1 384 ? 1.846 30.688 10.195 1 94.56 384 PHE A N 1
ATOM 3060 C CA . PHE A 1 384 ? 2.168 31.672 11.219 1 94.56 384 PHE A CA 1
ATOM 3061 C C . PHE A 1 384 ? 3.633 32.094 11.133 1 94.56 384 PHE A C 1
ATOM 3063 O O . PHE A 1 384 ? 3.949 33.281 11.109 1 94.56 384 PHE A O 1
ATOM 3070 N N . PHE A 1 385 ? 4.465 31.094 11.023 1 91.69 385 PHE A N 1
ATOM 3071 C CA . PHE A 1 385 ? 5.906 31.328 11 1 91.69 385 PHE A CA 1
ATOM 3072 C C . PHE A 1 385 ? 6.32 32.031 9.711 1 91.69 385 PHE A C 1
ATOM 3074 O O . PHE A 1 385 ? 7.246 32.844 9.711 1 91.69 385 PHE A O 1
ATOM 3081 N N . GLN A 1 386 ? 5.664 31.672 8.68 1 91 386 GLN A N 1
ATOM 3082 C CA . GLN A 1 386 ? 5.938 32.344 7.41 1 91 386 GLN A CA 1
ATOM 3083 C C . GLN A 1 386 ? 5.66 33.844 7.504 1 91 386 GLN A C 1
ATOM 3085 O O . GLN A 1 386 ? 6.418 34.656 6.977 1 91 386 GLN A O 1
ATOM 3090 N N . GLY A 1 387 ? 4.59 34.219 8.086 1 88.38 387 GLY A N 1
ATOM 3091 C CA . GLY A 1 387 ? 4.301 35.625 8.32 1 88.38 387 GLY A CA 1
ATOM 3092 C C . GLY A 1 387 ? 5.379 36.312 9.117 1 88.38 387 GLY A C 1
ATOM 3093 O O . GLY A 1 387 ? 5.766 37.438 8.789 1 88.38 387 GLY A O 1
ATOM 3094 N N . PHE A 1 388 ? 5.84 35.625 10.008 1 84.06 388 PHE A N 1
ATOM 3095 C CA . PHE A 1 388 ? 6.891 36.156 10.867 1 84.06 388 PHE A CA 1
ATOM 3096 C C . PHE A 1 388 ? 8.18 36.375 10.078 1 84.06 388 PHE A C 1
ATOM 3098 O O . PHE A 1 388 ? 8.805 37.438 10.18 1 84.06 388 PHE A O 1
ATOM 3105 N N . THR A 1 389 ? 8.547 35.406 9.273 1 83.62 389 THR A N 1
ATOM 3106 C CA . THR A 1 389 ? 9.812 35.438 8.539 1 83.62 389 THR A CA 1
ATOM 3107 C C . THR A 1 389 ? 9.766 36.469 7.422 1 83.62 389 THR A C 1
ATOM 3109 O O . THR A 1 389 ? 10.758 37.156 7.152 1 83.62 389 THR A O 1
ATOM 3112 N N . LEU A 1 390 ? 8.672 36.594 6.777 1 84.06 390 LEU A N 1
ATOM 3113 C CA . LEU A 1 390 ? 8.539 37.531 5.688 1 84.06 390 LEU A CA 1
ATOM 3114 C C . LEU A 1 390 ? 8.602 38.969 6.211 1 84.06 390 LEU A C 1
ATOM 3116 O O . LEU A 1 390 ? 9.156 39.875 5.559 1 84.06 390 LEU A O 1
ATOM 3120 N N . LYS A 1 391 ? 8.055 39.219 7.273 1 77.25 391 LYS A N 1
ATOM 3121 C CA . LYS A 1 391 ? 8.094 40.562 7.863 1 77.25 391 LYS A CA 1
ATOM 3122 C C . LYS A 1 391 ? 9.516 40.938 8.289 1 77.25 391 LYS A C 1
ATOM 3124 O O . LYS A 1 391 ? 9.938 42.062 8.141 1 77.25 391 LYS A O 1
ATOM 3129 N N . GLN A 1 392 ? 10.141 39.969 8.695 1 74.75 392 GLN A N 1
ATOM 3130 C CA . GLN A 1 392 ? 11.523 40.188 9.078 1 74.75 392 GLN A CA 1
ATOM 3131 C C . GLN A 1 392 ? 12.391 40.5 7.855 1 74.75 392 GLN A C 1
ATOM 3133 O O . GLN A 1 392 ? 13.266 41.375 7.918 1 74.75 392 GLN A O 1
ATOM 3138 N N . GLN A 1 393 ? 12.133 39.781 6.871 1 74.06 393 GLN A N 1
ATOM 3139 C CA . GLN A 1 393 ? 12.883 40.031 5.641 1 74.06 393 GLN A CA 1
ATOM 3140 C C . GLN A 1 393 ? 12.586 41.406 5.074 1 74.06 393 GLN A C 1
ATOM 3142 O O . GLN A 1 393 ? 13.492 42.125 4.609 1 74.06 393 GLN A O 1
ATOM 3147 N N . LYS A 1 394 ? 11.367 41.844 5.09 1 71.19 394 LYS A N 1
ATOM 3148 C CA . LYS A 1 394 ? 10.992 43.156 4.609 1 71.19 394 LYS A CA 1
ATOM 3149 C C . LYS A 1 394 ? 11.641 44.25 5.445 1 71.19 394 LYS A C 1
ATOM 3151 O O . LYS A 1 394 ? 12.094 45.281 4.91 1 71.19 394 LYS A O 1
ATOM 3156 N N . LYS A 1 395 ? 11.773 44.031 6.625 1 68.12 395 LYS A N 1
ATOM 3157 C CA . LYS A 1 395 ? 12.422 44.969 7.52 1 68.12 395 LYS A CA 1
ATOM 3158 C C . LYS A 1 395 ? 13.914 45.094 7.219 1 68.12 395 LYS A C 1
ATOM 3160 O O . LYS A 1 395 ? 14.461 46.188 7.191 1 68.12 395 LYS A O 1
ATOM 3165 N N . LEU A 1 396 ? 14.406 43.906 6.984 1 68.12 396 LEU A N 1
ATOM 3166 C CA . LEU A 1 396 ? 15.836 43.906 6.676 1 68.12 396 LEU A CA 1
ATOM 3167 C C . LEU A 1 396 ? 16.109 44.594 5.348 1 68.12 396 LEU A C 1
ATOM 3169 O O . LEU A 1 396 ? 17.094 45.312 5.215 1 68.12 396 LEU A O 1
ATOM 3173 N N . GLN A 1 397 ? 15.258 44.344 4.516 1 73.62 397 GLN A N 1
ATOM 3174 C CA . GLN A 1 397 ? 15.406 45 3.227 1 73.62 397 GLN A CA 1
ATOM 3175 C C . GLN A 1 397 ? 15.25 46.5 3.365 1 73.62 397 GLN A C 1
ATOM 3177 O O . GLN A 1 397 ? 15.977 47.281 2.729 1 73.62 397 GLN A O 1
ATOM 3182 N N . LEU A 1 398 ? 14.375 46.969 4.199 1 67.62 398 LEU A N 1
ATOM 3183 C CA . LEU A 1 398 ? 14.148 48.406 4.426 1 67.62 398 LEU A CA 1
ATOM 3184 C C . LEU A 1 398 ? 15.352 49.031 5.109 1 67.62 398 LEU A C 1
ATOM 3186 O O . LEU A 1 398 ? 15.766 50.125 4.746 1 67.62 398 LEU A O 1
ATOM 3190 N N . ILE A 1 399 ? 15.898 48.344 5.961 1 69.12 399 ILE A N 1
ATOM 3191 C CA . ILE A 1 399 ? 17.078 48.844 6.668 1 69.12 399 ILE A CA 1
ATOM 3192 C C . ILE A 1 399 ? 18.25 48.969 5.699 1 69.12 399 ILE A C 1
ATOM 3194 O O . ILE A 1 399 ? 18.984 49.938 5.719 1 69.12 399 ILE A O 1
ATOM 3198 N N . SER A 1 400 ? 18.328 47.906 4.934 1 71.88 400 SER A N 1
ATOM 3199 C CA . SER A 1 400 ? 19.406 47.938 3.947 1 71.88 400 SER A CA 1
ATOM 3200 C C . SER A 1 400 ? 19.234 49.094 2.969 1 71.88 400 SER A C 1
ATOM 3202 O O . SER A 1 400 ? 20.219 49.75 2.586 1 71.88 400 SER A O 1
ATOM 3204 N N . GLU A 1 401 ? 18.016 49.312 2.645 1 73.81 401 GLU A N 1
ATOM 3205 C CA . GLU A 1 401 ? 17.75 50.406 1.72 1 73.81 401 GLU A CA 1
ATOM 3206 C C . GLU A 1 401 ? 18 51.75 2.379 1 73.81 401 GLU A C 1
ATOM 3208 O O . GLU A 1 401 ? 18.516 52.656 1.742 1 73.81 401 GLU A O 1
ATOM 3213 N N . LEU A 1 402 ? 17.656 51.844 3.584 1 70.12 402 LEU A N 1
ATOM 3214 C CA . LEU A 1 402 ? 17.875 53.094 4.328 1 70.12 402 LEU A CA 1
ATOM 3215 C C . LEU A 1 402 ? 19.359 53.344 4.531 1 70.12 402 LEU A C 1
ATOM 3217 O O . LEU A 1 402 ? 19.812 54.5 4.43 1 70.12 402 LEU A O 1
ATOM 3221 N N . ASN A 1 403 ? 20 52.312 4.754 1 70.88 403 ASN A N 1
ATOM 3222 C CA . ASN A 1 403 ? 21.438 52.469 4.906 1 70.88 403 ASN A CA 1
ATOM 3223 C C . ASN A 1 403 ? 22.109 52.844 3.588 1 70.88 403 ASN A C 1
ATOM 3225 O O . ASN A 1 403 ? 23.062 53.625 3.572 1 70.88 403 ASN A O 1
ATOM 3229 N N . THR A 1 404 ? 21.656 52.281 2.576 1 72.12 404 THR A N 1
ATOM 3230 C CA . THR A 1 404 ? 22.219 52.594 1.267 1 72.12 404 THR A CA 1
ATOM 3231 C C . THR A 1 404 ? 21.906 54.062 0.899 1 72.12 404 THR A C 1
ATOM 3233 O O . THR A 1 404 ? 22.734 54.75 0.315 1 72.12 404 THR A O 1
ATOM 3236 N N . GLN A 1 405 ? 20.781 54.469 1.273 1 65.88 405 GLN A N 1
ATOM 3237 C CA . GLN A 1 405 ? 20.422 55.875 0.999 1 65.88 405 GLN A CA 1
ATOM 3238 C C . GLN A 1 405 ? 21.219 56.812 1.861 1 65.88 405 GLN A C 1
ATOM 3240 O O . GLN A 1 405 ? 21.578 57.906 1.41 1 65.88 405 GLN A O 1
ATOM 3245 N N . GLN A 1 406 ? 21.406 56.5 2.994 1 62.28 406 GLN A N 1
ATOM 3246 C CA . GLN A 1 406 ? 22.219 57.344 3.861 1 62.28 406 GLN A CA 1
ATOM 3247 C C . GLN A 1 406 ? 23.656 57.469 3.344 1 62.28 406 GLN A C 1
ATOM 3249 O O . GLN A 1 406 ? 24.266 58.531 3.422 1 62.28 406 GLN A O 1
ATOM 3254 N N . VAL A 1 407 ? 24.156 56.406 2.816 1 65.5 407 VAL A N 1
ATOM 3255 C CA . VAL A 1 407 ? 25.531 56.469 2.307 1 65.5 407 VAL A CA 1
ATOM 3256 C C . VAL A 1 407 ? 25.594 57.344 1.063 1 65.5 407 VAL A C 1
ATOM 3258 O O . VAL A 1 407 ? 26.578 58.062 0.856 1 65.5 407 VAL A O 1
ATOM 3261 N N . LYS A 1 408 ? 24.562 57.406 0.36 1 61.97 408 LYS A N 1
ATOM 3262 C CA . LYS A 1 408 ? 24.594 58.25 -0.837 1 61.97 408 LYS A CA 1
ATOM 3263 C C . LYS A 1 408 ? 24.453 59.719 -0.48 1 61.97 408 LYS A C 1
ATOM 3265 O O . LYS A 1 408 ? 24.75 60.594 -1.305 1 61.97 408 LYS A O 1
ATOM 3270 N N . GLN A 1 409 ? 23.891 59.875 0.584 1 56.56 409 GLN A N 1
ATOM 3271 C CA . GLN A 1 409 ? 23.719 61.281 0.944 1 56.56 409 GLN A CA 1
ATOM 3272 C C . GLN A 1 409 ? 24.953 61.812 1.67 1 56.56 409 GLN A C 1
ATOM 3274 O O . GLN A 1 409 ? 25.109 63.031 1.824 1 56.56 409 GLN A O 1
ATOM 3279 N N . GLU A 1 410 ? 25.828 60.938 1.986 1 49.75 410 GLU A N 1
ATOM 3280 C CA . GLU A 1 410 ? 27.094 61.438 2.541 1 49.75 410 GLU A CA 1
ATOM 3281 C C . GLU A 1 410 ? 28.172 61.531 1.467 1 49.75 410 GLU A C 1
ATOM 3283 O O . GLU A 1 410 ? 29.016 62.406 1.513 1 49.75 410 GLU A O 1
ATOM 3288 N N . MET B 1 1 ? 52.469 16.672 -11.609 1 21.52 1 MET B N 1
ATOM 3289 C CA . MET B 1 1 ? 52.656 15.391 -12.289 1 21.52 1 MET B CA 1
ATOM 3290 C C . MET B 1 1 ? 51.469 14.477 -12.094 1 21.52 1 MET B C 1
ATOM 3292 O O . MET B 1 1 ? 51.031 14.227 -10.961 1 21.52 1 MET B O 1
ATOM 3296 N N . SER B 1 2 ? 50.594 14.391 -13.203 1 21.92 2 SER B N 1
ATOM 3297 C CA . SER B 1 2 ? 49.25 14.016 -13.633 1 21.92 2 SER B CA 1
ATOM 3298 C C . SER B 1 2 ? 49.062 12.508 -13.625 1 21.92 2 SER B C 1
ATOM 3300 O O . SER B 1 2 ? 49.5 11.82 -14.555 1 21.92 2 SER B O 1
ATOM 3302 N N . PHE B 1 3 ? 49.438 11.82 -12.477 1 25.17 3 PHE B N 1
ATOM 3303 C CA . PHE B 1 3 ? 49.531 10.367 -12.531 1 25.17 3 PHE B CA 1
ATOM 3304 C C . PHE B 1 3 ? 48.188 9.766 -12.984 1 25.17 3 PHE B C 1
ATOM 3306 O O . PHE B 1 3 ? 47.156 10.055 -12.398 1 25.17 3 PHE B O 1
ATOM 3313 N N . GLY B 1 4 ? 48 9.453 -14.305 1 21.78 4 GLY B N 1
ATOM 3314 C CA . GLY B 1 4 ? 47.031 8.891 -15.234 1 21.78 4 GLY B CA 1
ATOM 3315 C C . GLY B 1 4 ? 46.562 7.496 -14.836 1 21.78 4 GLY B C 1
ATOM 3316 O O . GLY B 1 4 ? 47.312 6.52 -15.031 1 21.78 4 GLY B O 1
ATOM 3317 N N . LEU B 1 5 ? 46.062 7.289 -13.594 1 24.88 5 LEU B N 1
ATOM 3318 C CA . LEU B 1 5 ? 45.688 5.934 -13.211 1 24.88 5 LEU B CA 1
ATOM 3319 C C . LEU B 1 5 ? 44.781 5.297 -14.281 1 24.88 5 LEU B C 1
ATOM 3321 O O . LEU B 1 5 ? 43.75 5.871 -14.664 1 24.88 5 LEU B O 1
ATOM 3325 N N . ASN B 1 6 ? 45.312 4.477 -15.203 1 21.88 6 ASN B N 1
ATOM 3326 C CA . ASN B 1 6 ? 44.875 3.686 -16.344 1 21.88 6 ASN B CA 1
ATOM 3327 C C . ASN B 1 6 ? 43.719 2.74 -15.961 1 21.88 6 ASN B C 1
ATOM 3329 O O . ASN B 1 6 ? 43.844 1.976 -15 1 21.88 6 ASN B O 1
ATOM 3333 N N . SER B 1 7 ? 42.406 3.057 -16.219 1 22.2 7 SER B N 1
ATOM 3334 C CA . SER B 1 7 ? 41.062 2.482 -16.188 1 22.2 7 SER B CA 1
ATOM 3335 C C . SER B 1 7 ? 41 1.146 -16.922 1 22.2 7 SER B C 1
ATOM 3337 O O . SER B 1 7 ? 40.938 1.107 -18.156 1 22.2 7 SER B O 1
ATOM 3339 N N . CYS B 1 8 ? 41.906 0.164 -16.625 1 23.89 8 CYS B N 1
ATOM 3340 C CA . CYS B 1 8 ? 41.812 -1.094 -17.359 1 23.89 8 CYS B CA 1
ATOM 3341 C C . CYS B 1 8 ? 40.406 -1.675 -17.25 1 23.89 8 CYS B C 1
ATOM 3343 O O . CYS B 1 8 ? 39.969 -2.053 -16.172 1 23.89 8 CYS B O 1
ATOM 3345 N N . ILE B 1 9 ? 39.438 -1.211 -18.047 1 25.84 9 ILE B N 1
ATOM 3346 C CA . ILE B 1 9 ? 38.094 -1.608 -18.453 1 25.84 9 ILE B CA 1
ATOM 3347 C C . ILE B 1 9 ? 38.094 -3.066 -18.906 1 25.84 9 ILE B C 1
ATOM 3349 O O . ILE B 1 9 ? 38.75 -3.414 -19.906 1 25.84 9 ILE B O 1
ATOM 3353 N N . PHE B 1 10 ? 38.281 -4.043 -17.969 1 26.52 10 PHE B N 1
ATOM 3354 C CA . PHE B 1 10 ? 38.156 -5.449 -18.344 1 26.52 10 PHE B CA 1
ATOM 3355 C C . PHE B 1 10 ? 36.906 -5.672 -19.203 1 26.52 10 PHE B C 1
ATOM 3357 O O . PHE B 1 10 ? 35.781 -5.395 -18.781 1 26.52 10 PHE B O 1
ATOM 3364 N N . ASN B 1 11 ? 36.969 -5.48 -20.531 1 28.33 11 ASN B N 1
ATOM 3365 C CA . ASN B 1 11 ? 36.188 -5.879 -21.703 1 28.33 11 ASN B CA 1
ATOM 3366 C C . ASN B 1 11 ? 35.844 -7.363 -21.656 1 28.33 11 ASN B C 1
ATOM 3368 O O . ASN B 1 11 ? 36.625 -8.203 -22.125 1 28.33 11 ASN B O 1
ATOM 3372 N N . GLN B 1 12 ? 35.375 -7.879 -20.5 1 30.05 12 GLN B N 1
ATOM 3373 C CA . GLN B 1 12 ? 35.062 -9.305 -20.484 1 30.05 12 GLN B CA 1
ATOM 3374 C C . GLN B 1 12 ? 34.125 -9.672 -21.641 1 30.05 12 GLN B C 1
ATOM 3376 O O . GLN B 1 12 ? 33.094 -9.031 -21.828 1 30.05 12 GLN B O 1
ATOM 3381 N N . ASN B 1 13 ? 34.625 -10.25 -22.75 1 31.95 13 ASN B N 1
ATOM 3382 C CA . ASN B 1 13 ? 34.125 -10.672 -24.047 1 31.95 13 ASN B CA 1
ATOM 3383 C C . ASN B 1 13 ? 32.875 -11.539 -23.938 1 31.95 13 ASN B C 1
ATOM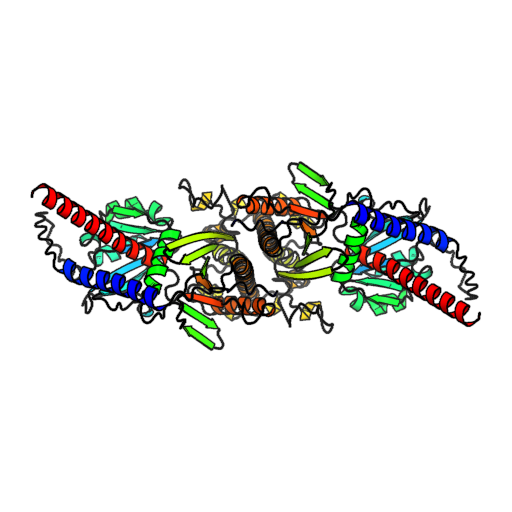 3385 O O . ASN B 1 13 ? 32.875 -12.555 -23.234 1 31.95 13 ASN B O 1
ATOM 3389 N N . PRO B 1 14 ? 31.734 -11.047 -24.281 1 38.25 14 PRO B N 1
ATOM 3390 C CA . PRO B 1 14 ? 30.422 -11.695 -24.344 1 38.25 14 PRO B CA 1
ATOM 3391 C C . PRO B 1 14 ? 30.484 -13.062 -25.031 1 38.25 14 PRO B C 1
ATOM 3393 O O . PRO B 1 14 ? 29.547 -13.859 -24.891 1 38.25 14 PRO B O 1
ATOM 3396 N N . SER B 1 15 ? 31.625 -13.328 -25.766 1 39.12 15 SER B N 1
ATOM 3397 C CA . SER B 1 15 ? 31.734 -14.539 -26.578 1 39.12 15 SER B CA 1
ATOM 3398 C C . SER B 1 15 ? 31.938 -15.773 -25.703 1 39.12 15 SER B C 1
ATOM 3400 O O . SER B 1 15 ? 31.406 -16.844 -26.016 1 39.12 15 SER B O 1
ATOM 3402 N N . ILE B 1 16 ? 32.688 -15.578 -24.609 1 38.62 16 ILE B N 1
ATOM 3403 C CA . ILE B 1 16 ? 33 -16.75 -23.812 1 38.62 16 ILE B CA 1
ATOM 3404 C C . ILE B 1 16 ? 31.766 -17.25 -23.094 1 38.62 16 ILE B C 1
ATOM 3406 O O . ILE B 1 16 ? 31.531 -18.469 -23 1 38.62 16 ILE B O 1
ATOM 3410 N N . PHE B 1 17 ? 30.891 -16.297 -22.703 1 35.78 17 PHE B N 1
ATOM 3411 C CA . PHE B 1 17 ? 29.703 -16.734 -21.984 1 35.78 17 PHE B CA 1
ATOM 3412 C C . PHE B 1 17 ? 28.734 -17.438 -22.938 1 35.78 17 PHE B C 1
ATOM 3414 O O . PHE B 1 17 ? 28.094 -18.406 -22.547 1 35.78 17 PHE B O 1
ATOM 3421 N N . PHE B 1 18 ? 28.781 -17.078 -24.203 1 38.78 18 PHE B N 1
ATOM 3422 C CA . PHE B 1 18 ? 27.953 -17.75 -25.188 1 38.78 18 PHE B CA 1
ATOM 3423 C C . PHE B 1 18 ? 28.469 -19.172 -25.469 1 38.78 18 PHE B C 1
ATOM 3425 O O . PHE B 1 18 ? 27.672 -20.109 -25.594 1 38.78 18 PHE B O 1
ATOM 3432 N N . GLN B 1 19 ? 29.844 -19.328 -25.484 1 41.34 19 GLN B N 1
ATOM 3433 C CA . GLN B 1 19 ? 30.406 -20.641 -25.781 1 41.34 19 GLN B CA 1
ATOM 3434 C C . GLN B 1 19 ? 30.188 -21.609 -24.625 1 41.34 19 GLN B C 1
ATOM 3436 O O . GLN B 1 19 ? 29.906 -22.797 -24.844 1 41.34 19 GLN B O 1
ATOM 3441 N N . ILE B 1 20 ? 30.234 -21.156 -23.406 1 38.84 20 ILE B N 1
ATOM 3442 C CA . ILE B 1 20 ? 30.016 -22.047 -22.266 1 38.84 20 ILE B CA 1
ATOM 3443 C C . ILE B 1 20 ? 28.531 -22.422 -22.203 1 38.84 20 ILE B C 1
ATOM 3445 O O . ILE B 1 20 ? 28.203 -23.594 -21.969 1 38.84 20 ILE B O 1
ATOM 3449 N N . ARG B 1 21 ? 27.641 -21.578 -22.578 1 37.97 21 ARG B N 1
ATOM 3450 C CA . ARG B 1 21 ? 26.203 -21.844 -22.594 1 37.97 21 ARG B CA 1
ATOM 3451 C C . ARG B 1 21 ? 25.844 -22.844 -23.703 1 37.97 21 ARG B C 1
ATOM 3453 O O . ARG B 1 21 ? 25.062 -23.766 -23.484 1 37.97 21 ARG B O 1
ATOM 3460 N N . LYS B 1 22 ? 26.391 -22.766 -24.859 1 42.5 22 LYS B N 1
ATOM 3461 C CA . LYS B 1 22 ? 26.188 -23.719 -25.953 1 42.5 22 LYS B CA 1
ATOM 3462 C C . LYS B 1 22 ? 26.766 -25.094 -25.594 1 42.5 22 LYS B C 1
ATOM 3464 O O . LYS B 1 22 ? 26.141 -26.109 -25.859 1 42.5 22 LYS B O 1
ATOM 3469 N N . LYS B 1 23 ? 27.922 -25.141 -24.984 1 42.38 23 LYS B N 1
ATOM 3470 C CA . LYS B 1 23 ? 28.516 -26.406 -24.578 1 42.38 23 LYS B CA 1
ATOM 3471 C C . LYS B 1 23 ? 27.688 -27.094 -23.5 1 42.38 23 LYS B C 1
ATOM 3473 O O . LYS B 1 23 ? 27.5 -28.312 -23.547 1 42.38 23 LYS B O 1
ATOM 3478 N N . LEU B 1 24 ? 27.172 -26.281 -22.609 1 37.59 24 LEU B N 1
ATOM 3479 C CA . LEU B 1 24 ? 26.281 -26.875 -21.609 1 37.59 24 LEU B CA 1
ATOM 3480 C C . LEU B 1 24 ? 24.953 -27.281 -22.219 1 37.59 24 LEU B C 1
ATOM 3482 O O . LEU B 1 24 ? 24.422 -28.344 -21.922 1 37.59 24 LEU B O 1
ATOM 3486 N N . LEU B 1 25 ? 24.531 -26.531 -23.203 1 38.31 25 LEU B N 1
ATOM 3487 C CA . LEU B 1 25 ? 23.328 -26.906 -23.938 1 38.31 25 LEU B CA 1
ATOM 3488 C C . LEU B 1 25 ? 23.578 -28.125 -24.828 1 38.31 25 LEU B C 1
ATOM 3490 O O . LEU B 1 25 ? 22.75 -29.031 -24.891 1 38.31 25 LEU B O 1
ATOM 3494 N N . ASN B 1 26 ? 24.703 -28.094 -25.609 1 42.78 26 ASN B N 1
ATOM 3495 C CA . ASN B 1 26 ? 25.047 -29.25 -26.422 1 42.78 26 ASN B CA 1
ATOM 3496 C C . ASN B 1 26 ? 25.312 -30.484 -25.547 1 42.78 26 ASN B C 1
ATOM 3498 O O . ASN B 1 26 ? 24.938 -31.594 -25.922 1 42.78 26 ASN B O 1
ATOM 3502 N N . LYS B 1 27 ? 25.984 -30.359 -24.453 1 37.88 27 LYS B N 1
ATOM 3503 C CA . LYS B 1 27 ? 26.141 -31.484 -23.547 1 37.88 27 LYS B CA 1
ATOM 3504 C C . LYS B 1 27 ? 24.797 -31.953 -23 1 37.88 27 LYS B C 1
ATOM 3506 O O . LYS B 1 27 ? 24.562 -33.156 -22.906 1 37.88 27 LYS B O 1
ATOM 3511 N N . TYR B 1 28 ? 23.922 -31.031 -22.75 1 34.38 28 TYR B N 1
ATOM 3512 C CA . TYR B 1 28 ? 22.578 -31.391 -22.297 1 34.38 28 TYR B CA 1
ATOM 3513 C C . TYR B 1 28 ? 21.766 -32 -23.438 1 34.38 28 TYR B C 1
ATOM 3515 O O . TYR B 1 28 ? 21.016 -32.938 -23.234 1 34.38 28 TYR B O 1
ATOM 3523 N N . GLN B 1 29 ? 21.984 -31.531 -24.688 1 35.56 29 GLN B N 1
ATOM 3524 C CA . GLN B 1 29 ? 21.328 -32.156 -25.828 1 35.56 29 GLN B CA 1
ATOM 3525 C C . GLN B 1 29 ? 21.828 -33.562 -26.047 1 35.56 29 GLN B C 1
ATOM 3527 O O . GLN B 1 29 ? 21.047 -34.469 -26.344 1 35.56 29 GLN B O 1
ATOM 3532 N N . ARG B 1 30 ? 23.125 -33.844 -26.094 1 36.16 30 ARG B N 1
ATOM 3533 C CA . ARG B 1 30 ? 23.703 -35.156 -26.281 1 36.16 30 ARG B CA 1
ATOM 3534 C C . ARG B 1 30 ? 23.266 -36.125 -25.156 1 36.16 30 ARG B C 1
ATOM 3536 O O . ARG B 1 30 ? 23.031 -37.312 -25.391 1 36.16 30 ARG B O 1
ATOM 3543 N N . LEU B 1 31 ? 23.172 -35.594 -24.016 1 31.55 31 LEU B N 1
ATOM 3544 C CA . LEU B 1 31 ? 22.766 -36.469 -22.906 1 31.55 31 LEU B CA 1
ATOM 3545 C C . LEU B 1 31 ? 21.297 -36.812 -23.016 1 31.55 31 LEU B C 1
ATOM 3547 O O . LEU B 1 31 ? 20.891 -37.938 -22.656 1 31.55 31 LEU B O 1
ATOM 3551 N N . ILE B 1 32 ? 20.516 -35.969 -23.641 1 33.59 32 ILE B N 1
ATOM 3552 C CA . ILE B 1 32 ? 19.141 -36.344 -23.891 1 33.59 32 ILE B CA 1
ATOM 3553 C C . ILE B 1 32 ? 19.078 -37.469 -24.922 1 33.59 32 ILE B C 1
ATOM 3555 O O . ILE B 1 32 ? 18.328 -38.438 -24.766 1 33.59 32 ILE B O 1
ATOM 3559 N N . ASN B 1 33 ? 19.969 -37.438 -25.922 1 33.22 33 ASN B N 1
ATOM 3560 C CA . ASN B 1 33 ? 19.969 -38.5 -26.922 1 33.22 33 ASN B CA 1
ATOM 3561 C C . ASN B 1 33 ? 20.375 -39.844 -26.297 1 33.22 33 ASN B C 1
ATOM 3563 O O . ASN B 1 33 ? 19.953 -40.906 -26.75 1 33.22 33 ASN B O 1
ATOM 3567 N N . ILE B 1 34 ? 21.344 -39.812 -25.406 1 29.86 34 ILE B N 1
ATOM 3568 C CA . ILE B 1 34 ? 21.828 -41.125 -24.922 1 29.86 34 ILE B CA 1
ATOM 3569 C C . ILE B 1 34 ? 20.75 -41.781 -24.094 1 29.86 34 ILE B C 1
ATOM 3571 O O . ILE B 1 34 ? 20.531 -43 -24.203 1 29.86 34 ILE B O 1
ATOM 3575 N N . LYS B 1 35 ? 20.031 -41.094 -23.234 1 33.72 35 LYS B N 1
ATOM 3576 C CA . LYS B 1 35 ? 19.234 -41.75 -22.203 1 33.72 35 LYS B CA 1
ATOM 3577 C C . LYS B 1 35 ? 17.922 -42.312 -22.781 1 33.72 35 LYS B C 1
ATOM 3579 O O . LYS B 1 35 ? 17.25 -43.125 -22.156 1 33.72 35 LYS B O 1
ATOM 3584 N N . ILE B 1 36 ? 17.5 -41.812 -23.938 1 31.5 36 ILE B N 1
ATOM 3585 C CA . ILE B 1 36 ? 16.312 -42.5 -24.406 1 31.5 36 ILE B CA 1
ATOM 3586 C C . ILE B 1 36 ? 16.641 -43.969 -24.719 1 31.5 36 ILE B C 1
ATOM 3588 O O . ILE B 1 36 ? 15.766 -44.812 -24.656 1 31.5 36 ILE B O 1
ATOM 3592 N N . SER B 1 37 ? 17.906 -44.188 -25.078 1 28.88 37 SER B N 1
ATOM 3593 C CA . SER B 1 37 ? 18.172 -45.562 -25.438 1 28.88 37 SER B CA 1
ATOM 3594 C C . SER B 1 37 ? 18.203 -46.469 -24.219 1 28.88 37 SER B C 1
ATOM 3596 O O . SER B 1 37 ? 18.516 -47.656 -24.328 1 28.88 37 SER B O 1
ATOM 3598 N N . LEU B 1 38 ? 18.453 -45.969 -23.031 1 26.7 38 LEU B N 1
ATOM 3599 C CA . LEU B 1 38 ? 18.516 -47.031 -22.016 1 26.7 38 LEU B CA 1
ATOM 3600 C C . LEU B 1 38 ? 17.156 -47.719 -21.859 1 26.7 38 LEU B C 1
ATOM 3602 O O . LEU B 1 38 ? 16.172 -47.062 -21.5 1 26.7 38 LEU B O 1
ATOM 3606 N N . LYS B 1 39 ? 16.844 -48.781 -22.656 1 31.23 39 LYS B N 1
ATOM 3607 C CA . LYS B 1 39 ? 15.953 -49.938 -22.578 1 31.23 39 LYS B CA 1
ATOM 3608 C C . LYS B 1 39 ? 15.828 -50.438 -21.141 1 31.23 39 LYS B C 1
ATOM 3610 O O . LYS B 1 39 ? 16.797 -50.969 -20.578 1 31.23 39 LYS B O 1
ATOM 3615 N N . MET B 1 40 ? 15.305 -49.688 -20.203 1 27.83 40 MET B N 1
ATOM 3616 C CA . MET B 1 40 ? 14.945 -50.281 -18.906 1 27.83 40 MET B CA 1
ATOM 3617 C C . MET B 1 40 ? 14.219 -51.594 -19.109 1 27.83 40 MET B C 1
ATOM 3619 O O . MET B 1 40 ? 13.109 -51.625 -19.641 1 27.83 40 MET B O 1
ATOM 3623 N N . SER B 1 41 ? 14.828 -52.75 -19.312 1 28.12 41 SER B N 1
ATOM 3624 C CA . SER B 1 41 ? 14.383 -54.125 -19.156 1 28.12 41 SER B CA 1
ATOM 3625 C C . SER B 1 41 ? 13.68 -54.344 -17.812 1 28.12 41 SER B C 1
ATOM 3627 O O . SER B 1 41 ? 14.266 -54.906 -16.891 1 28.12 41 SER B O 1
ATOM 3629 N N . ILE B 1 42 ? 13.094 -53.406 -17.078 1 27.31 42 ILE B N 1
ATOM 3630 C CA . ILE B 1 42 ? 12.453 -53.812 -15.836 1 27.31 42 ILE B CA 1
ATOM 3631 C C . ILE B 1 42 ? 11.398 -54.875 -16.156 1 27.31 42 ILE B C 1
ATOM 3633 O O . ILE B 1 42 ? 10.391 -54.594 -16.812 1 27.31 42 ILE B O 1
ATOM 3637 N N . GLU B 1 43 ? 11.758 -56.156 -16.297 1 28.16 43 GLU B N 1
ATOM 3638 C CA . GLU B 1 43 ? 10.93 -57.375 -16.156 1 28.16 43 GLU B CA 1
ATOM 3639 C C . GLU B 1 43 ? 10.117 -57.344 -14.867 1 28.16 43 GLU B C 1
ATOM 3641 O O . GLU B 1 43 ? 10.609 -57.719 -13.805 1 28.16 43 GLU B O 1
ATOM 3646 N N . THR B 1 44 ? 9.594 -56.188 -14.328 1 26.91 44 THR B N 1
ATOM 3647 C CA . THR B 1 44 ? 8.766 -56.406 -13.141 1 26.91 44 THR B CA 1
ATOM 3648 C C . THR B 1 44 ? 7.652 -57.406 -13.422 1 26.91 44 THR B C 1
ATOM 3650 O O . THR B 1 44 ? 6.906 -57.25 -14.398 1 26.91 44 THR B O 1
ATOM 3653 N N . ASP B 1 45 ? 7.688 -58.656 -13.008 1 28.89 45 ASP B N 1
ATOM 3654 C CA . ASP B 1 45 ? 6.82 -59.812 -12.891 1 28.89 45 ASP B CA 1
ATOM 3655 C C . ASP B 1 45 ? 5.492 -59.469 -12.234 1 28.89 45 ASP B C 1
ATOM 3657 O O . ASP B 1 45 ? 4.789 -60.312 -11.711 1 28.89 45 ASP B O 1
ATOM 3661 N N . ILE B 1 46 ? 5.211 -58.156 -11.773 1 30.09 46 ILE B N 1
ATOM 3662 C CA . ILE B 1 46 ? 4.008 -58.125 -10.945 1 30.09 46 ILE B CA 1
ATOM 3663 C C . ILE B 1 46 ? 2.801 -58.562 -11.766 1 30.09 46 ILE B C 1
ATOM 3665 O O . ILE B 1 46 ? 2.668 -58.219 -12.938 1 30.09 46 ILE B O 1
ATOM 3669 N N . GLY B 1 47 ? 2.146 -59.625 -11.445 1 30.38 47 GLY B N 1
ATOM 3670 C CA . GLY B 1 47 ? 0.824 -60.125 -11.781 1 30.38 47 GLY B CA 1
ATOM 3671 C C . GLY B 1 47 ? -0.197 -59 -11.992 1 30.38 47 GLY B C 1
ATOM 3672 O O . GLY B 1 47 ? -0.971 -58.688 -11.078 1 30.38 47 GLY B O 1
ATOM 3673 N N . PHE B 1 48 ? 0.196 -57.781 -12.391 1 31.02 48 PHE B N 1
ATOM 3674 C CA . PHE B 1 48 ? -0.762 -56.719 -12.625 1 31.02 48 PHE B CA 1
ATOM 3675 C C . PHE B 1 48 ? -1.899 -57.188 -13.516 1 31.02 48 PHE B C 1
ATOM 3677 O O . PHE B 1 48 ? -1.67 -57.906 -14.5 1 31.02 48 PHE B O 1
ATOM 3684 N N . ILE B 1 49 ? -3.104 -57.344 -12.969 1 33.88 49 ILE B N 1
ATOM 3685 C CA . ILE B 1 49 ? -4.352 -57.531 -13.703 1 33.88 49 ILE B CA 1
ATOM 3686 C C . ILE B 1 49 ? -4.289 -56.719 -15.008 1 33.88 49 ILE B C 1
ATOM 3688 O O . ILE B 1 49 ? -3.865 -55.562 -15.023 1 33.88 49 ILE B O 1
ATOM 3692 N N . ARG B 1 50 ? -4.359 -57.281 -16.141 1 36.59 50 ARG B N 1
ATOM 3693 C CA . ARG B 1 50 ? -4.465 -56.875 -17.547 1 36.59 50 ARG B CA 1
ATOM 3694 C C . ARG B 1 50 ? -5.414 -55.688 -17.703 1 36.59 50 ARG B C 1
ATOM 3696 O O . ARG B 1 50 ? -6.59 -55.844 -18.031 1 36.59 50 ARG B O 1
ATOM 3703 N N . ARG B 1 51 ? -5.574 -54.844 -16.641 1 42.03 51 ARG B N 1
ATOM 3704 C CA . ARG B 1 51 ? -6.379 -53.719 -17.125 1 42.03 51 ARG B CA 1
ATOM 3705 C C . ARG B 1 51 ? -5.793 -53.156 -18.422 1 42.03 51 ARG B C 1
ATOM 3707 O O . ARG B 1 51 ? -4.574 -53.156 -18.609 1 42.03 51 ARG B O 1
ATOM 3714 N N . LYS B 1 52 ? -6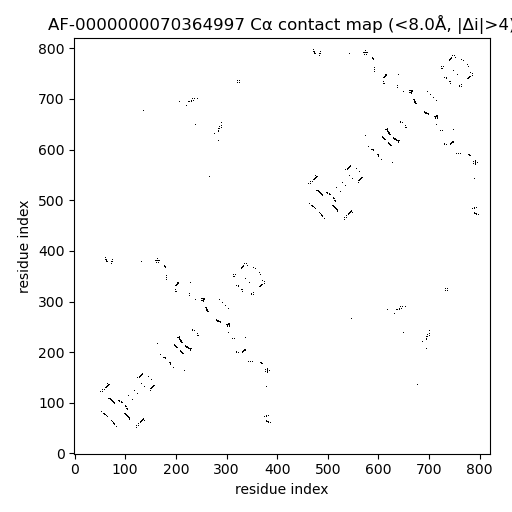.566 -53 -19.391 1 45.31 52 LYS B N 1
ATOM 3715 C CA . LYS B 1 52 ? -6.301 -52.406 -20.703 1 45.31 52 LYS B CA 1
ATOM 3716 C C . LYS B 1 52 ? -5.488 -51.125 -20.578 1 45.31 52 LYS B C 1
ATOM 3718 O O . LYS B 1 52 ? -5.961 -50.156 -20 1 45.31 52 LYS B O 1
ATOM 3723 N N . LYS B 1 53 ? -4.23 -51.156 -20.406 1 51.88 53 LYS B N 1
ATOM 3724 C CA . LYS B 1 53 ? -3.252 -50.094 -20.422 1 51.88 53 LYS B CA 1
ATOM 3725 C C . LYS B 1 53 ? -3.58 -49.062 -21.5 1 51.88 53 LYS B C 1
ATOM 3727 O O . LYS B 1 53 ? -3.834 -49.406 -22.656 1 51.88 53 LYS B O 1
ATOM 3732 N N . SER B 1 54 ? -4.102 -47.906 -20.906 1 59.47 54 SER B N 1
ATOM 3733 C CA . SER B 1 54 ? -4.348 -46.812 -21.859 1 59.47 54 SER B CA 1
ATOM 3734 C C . SER B 1 54 ? -3.154 -46.594 -22.781 1 59.47 54 SER B C 1
ATOM 3736 O O . SER B 1 54 ? -2.021 -46.938 -22.422 1 59.47 54 SER B O 1
ATOM 3738 N N . THR B 1 55 ? -3.35 -46.531 -24.062 1 68.31 55 THR B N 1
ATOM 3739 C CA . THR B 1 55 ? -2.404 -46.219 -25.125 1 68.31 55 THR B CA 1
ATOM 3740 C C . THR B 1 55 ? -1.533 -45.031 -24.75 1 68.31 55 THR B C 1
ATOM 3742 O O . THR B 1 55 ? -0.51 -44.75 -25.391 1 68.31 55 THR B O 1
ATOM 3745 N N . SER B 1 56 ? -1.773 -44.406 -23.469 1 77.62 56 SER B N 1
ATOM 3746 C CA . SER B 1 56 ? -1.045 -43.188 -23.156 1 77.62 56 SER B CA 1
ATOM 3747 C C . SER B 1 56 ? 0.334 -43.5 -22.578 1 77.62 56 SER B C 1
ATOM 3749 O O . SER B 1 56 ? 1.259 -42.719 -22.703 1 77.62 56 SER B O 1
ATOM 3751 N N . ILE B 1 57 ? 0.506 -44.594 -22 1 80.12 57 ILE B N 1
ATOM 3752 C CA . ILE B 1 57 ? 1.712 -44.969 -21.266 1 80.12 57 ILE B CA 1
ATOM 3753 C C . ILE B 1 57 ? 2.926 -44.875 -22.188 1 80.12 57 ILE B C 1
ATOM 3755 O O . ILE B 1 57 ? 4.02 -44.5 -21.75 1 80.12 57 ILE B O 1
ATOM 3759 N N . GLU B 1 58 ? 2.656 -45.125 -23.344 1 81.44 58 GLU B N 1
ATOM 3760 C CA . GLU B 1 58 ? 3.771 -45.156 -24.281 1 81.44 58 GLU B CA 1
ATOM 3761 C C . GLU B 1 58 ? 4.234 -43.75 -24.625 1 81.44 58 GLU B C 1
ATOM 3763 O O . GLU B 1 58 ? 5.367 -43.562 -25.078 1 81.44 58 GLU B O 1
ATOM 3768 N N . PHE B 1 59 ? 3.42 -42.812 -24.312 1 87.81 59 PHE B N 1
ATOM 3769 C CA . PHE B 1 59 ? 3.715 -41.469 -24.781 1 87.81 59 PHE B CA 1
ATOM 3770 C C . PHE B 1 59 ? 4.074 -40.562 -23.609 1 87.81 59 PHE B C 1
ATOM 3772 O O . PHE B 1 59 ? 4.656 -39.469 -23.812 1 87.81 59 PHE B O 1
ATOM 3779 N N . LEU B 1 60 ? 3.852 -41 -22.484 1 88.94 60 LEU B N 1
ATOM 3780 C CA . LEU B 1 60 ? 4.02 -40.156 -21.312 1 88.94 60 LEU B CA 1
ATOM 3781 C C . LEU B 1 60 ? 5.492 -40 -20.953 1 88.94 60 LEU B C 1
ATOM 3783 O O . LEU B 1 60 ? 6.25 -40.969 -21.016 1 88.94 60 LEU B O 1
ATOM 3787 N N . ILE B 1 61 ? 5.883 -38.75 -20.578 1 88.5 61 ILE B N 1
ATOM 3788 C CA . ILE B 1 61 ? 7.176 -38.5 -19.953 1 88.5 61 ILE B CA 1
ATOM 3789 C C . ILE B 1 61 ? 7.062 -38.656 -18.438 1 88.5 61 ILE B C 1
ATOM 3791 O O . ILE B 1 61 ? 6.074 -38.25 -17.828 1 88.5 61 ILE B O 1
ATOM 3795 N N . PRO B 1 62 ? 8.047 -39.281 -17.844 1 90.38 62 PRO B N 1
ATOM 3796 C CA . PRO B 1 62 ? 7.887 -39.719 -16.453 1 90.38 62 PRO B CA 1
ATOM 3797 C C . PRO B 1 62 ? 8.148 -38.594 -15.453 1 90.38 62 PRO B C 1
ATOM 3799 O O . PRO B 1 62 ? 8.836 -38.781 -14.453 1 90.38 62 PRO B O 1
ATOM 3802 N N . PHE B 1 63 ? 7.629 -37.438 -15.648 1 92.38 63 PHE B N 1
ATOM 3803 C CA . PHE B 1 63 ? 7.703 -36.281 -14.742 1 92.38 63 PHE B CA 1
ATOM 3804 C C . PHE B 1 63 ? 6.348 -35.625 -14.609 1 92.38 63 PHE B C 1
ATOM 3806 O O . PHE B 1 63 ? 5.711 -35.281 -15.617 1 92.38 63 PHE B O 1
ATOM 3813 N N . ILE B 1 64 ? 5.945 -35.5 -13.406 1 95.25 64 ILE B N 1
ATOM 3814 C CA . ILE B 1 64 ? 4.652 -34.906 -13.125 1 95.25 64 ILE B CA 1
ATOM 3815 C C . ILE B 1 64 ? 4.824 -33.781 -12.109 1 95.25 64 ILE B C 1
ATOM 3817 O O . ILE B 1 64 ? 5.402 -33.969 -11.039 1 95.25 64 ILE B O 1
ATOM 3821 N N . GLY B 1 65 ? 4.398 -32.594 -12.484 1 96.88 65 GLY B N 1
ATOM 3822 C CA . GLY B 1 65 ? 4.426 -31.422 -11.609 1 96.88 65 GLY B CA 1
ATOM 3823 C C . GLY B 1 65 ? 3.041 -30.938 -11.227 1 96.88 65 GLY B C 1
ATOM 3824 O O . GLY B 1 65 ? 2.164 -30.797 -12.078 1 96.88 65 GLY B O 1
ATOM 3825 N N . ILE B 1 66 ? 2.869 -30.734 -9.93 1 97 66 ILE B N 1
ATOM 3826 C CA . ILE B 1 66 ? 1.562 -30.312 -9.438 1 97 66 ILE B CA 1
ATOM 3827 C C . ILE B 1 66 ? 1.724 -29.125 -8.5 1 97 66 ILE B C 1
ATOM 3829 O O . ILE B 1 66 ? 2.697 -29.047 -7.746 1 97 66 ILE B O 1
ATOM 3833 N N . ASP B 1 67 ? 0.856 -28.125 -8.602 1 94.19 67 ASP B N 1
ATOM 3834 C CA . ASP B 1 67 ? 0.706 -27 -7.676 1 94.19 67 ASP B CA 1
ATOM 3835 C C . ASP B 1 67 ? -0.708 -26.953 -7.098 1 94.19 67 ASP B C 1
ATOM 3837 O O . ASP B 1 67 ? -1.659 -26.609 -7.801 1 94.19 67 ASP B O 1
ATOM 3841 N N . ILE B 1 68 ? -0.808 -27.297 -5.816 1 90.31 68 ILE B N 1
ATOM 3842 C CA . ILE B 1 68 ? -2.123 -27.312 -5.188 1 90.31 68 ILE B CA 1
ATOM 3843 C C . ILE B 1 68 ? -2.256 -26.141 -4.219 1 90.31 68 ILE B C 1
ATOM 3845 O O . ILE B 1 68 ? -1.814 -26.219 -3.07 1 90.31 68 ILE B O 1
ATOM 3849 N N . GLY B 1 69 ? -2.955 -25.125 -4.668 1 78.94 69 GLY B N 1
ATOM 3850 C CA . GLY B 1 69 ? -3.246 -23.969 -3.828 1 78.94 69 GLY B CA 1
ATOM 3851 C C . GLY B 1 69 ? -4.543 -24.109 -3.053 1 78.94 69 GLY B C 1
ATOM 3852 O O . GLY B 1 69 ? -5.109 -25.203 -2.977 1 78.94 69 GLY B O 1
ATOM 3853 N N . GLY B 1 70 ? -4.953 -23.016 -2.453 1 69.62 70 GLY B N 1
ATOM 3854 C CA . GLY B 1 70 ? -6.184 -23.031 -1.674 1 69.62 70 GLY B CA 1
ATOM 3855 C C . GLY B 1 70 ? -7.43 -23.188 -2.525 1 69.62 70 GLY B C 1
ATOM 3856 O O . GLY B 1 70 ? -8.445 -23.703 -2.061 1 69.62 70 GLY B O 1
ATOM 3857 N N . THR B 1 71 ? -7.344 -22.688 -3.762 1 69.44 71 THR B N 1
ATOM 3858 C CA . THR B 1 71 ? -8.547 -22.656 -4.59 1 69.44 71 THR B CA 1
ATOM 3859 C C . THR B 1 71 ? -8.398 -23.594 -5.785 1 69.44 71 THR B C 1
ATOM 3861 O O . THR B 1 71 ? -9.32 -24.344 -6.105 1 69.44 71 THR B O 1
ATOM 3864 N N . LEU B 1 72 ? -7.227 -23.578 -6.457 1 77.69 72 LEU B N 1
ATOM 3865 C CA . LEU B 1 72 ? -7.031 -24.359 -7.68 1 77.69 72 LEU B CA 1
ATOM 3866 C C . LEU B 1 72 ? -5.828 -25.281 -7.547 1 77.69 72 LEU B C 1
ATOM 3868 O O . LEU B 1 72 ? -4.867 -24.969 -6.844 1 77.69 72 LEU B O 1
ATOM 3872 N N . ALA B 1 73 ? -6 -26.391 -8.148 1 90 73 ALA B N 1
ATOM 3873 C CA . ALA B 1 73 ? -4.91 -27.344 -8.352 1 90 73 ALA B CA 1
ATOM 3874 C C . ALA B 1 73 ? -4.492 -27.391 -9.812 1 90 73 ALA B C 1
ATOM 3876 O O . ALA B 1 73 ? -5.34 -27.469 -10.711 1 90 73 ALA B O 1
ATOM 3877 N N . LYS B 1 74 ? -3.211 -27.25 -10.07 1 94.12 74 LYS B N 1
ATOM 3878 C CA . LYS B 1 74 ? -2.686 -27.203 -11.43 1 94.12 74 LYS B CA 1
ATOM 3879 C C . LYS B 1 74 ? -1.762 -28.391 -11.703 1 94.12 74 LYS B C 1
ATOM 3881 O O . LYS B 1 74 ? -0.902 -28.719 -10.883 1 94.12 74 LYS B O 1
ATOM 3886 N N . LEU B 1 75 ? -2 -29.031 -12.789 1 96.75 75 LEU B N 1
ATOM 3887 C CA . LEU B 1 75 ? -1.241 -30.203 -13.211 1 96.75 75 LEU B CA 1
ATOM 3888 C C . LEU B 1 75 ? -0.41 -29.906 -14.453 1 96.75 75 LEU B C 1
ATOM 3890 O O . LEU B 1 75 ? -0.901 -29.281 -15.398 1 96.75 75 LEU B O 1
ATOM 3894 N N . CYS B 1 76 ? 0.833 -30.203 -14.391 1 96.56 76 CYS B N 1
ATOM 3895 C CA . CYS B 1 76 ? 1.763 -30.094 -15.516 1 96.56 76 CYS B CA 1
ATOM 3896 C C . CYS B 1 76 ? 2.361 -31.453 -15.852 1 96.56 76 CYS B C 1
ATOM 3898 O O . CYS B 1 76 ? 2.869 -32.156 -14.969 1 96.56 76 CYS B O 1
ATOM 3900 N N . PHE B 1 77 ? 2.307 -31.891 -17.094 1 94.69 77 PHE B N 1
ATOM 3901 C CA . PHE B 1 77 ? 2.855 -33.156 -17.562 1 94.69 77 PHE B CA 1
ATOM 3902 C C . PHE B 1 77 ? 3.238 -33.062 -19.031 1 94.69 77 PHE B C 1
ATOM 3904 O O . PHE B 1 77 ? 2.992 -32.062 -19.688 1 94.69 77 PHE B O 1
ATOM 3911 N N . ALA B 1 78 ? 3.936 -34.062 -19.5 1 92.94 78 ALA B N 1
ATOM 3912 C CA . ALA B 1 78 ? 4.434 -34.031 -20.859 1 92.94 78 ALA B CA 1
ATOM 3913 C C . ALA B 1 78 ? 4.184 -35.344 -21.578 1 92.94 78 ALA B C 1
ATOM 3915 O O . ALA B 1 78 ? 4.176 -36.406 -20.953 1 92.94 78 ALA B O 1
ATOM 3916 N N . LEU B 1 79 ? 3.938 -35.219 -22.844 1 92.31 79 LEU B N 1
ATOM 3917 C CA . LEU B 1 79 ? 3.791 -36.375 -23.719 1 92.31 79 LEU B CA 1
ATOM 3918 C C . LEU B 1 79 ? 4.746 -36.25 -24.906 1 92.31 79 LEU B C 1
ATOM 3920 O O . LEU B 1 79 ? 5.07 -35.156 -25.359 1 92.31 79 LEU B O 1
ATOM 3924 N N . LYS B 1 80 ? 5.141 -37.406 -25.359 1 90.44 80 LYS B N 1
ATOM 3925 C CA . LYS B 1 80 ? 5.914 -37.438 -26.594 1 90.44 80 LYS B CA 1
ATOM 3926 C C . LYS B 1 80 ? 5.156 -36.781 -27.75 1 90.44 80 LYS B C 1
ATOM 3928 O O . LYS B 1 80 ? 3.926 -36.844 -27.797 1 90.44 80 LYS B O 1
ATOM 3933 N N . LYS B 1 81 ? 5.941 -36.219 -28.578 1 88.88 81 LYS B N 1
ATOM 3934 C CA . LYS B 1 81 ? 5.324 -35.562 -29.734 1 88.88 81 LYS B CA 1
ATOM 3935 C C . LYS B 1 81 ? 4.523 -36.562 -30.547 1 88.88 81 LYS B C 1
ATOM 3937 O O . LYS B 1 81 ? 4.867 -37.75 -30.609 1 88.88 81 LYS B O 1
ATOM 3942 N N . ASN B 1 82 ? 3.461 -36.156 -31.219 1 82.31 82 ASN B N 1
ATOM 3943 C CA . ASN B 1 82 ? 2.586 -36.938 -32.094 1 82.31 82 ASN B CA 1
ATOM 3944 C C . ASN B 1 82 ? 1.823 -38 -31.312 1 82.31 82 ASN B C 1
ATOM 3946 O O . ASN B 1 82 ? 1.539 -39.094 -31.844 1 82.31 82 ASN B O 1
ATOM 3950 N N . SER B 1 83 ? 1.747 -37.688 -30.047 1 83.75 83 SER B N 1
ATOM 3951 C CA . SER B 1 83 ? 0.925 -38.562 -29.219 1 83.75 83 SER B CA 1
ATOM 3952 C C . SER B 1 83 ? -0.517 -38.594 -29.719 1 83.75 83 SER B C 1
ATOM 3954 O O . SER B 1 83 ? -1.051 -37.594 -30.156 1 83.75 83 SER B O 1
ATOM 3956 N N . GLN B 1 84 ? -1.153 -39.844 -29.688 1 81.75 84 GLN B N 1
ATOM 3957 C CA . GLN B 1 84 ? -2.543 -40 -30.094 1 81.75 84 GLN B CA 1
ATOM 3958 C C . GLN B 1 84 ? -3.477 -40.062 -28.891 1 81.75 84 GLN B C 1
ATOM 3960 O O . GLN B 1 84 ? -4.648 -40.406 -29.031 1 81.75 84 GLN B O 1
ATOM 3965 N N . VAL B 1 85 ? -2.906 -39.656 -27.797 1 87.06 85 VAL B N 1
ATOM 3966 C CA . VAL B 1 85 ? -3.699 -39.719 -26.562 1 87.06 85 VAL B CA 1
ATOM 3967 C C . VAL B 1 85 ? -4.73 -38.594 -26.578 1 87.06 85 VAL B C 1
ATOM 3969 O O . VAL B 1 85 ? -4.41 -37.438 -26.906 1 87.06 85 VAL B O 1
ATOM 3972 N N . ASP B 1 86 ? -5.977 -38.938 -26.297 1 86.25 86 ASP B N 1
ATOM 3973 C CA . ASP B 1 86 ? -7.047 -37.938 -26.203 1 86.25 86 ASP B CA 1
ATOM 3974 C C . ASP B 1 86 ? -7.277 -37.531 -24.75 1 86.25 86 ASP B C 1
ATOM 3976 O O . ASP B 1 86 ? -7.52 -38.375 -23.891 1 86.25 86 ASP B O 1
ATOM 3980 N N . PHE B 1 87 ? -7.117 -36.25 -24.516 1 87.69 87 PHE B N 1
ATOM 3981 C CA . PHE B 1 87 ? -7.344 -35.719 -23.188 1 87.69 87 PHE B CA 1
ATOM 3982 C C . PHE B 1 87 ? -7.617 -34.219 -23.25 1 87.69 87 PHE B C 1
ATOM 3984 O O . PHE B 1 87 ? -7.266 -33.562 -24.234 1 87.69 87 PHE B O 1
ATOM 3991 N N . GLU B 1 88 ? -8.32 -33.781 -22.25 1 88.94 88 GLU B N 1
ATOM 3992 C CA . GLU B 1 88 ? -8.594 -32.344 -22.156 1 88.94 88 GLU B CA 1
ATOM 3993 C C . GLU B 1 88 ? -7.422 -31.609 -21.531 1 88.94 88 GLU B C 1
ATOM 3995 O O . GLU B 1 88 ? -6.805 -32.094 -20.578 1 88.94 88 GLU B O 1
ATOM 4000 N N . HIS B 1 89 ? -7.023 -30.547 -22.172 1 87.12 89 HIS B N 1
ATOM 4001 C CA . HIS B 1 89 ? -5.988 -29.672 -21.641 1 87.12 89 HIS B CA 1
ATOM 4002 C C . HIS B 1 89 ? -6.238 -28.219 -22.047 1 87.12 89 HIS B C 1
ATOM 4004 O O . HIS B 1 89 ? -7.219 -27.922 -22.734 1 87.12 89 HIS B O 1
ATOM 4010 N N . ILE B 1 90 ? -5.434 -27.344 -21.484 1 90.06 90 ILE B N 1
ATOM 4011 C CA . ILE B 1 90 ? -5.539 -25.938 -21.859 1 90.06 90 ILE B CA 1
ATOM 4012 C C . ILE B 1 90 ? -4.695 -25.672 -23.109 1 90.06 90 ILE B C 1
ATOM 4014 O O . ILE B 1 90 ? -3.482 -25.469 -23 1 90.06 90 ILE B O 1
ATOM 4018 N N . GLU B 1 91 ? -5.316 -25.516 -24.188 1 85.94 91 GLU B N 1
ATOM 4019 C CA . GLU B 1 91 ? -4.676 -25.531 -25.5 1 85.94 91 GLU B CA 1
ATOM 4020 C C . GLU B 1 91 ? -3.682 -24.391 -25.656 1 85.94 91 GLU B C 1
ATOM 4022 O O . GLU B 1 91 ? -2.562 -24.594 -26.141 1 85.94 91 GLU B O 1
ATOM 4027 N N . HIS B 1 92 ? -4.055 -23.25 -25.25 1 84.88 92 HIS B N 1
ATOM 4028 C CA . HIS B 1 92 ? -3.236 -22.078 -25.516 1 84.88 92 HIS B CA 1
ATOM 4029 C C . HIS B 1 92 ? -2.016 -22.031 -24.609 1 84.88 92 HIS B C 1
ATOM 4031 O O . HIS B 1 92 ? -1.1 -21.234 -24.828 1 84.88 92 HIS B O 1
ATOM 4037 N N . LEU B 1 93 ? -1.928 -23 -23.641 1 89.56 93 LEU B N 1
ATOM 4038 C CA . LEU B 1 93 ? -0.809 -23 -22.703 1 89.56 93 LEU B CA 1
ATOM 4039 C C . LEU B 1 93 ? 0.185 -24.094 -23.047 1 89.56 93 LEU B C 1
ATOM 4041 O O . LEU B 1 93 ? 1.27 -24.172 -22.453 1 89.56 93 LEU B O 1
ATOM 4045 N N . MET B 1 94 ? -0.163 -24.953 -23.953 1 89.88 94 MET B N 1
ATOM 4046 C CA . MET B 1 94 ? 0.729 -26.031 -24.359 1 89.88 94 MET B CA 1
ATOM 4047 C C . MET B 1 94 ? 2.088 -25.5 -24.781 1 89.88 94 MET B C 1
ATOM 4049 O O . MET B 1 94 ? 2.166 -24.484 -25.484 1 89.88 94 MET B O 1
ATOM 4053 N N . ILE B 1 95 ? 3.133 -26.094 -24.266 1 88.19 95 ILE B N 1
ATOM 4054 C CA . ILE B 1 95 ? 4.48 -25.719 -24.656 1 88.19 95 ILE B CA 1
ATOM 4055 C C . ILE B 1 95 ? 5.039 -26.75 -25.641 1 88.19 95 ILE B C 1
ATOM 4057 O O . ILE B 1 95 ? 5.211 -27.922 -25.281 1 88.19 95 ILE B O 1
ATOM 4061 N N . ASN B 1 96 ? 5.207 -26.234 -26.828 1 83 96 ASN B N 1
ATOM 4062 C CA . ASN B 1 96 ? 5.867 -27.062 -27.828 1 83 96 ASN B CA 1
ATOM 4063 C C . ASN B 1 96 ? 7.387 -27 -27.688 1 83 96 ASN B C 1
ATOM 4065 O O . ASN B 1 96 ? 8 -25.984 -28 1 83 96 ASN B O 1
ATOM 4069 N N . SER B 1 97 ? 7.859 -28 -27.062 1 69.56 97 SER B N 1
ATOM 4070 C CA . SER B 1 97 ? 9.312 -28 -26.891 1 69.56 97 SER B CA 1
ATOM 4071 C C . SER B 1 97 ? 10.016 -28.469 -28.156 1 69.56 97 SER B C 1
ATOM 4073 O O . SER B 1 97 ? 9.406 -29.094 -29.016 1 69.56 97 SER B O 1
ATOM 4075 N N . TYR B 1 98 ? 11.227 -27.875 -28.375 1 60.84 98 TYR B N 1
ATOM 4076 C CA . TYR B 1 98 ? 12.039 -28.344 -29.484 1 60.84 98 TYR B CA 1
ATOM 4077 C C . TYR B 1 98 ? 12.438 -29.797 -29.297 1 60.84 98 TYR B C 1
ATOM 4079 O O . TYR B 1 98 ? 12.93 -30.438 -30.234 1 60.84 98 TYR B O 1
ATOM 4087 N N . GLN B 1 99 ? 11.992 -30.188 -28.203 1 66.69 99 GLN B N 1
ATOM 4088 C CA . GLN B 1 99 ? 12.344 -31.578 -27.891 1 66.69 99 GLN B CA 1
ATOM 4089 C C . GLN B 1 99 ? 11.242 -32.531 -28.344 1 66.69 99 GLN B C 1
ATOM 4091 O O . GLN B 1 99 ? 10.344 -32.156 -29.094 1 66.69 99 GLN B O 1
ATOM 4096 N N . GLU B 1 100 ? 11.469 -33.781 -28.016 1 77.62 100 GLU B N 1
ATOM 4097 C CA . GLU B 1 100 ? 10.602 -34.906 -28.453 1 77.62 100 GLU B CA 1
ATOM 4098 C C . GLU B 1 100 ? 9.344 -34.969 -27.594 1 77.62 100 GLU B C 1
ATOM 4100 O O . GLU B 1 100 ? 8.719 -36.031 -27.5 1 77.62 100 GLU B O 1
ATOM 4105 N N . PHE B 1 101 ? 9.031 -33.812 -26.859 1 85.88 101 PHE B N 1
ATOM 4106 C CA . PHE B 1 101 ? 7.793 -33.875 -26.094 1 85.88 101 PHE B CA 1
ATOM 4107 C C . PHE B 1 101 ? 7.133 -32.5 -26.016 1 85.88 101 PHE B C 1
ATOM 4109 O O . PHE B 1 101 ? 7.777 -31.484 -26.281 1 85.88 101 PHE B O 1
ATOM 4116 N N . ASP B 1 102 ? 5.898 -32.5 -25.781 1 90.31 102 ASP B N 1
ATOM 4117 C CA . ASP B 1 102 ? 5.113 -31.312 -25.5 1 90.31 102 ASP B CA 1
ATOM 4118 C C . ASP B 1 102 ? 4.605 -31.297 -24.062 1 90.31 102 ASP B C 1
ATOM 4120 O O . ASP B 1 102 ? 4.312 -32.375 -23.5 1 90.31 102 ASP B O 1
ATOM 4124 N N . ILE B 1 103 ? 4.586 -30.125 -23.5 1 92.12 103 ILE B N 1
ATOM 4125 C CA . ILE B 1 103 ? 4.145 -29.984 -22.109 1 92.12 103 ILE B CA 1
ATOM 4126 C C . ILE B 1 103 ? 2.693 -29.5 -22.094 1 92.12 103 ILE B C 1
ATOM 4128 O O . ILE B 1 103 ? 2.316 -28.594 -22.828 1 92.12 103 ILE B O 1
ATOM 4132 N N . TYR B 1 104 ? 1.917 -30.094 -21.219 1 94 104 TYR B N 1
ATOM 4133 C CA . TYR B 1 104 ? 0.487 -29.828 -21.125 1 94 104 TYR B CA 1
ATOM 4134 C C . TYR B 1 104 ? 0.105 -29.375 -19.719 1 94 104 TYR B C 1
ATOM 4136 O O . TYR B 1 104 ? 0.803 -29.688 -18.75 1 94 104 TYR B O 1
ATOM 4144 N N . PHE B 1 105 ? -1.031 -28.609 -19.656 1 95.19 105 PHE B N 1
ATOM 4145 C CA . PHE B 1 105 ? -1.515 -28.062 -18.391 1 95.19 105 PHE B CA 1
ATOM 4146 C C . PHE B 1 105 ? -3.008 -28.328 -18.219 1 95.19 105 PHE B C 1
ATOM 4148 O O . PHE B 1 105 ? -3.762 -28.281 -19.203 1 95.19 105 PHE B O 1
ATOM 4155 N N . LYS B 1 106 ? -3.367 -28.594 -17.062 1 94.62 106 LYS B N 1
ATOM 4156 C CA . LYS B 1 106 ? -4.781 -28.734 -16.719 1 94.62 106 LYS B CA 1
ATOM 4157 C C . LYS B 1 106 ? -5.059 -28.203 -15.312 1 94.62 106 LYS B C 1
ATOM 4159 O O . LYS B 1 106 ? -4.211 -28.312 -14.422 1 94.62 106 LYS B O 1
ATOM 4164 N N . THR B 1 107 ? -6.238 -27.594 -15.109 1 91.25 107 THR B N 1
ATOM 4165 C CA . THR B 1 107 ? -6.625 -27.031 -13.82 1 91.25 107 THR B CA 1
ATOM 4166 C C . THR B 1 107 ? -7.777 -27.812 -13.211 1 91.25 107 THR B C 1
ATOM 4168 O O . THR B 1 107 ? -8.594 -28.391 -13.93 1 91.25 107 THR B O 1
ATOM 4171 N N . PHE B 1 108 ? -7.781 -27.859 -11.922 1 89.19 108 PHE B N 1
ATOM 4172 C CA . PHE B 1 108 ? -8.836 -28.469 -11.125 1 89.19 108 PHE B CA 1
ATOM 4173 C C . PHE B 1 108 ? -9.164 -27.609 -9.914 1 89.19 108 PHE B C 1
ATOM 4175 O O . PHE B 1 108 ? -8.383 -26.719 -9.547 1 89.19 108 PHE B O 1
ATOM 4182 N N . GLU B 1 109 ? -10.297 -27.734 -9.32 1 82.31 109 GLU B N 1
ATOM 4183 C CA . GLU B 1 109 ? -10.594 -27.109 -8.031 1 82.31 109 GLU B CA 1
ATOM 4184 C C . GLU B 1 109 ? -9.938 -27.875 -6.883 1 82.31 109 GLU B C 1
ATOM 4186 O O . GLU B 1 109 ? -10.062 -29.094 -6.789 1 82.31 109 GLU B O 1
ATOM 4191 N N . SER B 1 110 ? -9.227 -27.156 -5.98 1 82.19 110 SER B N 1
ATOM 4192 C CA . SER B 1 110 ? -8.531 -27.812 -4.875 1 82.19 110 SER B CA 1
ATOM 4193 C C . SER B 1 110 ? -9.508 -28.594 -3.998 1 82.19 110 SER B C 1
ATOM 4195 O O . SER B 1 110 ? -9.164 -29.641 -3.463 1 82.19 110 SER B O 1
ATOM 4197 N N . ARG B 1 111 ? -10.711 -28.047 -3.914 1 77.06 111 ARG B N 1
ATOM 4198 C CA . ARG B 1 111 ? -11.727 -28.703 -3.098 1 77.06 111 ARG B CA 1
ATOM 4199 C C . ARG B 1 111 ? -12.141 -30.031 -3.705 1 77.06 111 ARG B C 1
ATOM 4201 O O . ARG B 1 111 ? -12.656 -30.906 -3.006 1 77.06 111 ARG B O 1
ATOM 4208 N N . ASN B 1 112 ? -11.984 -30.156 -4.98 1 88.25 112 ASN B N 1
ATOM 4209 C CA . ASN B 1 112 ? -12.266 -31.406 -5.699 1 88.25 112 ASN B CA 1
ATOM 4210 C C . ASN B 1 112 ? -10.992 -32 -6.277 1 88.25 112 ASN B C 1
ATOM 4212 O O . ASN B 1 112 ? -10.938 -32.344 -7.465 1 88.25 112 ASN B O 1
ATOM 4216 N N . VAL B 1 113 ? -10.008 -32.094 -5.422 1 92.31 113 VAL B N 1
ATOM 4217 C CA . VAL B 1 113 ? -8.703 -32.594 -5.855 1 92.31 113 VAL B CA 1
ATOM 4218 C C . VAL B 1 113 ? -8.844 -34 -6.379 1 92.31 113 VAL B C 1
ATOM 4220 O O . VAL B 1 113 ? -8.047 -34.469 -7.203 1 92.31 113 VAL B O 1
ATOM 4223 N N . GLU B 1 114 ? -9.875 -34.719 -6.047 1 94.69 114 GLU B N 1
ATOM 4224 C CA . GLU B 1 114 ? -10.148 -36.062 -6.512 1 94.69 114 GLU B CA 1
ATOM 4225 C C . GLU B 1 114 ? -10.336 -36.094 -8.023 1 94.69 114 GLU B C 1
ATOM 4227 O O . GLU B 1 114 ? -9.977 -37.094 -8.68 1 94.69 114 GLU B O 1
ATOM 4232 N N . ASP B 1 115 ? -10.875 -35.031 -8.555 1 95 115 ASP B N 1
ATOM 4233 C CA . ASP B 1 115 ? -11.008 -34.938 -10.008 1 95 115 ASP B CA 1
ATOM 4234 C C . ASP B 1 115 ? -9.641 -35 -10.688 1 95 115 ASP B C 1
ATOM 4236 O O . ASP B 1 115 ? -9.508 -35.594 -11.758 1 95 115 ASP B O 1
ATOM 4240 N N . MET B 1 116 ? -8.68 -34.375 -10.109 1 96.31 116 MET B N 1
ATOM 4241 C CA . MET B 1 116 ? -7.32 -34.438 -10.641 1 96.31 116 MET B CA 1
ATOM 4242 C C . MET B 1 116 ? -6.762 -35.844 -10.555 1 96.31 116 MET B C 1
ATOM 4244 O O . MET B 1 116 ? -6.133 -36.344 -11.492 1 96.31 116 MET B O 1
ATOM 4248 N N . ILE B 1 117 ? -7.023 -36.469 -9.43 1 96.5 117 ILE B N 1
ATOM 4249 C CA . ILE B 1 117 ? -6.555 -37.844 -9.211 1 96.5 117 ILE B CA 1
ATOM 4250 C C . ILE B 1 117 ? -7.18 -38.781 -10.242 1 96.5 117 ILE B C 1
ATOM 4252 O O . ILE B 1 117 ? -6.488 -39.625 -10.836 1 96.5 117 ILE B O 1
ATOM 4256 N N . ASP B 1 118 ? -8.461 -38.594 -10.453 1 96.12 118 ASP B N 1
ATOM 4257 C CA . ASP B 1 118 ? -9.156 -39.375 -11.469 1 96.12 118 ASP B CA 1
ATOM 4258 C C . ASP B 1 118 ? -8.531 -39.156 -12.844 1 96.12 118 ASP B C 1
ATOM 4260 O O . ASP B 1 118 ? -8.383 -40.125 -13.617 1 96.12 118 ASP B O 1
ATOM 4264 N N . PHE B 1 119 ? -8.227 -37.969 -13.133 1 95.69 119 PHE B N 1
ATOM 4265 C CA . PHE B 1 119 ? -7.609 -37.625 -14.414 1 95.69 119 PHE B CA 1
ATOM 4266 C C . PHE B 1 119 ? -6.25 -38.312 -14.555 1 95.69 119 PHE B C 1
ATOM 4268 O O . PHE B 1 119 ? -5.941 -38.875 -15.609 1 95.69 119 PHE B O 1
ATOM 4275 N N . ILE B 1 120 ? -5.457 -38.25 -13.539 1 95.94 120 ILE B N 1
ATOM 4276 C CA . ILE B 1 120 ? -4.129 -38.875 -13.508 1 95.94 120 ILE B CA 1
ATOM 4277 C C . ILE B 1 120 ? -4.238 -40.375 -13.734 1 95.94 120 ILE B C 1
ATOM 4279 O O . ILE B 1 120 ? -3.488 -40.938 -14.531 1 95.94 120 ILE B O 1
ATOM 4283 N N . GLU B 1 121 ? -5.195 -40.938 -13.086 1 93.62 121 GLU B N 1
ATOM 4284 C CA . GLU B 1 121 ? -5.43 -42.375 -13.227 1 93.62 121 GLU B CA 1
ATOM 4285 C C . GLU B 1 121 ? -5.895 -42.719 -14.633 1 93.62 121 GLU B C 1
ATOM 4287 O O . GLU B 1 121 ? -5.484 -43.75 -15.195 1 93.62 121 GLU B O 1
ATOM 4292 N N . SER B 1 122 ? -6.746 -41.875 -15.148 1 93.06 122 SER B N 1
ATOM 4293 C CA . SER B 1 122 ? -7.305 -42.125 -16.469 1 93.06 122 SER B CA 1
ATOM 4294 C C . SER B 1 122 ? -6.215 -42.156 -17.531 1 93.06 122 SER B C 1
ATOM 4296 O O . SER B 1 122 ? -6.363 -42.812 -18.562 1 93.06 122 SER B O 1
ATOM 4298 N N . LEU B 1 123 ? -5.109 -41.531 -17.312 1 92.62 123 LEU B N 1
ATOM 4299 C CA . LEU B 1 123 ? -4.016 -41.469 -18.281 1 92.62 123 LEU B CA 1
ATOM 4300 C C . LEU B 1 123 ? -2.875 -42.406 -17.859 1 92.62 123 LEU B C 1
ATOM 4302 O O . LEU B 1 123 ? -1.829 -42.438 -18.5 1 92.62 123 LEU B O 1
ATOM 4306 N N . ASP B 1 124 ? -3.016 -43.031 -16.734 1 91.56 124 ASP B N 1
ATOM 4307 C CA . ASP B 1 124 ? -2.061 -44 -16.203 1 91.56 124 ASP B CA 1
ATOM 4308 C C . ASP B 1 124 ? -0.733 -43.312 -15.852 1 91.56 124 ASP B C 1
ATOM 4310 O O . ASP B 1 124 ? 0.334 -43.906 -16.047 1 91.56 124 ASP B O 1
ATOM 4314 N N . MET B 1 125 ? -0.83 -42.094 -15.398 1 93.56 125 MET B N 1
ATOM 4315 C CA . MET B 1 125 ? 0.389 -41.344 -15.086 1 93.56 125 MET B CA 1
ATOM 4316 C C . MET B 1 125 ? 1.115 -41.969 -13.898 1 93.56 125 MET B C 1
ATOM 4318 O O . MET B 1 125 ? 2.346 -41.969 -13.844 1 93.56 125 MET B O 1
ATOM 4322 N N . ASN B 1 126 ? 0.339 -42.5 -12.969 1 92.94 126 ASN B N 1
ATOM 4323 C CA . ASN B 1 126 ? 0.92 -43.094 -11.766 1 92.94 126 ASN B CA 1
ATOM 4324 C C . ASN B 1 126 ? 1.667 -44.375 -12.062 1 92.94 126 ASN B C 1
ATOM 4326 O O . ASN B 1 126 ? 2.432 -44.875 -11.234 1 92.94 126 ASN B O 1
ATOM 4330 N N . PHE B 1 127 ? 1.558 -44.906 -13.234 1 90.88 127 PHE B N 1
ATOM 4331 C CA . PHE B 1 127 ? 2.266 -46.125 -13.602 1 90.88 127 PHE B CA 1
ATOM 4332 C C . PHE B 1 127 ? 3.6 -45.781 -14.266 1 90.88 127 PHE B C 1
ATOM 4334 O O . PHE B 1 127 ? 4.496 -46.625 -14.312 1 90.88 127 PHE B O 1
ATOM 4341 N N . ILE B 1 128 ? 3.748 -44.594 -14.766 1 89.25 128 ILE B N 1
ATOM 4342 C CA . ILE B 1 128 ? 4.973 -44.219 -15.477 1 89.25 128 ILE B CA 1
ATOM 4343 C C . ILE B 1 128 ? 6 -43.688 -14.477 1 89.25 128 ILE B C 1
ATOM 4345 O O . ILE B 1 128 ? 7.203 -43.75 -14.727 1 89.25 128 ILE B O 1
ATOM 4349 N N . THR B 1 129 ? 5.48 -43.094 -13.438 1 90.88 129 THR B N 1
ATOM 4350 C CA . THR B 1 129 ? 6.363 -42.625 -12.375 1 90.88 129 THR B CA 1
ATOM 4351 C C . THR B 1 129 ? 5.684 -42.75 -11.008 1 90.88 129 THR B C 1
ATOM 4353 O O . THR B 1 129 ? 4.465 -42.594 -10.906 1 90.88 129 THR B O 1
ATOM 4356 N N . LYS B 1 130 ? 6.527 -43 -10.086 1 92.56 130 LYS B N 1
ATOM 4357 C CA . LYS B 1 130 ? 6 -43.125 -8.727 1 92.56 130 LYS B CA 1
ATOM 4358 C C . LYS B 1 130 ? 6.34 -41.906 -7.891 1 92.56 130 LYS B C 1
ATOM 4360 O O . LYS B 1 130 ? 5.988 -41.844 -6.711 1 92.56 130 LYS B O 1
ATOM 4365 N N . GLU B 1 131 ? 6.957 -40.906 -8.492 1 94.06 131 GLU B N 1
ATOM 4366 C CA . GLU B 1 131 ? 7.312 -39.656 -7.801 1 94.06 131 GLU B CA 1
ATOM 4367 C C . GLU B 1 131 ? 6.582 -38.469 -8.406 1 94.06 131 GLU B C 1
ATOM 4369 O O . GLU B 1 131 ? 6.762 -38.156 -9.586 1 94.06 131 GLU B O 1
ATOM 4374 N N . PHE B 1 132 ? 5.797 -37.906 -7.613 1 96 132 PHE B N 1
ATOM 4375 C CA . PHE B 1 132 ? 5.102 -36.688 -8.016 1 96 132 PHE B CA 1
ATOM 4376 C C . PHE B 1 132 ? 5.664 -35.5 -7.277 1 96 132 PHE B C 1
ATOM 4378 O O . PHE B 1 132 ? 5.762 -35.5 -6.047 1 96 132 PHE B O 1
ATOM 4385 N N . TYR B 1 133 ? 6.098 -34.531 -8.008 1 96.25 133 TYR B N 1
ATOM 4386 C CA . TYR B 1 133 ? 6.605 -33.281 -7.422 1 96.25 133 TYR B CA 1
ATOM 4387 C C . TYR B 1 133 ? 5.484 -32.281 -7.223 1 96.25 133 TYR B C 1
ATOM 4389 O O . TYR B 1 133 ? 4.895 -31.797 -8.195 1 96.25 133 TYR B O 1
ATOM 4397 N N . ILE B 1 134 ? 5.184 -31.969 -5.98 1 95.12 134 ILE B N 1
ATOM 4398 C CA . ILE B 1 134 ? 4 -31.172 -5.668 1 95.12 134 ILE B CA 1
ATOM 4399 C C . ILE B 1 134 ? 4.391 -29.984 -4.789 1 95.12 134 ILE B C 1
ATOM 4401 O O . ILE B 1 134 ? 5.156 -30.141 -3.836 1 95.12 134 ILE B O 1
ATOM 4405 N N . THR B 1 135 ? 3.961 -28.766 -5.184 1 92 135 THR B N 1
ATOM 4406 C CA . THR B 1 135 ? 4.145 -27.562 -4.379 1 92 135 THR B CA 1
ATOM 4407 C C . THR B 1 135 ? 2.801 -27.031 -3.891 1 92 135 THR B C 1
ATOM 4409 O O . THR B 1 135 ? 1.76 -27.641 -4.125 1 92 135 THR B O 1
ATOM 4412 N N . GLY B 1 136 ? 2.893 -25.984 -3.006 1 83.56 136 GLY B N 1
ATOM 4413 C CA . GLY B 1 136 ? 1.683 -25.391 -2.443 1 83.56 136 GLY B CA 1
ATOM 4414 C C . GLY B 1 136 ? 1.271 -26.031 -1.13 1 83.56 136 GLY B C 1
ATOM 4415 O O . GLY B 1 136 ? 1.767 -27.109 -0.772 1 83.56 136 GLY B O 1
ATOM 4416 N N . GLY B 1 137 ? 0.38 -25.391 -0.458 1 77.38 137 GLY B N 1
ATOM 4417 C CA . GLY B 1 137 ? -0.119 -25.922 0.805 1 77.38 137 GLY B CA 1
ATOM 4418 C C . GLY B 1 137 ? -0.775 -27.281 0.669 1 77.38 137 GLY B C 1
ATOM 4419 O O . GLY B 1 137 ? -0.773 -28.078 1.614 1 77.38 137 GLY B O 1
ATOM 4420 N N . GLY B 1 138 ? -1.322 -27.625 -0.438 1 79.56 138 GLY B N 1
ATOM 4421 C CA . GLY B 1 138 ? -2.002 -28.891 -0.688 1 79.56 138 GLY B CA 1
ATOM 4422 C C . GLY B 1 138 ? -1.057 -30.062 -0.758 1 79.56 138 GLY B C 1
ATOM 4423 O O . GLY B 1 138 ? -1.484 -31.219 -0.642 1 79.56 138 GLY B O 1
ATOM 4424 N N . ALA B 1 139 ? 0.217 -29.703 -0.977 1 82.75 139 ALA B N 1
ATOM 4425 C CA . ALA B 1 139 ? 1.196 -30.797 -1.009 1 82.75 139 ALA B CA 1
ATOM 4426 C C . ALA B 1 139 ? 1.225 -31.547 0.317 1 82.75 139 ALA B C 1
ATOM 4428 O O . ALA B 1 139 ? 1.421 -32.75 0.343 1 82.75 139 ALA B O 1
ATOM 4429 N N . HIS B 1 140 ? 0.972 -30.812 1.315 1 81.62 140 HIS B N 1
ATOM 4430 C CA . HIS B 1 140 ? 0.949 -31.406 2.648 1 81.62 140 HIS B CA 1
ATOM 4431 C C . HIS B 1 140 ? -0.43 -31.969 2.977 1 81.62 140 HIS B C 1
ATOM 4433 O O . HIS B 1 140 ? -0.544 -33.094 3.482 1 81.62 140 HIS B O 1
ATOM 4439 N N . LYS B 1 141 ? -1.39 -31.266 2.668 1 83.06 141 LYS B N 1
ATOM 4440 C CA . LYS B 1 141 ? -2.771 -31.594 3.008 1 83.06 141 LYS B CA 1
ATOM 4441 C C . LYS B 1 141 ? -3.213 -32.906 2.34 1 83.06 141 LYS B C 1
ATOM 4443 O O . LYS B 1 141 ? -3.951 -33.688 2.934 1 83.06 141 LYS B O 1
ATOM 4448 N N . PHE B 1 142 ? -2.775 -33.125 1.098 1 89 142 PHE B N 1
ATOM 4449 C CA . PHE B 1 142 ? -3.336 -34.219 0.31 1 89 142 PHE B CA 1
ATOM 4450 C C . PHE B 1 142 ? -2.307 -35.312 0.107 1 89 142 PHE B C 1
ATOM 4452 O O . PHE B 1 142 ? -2.484 -36.188 -0.747 1 89 142 PHE B O 1
ATOM 4459 N N . ASP B 1 143 ? -1.233 -35.219 0.827 1 90.94 143 ASP B N 1
ATOM 4460 C CA . ASP B 1 143 ? -0.155 -36.219 0.721 1 90.94 143 ASP B CA 1
ATOM 4461 C C . ASP B 1 143 ? -0.686 -37.625 0.881 1 90.94 143 ASP B C 1
ATOM 4463 O O . ASP B 1 143 ? -0.427 -38.5 0.04 1 90.94 143 ASP B O 1
ATOM 4467 N N . GLU B 1 144 ? -1.448 -37.906 1.893 1 92.75 144 GLU B N 1
ATOM 4468 C CA . GLU B 1 144 ? -1.991 -39.25 2.178 1 92.75 144 GLU B CA 1
ATOM 4469 C C . GLU B 1 144 ? -2.934 -39.719 1.069 1 92.75 144 GLU B C 1
ATOM 4471 O O . GLU B 1 144 ? -2.941 -40.875 0.703 1 92.75 144 GLU B O 1
ATOM 4476 N N . LEU B 1 145 ? -3.684 -38.812 0.586 1 94.12 145 LEU B N 1
ATOM 4477 C CA . LEU B 1 145 ? -4.645 -39.125 -0.464 1 94.12 145 LEU B CA 1
ATOM 4478 C C . LEU B 1 145 ? -3.928 -39.594 -1.729 1 94.12 145 LEU B C 1
ATOM 4480 O O . LEU B 1 145 ? -4.367 -40.531 -2.381 1 94.12 145 LEU B O 1
ATOM 4484 N N . PHE B 1 146 ? -2.883 -38.969 -2.107 1 95.38 146 PHE B N 1
ATOM 4485 C CA . PHE B 1 146 ? -2.1 -39.344 -3.277 1 95.38 146 PHE B CA 1
ATOM 4486 C C . PHE B 1 146 ? -1.483 -40.719 -3.098 1 95.38 146 PHE B C 1
ATOM 4488 O O . PHE B 1 146 ? -1.46 -41.5 -4.031 1 95.38 146 PHE B O 1
ATOM 4495 N N . GLN B 1 147 ? -0.976 -40.938 -1.908 1 94.31 147 GLN B N 1
ATOM 4496 C CA . GLN B 1 147 ? -0.368 -42.25 -1.609 1 94.31 147 GLN B CA 1
ATOM 4497 C C . GLN B 1 147 ? -1.407 -43.375 -1.644 1 94.31 147 GLN B C 1
ATOM 4499 O O . GLN B 1 147 ? -1.151 -44.438 -2.189 1 94.31 147 GLN B O 1
ATOM 4504 N N . GLU B 1 148 ? -2.486 -43.094 -1.101 1 95.31 148 GLU B N 1
ATOM 4505 C CA . GLU B 1 148 ? -3.525 -44.125 -0.997 1 95.31 148 GLU B CA 1
ATOM 4506 C C . GLU B 1 148 ? -4.152 -44.406 -2.359 1 95.31 148 GLU B C 1
ATOM 4508 O O . GLU B 1 148 ? -4.34 -45.594 -2.725 1 95.31 148 GLU B O 1
ATOM 4513 N N . ARG B 1 149 ? -4.477 -43.438 -3.096 1 95.25 149 ARG B N 1
ATOM 4514 C CA . ARG B 1 149 ? -5.25 -43.594 -4.324 1 95.25 149 ARG B CA 1
ATOM 4515 C C . ARG B 1 149 ? -4.34 -43.906 -5.512 1 95.25 149 ARG B C 1
ATOM 4517 O O . ARG B 1 149 ? -4.715 -44.656 -6.422 1 95.25 149 ARG B O 1
ATOM 4524 N N . LEU B 1 150 ? -3.148 -43.281 -5.535 1 95.31 150 LEU B N 1
ATOM 4525 C CA . LEU B 1 150 ? -2.285 -43.375 -6.707 1 95.31 150 LEU B CA 1
ATOM 4526 C C . LEU B 1 150 ? -1.06 -44.219 -6.406 1 95.31 150 LEU B C 1
ATOM 4528 O O . LEU B 1 150 ? -0.355 -44.656 -7.324 1 95.31 150 LEU B O 1
ATOM 4532 N N . LYS B 1 151 ? -0.817 -44.531 -5.168 1 95.12 151 LYS B N 1
ATOM 4533 C CA . LYS B 1 151 ? 0.339 -45.281 -4.734 1 95.12 151 LYS B CA 1
ATOM 4534 C C . LYS B 1 151 ? 1.641 -44.656 -5.219 1 95.12 151 LYS B C 1
ATOM 4536 O O . LYS B 1 151 ? 2.496 -45.344 -5.781 1 95.12 151 LYS B O 1
ATOM 4541 N N . VAL B 1 152 ? 1.703 -43.375 -5.066 1 94.88 152 VAL B N 1
ATOM 4542 C CA . VAL B 1 152 ? 2.896 -42.625 -5.469 1 94.88 152 VAL B CA 1
ATOM 4543 C C . VAL B 1 152 ? 3.488 -41.906 -4.258 1 94.88 152 VAL B C 1
ATOM 4545 O O . VAL B 1 152 ? 2.814 -41.75 -3.24 1 94.88 152 VAL B O 1
ATOM 4548 N N . ASN B 1 153 ? 4.789 -41.562 -4.383 1 93.94 153 ASN B N 1
ATOM 4549 C CA . ASN B 1 153 ? 5.465 -40.719 -3.393 1 93.94 153 ASN B CA 1
ATOM 4550 C C . ASN B 1 153 ? 5.363 -39.25 -3.748 1 93.94 153 ASN B C 1
ATOM 4552 O O . ASN B 1 153 ? 5.68 -38.844 -4.871 1 93.94 153 ASN B O 1
ATOM 4556 N N . VAL B 1 154 ? 4.906 -38.5 -2.766 1 94.25 154 VAL B N 1
ATOM 4557 C CA . VAL B 1 154 ? 4.82 -37.062 -2.965 1 94.25 154 VAL B CA 1
ATOM 4558 C C . VAL B 1 154 ? 6.133 -36.406 -2.549 1 94.25 154 VAL B C 1
ATOM 4560 O O . VAL B 1 154 ? 6.555 -36.5 -1.395 1 94.25 154 VAL B O 1
ATOM 4563 N N . ILE B 1 155 ? 6.82 -35.875 -3.508 1 94.19 155 ILE B N 1
ATOM 4564 C CA . ILE B 1 155 ? 7.992 -35.062 -3.229 1 94.19 155 ILE B CA 1
ATOM 4565 C C . ILE B 1 155 ? 7.574 -33.594 -3.109 1 94.19 155 ILE B C 1
ATOM 4567 O O . ILE B 1 155 ? 7.262 -32.938 -4.113 1 94.19 155 ILE B O 1
ATOM 4571 N N . LYS B 1 156 ? 7.645 -33.125 -1.92 1 92.12 156 LYS B N 1
ATOM 4572 C CA . LYS B 1 156 ? 7.207 -31.766 -1.659 1 92.12 156 LYS B CA 1
ATOM 4573 C C . LYS B 1 156 ? 8.25 -30.75 -2.127 1 92.12 156 LYS B C 1
ATOM 4575 O O . LYS B 1 156 ? 9.414 -30.828 -1.737 1 92.12 156 LYS B O 1
ATOM 4580 N N . VAL B 1 157 ? 7.816 -29.859 -2.988 1 91 157 VAL B N 1
ATOM 4581 C CA . VAL B 1 157 ? 8.68 -28.812 -3.502 1 91 157 VAL B CA 1
ATOM 4582 C C . VAL B 1 157 ? 8.305 -27.469 -2.855 1 91 157 VAL B C 1
ATOM 4584 O O . VAL B 1 157 ? 7.133 -27.094 -2.842 1 91 157 VAL B O 1
ATOM 4587 N N . GLN B 1 158 ? 9.312 -26.797 -2.342 1 85.69 158 GLN B N 1
ATOM 4588 C CA . GLN B 1 158 ? 9.055 -25.484 -1.753 1 85.69 158 GLN B CA 1
ATOM 4589 C C . GLN B 1 158 ? 8.547 -24.5 -2.803 1 85.69 158 GLN B C 1
ATOM 4591 O O . GLN B 1 158 ? 9.039 -24.484 -3.936 1 85.69 158 GLN B O 1
ATOM 4596 N N . GLU B 1 159 ? 7.629 -23.703 -2.428 1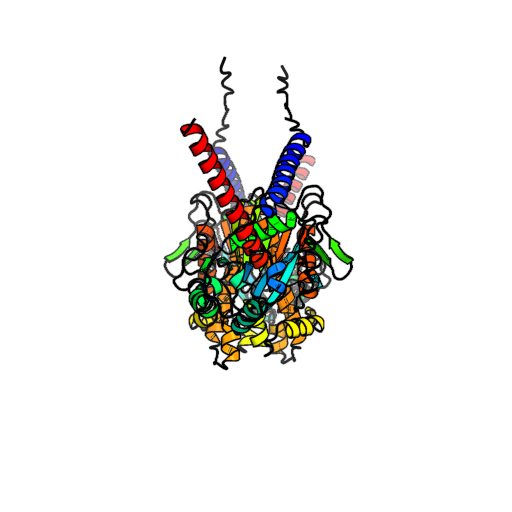 83.94 159 GLU B N 1
ATOM 4597 C CA . GLU B 1 159 ? 6.902 -22.828 -3.35 1 83.94 159 GLU B CA 1
ATOM 4598 C C . GLU B 1 159 ? 7.859 -21.938 -4.141 1 83.94 159 GLU B C 1
ATOM 4600 O O . GLU B 1 159 ? 7.805 -21.906 -5.371 1 83.94 159 GLU B O 1
ATOM 4605 N N . PHE B 1 160 ? 8.789 -21.312 -3.486 1 84.25 160 PHE B N 1
ATOM 4606 C CA . PHE B 1 160 ? 9.664 -20.375 -4.176 1 84.25 160 PHE B CA 1
ATOM 4607 C C . PHE B 1 160 ? 10.664 -21.109 -5.059 1 84.25 160 PHE B C 1
ATOM 4609 O O . PHE B 1 160 ? 11.055 -20.594 -6.117 1 84.25 160 PHE B O 1
ATOM 4616 N N . GLU B 1 161 ? 10.984 -22.281 -4.617 1 87.81 161 GLU B N 1
ATOM 4617 C CA . GLU B 1 161 ? 11.852 -23.109 -5.441 1 87.81 161 GLU B CA 1
ATOM 4618 C C . GLU B 1 161 ? 11.156 -23.531 -6.734 1 87.81 161 GLU B C 1
ATOM 4620 O O . GLU B 1 161 ? 11.781 -23.578 -7.793 1 87.81 161 GLU B O 1
ATOM 4625 N N . SER B 1 162 ? 9.898 -23.844 -6.574 1 91.69 162 SER B N 1
ATOM 4626 C CA . SER B 1 162 ? 9.156 -24.219 -7.766 1 91.69 162 SER B CA 1
ATOM 4627 C C . SER B 1 162 ? 9.016 -23.047 -8.734 1 91.69 162 SER B C 1
ATOM 4629 O O . SER B 1 162 ? 9.094 -23.234 -9.953 1 91.69 162 SER B O 1
ATOM 4631 N N . LEU B 1 163 ? 8.844 -21.891 -8.242 1 90.81 163 LEU B N 1
ATOM 4632 C CA . LEU B 1 163 ? 8.766 -20.703 -9.086 1 90.81 163 LEU B CA 1
ATOM 4633 C C . LEU B 1 163 ? 10.094 -20.453 -9.789 1 90.81 163 LEU B C 1
ATOM 4635 O O . LEU B 1 163 ? 10.117 -20.156 -10.992 1 90.81 163 LEU B O 1
ATOM 4639 N N . LYS B 1 164 ? 11.156 -20.562 -9.016 1 89 164 LYS B N 1
ATOM 4640 C CA . LYS B 1 164 ? 12.484 -20.422 -9.602 1 89 164 LYS B CA 1
ATOM 4641 C C . LYS B 1 164 ? 12.688 -21.375 -10.766 1 89 164 LYS B C 1
ATOM 4643 O O . LYS B 1 164 ? 13.094 -20.969 -11.859 1 89 164 LYS B O 1
ATOM 4648 N N . MET B 1 165 ? 12.375 -22.609 -10.539 1 90.19 165 MET B N 1
ATOM 4649 C CA . MET B 1 165 ? 12.555 -23.641 -11.555 1 90.19 165 MET B CA 1
ATOM 4650 C C . MET B 1 165 ? 11.641 -23.391 -12.758 1 90.19 165 MET B C 1
ATOM 4652 O O . MET B 1 165 ? 12.039 -23.609 -13.898 1 90.19 165 MET B O 1
ATOM 4656 N N . GLY B 1 166 ? 10.461 -22.922 -12.469 1 91.19 166 GLY B N 1
ATOM 4657 C CA . GLY B 1 166 ? 9.539 -22.594 -13.547 1 91.19 166 GLY B CA 1
ATOM 4658 C C . GLY B 1 166 ? 10.047 -21.484 -14.445 1 91.19 166 GLY B C 1
ATOM 4659 O O . GLY B 1 166 ? 10.023 -21.625 -15.672 1 91.19 166 GLY B O 1
ATOM 4660 N N . PHE B 1 167 ? 10.547 -20.469 -13.898 1 88.88 167 PHE B N 1
ATOM 4661 C CA . PHE B 1 167 ? 11.055 -19.344 -14.688 1 88.88 167 PHE B CA 1
ATOM 4662 C C . PHE B 1 167 ? 12.336 -19.734 -15.406 1 88.88 167 PHE B C 1
ATOM 4664 O O . PHE B 1 167 ? 12.602 -19.266 -16.516 1 88.88 167 PHE B O 1
ATOM 4671 N N . GLN B 1 168 ? 13.094 -20.578 -14.789 1 85.56 168 GLN B N 1
ATOM 4672 C CA . GLN B 1 168 ? 14.289 -21.094 -15.453 1 85.56 168 GLN B CA 1
ATOM 4673 C C . GLN B 1 168 ? 13.938 -21.859 -16.719 1 85.56 168 GLN B C 1
ATOM 4675 O O . GLN B 1 168 ? 14.586 -21.719 -17.75 1 85.56 168 GLN B O 1
ATOM 4680 N N . LEU B 1 169 ? 12.938 -22.656 -16.578 1 85.62 169 LEU B N 1
ATOM 4681 C CA . LEU B 1 169 ? 12.5 -23.422 -17.75 1 85.62 169 LEU B CA 1
ATOM 4682 C C . LEU B 1 169 ? 11.953 -22.5 -18.828 1 85.62 169 LEU B C 1
ATOM 4684 O O . LEU B 1 169 ? 12.242 -22.688 -20.016 1 85.62 169 LEU B O 1
ATOM 4688 N N . LEU B 1 170 ? 11.188 -21.531 -18.422 1 84.19 170 LEU B N 1
ATOM 4689 C CA . LEU B 1 170 ? 10.594 -20.594 -19.391 1 84.19 170 LEU B CA 1
ATOM 4690 C C . LEU B 1 170 ? 11.672 -19.828 -20.141 1 84.19 170 LEU B C 1
ATOM 4692 O O . LEU B 1 170 ? 11.523 -19.531 -21.328 1 84.19 170 LEU B O 1
ATOM 4696 N N . GLU B 1 171 ? 12.664 -19.484 -19.453 1 78.62 171 GLU B N 1
ATOM 4697 C CA . GLU B 1 171 ? 13.758 -18.734 -20.078 1 78.62 171 GLU B CA 1
ATOM 4698 C C . GLU B 1 171 ? 14.453 -19.562 -21.141 1 78.62 171 GLU B C 1
ATOM 4700 O O . GLU B 1 171 ? 15.016 -19.016 -22.094 1 78.62 171 GLU B O 1
ATOM 4705 N N . GLN B 1 172 ? 14.375 -20.844 -20.984 1 76 172 GLN B N 1
ATOM 4706 C CA . GLN B 1 172 ? 15.07 -21.734 -21.906 1 76 172 GLN B CA 1
ATOM 4707 C C . GLN B 1 172 ? 14.227 -22.016 -23.141 1 76 172 GLN B C 1
ATOM 4709 O O . GLN B 1 172 ? 14.742 -22.531 -24.141 1 76 172 GLN B O 1
ATOM 4714 N N . LEU B 1 173 ? 13.008 -21.578 -23.047 1 72.75 173 LEU B N 1
ATOM 4715 C CA . LEU B 1 173 ? 12.133 -21.859 -24.172 1 72.75 173 LEU B CA 1
ATOM 4716 C C . LEU B 1 173 ? 12.422 -20.891 -25.328 1 72.75 173 LEU B C 1
ATOM 4718 O O . LEU B 1 173 ? 12.719 -19.719 -25.109 1 72.75 173 LEU B O 1
ATOM 4722 N N . SER B 1 174 ? 12.547 -21.344 -26.688 1 61.97 174 SER B N 1
ATOM 4723 C CA . SER B 1 174 ? 12.703 -20.594 -27.922 1 61.97 174 SER B CA 1
ATOM 4724 C C . SER B 1 174 ? 11.641 -20.969 -28.953 1 61.97 174 SER B C 1
ATOM 4726 O O . SER B 1 174 ? 11.523 -22.141 -29.328 1 61.97 174 SER B O 1
ATOM 4728 N N . PRO B 1 175 ? 10.875 -19.938 -29.469 1 61.38 175 PRO B N 1
ATOM 4729 C CA . PRO B 1 175 ? 10.797 -18.531 -29.062 1 61.38 175 PRO B CA 1
ATOM 4730 C C . PRO B 1 175 ? 10.188 -18.344 -27.672 1 61.38 175 PRO B C 1
ATOM 4732 O O . PRO B 1 175 ? 9.359 -19.156 -27.25 1 61.38 175 PRO B O 1
ATOM 4735 N N . ASN B 1 176 ? 10.758 -17.406 -26.984 1 67.81 176 ASN B N 1
ATOM 4736 C CA . ASN B 1 176 ? 10.195 -17.125 -25.672 1 67.81 176 ASN B CA 1
ATOM 4737 C C . ASN B 1 176 ? 8.992 -16.188 -25.766 1 67.81 176 ASN B C 1
ATOM 4739 O O . ASN B 1 176 ? 9.148 -14.969 -25.812 1 67.81 176 ASN B O 1
ATOM 4743 N N . ASP B 1 177 ? 7.832 -16.781 -25.953 1 79.06 177 ASP B N 1
ATOM 4744 C CA . ASP B 1 177 ? 6.586 -16.016 -26.016 1 79.06 177 ASP B CA 1
ATOM 4745 C C . ASP B 1 177 ? 5.832 -16.109 -24.688 1 79.06 177 ASP B C 1
ATOM 4747 O O . ASP B 1 177 ? 4.602 -16.047 -24.656 1 79.06 177 ASP B O 1
ATOM 4751 N N . SER B 1 178 ? 6.621 -16.266 -23.672 1 85.19 178 SER B N 1
ATOM 4752 C CA . SER B 1 178 ? 5.98 -16.516 -22.391 1 85.19 178 SER B CA 1
ATOM 4753 C C . SER B 1 178 ? 5.875 -15.234 -21.578 1 85.19 178 SER B C 1
ATOM 4755 O O . SER B 1 178 ? 5.039 -15.125 -20.672 1 85.19 178 SER B O 1
ATOM 4757 N N . ILE B 1 179 ? 6.703 -14.289 -21.844 1 89.94 179 ILE B N 1
ATOM 4758 C CA . ILE B 1 179 ? 6.746 -13.047 -21.078 1 89.94 179 ILE B CA 1
ATOM 4759 C C . ILE B 1 179 ? 6.336 -11.875 -21.984 1 89.94 179 ILE B C 1
ATOM 4761 O O . ILE B 1 179 ? 6.82 -11.75 -23.109 1 89.94 179 ILE B O 1
ATOM 4765 N N . PHE B 1 180 ? 5.438 -11.008 -21.484 1 92.75 180 PHE B N 1
ATOM 4766 C CA . PHE B 1 180 ? 4.941 -9.93 -22.344 1 92.75 180 PHE B CA 1
ATOM 4767 C C . PHE B 1 180 ? 4.52 -8.727 -21.5 1 92.75 180 PHE B C 1
ATOM 4769 O O . PHE B 1 180 ? 4.297 -8.852 -20.297 1 92.75 180 PHE B O 1
ATOM 4776 N N . ASN B 1 181 ? 4.504 -7.625 -22.094 1 93.75 181 ASN B N 1
ATOM 4777 C CA . ASN B 1 181 ? 3.812 -6.441 -21.594 1 93.75 181 ASN B CA 1
ATOM 4778 C C . ASN B 1 181 ? 2.391 -6.348 -22.141 1 93.75 181 ASN B C 1
ATOM 4780 O O . ASN B 1 181 ? 2.076 -6.949 -23.156 1 93.75 181 ASN B O 1
ATOM 4784 N N . PHE B 1 182 ? 1.554 -5.566 -21.406 1 95.56 182 PHE B N 1
ATOM 4785 C CA . PHE B 1 182 ? 0.178 -5.5 -21.875 1 95.56 182 PHE B CA 1
ATOM 4786 C C . PHE B 1 182 ? -0.445 -4.148 -21.547 1 95.56 182 PHE B C 1
ATOM 4788 O O . PHE B 1 182 ? -0.236 -3.613 -20.453 1 95.56 182 PHE B O 1
ATOM 4795 N N . SER B 1 183 ? -1.126 -3.613 -22.469 1 95.06 183 SER B N 1
ATOM 4796 C CA . SER B 1 183 ? -2.1 -2.539 -22.297 1 95.06 183 SER B CA 1
ATOM 4797 C C . SER B 1 183 ? -3.32 -2.752 -23.188 1 95.06 183 SER B C 1
ATOM 4799 O O . SER B 1 183 ? -3.217 -3.348 -24.266 1 95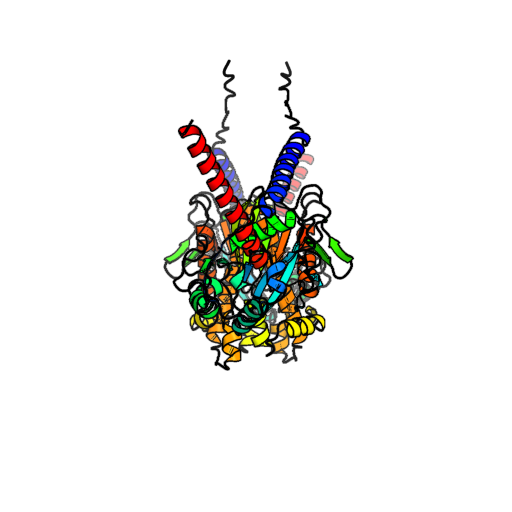.06 183 SER B O 1
ATOM 4801 N N . LYS B 1 184 ? -4.453 -2.34 -22.734 1 91.44 184 LYS B N 1
ATOM 4802 C CA . LYS B 1 184 ? -5.656 -2.477 -23.547 1 91.44 184 LYS B CA 1
ATOM 4803 C C . LYS B 1 184 ? -5.512 -1.74 -24.875 1 91.44 184 LYS B C 1
ATOM 4805 O O . LYS B 1 184 ? -6.047 -2.178 -25.906 1 91.44 184 LYS B O 1
ATOM 4810 N N . GLN B 1 185 ? -4.797 -0.721 -24.938 1 91.88 185 GLN B N 1
ATOM 4811 C CA . GLN B 1 185 ? -4.613 0.103 -26.125 1 91.88 185 GLN B CA 1
ATOM 4812 C C . GLN B 1 185 ? -3.682 -0.576 -27.125 1 91.88 185 GLN B C 1
ATOM 4814 O O . GLN B 1 185 ? -3.939 -0.559 -28.328 1 91.88 185 GLN B O 1
ATOM 4819 N N . LYS B 1 186 ? -2.623 -1.252 -26.703 1 93.44 186 LYS B N 1
ATOM 4820 C CA . LYS B 1 186 ? -1.57 -1.758 -27.578 1 93.44 186 LYS B CA 1
ATOM 4821 C C . LYS B 1 186 ? -1.618 -3.279 -27.672 1 93.44 186 LYS B C 1
ATOM 4823 O O . LYS B 1 186 ? -1.014 -3.871 -28.578 1 93.44 186 LYS B O 1
ATOM 4828 N N . GLY B 1 187 ? -2.355 -3.887 -26.75 1 93.88 187 GLY B N 1
ATOM 4829 C CA . GLY B 1 187 ? -2.346 -5.34 -26.703 1 93.88 187 GLY B CA 1
ATOM 4830 C C . GLY B 1 187 ? -1.086 -5.91 -26.078 1 93.88 187 GLY B C 1
ATOM 4831 O O . GLY B 1 187 ? -0.452 -5.258 -25.25 1 93.88 187 GLY B O 1
ATOM 4832 N N . LYS B 1 188 ? -0.818 -7.172 -26.406 1 92.75 188 LYS B N 1
ATOM 4833 C CA . LYS B 1 188 ? 0.361 -7.852 -25.875 1 92.75 188 LYS B CA 1
ATOM 4834 C C . LYS B 1 188 ? 1.604 -7.516 -26.688 1 92.75 188 LYS B C 1
ATOM 4836 O O . LYS B 1 188 ? 1.553 -7.477 -27.922 1 92.75 188 LYS B O 1
ATOM 4841 N N . ASP B 1 189 ? 2.652 -7.164 -26 1 92.06 189 ASP B N 1
ATOM 4842 C CA . ASP B 1 189 ? 3.98 -6.992 -26.578 1 92.06 189 ASP B CA 1
ATOM 4843 C C . ASP B 1 189 ? 4.988 -7.949 -25.953 1 92.06 189 ASP B C 1
ATOM 4845 O O . ASP B 1 189 ? 5.449 -7.719 -24.828 1 92.06 189 ASP B O 1
ATOM 4849 N N . PHE B 1 190 ? 5.352 -8.977 -26.688 1 87.38 190 PHE B N 1
ATOM 4850 C CA . PHE B 1 190 ? 6.168 -10.055 -26.141 1 87.38 190 PHE B CA 1
ATOM 4851 C C . PHE B 1 190 ? 7.613 -9.602 -25.969 1 87.38 190 PHE B C 1
ATOM 4853 O O . PHE B 1 190 ? 8.141 -8.859 -26.797 1 87.38 190 PHE B O 1
ATOM 4860 N N . PHE B 1 191 ? 8.117 -10.055 -24.875 1 83.75 191 PHE B N 1
ATOM 4861 C CA . PHE B 1 191 ? 9.5 -9.727 -24.531 1 83.75 191 PHE B CA 1
ATOM 4862 C C . PHE B 1 191 ? 10.453 -10.25 -25.594 1 83.75 191 PHE B C 1
ATOM 4864 O O . PHE B 1 191 ? 10.391 -11.422 -25.984 1 83.75 191 PHE B O 1
ATOM 4871 N N . LYS B 1 192 ? 11.242 -9.305 -26.266 1 69 192 LYS B N 1
ATOM 4872 C CA . LYS B 1 192 ? 12.195 -9.641 -27.328 1 69 192 LYS B CA 1
ATOM 4873 C C . LYS B 1 192 ? 13.633 -9.547 -26.828 1 69 192 LYS B C 1
ATOM 4875 O O . LYS B 1 192 ? 14.578 -9.672 -27.609 1 69 192 LYS B O 1
ATOM 4880 N N . GLY B 1 193 ? 13.875 -9.281 -25.578 1 59.53 193 GLY B N 1
ATOM 4881 C CA . GLY B 1 193 ? 15.172 -8.789 -25.125 1 59.53 193 GLY B CA 1
ATOM 4882 C C . GLY B 1 193 ? 16.281 -9.812 -25.281 1 59.53 193 GLY B C 1
ATOM 4883 O O . GLY B 1 193 ? 16.094 -10.984 -24.969 1 59.53 193 GLY B O 1
ATOM 4884 N N . GLN B 1 194 ? 17.344 -9.445 -25.906 1 55.12 194 GLN B N 1
ATOM 4885 C CA . GLN B 1 194 ? 18.594 -10.156 -26.109 1 55.12 194 GLN B CA 1
ATOM 4886 C C . GLN B 1 194 ? 19.266 -10.492 -24.781 1 55.12 194 GLN B C 1
ATOM 4888 O O . GLN B 1 194 ? 19.984 -11.484 -24.656 1 55.12 194 GLN B O 1
ATOM 4893 N N . GLY B 1 195 ? 19.047 -9.719 -23.766 1 59.25 195 GLY B N 1
ATOM 4894 C CA . GLY B 1 195 ? 19.844 -9.898 -22.562 1 59.25 195 GLY B CA 1
ATOM 4895 C C . GLY B 1 195 ? 19.172 -10.758 -21.516 1 59.25 195 GLY B C 1
ATOM 4896 O O . GLY B 1 195 ? 19.703 -10.945 -20.422 1 59.25 195 GLY B O 1
ATOM 4897 N N . GLY B 1 196 ? 18.094 -11.383 -21.812 1 70 196 GLY B N 1
ATOM 4898 C CA . GLY B 1 196 ? 17.469 -12.305 -20.891 1 70 196 GLY B CA 1
ATOM 4899 C C . GLY B 1 196 ? 16.531 -11.625 -19.906 1 70 196 GLY B C 1
ATOM 4900 O O . GLY B 1 196 ? 16.547 -10.398 -19.766 1 70 196 GLY B O 1
ATOM 4901 N N . LEU B 1 197 ? 15.75 -12.289 -19.266 1 76.56 197 LEU B N 1
ATOM 4902 C CA . LEU B 1 197 ? 14.711 -11.852 -18.328 1 76.56 197 LEU B CA 1
ATOM 4903 C C . LEU B 1 197 ? 15.32 -11.484 -16.984 1 76.56 197 LEU B C 1
ATOM 4905 O O . LEU B 1 197 ? 14.82 -10.594 -16.297 1 76.56 197 LEU B O 1
ATOM 4909 N N . PHE B 1 198 ? 16.484 -12.047 -16.688 1 83.69 198 PHE B N 1
ATOM 4910 C CA . PHE B 1 198 ? 17.109 -11.828 -15.383 1 83.69 198 PHE B CA 1
ATOM 4911 C C . PHE B 1 198 ? 18.016 -10.602 -15.422 1 83.69 198 PHE B C 1
ATOM 4913 O O . PHE B 1 198 ? 18.609 -10.289 -16.453 1 83.69 198 PHE B O 1
ATOM 4920 N N . PRO B 1 199 ? 18.109 -9.906 -14.312 1 91.69 199 PRO B N 1
ATOM 4921 C CA . PRO B 1 199 ? 17.359 -10.086 -13.07 1 91.69 199 PRO B CA 1
ATOM 4922 C C . PRO B 1 199 ? 15.953 -9.477 -13.141 1 91.69 199 PRO B C 1
ATOM 4924 O O . PRO B 1 199 ? 15.711 -8.57 -13.938 1 91.69 199 PRO B O 1
ATOM 4927 N N . PHE B 1 200 ? 15.078 -10.008 -12.359 1 94.5 200 PHE B N 1
ATOM 4928 C CA . PHE B 1 200 ? 13.742 -9.43 -12.273 1 94.5 200 PHE B CA 1
ATOM 4929 C C . PHE B 1 200 ? 13.188 -9.57 -10.859 1 94.5 200 PHE B C 1
ATOM 4931 O O . PHE B 1 200 ? 13.703 -10.352 -10.055 1 94.5 200 PHE B O 1
ATOM 4938 N N . VAL B 1 201 ? 12.25 -8.734 -10.492 1 96.69 201 VAL B N 1
ATOM 4939 C CA . VAL B 1 201 ? 11.461 -8.875 -9.273 1 96.69 201 VAL B CA 1
ATOM 4940 C C . VAL B 1 201 ? 10.102 -9.484 -9.609 1 96.69 201 VAL B C 1
ATOM 4942 O O . VAL B 1 201 ? 9.375 -8.969 -10.469 1 96.69 201 VAL B O 1
ATOM 4945 N N . LEU B 1 202 ? 9.828 -10.594 -9.008 1 95.94 202 LEU B N 1
ATOM 4946 C CA . LEU B 1 202 ? 8.531 -11.234 -9.18 1 95.94 202 LEU B CA 1
ATOM 4947 C C . LEU B 1 202 ? 7.551 -10.766 -8.102 1 95.94 202 LEU B C 1
ATOM 4949 O O . LEU B 1 202 ? 7.84 -10.867 -6.91 1 95.94 202 LEU B O 1
ATOM 4953 N N . ILE B 1 203 ? 6.488 -10.164 -8.523 1 97.44 203 ILE B N 1
ATOM 4954 C CA . ILE B 1 203 ? 5.352 -9.914 -7.645 1 97.44 203 ILE B CA 1
ATOM 4955 C C . ILE B 1 203 ? 4.34 -11.047 -7.777 1 97.44 203 ILE B C 1
ATOM 4957 O O . ILE B 1 203 ? 3.549 -11.07 -8.727 1 97.44 203 ILE B O 1
ATOM 4961 N N . ASN B 1 204 ? 4.395 -11.992 -6.863 1 92.12 204 ASN B N 1
ATOM 4962 C CA . ASN B 1 204 ? 3.498 -13.141 -6.871 1 92.12 204 ASN B CA 1
ATOM 4963 C C . ASN B 1 204 ? 2.211 -12.859 -6.102 1 92.12 204 ASN B C 1
ATOM 4965 O O . ASN B 1 204 ? 2.199 -12.898 -4.871 1 92.12 204 ASN B O 1
ATOM 4969 N N . ILE B 1 205 ? 1.12 -12.656 -6.859 1 93.38 205 ILE B N 1
ATOM 4970 C CA . ILE B 1 205 ? -0.116 -12.148 -6.273 1 93.38 205 ILE B CA 1
ATOM 4971 C C . ILE B 1 205 ? -1.146 -13.273 -6.188 1 93.38 205 ILE B C 1
ATOM 4973 O O . ILE B 1 205 ? -1.9 -13.508 -7.137 1 93.38 205 ILE B O 1
ATOM 4977 N N . GLY B 1 206 ? -1.252 -13.938 -5.109 1 84.56 206 GLY B N 1
ATOM 4978 C CA . GLY B 1 206 ? -2.344 -14.836 -4.758 1 84.56 206 GLY B CA 1
ATOM 4979 C C . GLY B 1 206 ? -3.363 -14.195 -3.832 1 84.56 206 GLY B C 1
ATOM 4980 O O . GLY B 1 206 ? -3.797 -13.062 -4.059 1 84.56 206 GLY B O 1
ATOM 4981 N N . SER B 1 207 ? -3.719 -15.016 -2.775 1 83.38 207 SER B N 1
ATOM 4982 C CA . SER B 1 207 ? -4.504 -14.367 -1.729 1 83.38 207 SER B CA 1
ATOM 4983 C C . SER B 1 207 ? -3.723 -13.234 -1.068 1 83.38 207 SER B C 1
ATOM 4985 O O . SER B 1 207 ? -4.25 -12.141 -0.87 1 83.38 207 SER B O 1
ATOM 4987 N N . GLY B 1 208 ? -2.496 -13.648 -0.648 1 87.88 208 GLY B N 1
ATOM 4988 C CA . GLY B 1 208 ? -1.514 -12.648 -0.263 1 87.88 208 GLY B CA 1
ATOM 4989 C C . GLY B 1 208 ? -0.472 -12.398 -1.335 1 87.88 208 GLY B C 1
ATOM 4990 O O . GLY B 1 208 ? -0.571 -12.922 -2.443 1 87.88 208 GLY B O 1
ATOM 4991 N N . VAL B 1 209 ? 0.496 -11.539 -1.075 1 92.94 209 VAL B N 1
ATOM 4992 C CA . VAL B 1 209 ? 1.478 -11.172 -2.09 1 92.94 209 VAL B CA 1
ATOM 4993 C C . VAL B 1 209 ? 2.889 -11.391 -1.548 1 92.94 209 VAL B C 1
ATOM 4995 O O . VAL B 1 209 ? 3.182 -11.039 -0.403 1 92.94 209 VAL B O 1
ATOM 4998 N N . SER B 1 210 ? 3.721 -12 -2.338 1 91.5 210 SER B N 1
ATOM 4999 C CA . SER B 1 210 ? 5.148 -12.133 -2.066 1 91.5 210 SER B CA 1
ATOM 5000 C C . SER B 1 210 ? 5.98 -11.477 -3.168 1 91.5 210 SER B C 1
ATOM 5002 O O . SER B 1 210 ? 5.672 -11.617 -4.352 1 91.5 210 SER B O 1
ATOM 5004 N N . MET B 1 211 ? 6.926 -10.703 -2.789 1 94.88 211 MET B N 1
ATOM 5005 C CA . MET B 1 211 ? 7.871 -10.109 -3.729 1 94.88 211 MET B CA 1
ATOM 5006 C C . MET B 1 211 ? 9.227 -10.797 -3.645 1 94.88 211 MET B C 1
ATOM 5008 O O . MET B 1 211 ? 9.852 -10.828 -2.58 1 94.88 211 MET B O 1
ATOM 5012 N N . ILE B 1 212 ? 9.688 -11.312 -4.789 1 93.75 212 ILE B N 1
ATOM 5013 C CA . ILE B 1 212 ? 10.891 -12.133 -4.82 1 93.75 212 ILE B CA 1
ATOM 5014 C C . ILE B 1 212 ? 11.859 -11.586 -5.863 1 93.75 212 ILE B C 1
ATOM 5016 O O . ILE B 1 212 ? 11.469 -11.312 -7 1 93.75 212 ILE B O 1
ATOM 5020 N N . LYS B 1 213 ? 13.07 -11.406 -5.469 1 94.94 213 LYS B N 1
ATOM 5021 C CA . LYS B 1 213 ? 14.148 -11.008 -6.379 1 94.94 213 LYS B CA 1
ATOM 5022 C C . LYS B 1 213 ? 14.828 -12.234 -6.98 1 94.94 213 LYS B C 1
ATOM 5024 O O . LYS B 1 213 ? 15.281 -13.125 -6.254 1 94.94 213 LYS B O 1
ATOM 5029 N N . PHE B 1 214 ? 14.82 -12.234 -8.273 1 92.31 214 PHE B N 1
ATOM 5030 C CA . PHE B 1 214 ? 15.555 -13.273 -8.992 1 92.31 214 PHE B CA 1
ATOM 5031 C C . PHE B 1 214 ? 16.781 -12.68 -9.68 1 92.31 214 PHE B C 1
ATOM 5033 O O . PHE B 1 214 ? 16.672 -11.773 -10.508 1 92.31 214 PHE B O 1
ATOM 5040 N N . GLU B 1 215 ? 18.078 -12.938 -9.414 1 88.06 215 GLU B N 1
ATOM 5041 C CA . GLU B 1 215 ? 19.328 -12.367 -9.922 1 88.06 215 GLU B CA 1
ATOM 5042 C C . GLU B 1 215 ? 19.875 -13.195 -11.07 1 88.06 215 GLU B C 1
ATOM 5044 O O . GLU B 1 215 ? 20.641 -12.688 -11.898 1 88.06 215 GLU B O 1
ATOM 5049 N N . GLY B 1 216 ? 19.688 -14.273 -11.32 1 73.88 216 GLY B N 1
ATOM 5050 C CA . GLY B 1 216 ? 20.281 -15.219 -12.258 1 73.88 216 GLY B CA 1
ATOM 5051 C C . GLY B 1 216 ? 20.891 -16.422 -11.586 1 73.88 216 GLY B C 1
ATOM 5052 O O . GLY B 1 216 ? 21 -16.484 -10.359 1 73.88 216 GLY B O 1
ATOM 5053 N N . GLU B 1 217 ? 21.109 -17.469 -12.359 1 68.25 217 GLU B N 1
ATOM 5054 C CA . GLU B 1 217 ? 21.797 -18.688 -11.977 1 68.25 217 GLU B CA 1
ATOM 5055 C C . GLU B 1 217 ? 21.078 -19.391 -10.828 1 68.25 217 GLU B C 1
ATOM 5057 O O . GLU B 1 217 ? 21.719 -20.047 -9.992 1 68.25 217 GLU B O 1
ATOM 5062 N N . GLY B 1 218 ? 19.938 -18.984 -10.641 1 72.81 218 GLY B N 1
ATOM 5063 C CA . GLY B 1 218 ? 19.141 -19.766 -9.719 1 72.81 218 GLY B CA 1
ATOM 5064 C C . GLY B 1 218 ? 19.078 -19.172 -8.328 1 72.81 218 GLY B C 1
ATOM 5065 O O . GLY B 1 218 ? 18.672 -19.844 -7.375 1 72.81 218 GLY B O 1
ATOM 5066 N N . VAL B 1 219 ? 19.531 -18 -8.141 1 86.25 219 VAL B N 1
ATOM 5067 C CA . VAL B 1 219 ? 19.5 -17.375 -6.824 1 86.25 219 VAL B CA 1
ATOM 5068 C C . VAL B 1 219 ? 18.25 -16.5 -6.711 1 86.25 219 VAL B C 1
ATOM 5070 O O . VAL B 1 219 ? 17.953 -15.711 -7.613 1 86.25 219 VAL B O 1
ATOM 5073 N N . PHE B 1 220 ? 17.516 -16.703 -5.566 1 89.19 220 PHE B N 1
ATOM 5074 C CA . PHE B 1 220 ? 16.344 -15.859 -5.32 1 89.19 220 PHE B CA 1
ATOM 5075 C C . PHE B 1 220 ? 16.25 -15.484 -3.846 1 89.19 220 PHE B C 1
ATOM 5077 O O . PHE B 1 220 ? 16.812 -16.188 -2.988 1 89.19 220 PHE B O 1
ATOM 5084 N N . THR B 1 221 ? 15.695 -14.352 -3.533 1 90.38 221 THR B N 1
ATOM 5085 C CA . THR B 1 221 ? 15.469 -13.867 -2.178 1 90.38 221 THR B CA 1
ATOM 5086 C C . THR B 1 221 ? 14.102 -13.188 -2.07 1 90.38 221 THR B C 1
ATOM 5088 O O . THR B 1 221 ? 13.766 -12.336 -2.889 1 90.38 221 THR B O 1
ATOM 5091 N N . ARG B 1 222 ? 13.297 -13.633 -1.12 1 91.06 222 ARG B N 1
ATOM 5092 C CA . ARG B 1 222 ? 12.078 -12.883 -0.84 1 91.06 222 ARG B CA 1
ATOM 5093 C C . ARG B 1 222 ? 12.398 -11.531 -0.206 1 91.06 222 ARG B C 1
ATOM 5095 O O . ARG B 1 222 ? 13.016 -11.477 0.861 1 91.06 222 ARG B O 1
ATOM 5102 N N . VAL B 1 223 ? 11.969 -10.445 -0.771 1 92.69 223 VAL B N 1
ATOM 5103 C CA . VAL B 1 223 ? 12.445 -9.133 -0.351 1 92.69 223 VAL B CA 1
ATOM 5104 C C . VAL B 1 223 ? 11.32 -8.367 0.33 1 92.69 223 VAL B C 1
ATOM 5106 O O . VAL B 1 223 ? 11.562 -7.395 1.052 1 92.69 223 VAL B O 1
ATOM 5109 N N . ASN B 1 224 ? 10.062 -8.789 0.053 1 93.25 224 ASN B N 1
ATOM 5110 C CA . ASN B 1 224 ? 8.93 -8.078 0.643 1 93.25 224 ASN B CA 1
ATOM 5111 C C . ASN B 1 224 ? 7.625 -8.836 0.446 1 93.25 224 ASN B C 1
ATOM 5113 O O . ASN B 1 224 ? 7.609 -9.914 -0.157 1 93.25 224 ASN B O 1
ATOM 5117 N N . GLY B 1 225 ? 6.559 -8.32 0.975 1 92.56 225 GLY B N 1
ATOM 5118 C CA . GLY B 1 225 ? 5.199 -8.828 0.852 1 92.56 225 GLY B CA 1
ATOM 5119 C C . GLY B 1 225 ? 4.148 -7.848 1.327 1 92.56 225 GLY B C 1
ATOM 5120 O O . GLY B 1 225 ? 4.477 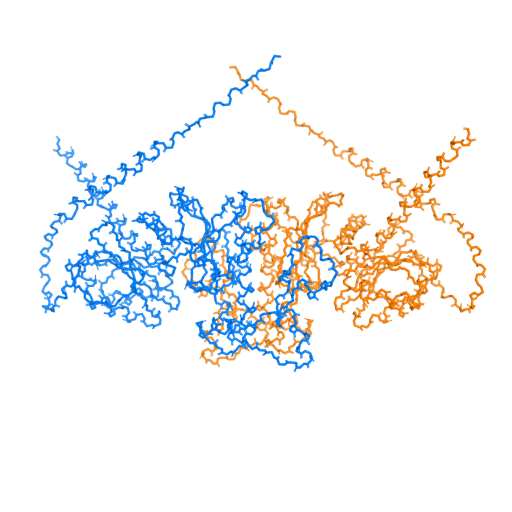-6.816 1.923 1 92.56 225 GLY B O 1
ATOM 5121 N N . THR B 1 226 ? 2.904 -8.109 1.013 1 95.31 226 THR B N 1
ATOM 5122 C CA . THR B 1 226 ? 1.811 -7.266 1.482 1 95.31 226 THR B CA 1
ATOM 5123 C C . THR B 1 226 ? 0.53 -8.078 1.645 1 95.31 226 THR B C 1
ATOM 5125 O O . THR B 1 226 ? 0.37 -9.133 1.017 1 95.31 226 THR B O 1
ATOM 5128 N N . SER B 1 227 ? -0.278 -7.605 2.504 1 94.62 227 SER B N 1
ATOM 5129 C CA . SER B 1 227 ? -1.529 -8.297 2.799 1 94.62 227 SER B CA 1
ATOM 5130 C C . SER B 1 227 ? -2.623 -7.902 1.809 1 94.62 227 SER B C 1
ATOM 5132 O O . SER B 1 227 ? -3.725 -8.453 1.843 1 94.62 227 SER B O 1
ATOM 5134 N N . ILE B 1 228 ? -2.359 -6.941 0.94 1 96.88 228 ILE B N 1
ATOM 5135 C CA . ILE B 1 228 ? -3.322 -6.484 -0.055 1 96.88 228 ILE B CA 1
ATOM 5136 C C . ILE B 1 228 ? -3.104 -7.23 -1.368 1 96.88 228 ILE B C 1
ATOM 5138 O O . ILE B 1 228 ? -2.373 -6.758 -2.244 1 96.88 228 ILE B O 1
ATOM 5142 N N . GLY B 1 229 ? -3.721 -8.367 -1.512 1 94.19 229 GLY B N 1
ATOM 5143 C CA . GLY B 1 229 ? -3.678 -9.18 -2.717 1 94.19 229 GLY B CA 1
ATOM 5144 C C . GLY B 1 229 ? -5.051 -9.602 -3.203 1 94.19 229 GLY B C 1
ATOM 5145 O O . GLY B 1 229 ? -6.02 -8.844 -3.076 1 94.19 229 GLY B O 1
ATOM 5146 N N . GLY B 1 230 ? -5.117 -10.688 -3.848 1 91.38 230 GLY B N 1
ATOM 5147 C CA . GLY B 1 230 ? -6.383 -11.188 -4.359 1 91.38 230 GLY B CA 1
ATOM 5148 C C . GLY B 1 230 ? -7.387 -11.5 -3.266 1 91.38 230 GLY B C 1
ATOM 5149 O O . GLY B 1 230 ? -8.586 -11.312 -3.449 1 91.38 230 GLY B O 1
ATOM 5150 N N . GLY B 1 231 ? -6.887 -12.07 -2.164 1 90.31 231 GLY B N 1
ATOM 5151 C CA . GLY B 1 231 ? -7.773 -12.375 -1.051 1 90.31 231 GLY B CA 1
ATOM 5152 C C . GLY B 1 231 ? -8.438 -11.141 -0.465 1 90.31 231 GLY B C 1
ATOM 5153 O O . GLY B 1 231 ? -9.609 -11.188 -0.071 1 90.31 231 GLY B O 1
ATOM 5154 N N . PHE B 1 232 ? -7.715 -10.117 -0.308 1 95.31 232 PHE B N 1
ATOM 5155 C CA . PHE B 1 232 ? -8.273 -8.852 0.143 1 95.31 232 PHE B CA 1
ATOM 5156 C C . PHE B 1 232 ? -9.344 -8.359 -0.823 1 95.31 232 PHE B C 1
ATOM 5158 O O . PHE B 1 232 ? -10.453 -8.023 -0.407 1 95.31 232 PHE B O 1
ATOM 5165 N N . PHE B 1 233 ? -8.953 -8.32 -2.178 1 95.75 233 PHE B N 1
ATOM 5166 C CA . PHE B 1 233 ? -9.875 -7.848 -3.199 1 95.75 233 PHE B CA 1
ATOM 5167 C C . PHE B 1 233 ? -11.18 -8.633 -3.158 1 95.75 233 PHE B C 1
ATOM 5169 O O . PHE B 1 233 ? -12.266 -8.047 -3.133 1 95.75 233 PHE B O 1
ATOM 5176 N N . LEU B 1 234 ? -11.078 -9.898 -3.094 1 92.19 234 LEU B N 1
ATOM 5177 C CA . LEU B 1 234 ? -12.258 -10.75 -3.074 1 92.19 234 LEU B CA 1
ATOM 5178 C C . LEU B 1 234 ? -13.062 -10.539 -1.796 1 92.19 234 LEU B C 1
ATOM 5180 O O . LEU B 1 234 ? -14.289 -10.414 -1.843 1 92.19 234 LEU B O 1
ATOM 5184 N N . GLY B 1 235 ? -12.367 -10.547 -0.708 1 92.88 235 GLY B N 1
ATOM 5185 C CA . GLY B 1 235 ? -13.039 -10.375 0.57 1 92.88 235 GLY B CA 1
ATOM 5186 C C . GLY B 1 235 ? -13.805 -9.07 0.673 1 92.88 235 GLY B C 1
ATOM 5187 O O . GLY B 1 235 ? -14.984 -9.062 1.015 1 92.88 235 GLY B O 1
ATOM 5188 N N . ILE B 1 236 ? -13.18 -7.949 0.346 1 95.81 236 ILE B N 1
ATOM 5189 C CA . ILE B 1 236 ? -13.781 -6.629 0.514 1 95.81 236 ILE B CA 1
ATOM 5190 C C . ILE B 1 236 ? -14.898 -6.434 -0.511 1 95.81 236 ILE B C 1
ATOM 5192 O O . ILE B 1 236 ? -15.945 -5.863 -0.197 1 95.81 236 ILE B O 1
ATOM 5196 N N . THR B 1 237 ? -14.703 -6.875 -1.737 1 95.75 237 THR B N 1
ATOM 5197 C CA . THR B 1 237 ? -15.727 -6.688 -2.756 1 95.75 237 THR B CA 1
ATOM 5198 C C . THR B 1 237 ? -16.938 -7.566 -2.471 1 95.75 237 THR B C 1
ATOM 5200 O O . THR B 1 237 ? -18.078 -7.184 -2.766 1 95.75 237 THR B O 1
ATOM 5203 N N . HIS B 1 238 ? -16.672 -8.711 -1.922 1 92.88 238 HIS B N 1
ATOM 5204 C CA . HIS B 1 238 ? -17.781 -9.539 -1.495 1 92.88 238 HIS B CA 1
ATOM 5205 C C . HIS B 1 238 ? -18.625 -8.82 -0.44 1 92.88 238 HIS B C 1
ATOM 5207 O O . HIS B 1 238 ? -19.859 -8.852 -0.499 1 92.88 238 HIS B O 1
ATOM 5213 N N . LEU B 1 239 ? -18.016 -8.281 0.506 1 93.69 239 LEU B N 1
ATOM 5214 C CA . LEU B 1 239 ? -18.703 -7.555 1.562 1 93.69 239 LEU B CA 1
ATOM 5215 C C . LEU B 1 239 ? -19.516 -6.395 0.985 1 93.69 239 LEU B C 1
ATOM 5217 O O . LEU B 1 239 ? -20.625 -6.113 1.45 1 93.69 239 LEU B O 1
ATOM 5221 N N . LEU B 1 240 ? -18.984 -5.781 -0.089 1 94 240 LEU B N 1
ATOM 5222 C CA . LEU B 1 240 ? -19.578 -4.574 -0.644 1 94 240 LEU B CA 1
ATOM 5223 C C . LEU B 1 240 ? -20.703 -4.918 -1.604 1 94 240 LEU B C 1
ATOM 5225 O O . LEU B 1 240 ? -21.672 -4.156 -1.741 1 94 240 LEU B O 1
ATOM 5229 N N . THR B 1 241 ? -20.625 -6.09 -2.248 1 94.31 241 THR B N 1
ATOM 5230 C CA . THR B 1 241 ? -21.531 -6.328 -3.371 1 94.31 241 THR B CA 1
ATOM 5231 C C . THR B 1 241 ? -22.344 -7.602 -3.15 1 94.31 241 THR B C 1
ATOM 5233 O O . THR B 1 241 ? -23.359 -7.809 -3.803 1 94.31 241 THR B O 1
ATOM 5236 N N . GLY B 1 242 ? -21.828 -8.477 -2.395 1 91.12 242 GLY B N 1
ATOM 5237 C CA . GLY B 1 242 ? -22.422 -9.789 -2.266 1 91.12 242 GLY B CA 1
ATOM 5238 C C . GLY B 1 242 ? -21.938 -10.773 -3.314 1 91.12 242 GLY B C 1
ATOM 5239 O O . GLY B 1 242 ? -22.266 -11.961 -3.262 1 91.12 242 GLY B O 1
ATOM 5240 N N . GLU B 1 243 ? -21.125 -10.305 -4.227 1 92 243 GLU B N 1
ATOM 5241 C CA . GLU B 1 243 ? -20.625 -11.156 -5.305 1 92 243 GLU B CA 1
ATOM 5242 C C . GLU B 1 243 ? -19.375 -11.906 -4.879 1 92 243 GLU B C 1
ATOM 5244 O O . GLU B 1 243 ? -18.453 -11.32 -4.305 1 92 243 GLU B O 1
ATOM 5249 N N . ARG B 1 244 ? -19.25 -13.18 -5.207 1 86.31 244 ARG B N 1
ATOM 5250 C CA . ARG B 1 244 ? -18.156 -14.008 -4.73 1 86.31 244 ARG B CA 1
ATOM 5251 C C . ARG B 1 244 ? -17.297 -14.484 -5.895 1 86.31 244 ARG B C 1
ATOM 5253 O O . ARG B 1 244 ? -16.172 -14.961 -5.688 1 86.31 244 ARG B O 1
ATOM 5260 N N . ASN B 1 245 ? -17.844 -14.391 -7.02 1 86.12 245 ASN B N 1
ATOM 5261 C CA . ASN B 1 245 ? -17.141 -14.891 -8.195 1 86.12 245 ASN B CA 1
ATOM 5262 C C . ASN B 1 245 ? -16.172 -13.844 -8.75 1 86.12 245 ASN B C 1
ATOM 5264 O O . ASN B 1 245 ? -16.578 -12.75 -9.133 1 86.12 245 ASN B O 1
ATOM 5268 N N . PHE B 1 246 ? -14.953 -14.25 -8.852 1 85.69 246 PHE B N 1
ATOM 5269 C CA . PHE B 1 246 ? -13.891 -13.336 -9.266 1 85.69 246 PHE B CA 1
ATOM 5270 C C . PHE B 1 246 ? -14.148 -12.828 -10.68 1 85.69 246 PHE B C 1
ATOM 5272 O O . PHE B 1 246 ? -14.008 -11.633 -10.945 1 85.69 246 PHE B O 1
ATOM 5279 N N . ASP B 1 247 ? -14.492 -13.703 -11.602 1 86.44 247 ASP B N 1
ATOM 5280 C CA . ASP B 1 247 ? -14.727 -13.312 -12.984 1 86.44 247 ASP B CA 1
ATOM 5281 C C . ASP B 1 247 ? -15.891 -12.336 -13.094 1 86.44 247 ASP B C 1
ATOM 5283 O O . ASP B 1 247 ? -15.844 -11.383 -13.875 1 86.44 247 ASP B O 1
ATOM 5287 N N . LYS B 1 248 ? -16.906 -12.602 -12.328 1 92.62 248 LYS B N 1
ATOM 5288 C CA . LYS B 1 248 ? -18.047 -11.68 -12.312 1 92.62 248 LYS B CA 1
ATOM 5289 C C . LYS B 1 248 ? -17.641 -10.32 -11.766 1 92.62 248 LYS B C 1
ATOM 5291 O O . LYS B 1 248 ? -18.109 -9.281 -12.242 1 92.62 248 LYS B O 1
ATOM 5296 N N . LEU B 1 249 ? -16.812 -10.367 -10.758 1 93.88 249 LEU B N 1
ATOM 5297 C CA . LEU B 1 249 ? -16.328 -9.109 -10.18 1 93.88 249 LEU B CA 1
ATOM 5298 C C . LEU B 1 249 ? -15.531 -8.32 -11.211 1 93.88 249 LEU B C 1
ATOM 5300 O O . LEU B 1 249 ? -15.633 -7.09 -11.266 1 93.88 249 LEU B O 1
ATOM 5304 N N . LEU B 1 250 ? -14.758 -8.953 -12.031 1 92.31 250 LEU B N 1
ATOM 5305 C CA . LEU B 1 250 ? -14 -8.273 -13.078 1 92.31 250 LEU B CA 1
ATOM 5306 C C . LEU B 1 250 ? -14.945 -7.688 -14.125 1 92.31 250 LEU B C 1
ATOM 5308 O O . LEU B 1 250 ? -14.695 -6.598 -14.648 1 92.31 250 LEU B O 1
ATOM 5312 N N . GLU B 1 251 ? -16.016 -8.422 -14.406 1 94.81 251 GLU B N 1
ATOM 5313 C CA . GLU B 1 251 ? -17.016 -7.883 -15.305 1 94.81 251 GLU B CA 1
ATOM 5314 C C . GLU B 1 251 ? -17.672 -6.625 -14.734 1 94.81 251 GLU B C 1
ATOM 5316 O O . GLU B 1 251 ? -17.891 -5.648 -15.453 1 94.81 251 GLU B O 1
ATOM 5321 N N . MET B 1 252 ? -17.984 -6.711 -13.492 1 96.5 252 MET B N 1
ATOM 5322 C CA . MET B 1 252 ? -18.547 -5.555 -12.805 1 96.5 252 MET B CA 1
ATOM 5323 C C . MET B 1 252 ? -17.609 -4.363 -12.875 1 96.5 252 MET B C 1
ATOM 5325 O O . MET B 1 252 ? -18.031 -3.238 -13.148 1 96.5 252 MET B O 1
ATOM 5329 N N . SER B 1 253 ? -16.328 -4.629 -12.625 1 95.25 253 SER B N 1
ATOM 5330 C CA . SER B 1 253 ? -15.32 -3.57 -12.688 1 95.25 253 SER B CA 1
ATOM 5331 C C . SER B 1 253 ? -15.289 -2.914 -14.062 1 95.25 253 SER B C 1
ATOM 5333 O O . SER B 1 253 ? -15.164 -1.693 -14.172 1 95.25 253 SER B O 1
ATOM 5335 N N . ASN B 1 254 ? -15.438 -3.654 -15.102 1 93.62 254 ASN B N 1
ATOM 5336 C CA . ASN B 1 254 ? -15.406 -3.152 -16.469 1 93.62 254 ASN B CA 1
ATOM 5337 C C . ASN B 1 254 ? -16.609 -2.26 -16.766 1 93.62 254 ASN B C 1
ATOM 5339 O O . ASN B 1 254 ? -16.547 -1.393 -17.641 1 93.62 254 ASN B O 1
ATOM 5343 N N . GLN B 1 255 ? -17.641 -2.484 -16.031 1 96.5 255 GLN B N 1
ATOM 5344 C CA . GLN B 1 255 ? -18.859 -1.721 -16.234 1 96.5 255 GLN B CA 1
ATOM 5345 C C . GLN B 1 255 ? -18.922 -0.508 -15.312 1 96.5 255 GLN B C 1
ATOM 5347 O O . GLN B 1 255 ? -19.812 0.337 -15.445 1 96.5 255 GLN B O 1
ATOM 5352 N N . GLY B 1 256 ? -17.953 -0.431 -14.43 1 96.88 256 GLY B N 1
ATOM 5353 C CA . GLY B 1 256 ? -17.984 0.637 -13.438 1 96.88 256 GLY B CA 1
ATOM 5354 C C . GLY B 1 256 ? -17.109 1.817 -13.812 1 96.88 256 GLY B C 1
ATOM 5355 O O . GLY B 1 256 ? -16.25 1.705 -14.695 1 96.88 256 GLY B O 1
ATOM 5356 N N . ASP B 1 257 ? -17.359 2.893 -13.133 1 96.75 257 ASP B N 1
ATOM 5357 C CA . ASP B 1 257 ? -16.547 4.105 -13.242 1 96.75 257 ASP B CA 1
ATOM 5358 C C . ASP B 1 257 ? -16.109 4.598 -11.867 1 96.75 257 ASP B C 1
ATOM 5360 O O . ASP B 1 257 ? -16.891 5.242 -11.156 1 96.75 257 ASP B O 1
ATOM 5364 N N . ASN B 1 258 ? -14.836 4.395 -11.586 1 95.38 258 ASN B N 1
ATOM 5365 C CA . ASN B 1 258 ? -14.32 4.715 -10.258 1 95.38 258 ASN B CA 1
ATOM 5366 C C . ASN B 1 258 ? -14.344 6.219 -10 1 95.38 258 ASN B C 1
ATOM 5368 O O . ASN B 1 258 ? -14.258 6.656 -8.852 1 95.38 258 ASN B O 1
ATOM 5372 N N . ARG B 1 259 ? -14.422 7.035 -10.984 1 94 259 ARG B N 1
ATOM 5373 C CA . ARG B 1 259 ? -14.453 8.484 -10.812 1 94 259 ARG B CA 1
ATOM 5374 C C . ARG B 1 259 ? -15.688 8.914 -10.023 1 94 259 ARG B C 1
ATOM 5376 O O . ARG B 1 259 ? -15.711 10.008 -9.453 1 94 259 ARG B O 1
ATOM 5383 N N . ASN B 1 260 ? -16.656 8.055 -10.008 1 94.81 260 ASN B N 1
ATOM 5384 C CA . ASN B 1 260 ? -17.875 8.336 -9.258 1 94.81 260 ASN B CA 1
ATOM 5385 C C . ASN B 1 260 ? -17.656 8.156 -7.754 1 94.81 260 ASN B C 1
ATOM 5387 O O . ASN B 1 260 ? -18.453 8.641 -6.949 1 94.81 260 ASN B O 1
ATOM 5391 N N . VAL B 1 261 ? -16.578 7.469 -7.391 1 95.5 261 VAL B N 1
ATOM 5392 C CA . VAL B 1 261 ? -16.453 7.164 -5.969 1 95.5 261 VAL B CA 1
ATOM 5393 C C . VAL B 1 261 ? -15.094 7.617 -5.465 1 95.5 261 VAL B C 1
ATOM 5395 O O . VAL B 1 261 ? -14.906 7.824 -4.262 1 95.5 261 VAL B O 1
ATOM 5398 N N . ASP B 1 262 ? -14.117 7.746 -6.348 1 94.75 262 ASP B N 1
ATOM 5399 C CA . ASP B 1 262 ? -12.766 8.156 -5.992 1 94.75 262 ASP B CA 1
ATOM 5400 C C . ASP B 1 262 ? -12.586 9.672 -6.156 1 94.75 262 ASP B C 1
ATOM 5402 O O . ASP B 1 262 ? -13.344 10.312 -6.891 1 94.75 262 ASP B O 1
ATOM 5406 N N . LEU B 1 263 ? -11.578 10.188 -5.477 1 89.5 263 LEU B N 1
ATOM 5407 C CA . LEU B 1 263 ? -11.188 11.578 -5.656 1 89.5 263 LEU B CA 1
ATOM 5408 C C . LEU B 1 263 ? -9.922 11.688 -6.496 1 89.5 263 LEU B C 1
ATOM 5410 O O . LEU B 1 263 ? -8.914 11.055 -6.188 1 89.5 263 LEU B O 1
ATOM 5414 N N . TYR B 1 264 ? -10 12.445 -7.523 1 89.25 264 TYR B N 1
ATOM 5415 C CA . TYR B 1 264 ? -8.859 12.734 -8.383 1 89.25 264 TYR B CA 1
ATOM 5416 C C . TYR B 1 264 ? -8.344 14.148 -8.141 1 89.25 264 TYR B C 1
ATOM 5418 O O . TYR B 1 264 ? -9 14.953 -7.477 1 89.25 264 TYR B O 1
ATOM 5426 N N . ALA B 1 265 ? -7.094 14.43 -8.578 1 81.44 265 ALA B N 1
ATOM 5427 C CA . ALA B 1 265 ? -6.449 15.727 -8.375 1 81.44 265 ALA B CA 1
ATOM 5428 C C . ALA B 1 265 ? -7.355 16.875 -8.828 1 81.44 265 ALA B C 1
ATOM 5430 O O . ALA B 1 265 ? -7.477 17.891 -8.141 1 81.44 265 ALA B O 1
ATOM 5431 N N . ASN B 1 266 ? -8.039 16.672 -9.898 1 78.56 266 ASN B N 1
ATOM 5432 C CA . ASN B 1 266 ? -8.906 17.703 -10.43 1 78.56 266 ASN B CA 1
ATOM 5433 C C . ASN B 1 266 ? -10.094 17.969 -9.508 1 78.56 266 ASN B C 1
ATOM 5435 O O . ASN B 1 266 ? -10.648 19.078 -9.5 1 78.56 266 ASN B O 1
ATOM 5439 N N . ASP B 1 267 ? -10.516 16.938 -8.797 1 77.19 267 ASP B N 1
ATOM 5440 C CA . ASP B 1 267 ? -11.602 17.109 -7.84 1 77.19 267 ASP B CA 1
ATOM 5441 C C . ASP B 1 267 ? -11.156 17.969 -6.656 1 77.19 267 ASP B C 1
ATOM 5443 O O . ASP B 1 267 ? -11.977 18.656 -6.043 1 77.19 267 ASP B O 1
ATOM 5447 N N . ILE B 1 268 ? -9.945 17.891 -6.277 1 69.38 268 ILE B N 1
ATOM 5448 C CA . ILE B 1 268 ? -9.414 18.547 -5.082 1 69.38 268 ILE B CA 1
ATOM 5449 C C . ILE B 1 268 ? -8.938 19.953 -5.426 1 69.38 268 ILE B C 1
ATOM 5451 O O . ILE B 1 268 ? -9.25 20.906 -4.711 1 69.38 268 ILE B O 1
ATOM 5455 N N . TYR B 1 269 ? -8.18 20.062 -6.477 1 64.25 269 TYR B N 1
ATOM 5456 C CA . TYR B 1 269 ? -7.508 21.312 -6.777 1 64.25 269 TYR B CA 1
ATOM 5457 C C . TYR B 1 269 ? -8.281 22.109 -7.812 1 64.25 269 TYR B C 1
ATOM 5459 O O . TYR B 1 269 ? -8.102 23.328 -7.938 1 64.25 269 TYR B O 1
ATOM 5467 N N . GLY B 1 270 ? -9.398 21.5 -8.156 1 58.78 270 GLY B N 1
ATOM 5468 C CA . GLY B 1 270 ? -10.18 22.203 -9.164 1 58.78 270 GLY B CA 1
ATOM 5469 C C . GLY B 1 270 ? -9.336 22.734 -10.297 1 58.78 270 GLY B C 1
ATOM 5470 O O . GLY B 1 270 ? -8.562 22 -10.914 1 58.78 270 GLY B O 1
ATOM 5471 N N . GLN B 1 271 ? -9.57 24.031 -10.57 1 48.94 271 GLN B N 1
ATOM 5472 C CA . GLN B 1 271 ? -8.883 24.766 -11.633 1 48.94 271 GLN B CA 1
ATOM 5473 C C . GLN B 1 271 ? -7.594 25.391 -11.117 1 48.94 271 GLN B C 1
ATOM 5475 O O . GLN B 1 271 ? -6.945 26.156 -11.828 1 48.94 271 GLN B O 1
ATOM 5480 N N . VAL B 1 272 ? -7.355 25.062 -9.867 1 52.06 272 VAL B N 1
ATOM 5481 C CA . VAL B 1 272 ? -6.113 25.656 -9.367 1 52.06 272 VAL B CA 1
ATOM 5482 C C . VAL B 1 272 ? -4.957 24.688 -9.617 1 52.06 272 VAL B C 1
ATOM 5484 O O . VAL B 1 272 ? -5.164 23.484 -9.773 1 52.06 272 VAL B O 1
ATOM 5487 N N . VAL B 1 273 ? -3.762 25.203 -9.852 1 51.5 273 VAL B N 1
ATOM 5488 C CA . VAL B 1 273 ? -2.555 24.469 -10.219 1 51.5 273 VAL B CA 1
ATOM 5489 C C . VAL B 1 273 ? -2.195 23.469 -9.117 1 51.5 273 VAL B C 1
ATOM 5491 O O . VAL B 1 273 ? -1.963 23.875 -7.969 1 51.5 273 VAL B O 1
ATOM 5494 N N . PRO B 1 274 ? -2.441 22.219 -9.367 1 57.5 274 PRO B N 1
ATOM 5495 C CA . PRO B 1 274 ? -1.932 21.219 -8.43 1 57.5 274 PRO B CA 1
ATOM 5496 C C . PRO B 1 274 ? -0.441 21.375 -8.148 1 57.5 274 PRO B C 1
ATOM 5498 O O . PRO B 1 274 ? 0.264 22.062 -8.891 1 57.5 274 PRO B O 1
ATOM 5501 N N . PRO B 1 275 ? -0.029 20.906 -6.949 1 58.16 275 PRO B N 1
ATOM 5502 C CA . PRO B 1 275 ? 1.424 20.875 -6.77 1 58.16 275 PRO B CA 1
ATOM 5503 C C . PRO B 1 275 ? 2.154 20.281 -7.969 1 58.16 275 PRO B C 1
ATOM 5505 O O . PRO B 1 275 ? 1.618 19.406 -8.648 1 58.16 275 PRO B O 1
ATOM 5508 N N . GLU B 1 276 ? 3.217 20.938 -8.445 1 55.41 276 GLU B N 1
ATOM 5509 C CA . GLU B 1 276 ? 3.988 20.609 -9.641 1 55.41 276 GLU B CA 1
ATOM 5510 C C . GLU B 1 276 ? 4.254 19.109 -9.727 1 55.41 276 GLU B C 1
ATOM 5512 O O . GLU B 1 276 ? 4.426 18.562 -10.82 1 55.41 276 GLU B O 1
ATOM 5517 N N . ASP B 1 277 ? 4.172 18.469 -8.57 1 59.84 277 ASP B N 1
ATOM 5518 C CA . ASP B 1 277 ? 4.629 17.094 -8.594 1 59.84 277 ASP B CA 1
ATOM 5519 C C . ASP B 1 277 ? 3.461 16.125 -8.805 1 59.84 277 ASP B C 1
ATOM 5521 O O . ASP B 1 277 ? 3.658 14.914 -8.914 1 59.84 277 ASP B O 1
ATOM 5525 N N . ILE B 1 278 ? 2.318 16.734 -8.867 1 59.72 278 ILE B N 1
ATOM 5526 C CA . ILE B 1 278 ? 1.16 15.914 -9.227 1 59.72 278 ILE B CA 1
ATOM 5527 C C . ILE B 1 278 ? 0.864 16.062 -10.711 1 59.72 278 ILE B C 1
ATOM 5529 O O . ILE B 1 278 ? 0.372 17.109 -11.156 1 59.72 278 ILE B O 1
ATOM 5533 N N . HIS B 1 279 ? 1.34 15.078 -11.422 1 62.22 279 HIS B N 1
ATOM 5534 C CA . HIS B 1 279 ? 1.191 15.133 -12.875 1 62.22 279 HIS B CA 1
ATOM 5535 C C . HIS B 1 279 ? -0.224 14.758 -13.297 1 62.22 279 HIS B C 1
ATOM 5537 O O . HIS B 1 279 ? -0.711 13.672 -12.953 1 62.22 279 HIS B O 1
ATOM 5543 N N . GLY B 1 280 ? -0.915 15.656 -13.93 1 67.94 280 GLY B N 1
ATOM 5544 C CA . GLY B 1 280 ? -2.207 15.383 -14.539 1 67.94 280 GLY B CA 1
ATOM 5545 C C . GLY B 1 280 ? -3.309 15.164 -13.516 1 67.94 280 GLY B C 1
ATOM 5546 O O . GLY B 1 280 ? -3.279 15.742 -12.43 1 67.94 280 GLY B O 1
ATOM 5547 N N . ASP B 1 281 ? -4.312 14.422 -13.961 1 79.62 281 ASP B N 1
ATOM 5548 C CA . ASP B 1 281 ? -5.441 14.102 -13.094 1 79.62 281 ASP B CA 1
ATOM 5549 C C . ASP B 1 281 ? -5.23 12.766 -12.383 1 79.62 281 ASP B C 1
ATOM 5551 O O . ASP B 1 281 ? -5.918 11.781 -12.688 1 79.62 281 ASP B O 1
ATOM 5555 N N . ALA B 1 282 ? -4.316 12.758 -11.422 1 83.94 282 ALA B N 1
ATOM 5556 C CA . ALA B 1 282 ? -3.904 11.547 -10.711 1 83.94 282 ALA B CA 1
ATOM 5557 C C . ALA B 1 282 ? -4.941 11.148 -9.664 1 83.94 282 ALA B C 1
ATOM 5559 O O . ALA B 1 282 ? -5.641 12.008 -9.117 1 83.94 282 ALA B O 1
ATOM 5560 N N . LEU B 1 283 ? -5.109 9.867 -9.523 1 89.06 283 LEU B N 1
ATOM 5561 C CA . LEU B 1 283 ? -5.926 9.352 -8.43 1 89.06 283 LEU B CA 1
ATOM 5562 C C . LEU B 1 283 ? -5.34 9.75 -7.082 1 89.06 283 LEU B C 1
ATOM 5564 O O . LEU B 1 283 ? -4.199 9.398 -6.77 1 89.06 283 LEU B O 1
ATOM 5568 N N . CYS B 1 284 ? -6.098 10.469 -6.262 1 87.56 284 CYS B N 1
ATOM 5569 C CA . CYS B 1 284 ? -5.582 11.016 -5.012 1 87.56 284 CYS B CA 1
ATOM 5570 C C . CYS B 1 284 ? -6.121 10.242 -3.816 1 87.56 284 CYS B C 1
ATOM 5572 O O . CYS B 1 284 ? -5.398 10.008 -2.846 1 87.56 284 CYS B O 1
ATOM 5574 N N . VAL B 1 285 ? -7.398 9.891 -3.867 1 92.44 285 VAL B N 1
ATOM 5575 C CA . VAL B 1 285 ? -8.016 9.219 -2.73 1 92.44 285 VAL B CA 1
ATOM 5576 C C . VAL B 1 285 ? -8.984 8.148 -3.23 1 92.44 285 VAL B C 1
ATOM 5578 O O . VAL B 1 285 ? -10.031 8.461 -3.807 1 92.44 285 VAL B O 1
ATOM 5581 N N . SER B 1 286 ? -8.688 6.875 -2.973 1 95.94 286 SER B N 1
ATOM 5582 C CA . SER B 1 286 ? -9.648 5.812 -3.244 1 95.94 286 SER B CA 1
ATOM 5583 C C . SER B 1 286 ? -10.828 5.875 -2.279 1 95.94 286 SER B C 1
ATOM 5585 O O . SER B 1 286 ? -10.641 6.102 -1.081 1 95.94 286 SER B O 1
ATOM 5587 N N . MET B 1 287 ? -12.102 5.789 -2.818 1 94.56 287 MET B N 1
ATOM 5588 C CA . MET B 1 287 ? -13.344 5.848 -2.041 1 94.56 287 MET B CA 1
ATOM 5589 C C . MET B 1 287 ? -13.5 7.215 -1.38 1 94.56 287 MET B C 1
ATOM 5591 O O . MET B 1 287 ? -14.18 7.336 -0.357 1 94.56 287 MET B O 1
ATOM 5595 N N . GLY B 1 288 ? -12.852 8.188 -1.893 1 91.44 288 GLY B N 1
ATOM 5596 C CA . GLY B 1 288 ? -12.773 9.492 -1.255 1 91.44 288 GLY B CA 1
ATOM 5597 C C . GLY B 1 288 ? -14.094 10.242 -1.275 1 91.44 288 GLY B C 1
ATOM 5598 O O . GLY B 1 288 ? -14.297 11.18 -0.498 1 91.44 288 GLY B O 1
ATOM 5599 N N . LYS B 1 289 ? -14.969 9.891 -2.174 1 89.38 289 LYS B N 1
ATOM 5600 C CA . LYS B 1 289 ? -16.234 10.602 -2.297 1 89.38 289 LYS B CA 1
ATOM 5601 C C . LYS B 1 289 ? -17.312 9.938 -1.444 1 89.38 289 LYS B C 1
ATOM 5603 O O . LYS B 1 289 ? -18.422 10.469 -1.32 1 89.38 289 LYS B O 1
ATOM 5608 N N . MET B 1 290 ? -17.016 8.828 -0.846 1 88.12 290 MET B N 1
ATOM 5609 C CA . MET B 1 290 ? -18.062 8.008 -0.23 1 88.12 290 MET B CA 1
ATOM 5610 C C . MET B 1 290 ? -18.625 8.68 1.018 1 88.12 290 MET B C 1
ATOM 5612 O O . MET B 1 290 ? -19.828 8.617 1.272 1 88.12 290 MET B O 1
ATOM 5616 N N . SER B 1 291 ? -17.766 9.281 1.796 1 79 291 SER B N 1
ATOM 5617 C CA . SER B 1 291 ? -18.266 9.93 3.008 1 79 291 SER B CA 1
ATOM 5618 C C . SER B 1 291 ? -19.328 10.977 2.684 1 79 291 SER B C 1
ATOM 5620 O O . SER B 1 291 ? -20.359 11.039 3.338 1 79 291 SER B O 1
ATOM 5622 N N . ALA B 1 292 ? -19.031 11.734 1.719 1 76.88 292 ALA B N 1
ATOM 5623 C CA . ALA B 1 292 ? -19.969 12.781 1.317 1 76.88 292 ALA B CA 1
ATOM 5624 C C . ALA B 1 292 ? -21.219 12.18 0.685 1 76.88 292 ALA B C 1
ATOM 5626 O O . ALA B 1 292 ? -22.344 12.602 0.986 1 76.88 292 ALA B O 1
ATOM 5627 N N . LYS B 1 293 ? -21.094 11.227 -0.126 1 81.31 293 LYS B N 1
ATOM 5628 C CA . LYS B 1 293 ? -22.203 10.602 -0.843 1 81.31 293 LYS B CA 1
ATOM 5629 C C . LYS B 1 293 ? -23.172 9.914 0.123 1 81.31 293 LYS B C 1
ATOM 5631 O O . LYS B 1 293 ? -24.391 10.047 -0.011 1 81.31 293 LYS B O 1
ATOM 5636 N N . LEU B 1 294 ? -22.641 9.258 1.029 1 78.56 294 LEU B N 1
ATOM 5637 C CA . LEU B 1 294 ? -23.469 8.516 1.961 1 78.56 294 LEU B CA 1
ATOM 5638 C C . LEU B 1 294 ? -24.188 9.461 2.918 1 78.56 294 LEU B C 1
ATOM 5640 O O . LEU B 1 294 ? -25.328 9.188 3.33 1 78.56 294 LEU B O 1
ATOM 5644 N N . LYS B 1 295 ? -23.562 10.523 3.26 1 76.44 295 LYS B N 1
ATOM 5645 C CA . LYS B 1 295 ? -24.219 11.555 4.066 1 76.44 295 LYS B CA 1
ATOM 5646 C C . LYS B 1 295 ? -25.438 12.125 3.354 1 76.44 295 LYS B C 1
ATOM 5648 O O . LYS B 1 295 ? -26.453 12.414 3.986 1 76.44 295 LYS B O 1
ATOM 5653 N N . GLU B 1 296 ? -25.312 12.195 2.098 1 78.81 296 GLU B N 1
ATOM 5654 C CA . GLU B 1 296 ? -26.391 12.758 1.296 1 78.81 296 GLU B CA 1
ATOM 5655 C C . GLU B 1 296 ? -27.422 11.688 0.926 1 78.81 296 GLU B C 1
ATOM 5657 O O . GLU B 1 296 ? -28.453 11.992 0.331 1 78.81 296 GLU B O 1
ATOM 5662 N N . GLY B 1 297 ? -27.141 10.523 1.277 1 79 297 GLY B N 1
ATOM 5663 C CA . GLY B 1 297 ? -28.062 9.422 1.013 1 79 297 GLY B CA 1
ATOM 5664 C C . GLY B 1 297 ? -28.078 9 -0.444 1 79 297 GLY B C 1
ATOM 5665 O O . GLY B 1 297 ? -29.094 8.508 -0.94 1 79 297 GLY B O 1
ATOM 5666 N N . GLU B 1 298 ? -27.047 9.258 -1.076 1 83.75 298 GLU B N 1
ATOM 5667 C CA . GLU B 1 298 ? -26.984 8.906 -2.492 1 83.75 298 GLU B CA 1
ATOM 5668 C C . GLU B 1 298 ? -26.766 7.41 -2.682 1 83.75 298 GLU B C 1
ATOM 5670 O O . GLU B 1 298 ? -26.094 6.762 -1.877 1 83.75 298 GLU B O 1
ATOM 5675 N N . ASP B 1 299 ? -27.375 6.973 -3.738 1 88.19 299 ASP B N 1
ATOM 5676 C CA . ASP B 1 299 ? -27.141 5.574 -4.102 1 88.19 299 ASP B CA 1
ATOM 5677 C C . ASP B 1 299 ? -25.766 5.387 -4.727 1 88.19 299 ASP B C 1
ATOM 5679 O O . ASP B 1 299 ? -25.312 6.219 -5.52 1 88.19 299 ASP B O 1
ATOM 5683 N N . VAL B 1 300 ? -25.125 4.355 -4.305 1 91.56 300 VAL B N 1
ATOM 5684 C CA . VAL B 1 300 ? -23.797 4.07 -4.824 1 91.56 300 VAL B CA 1
ATOM 5685 C C . VAL B 1 300 ? -23.844 2.846 -5.734 1 91.56 300 VAL B C 1
ATOM 5687 O O . VAL B 1 300 ? -24.359 1.792 -5.34 1 91.56 300 VAL B O 1
ATOM 5690 N N . ASN B 1 301 ? -23.406 3.021 -6.961 1 95.88 301 ASN B N 1
ATOM 5691 C CA . ASN B 1 301 ? -23.312 1.916 -7.91 1 95.88 301 ASN B CA 1
ATOM 5692 C C . ASN B 1 301 ? -22.25 0.906 -7.488 1 95.88 301 ASN B C 1
ATOM 5694 O O . ASN B 1 301 ? -21.078 1.244 -7.395 1 95.88 301 ASN B O 1
ATOM 5698 N N . LYS B 1 302 ? -22.641 -0.326 -7.328 1 97 302 LYS B N 1
ATOM 5699 C CA . LYS B 1 302 ? -21.75 -1.372 -6.855 1 97 302 LYS B CA 1
ATOM 5700 C C . LYS B 1 302 ? -20.609 -1.614 -7.855 1 97 302 LYS B C 1
ATOM 5702 O O . LYS B 1 302 ? -19.484 -1.938 -7.465 1 97 302 LYS B O 1
ATOM 5707 N N . ASN B 1 303 ? -20.906 -1.459 -9.148 1 98 303 ASN B N 1
ATOM 5708 C CA . ASN B 1 303 ? -19.875 -1.621 -10.164 1 98 303 ASN B CA 1
ATOM 5709 C C . ASN B 1 303 ? -18.75 -0.59 -10 1 98 303 ASN B C 1
ATOM 5711 O O . ASN B 1 303 ? -17.578 -0.895 -10.227 1 98 303 ASN B O 1
ATOM 5715 N N . ASP B 1 304 ? -19.125 0.614 -9.602 1 97.94 304 ASP B N 1
ATOM 5716 C CA . ASP B 1 304 ? -18.141 1.664 -9.359 1 97.94 304 ASP B CA 1
ATOM 5717 C C . ASP B 1 304 ? -17.219 1.3 -8.188 1 97.94 304 ASP B C 1
ATOM 5719 O O . ASP B 1 304 ? -16.016 1.561 -8.227 1 97.94 304 ASP B O 1
ATOM 5723 N N . LEU B 1 305 ? -17.844 0.692 -7.203 1 97.69 305 LEU B N 1
ATOM 5724 C CA . LEU B 1 305 ? -17.078 0.284 -6.027 1 97.69 305 LEU B CA 1
ATOM 5725 C C . LEU B 1 305 ? -16.062 -0.79 -6.383 1 97.69 305 LEU B C 1
ATOM 5727 O O . LEU B 1 305 ? -14.914 -0.73 -5.941 1 97.69 305 LEU B O 1
ATOM 5731 N N . VAL B 1 306 ? -16.484 -1.727 -7.172 1 97.69 306 VAL B N 1
ATOM 5732 C CA . VAL B 1 306 ? -15.602 -2.818 -7.566 1 97.69 306 VAL B CA 1
ATOM 5733 C C . VAL B 1 306 ? -14.453 -2.273 -8.414 1 97.69 306 VAL B C 1
ATOM 5735 O O . VAL B 1 306 ? -13.297 -2.658 -8.219 1 97.69 306 VAL B O 1
ATOM 5738 N N . LYS B 1 307 ? -14.781 -1.405 -9.305 1 97.44 307 LYS B N 1
ATOM 5739 C CA . LYS B 1 307 ? -13.75 -0.78 -10.133 1 97.44 307 LYS B CA 1
ATOM 5740 C C . LYS B 1 307 ? -12.734 -0.025 -9.281 1 97.44 307 LYS B C 1
ATOM 5742 O O . LYS B 1 307 ? -11.531 -0.117 -9.508 1 97.44 307 LYS B O 1
ATOM 5747 N N . SER B 1 308 ? -13.203 0.76 -8.336 1 97.62 308 SER B N 1
ATOM 5748 C CA . SER B 1 308 ? -12.336 1.509 -7.434 1 97.62 308 SER B CA 1
ATOM 5749 C C . SER B 1 308 ? -11.414 0.578 -6.652 1 97.62 308 SER B C 1
ATOM 5751 O O . SER B 1 308 ? -10.227 0.857 -6.504 1 97.62 308 SER B O 1
ATOM 5753 N N . MET B 1 309 ? -11.969 -0.536 -6.207 1 97.5 309 MET B N 1
ATOM 5754 C CA . MET B 1 309 ? -11.195 -1.484 -5.414 1 97.5 309 MET B CA 1
ATOM 5755 C C . MET B 1 309 ? -10.117 -2.148 -6.27 1 97.5 309 MET B C 1
ATOM 5757 O O . MET B 1 309 ? -9 -2.367 -5.805 1 97.5 309 MET B O 1
ATOM 5761 N N . LEU B 1 310 ? -10.453 -2.482 -7.488 1 96.81 310 LEU B N 1
ATOM 5762 C CA . LEU B 1 310 ? -9.477 -3.084 -8.391 1 96.81 310 LEU B CA 1
ATOM 5763 C C . LEU B 1 310 ? -8.328 -2.115 -8.672 1 96.81 310 LEU B C 1
ATOM 5765 O O . LEU B 1 310 ? -7.16 -2.502 -8.633 1 96.81 310 LEU B O 1
ATOM 5769 N N . LEU B 1 311 ? -8.688 -0.927 -8.945 1 96.62 311 LEU B N 1
ATOM 5770 C CA . LEU B 1 311 ? -7.688 0.094 -9.234 1 96.62 311 LEU B CA 1
ATOM 5771 C C . LEU B 1 311 ? -6.809 0.359 -8.016 1 96.62 311 LEU B C 1
ATOM 5773 O O . LEU B 1 311 ? -5.586 0.463 -8.133 1 96.62 311 LEU B O 1
ATOM 5777 N N . MET B 1 312 ? -7.457 0.472 -6.918 1 97.25 312 MET B N 1
ATOM 5778 C CA . MET B 1 312 ? -6.73 0.729 -5.68 1 97.25 312 MET B CA 1
ATOM 5779 C C . MET B 1 312 ? -5.719 -0.379 -5.398 1 97.25 312 MET B C 1
ATOM 5781 O O . MET B 1 312 ? -4.547 -0.105 -5.137 1 97.25 312 MET B O 1
ATOM 5785 N N . ALA B 1 313 ? -6.148 -1.608 -5.449 1 96.94 313 ALA B N 1
ATOM 5786 C CA . ALA B 1 313 ? -5.277 -2.75 -5.188 1 96.94 313 ALA B CA 1
ATOM 5787 C C . ALA B 1 313 ? -4.137 -2.814 -6.199 1 96.94 313 ALA B C 1
ATOM 5789 O O . ALA B 1 313 ? -2.979 -3.014 -5.832 1 96.94 313 ALA B O 1
ATOM 5790 N N . SER B 1 314 ? -4.441 -2.625 -7.473 1 96.62 314 SER B N 1
ATOM 5791 C CA . SER B 1 314 ? -3.445 -2.701 -8.531 1 96.62 314 SER B CA 1
ATOM 5792 C C . SER B 1 314 ? -2.414 -1.584 -8.406 1 96.62 314 SER B C 1
ATOM 5794 O O . SER B 1 314 ? -1.215 -1.816 -8.578 1 96.62 314 SER B O 1
ATOM 5796 N N . PHE B 1 315 ? -2.863 -0.385 -8.133 1 96.62 315 PHE B N 1
ATOM 5797 C CA . PHE B 1 315 ? -1.953 0.746 -7.992 1 96.62 315 PHE B CA 1
ATOM 5798 C C . PHE B 1 315 ? -1.075 0.582 -6.758 1 96.62 315 PHE B C 1
ATOM 5800 O O . PHE B 1 315 ? 0.119 0.889 -6.797 1 96.62 315 PHE B O 1
ATOM 5807 N N . ASN B 1 316 ? -1.71 0.147 -5.688 1 97.69 316 ASN B N 1
ATOM 5808 C CA . ASN B 1 316 ? -0.941 -0.07 -4.465 1 97.69 316 ASN B CA 1
ATOM 5809 C C . ASN B 1 316 ? 0.153 -1.113 -4.668 1 97.69 316 ASN B C 1
ATOM 5811 O O . ASN B 1 316 ? 1.308 -0.887 -4.301 1 97.69 316 ASN B O 1
ATOM 5815 N N . LEU B 1 317 ? -0.198 -2.229 -5.23 1 97.75 317 LEU B N 1
ATOM 5816 C CA . LEU B 1 317 ? 0.756 -3.291 -5.523 1 97.75 317 LEU B CA 1
ATOM 5817 C C . LEU B 1 317 ? 1.869 -2.787 -6.438 1 97.75 317 LEU B C 1
ATOM 5819 O O . LEU B 1 317 ? 3.047 -3.07 -6.199 1 97.75 317 LEU B O 1
ATOM 5823 N N . SER B 1 318 ? 1.492 -2.098 -7.457 1 98 318 SER B N 1
ATOM 5824 C CA . SER B 1 318 ? 2.455 -1.581 -8.43 1 98 318 SER B CA 1
ATOM 5825 C C . SER B 1 318 ? 3.393 -0.563 -7.785 1 98 318 SER B C 1
ATOM 5827 O O . SER B 1 318 ? 4.574 -0.501 -8.125 1 98 318 SER B O 1
ATOM 5829 N N . GLN B 1 319 ? 2.822 0.243 -6.91 1 97.44 319 GLN B N 1
ATOM 5830 C CA . GLN B 1 319 ? 3.641 1.226 -6.207 1 97.44 319 GLN B CA 1
ATOM 5831 C C . GLN B 1 319 ? 4.715 0.545 -5.363 1 97.44 319 GLN B C 1
ATOM 5833 O O . GLN B 1 319 ? 5.891 0.918 -5.43 1 97.44 319 GLN B O 1
ATOM 5838 N N . ILE B 1 320 ? 4.34 -0.402 -4.562 1 98.06 320 ILE B N 1
ATOM 5839 C CA . ILE B 1 320 ? 5.27 -1.132 -3.711 1 98.06 320 ILE B CA 1
ATOM 5840 C C . ILE B 1 320 ? 6.309 -1.848 -4.574 1 98.06 320 ILE B C 1
ATOM 5842 O O . ILE B 1 320 ? 7.504 -1.798 -4.289 1 98.06 320 ILE B O 1
ATOM 5846 N N . ALA B 1 321 ? 5.793 -2.49 -5.656 1 98.31 321 ALA B N 1
ATOM 5847 C CA . ALA B 1 321 ? 6.684 -3.18 -6.586 1 98.31 321 ALA B CA 1
ATOM 5848 C C . ALA B 1 321 ? 7.703 -2.215 -7.188 1 98.31 321 ALA B C 1
ATOM 5850 O O . ALA B 1 321 ? 8.891 -2.543 -7.297 1 98.31 321 ALA B O 1
ATOM 5851 N N . PHE B 1 322 ? 7.242 -1.062 -7.594 1 97.81 322 PHE B N 1
ATOM 5852 C CA . PHE B 1 322 ? 8.07 -0.05 -8.242 1 97.81 322 PHE B CA 1
ATOM 5853 C C . PHE B 1 322 ? 9.18 0.422 -7.316 1 97.81 322 PHE B C 1
ATOM 5855 O O . PHE B 1 322 ? 10.352 0.431 -7.699 1 97.81 322 PHE B O 1
ATOM 5862 N N . ILE B 1 323 ? 8.82 0.783 -6.102 1 97.38 323 ILE B N 1
ATOM 5863 C CA . ILE B 1 323 ? 9.805 1.299 -5.152 1 97.38 323 ILE B CA 1
ATOM 5864 C C . ILE B 1 323 ? 10.758 0.183 -4.742 1 97.38 323 ILE B C 1
ATOM 5866 O O . ILE B 1 323 ? 11.969 0.407 -4.617 1 97.38 323 ILE B O 1
ATOM 5870 N N . GLN B 1 324 ? 10.234 -1.039 -4.531 1 97.12 324 GLN B N 1
ATOM 5871 C CA . GLN B 1 324 ? 11.078 -2.18 -4.191 1 97.12 324 GLN B CA 1
ATOM 5872 C C . GLN B 1 324 ? 12.078 -2.482 -5.305 1 97.12 324 GLN B C 1
ATOM 5874 O O . GLN B 1 324 ? 13.242 -2.777 -5.035 1 97.12 324 GLN B O 1
ATOM 5879 N N . SER B 1 325 ? 11.617 -2.434 -6.516 1 97.31 325 SER B N 1
ATOM 5880 C CA . SER B 1 325 ? 12.5 -2.693 -7.648 1 97.31 325 SER B CA 1
ATOM 5881 C C . SER B 1 325 ? 13.602 -1.645 -7.746 1 97.31 325 SER B C 1
ATOM 5883 O O . SER B 1 325 ? 14.727 -1.957 -8.125 1 97.31 325 SER B O 1
ATOM 5885 N N . LYS B 1 326 ? 13.273 -0.396 -7.457 1 96.5 326 LYS B N 1
ATOM 5886 C CA . LYS B 1 326 ? 14.281 0.656 -7.398 1 96.5 326 LYS B CA 1
ATOM 5887 C C . LYS B 1 326 ? 15.352 0.339 -6.355 1 96.5 326 LYS B C 1
ATOM 5889 O O . LYS B 1 326 ? 16.547 0.505 -6.609 1 96.5 326 LYS B O 1
ATOM 5894 N N . LEU B 1 327 ? 14.922 -0.097 -5.246 1 95.38 327 LEU B N 1
ATOM 5895 C CA . LEU B 1 327 ? 15.836 -0.452 -4.168 1 95.38 327 LEU B CA 1
ATOM 5896 C C . LEU B 1 327 ? 16.781 -1.567 -4.598 1 95.38 327 LEU B C 1
ATOM 5898 O O . LEU B 1 327 ? 17.953 -1.576 -4.215 1 95.38 327 LEU B O 1
ATOM 5902 N N . GLU B 1 328 ? 16.234 -2.48 -5.398 1 95 328 GLU B N 1
ATOM 5903 C CA . GLU B 1 328 ? 17 -3.641 -5.824 1 95 328 GLU B CA 1
ATOM 5904 C C . GLU B 1 328 ? 17.844 -3.318 -7.055 1 95 328 GLU B C 1
ATOM 5906 O O . GLU B 1 328 ? 18.688 -4.125 -7.469 1 95 328 GLU B O 1
ATOM 5911 N N . GLY B 1 329 ? 17.625 -2.199 -7.684 1 94.81 329 GLY B N 1
ATOM 5912 C CA . GLY B 1 329 ? 18.328 -1.843 -8.914 1 94.81 329 GLY B CA 1
ATOM 5913 C C . GLY B 1 329 ? 17.906 -2.691 -10.102 1 94.81 329 GLY B C 1
ATOM 5914 O O . GLY B 1 329 ? 18.75 -3.029 -10.945 1 94.81 329 GLY B O 1
ATOM 5915 N N . ILE B 1 330 ? 16.641 -3.133 -10.102 1 95.19 330 ILE B N 1
ATOM 5916 C CA . ILE B 1 330 ? 16.141 -4.012 -11.148 1 95.19 330 ILE B CA 1
ATOM 5917 C C . ILE B 1 330 ? 15.008 -3.311 -11.906 1 95.19 330 ILE B C 1
ATOM 5919 O O . ILE B 1 330 ? 14.078 -2.779 -11.297 1 95.19 330 ILE B O 1
ATOM 5923 N N . ASN B 1 331 ? 15.039 -3.316 -13.211 1 94.62 331 ASN B N 1
ATOM 5924 C CA . ASN B 1 331 ? 14.055 -2.592 -14.008 1 94.62 331 ASN B CA 1
ATOM 5925 C C . ASN B 1 331 ? 12.906 -3.494 -14.438 1 94.62 331 ASN B C 1
ATOM 5927 O O . ASN B 1 331 ? 11.82 -3.012 -14.758 1 94.62 331 ASN B O 1
ATOM 5931 N N . ASN B 1 332 ? 13.164 -4.836 -14.453 1 94 332 ASN B N 1
ATOM 5932 C CA . ASN B 1 332 ? 12.133 -5.77 -14.898 1 94 332 ASN B CA 1
ATOM 5933 C C . ASN B 1 332 ? 11.297 -6.277 -13.734 1 94 332 ASN B C 1
ATOM 5935 O O . ASN B 1 332 ? 11.82 -6.879 -12.797 1 94 332 ASN B O 1
ATOM 5939 N N . ILE B 1 333 ? 10 -6.023 -13.797 1 97.19 333 ILE B N 1
ATOM 5940 C CA . ILE B 1 333 ? 9.062 -6.516 -12.789 1 97.19 333 ILE B CA 1
ATOM 5941 C C . ILE B 1 333 ? 8.078 -7.484 -13.43 1 97.19 333 ILE B C 1
ATOM 5943 O O . ILE B 1 333 ? 7.406 -7.141 -14.406 1 97.19 333 ILE B O 1
ATOM 5947 N N . ILE B 1 334 ? 7.957 -8.641 -12.93 1 95.81 334 ILE B N 1
ATOM 5948 C CA . ILE B 1 334 ? 6.988 -9.617 -13.422 1 95.81 334 ILE B CA 1
ATOM 5949 C C . ILE B 1 334 ? 5.84 -9.75 -12.422 1 95.81 334 ILE B C 1
ATOM 5951 O O . ILE B 1 334 ? 6.066 -10 -11.234 1 95.81 334 ILE B O 1
ATOM 5955 N N . PHE B 1 335 ? 4.688 -9.508 -12.898 1 96.94 335 PHE B N 1
ATOM 5956 C CA . PHE B 1 335 ? 3.482 -9.711 -12.102 1 96.94 335 PHE B CA 1
ATOM 5957 C C . PHE B 1 335 ? 2.814 -11.031 -12.461 1 96.94 335 PHE B C 1
ATOM 5959 O O . PHE B 1 335 ? 2.506 -11.281 -13.625 1 96.94 335 PHE B O 1
ATOM 5966 N N . ALA B 1 336 ? 2.648 -11.828 -11.445 1 92.88 336 ALA B N 1
ATOM 5967 C CA . ALA B 1 336 ? 2.043 -13.141 -11.656 1 92.88 336 ALA B CA 1
ATOM 5968 C C . ALA B 1 336 ? 1.155 -13.531 -10.477 1 92.88 336 ALA B C 1
ATOM 5970 O O . ALA B 1 336 ? 1.094 -12.805 -9.477 1 92.88 336 ALA B O 1
ATOM 5971 N N . GLY B 1 337 ? 0.427 -14.578 -10.641 1 88.81 337 GLY B N 1
ATOM 5972 C CA . GLY B 1 337 ? -0.463 -15.078 -9.609 1 88.81 337 GLY B CA 1
ATOM 5973 C C . GLY B 1 337 ? -1.925 -15.055 -10.016 1 88.81 337 GLY B C 1
ATOM 5974 O O . GLY B 1 337 ? -2.279 -14.461 -11.031 1 88.81 337 GLY B O 1
ATOM 5975 N N . ASN B 1 338 ? -2.717 -15.609 -9.188 1 81.75 338 ASN B N 1
ATOM 5976 C CA . ASN B 1 338 ? -4.121 -15.828 -9.531 1 81.75 338 ASN B CA 1
ATOM 5977 C C . ASN B 1 338 ? -4.887 -14.508 -9.609 1 81.75 338 ASN B C 1
ATOM 5979 O O . ASN B 1 338 ? -5.93 -14.43 -10.258 1 81.75 338 ASN B O 1
ATOM 5983 N N . PHE B 1 339 ? -4.457 -13.492 -8.938 1 88.31 339 PHE B N 1
ATOM 5984 C CA . PHE B 1 339 ? -5.086 -12.18 -9.023 1 88.31 339 PHE B CA 1
ATOM 5985 C C . PHE B 1 339 ? -4.918 -11.594 -10.422 1 88.31 339 PHE B C 1
ATOM 5987 O O . PHE B 1 339 ? -5.805 -10.891 -10.914 1 88.31 339 PHE B O 1
ATOM 5994 N N . VAL B 1 340 ? -3.777 -11.859 -11.039 1 91.62 340 VAL B N 1
ATOM 5995 C CA . VAL B 1 340 ? -3.475 -11.359 -12.375 1 91.62 340 VAL B CA 1
ATOM 5996 C C . VAL B 1 340 ? -4.074 -12.289 -13.422 1 91.62 340 VAL B C 1
ATOM 5998 O O . VAL B 1 340 ? -4.965 -11.891 -14.18 1 91.62 340 VAL B O 1
ATOM 6001 N N . ARG B 1 341 ? -3.816 -13.531 -13.375 1 78.38 341 ARG B N 1
ATOM 6002 C CA . ARG B 1 341 ? -4.309 -14.656 -14.172 1 78.38 341 ARG B CA 1
ATOM 6003 C C . ARG B 1 341 ? -4.684 -14.203 -15.578 1 78.38 341 ARG B C 1
ATOM 6005 O O . ARG B 1 341 ? -5.754 -14.547 -16.078 1 78.38 341 ARG B O 1
ATOM 6012 N N . ASN B 1 342 ? -3.93 -13.328 -16.188 1 78.62 342 ASN B N 1
ATOM 6013 C CA . ASN B 1 342 ? -4.07 -12.828 -17.562 1 78.62 342 ASN B CA 1
ATOM 6014 C C . ASN B 1 342 ? -5.387 -12.078 -17.75 1 78.62 342 ASN B C 1
ATOM 6016 O O . ASN B 1 342 ? -5.934 -12.047 -18.844 1 78.62 342 ASN B O 1
ATOM 6020 N N . HIS B 1 343 ? -5.891 -11.648 -16.641 1 87.38 343 HIS B N 1
ATOM 6021 C CA . HIS B 1 343 ? -7.043 -10.758 -16.781 1 87.38 343 HIS B CA 1
ATOM 6022 C C . HIS B 1 343 ? -6.633 -9.406 -17.344 1 87.38 343 HIS B C 1
ATOM 6024 O O . HIS B 1 343 ? -5.859 -8.672 -16.703 1 87.38 343 HIS B O 1
ATOM 6030 N N . GLN B 1 344 ? -7.238 -9.133 -18.422 1 91.75 344 GLN B N 1
ATOM 6031 C CA . GLN B 1 344 ? -6.832 -7.945 -19.156 1 91.75 344 GLN B CA 1
ATOM 6032 C C . GLN B 1 344 ? -7 -6.684 -18.312 1 91.75 344 GLN B C 1
ATOM 6034 O O . GLN B 1 344 ? -6.148 -5.793 -18.344 1 91.75 344 GLN B O 1
ATOM 6039 N N . ASP B 1 345 ? -8.102 -6.613 -17.578 1 91.44 345 ASP B N 1
ATOM 6040 C CA . ASP B 1 345 ? -8.375 -5.426 -16.766 1 91.44 345 ASP B CA 1
ATOM 6041 C C . ASP B 1 345 ? -7.305 -5.234 -15.695 1 91.44 345 ASP B C 1
ATOM 6043 O O . ASP B 1 345 ? -6.82 -4.121 -15.484 1 91.44 345 ASP B O 1
ATOM 6047 N N . THR B 1 346 ? -6.98 -6.316 -15.031 1 94.31 346 THR B N 1
ATOM 6048 C CA . THR B 1 346 ? -5.969 -6.273 -13.984 1 94.31 346 THR B CA 1
ATOM 6049 C C . THR B 1 346 ? -4.605 -5.902 -14.562 1 94.31 346 THR B C 1
ATOM 6051 O O . THR B 1 346 ? -3.912 -5.035 -14.023 1 94.31 346 THR B O 1
ATOM 6054 N N . MET B 1 347 ? -4.234 -6.516 -15.68 1 96.25 347 MET B N 1
ATOM 6055 C CA . MET B 1 347 ? -2.947 -6.254 -16.312 1 96.25 347 MET B CA 1
ATOM 6056 C C . MET B 1 347 ? -2.861 -4.809 -16.797 1 96.25 347 MET B C 1
ATOM 6058 O O . MET B 1 347 ? -1.822 -4.16 -16.641 1 96.25 347 MET B O 1
ATOM 6062 N N . ASP B 1 348 ? -3.932 -4.363 -17.312 1 95.69 348 ASP B N 1
ATOM 6063 C CA . ASP B 1 348 ? -3.971 -2.986 -17.797 1 95.69 348 ASP B CA 1
ATOM 6064 C C . ASP B 1 348 ? -3.805 -1.996 -16.656 1 95.69 348 ASP B C 1
ATOM 6066 O O . ASP B 1 348 ? -3.102 -0.993 -16.781 1 95.69 348 ASP B O 1
ATOM 6070 N N . CYS B 1 349 ? -4.484 -2.262 -15.547 1 94.19 349 CYS B N 1
ATOM 6071 C CA . CYS B 1 349 ? -4.375 -1.404 -14.375 1 94.19 349 CYS B CA 1
ATOM 6072 C C . CYS B 1 349 ? -2.943 -1.38 -13.852 1 94.19 349 CYS B C 1
ATOM 6074 O O . CYS B 1 349 ? -2.418 -0.316 -13.516 1 94.19 349 CYS B O 1
ATOM 6076 N N . ILE B 1 350 ? -2.316 -2.512 -13.789 1 97.31 350 ILE B N 1
ATOM 6077 C CA . ILE B 1 350 ? -0.947 -2.631 -13.297 1 97.31 350 ILE B CA 1
ATOM 6078 C C . ILE B 1 350 ? 0.001 -1.868 -14.219 1 97.31 350 ILE B C 1
ATOM 6080 O O . ILE B 1 350 ? 0.838 -1.092 -13.758 1 97.31 350 ILE B O 1
ATOM 6084 N N . ASN B 1 351 ? -0.155 -2.084 -15.492 1 96.75 351 ASN B N 1
ATOM 6085 C CA . ASN B 1 351 ? 0.688 -1.388 -16.453 1 96.75 351 ASN B CA 1
ATOM 6086 C C . ASN B 1 351 ? 0.526 0.126 -16.359 1 96.75 351 ASN B C 1
ATOM 6088 O O . ASN B 1 351 ? 1.511 0.865 -16.406 1 96.75 351 ASN B O 1
ATOM 6092 N N . THR B 1 352 ? -0.69 0.556 -16.266 1 94.12 352 THR B N 1
ATOM 6093 C CA . THR B 1 352 ? -0.985 1.977 -16.109 1 94.12 352 THR B CA 1
ATOM 6094 C C . THR B 1 352 ? -0.311 2.539 -14.867 1 94.12 352 THR B C 1
ATOM 6096 O O . THR B 1 352 ? 0.249 3.639 -14.898 1 94.12 352 THR B O 1
ATOM 6099 N N . ALA B 1 353 ? -0.398 1.817 -13.812 1 95.5 353 ALA B N 1
ATOM 6100 C CA . ALA B 1 353 ? 0.21 2.246 -12.562 1 95.5 353 ALA B CA 1
ATOM 6101 C C . ALA B 1 353 ? 1.726 2.363 -12.695 1 95.5 353 ALA B C 1
ATOM 6103 O O . ALA B 1 353 ? 2.318 3.361 -12.273 1 95.5 353 ALA B O 1
ATOM 6104 N N . ILE B 1 354 ? 2.371 1.37 -13.273 1 96.81 354 ILE B N 1
ATOM 6105 C CA . ILE B 1 354 ? 3.82 1.379 -13.438 1 96.81 354 ILE B CA 1
ATOM 6106 C C . ILE B 1 354 ? 4.23 2.553 -14.328 1 96.81 354 ILE B C 1
ATOM 6108 O O . ILE B 1 354 ? 5.219 3.236 -14.039 1 96.81 354 ILE B O 1
ATOM 6112 N N . GLU B 1 355 ? 3.486 2.811 -15.383 1 93.56 355 GLU B N 1
ATOM 6113 C CA . GLU B 1 355 ? 3.748 3.957 -16.25 1 93.56 355 GLU B CA 1
ATOM 6114 C C . GLU B 1 355 ? 3.609 5.27 -15.477 1 93.56 355 GLU B C 1
ATOM 6116 O O . GLU B 1 355 ? 4.387 6.203 -15.688 1 93.56 355 GLU B O 1
ATOM 6121 N N . PHE B 1 356 ? 2.629 5.336 -14.688 1 92.5 356 PHE B N 1
ATOM 6122 C CA . PHE B 1 356 ? 2.424 6.516 -13.852 1 92.5 356 PHE B CA 1
ATOM 6123 C C . PHE B 1 356 ? 3.65 6.785 -12.992 1 92.5 356 PHE B C 1
ATOM 6125 O O . PHE B 1 356 ? 4.137 7.918 -12.93 1 92.5 356 PHE B O 1
ATOM 6132 N N . PHE B 1 357 ? 4.203 5.832 -12.344 1 93.31 357 PHE B N 1
ATOM 6133 C CA . PHE B 1 357 ? 5.328 6.016 -11.43 1 93.31 357 PHE B CA 1
ATOM 6134 C C . PHE B 1 357 ? 6.621 6.25 -12.211 1 93.31 357 PHE B C 1
ATOM 6136 O O . PHE B 1 357 ? 7.566 6.84 -11.68 1 93.31 357 PHE B O 1
ATOM 6143 N N . ASN B 1 358 ? 6.648 5.812 -13.438 1 94.06 358 ASN B N 1
ATOM 6144 C CA . ASN B 1 358 ? 7.801 6.055 -14.305 1 94.06 358 ASN B CA 1
ATOM 6145 C C . ASN B 1 358 ? 7.926 7.531 -14.672 1 94.06 358 ASN B C 1
ATOM 6147 O O . ASN B 1 358 ? 8.992 7.98 -15.094 1 94.06 358 ASN B O 1
ATOM 6151 N N . GLN B 1 359 ? 6.902 8.234 -14.578 1 87.69 359 GLN B N 1
ATOM 6152 C CA . GLN B 1 359 ? 6.887 9.633 -15.016 1 87.69 359 GLN B CA 1
ATOM 6153 C C . GLN B 1 359 ? 7.938 10.453 -14.281 1 87.69 359 GLN B C 1
ATOM 6155 O O . GLN B 1 359 ? 8.445 11.445 -14.812 1 87.69 359 GLN B O 1
ATOM 6160 N N . ASN B 1 360 ? 8.297 10.008 -13.102 1 80.56 360 ASN B N 1
ATOM 6161 C CA . ASN B 1 360 ? 9.273 10.734 -12.297 1 80.56 360 ASN B CA 1
ATOM 6162 C C . ASN B 1 360 ? 10.672 10.148 -12.453 1 80.56 360 ASN B C 1
ATOM 6164 O O . ASN B 1 360 ? 11.586 10.508 -11.703 1 80.56 360 ASN B O 1
ATOM 6168 N N . GLU B 1 361 ? 10.773 9.273 -13.398 1 89.12 361 GLU B N 1
ATOM 6169 C CA . GLU B 1 361 ? 12.047 8.594 -13.602 1 89.12 361 GLU B CA 1
ATOM 6170 C C . GLU B 1 361 ? 12.695 9.008 -14.922 1 89.12 361 GLU B C 1
ATOM 6172 O O . GLU B 1 361 ? 11.992 9.375 -15.875 1 89.12 361 GLU B O 1
ATOM 6177 N N . ASP B 1 362 ? 13.977 8.969 -14.945 1 88.94 362 ASP B N 1
ATOM 6178 C CA . ASP B 1 362 ? 14.695 9.156 -16.203 1 88.94 362 ASP B CA 1
ATOM 6179 C C . ASP B 1 362 ? 14.383 8.023 -17.188 1 88.94 362 ASP B C 1
ATOM 6181 O O . ASP B 1 362 ? 14.133 6.891 -16.766 1 88.94 362 ASP B O 1
ATOM 6185 N N . ALA B 1 363 ? 14.484 8.344 -18.422 1 85.5 363 ALA B N 1
ATOM 6186 C CA . ALA B 1 363 ? 14.141 7.402 -19.484 1 85.5 363 ALA B CA 1
ATOM 6187 C C . ALA B 1 363 ? 14.953 6.117 -19.375 1 85.5 363 ALA B C 1
ATOM 6189 O O . ALA B 1 363 ? 14.453 5.031 -19.672 1 85.5 363 ALA B O 1
ATOM 6190 N N . ASN B 1 364 ? 16.125 6.242 -18.875 1 85.69 364 ASN B N 1
ATOM 6191 C CA . ASN B 1 364 ? 17.031 5.094 -18.812 1 85.69 364 ASN B CA 1
ATOM 6192 C C . ASN B 1 364 ? 16.797 4.273 -17.531 1 85.69 364 ASN B C 1
ATOM 6194 O O . ASN B 1 364 ? 17.344 3.176 -17.406 1 85.69 364 ASN B O 1
ATOM 6198 N N . ASN B 1 365 ? 15.945 4.738 -16.688 1 89.31 365 ASN B N 1
ATOM 6199 C CA . ASN B 1 365 ? 15.742 4.074 -15.398 1 89.31 365 ASN B CA 1
ATOM 6200 C C . ASN B 1 365 ? 14.266 3.732 -15.18 1 89.31 365 ASN B C 1
ATOM 6202 O O . ASN B 1 365 ? 13.812 3.652 -14.039 1 89.31 365 ASN B O 1
ATOM 6206 N N . GLN B 1 366 ? 13.656 3.5 -16.328 1 93.62 366 GLN B N 1
ATOM 6207 C CA . GLN B 1 366 ? 12.234 3.178 -16.234 1 93.62 366 GLN B CA 1
ATOM 6208 C C . GLN B 1 366 ? 12.031 1.704 -15.891 1 93.62 366 GLN B C 1
ATOM 6210 O O . GLN B 1 366 ? 12.82 0.85 -16.297 1 93.62 366 GLN B O 1
ATOM 6215 N N . ARG B 1 367 ? 11.062 1.484 -15.109 1 95.06 367 ARG B N 1
ATOM 6216 C CA . ARG B 1 367 ? 10.664 0.121 -14.781 1 95.06 367 ARG B CA 1
ATOM 6217 C C . ARG B 1 367 ? 9.602 -0.388 -15.75 1 95.06 367 ARG B C 1
ATOM 6219 O O . ARG B 1 367 ? 8.797 0.392 -16.266 1 95.06 367 ARG B O 1
ATOM 6226 N N . LYS B 1 368 ? 9.609 -1.671 -15.992 1 94.31 368 LYS B N 1
ATOM 6227 C CA . LYS B 1 368 ? 8.672 -2.289 -16.922 1 94.31 368 LYS B CA 1
ATOM 6228 C C . LYS B 1 368 ? 7.871 -3.398 -16.25 1 94.31 368 LYS B C 1
ATOM 6230 O O . LYS B 1 368 ? 8.43 -4.203 -15.5 1 94.31 368 LYS B O 1
ATOM 6235 N N . ALA B 1 369 ? 6.586 -3.391 -16.5 1 96.75 369 ALA B N 1
ATOM 6236 C CA . ALA B 1 369 ? 5.715 -4.457 -16.016 1 96.75 369 ALA B CA 1
ATOM 6237 C C . ALA B 1 369 ? 5.582 -5.574 -17.047 1 96.75 369 ALA B C 1
ATOM 6239 O O . ALA B 1 369 ? 5.199 -5.324 -18.203 1 96.75 369 ALA B O 1
ATOM 6240 N N . PHE B 1 370 ? 5.887 -6.766 -16.641 1 94.94 370 PHE B N 1
ATOM 6241 C CA . PHE B 1 370 ? 5.727 -7.938 -17.484 1 94.94 370 PHE B CA 1
ATOM 6242 C C . PHE B 1 370 ? 4.738 -8.922 -16.875 1 94.94 370 PHE B C 1
ATOM 6244 O O . PHE B 1 370 ? 4.531 -8.922 -15.656 1 94.94 370 PHE B O 1
ATOM 6251 N N . PHE B 1 371 ? 4.18 -9.68 -17.734 1 95.75 371 PHE B N 1
ATOM 6252 C CA . PHE B 1 371 ? 3.246 -10.742 -17.375 1 95.75 371 PHE B CA 1
ATOM 6253 C C . PHE B 1 371 ? 3.662 -12.062 -18.016 1 95.75 371 PHE B C 1
ATOM 6255 O O . PHE B 1 371 ? 4.547 -12.094 -18.875 1 95.75 371 PHE B O 1
ATOM 6262 N N . VAL B 1 372 ? 3.084 -13.102 -17.516 1 93.12 372 VAL B N 1
ATOM 6263 C CA . VAL B 1 372 ? 3.525 -14.43 -17.922 1 93.12 372 VAL B CA 1
ATOM 6264 C C . VAL B 1 372 ? 2.355 -15.195 -18.547 1 93.12 372 VAL B C 1
ATOM 6266 O O . VAL B 1 372 ? 1.292 -15.312 -17.938 1 93.12 372 VAL B O 1
ATOM 6269 N N . LYS B 1 373 ? 2.59 -15.711 -19.703 1 90.88 373 LYS B N 1
ATOM 6270 C CA . LYS B 1 373 ? 1.57 -16.484 -20.391 1 90.88 373 LYS B CA 1
ATOM 6271 C C . LYS B 1 373 ? 1.08 -17.641 -19.531 1 90.88 373 LYS B C 1
ATOM 6273 O O . LYS B 1 373 ? -0.121 -17.922 -19.484 1 90.88 373 LYS B O 1
ATOM 6278 N N . HIS B 1 374 ? 1.924 -18.266 -18.875 1 91.12 374 HIS B N 1
ATOM 6279 C CA . HIS B 1 374 ? 1.617 -19.453 -18.078 1 91.12 374 HIS B CA 1
ATOM 6280 C C . HIS B 1 374 ? 1.36 -19.094 -16.625 1 91.12 374 HIS B C 1
ATOM 6282 O O . HIS B 1 374 ? 1.62 -19.891 -15.727 1 91.12 374 HIS B O 1
ATOM 6288 N N . ASP B 1 375 ? 0.87 -17.828 -16.453 1 90 375 ASP B N 1
ATOM 6289 C CA . ASP B 1 375 ? 0.547 -17.375 -15.109 1 90 375 ASP B CA 1
ATOM 6290 C C . ASP B 1 375 ? -0.349 -18.375 -14.383 1 90 375 ASP B C 1
ATOM 6292 O O . ASP B 1 375 ? -1.287 -18.906 -14.969 1 90 375 ASP B O 1
ATOM 6296 N N . GLY B 1 376 ? -0.046 -18.734 -13.211 1 84.88 376 GLY B N 1
ATOM 6297 C CA . GLY B 1 376 ? -0.784 -19.719 -12.43 1 84.88 376 GLY B CA 1
ATOM 6298 C C . GLY B 1 376 ? -0.185 -21.109 -12.5 1 84.88 376 GLY B C 1
ATOM 6299 O O . GLY B 1 376 ? -0.457 -21.953 -11.641 1 84.88 376 GLY B O 1
ATOM 6300 N N . PHE B 1 377 ? 0.618 -21.344 -13.508 1 91.62 377 PHE B N 1
ATOM 6301 C CA . PHE B 1 377 ? 1.129 -22.688 -13.719 1 91.62 377 PHE B CA 1
ATOM 6302 C C . PHE B 1 377 ? 2.637 -22.734 -13.492 1 91.62 377 PHE B C 1
ATOM 6304 O O . PHE B 1 377 ? 3.262 -23.781 -13.68 1 91.62 377 PHE B O 1
ATOM 6311 N N . ILE B 1 378 ? 3.176 -21.641 -13.117 1 91.5 378 ILE B N 1
ATOM 6312 C CA . ILE B 1 378 ? 4.629 -21.578 -12.984 1 91.5 378 ILE B CA 1
ATOM 6313 C C . ILE B 1 378 ? 5.09 -22.547 -11.898 1 91.5 378 ILE B C 1
ATOM 6315 O O . ILE B 1 378 ? 6.125 -23.188 -12.031 1 91.5 378 ILE B O 1
ATOM 6319 N N . GLY B 1 379 ? 4.312 -22.594 -10.867 1 92.69 379 GLY B N 1
ATOM 6320 C CA . GLY B 1 379 ? 4.637 -23.547 -9.805 1 92.69 379 GLY B CA 1
ATOM 6321 C C . GLY B 1 379 ? 4.605 -24.984 -10.266 1 92.69 379 GLY B C 1
ATOM 6322 O O . GLY B 1 379 ? 5.539 -25.75 -10 1 92.69 379 GLY B O 1
ATOM 6323 N N . ALA B 1 380 ? 3.551 -25.344 -10.953 1 95.31 380 ALA B N 1
ATOM 6324 C CA . ALA B 1 380 ? 3.434 -26.703 -11.484 1 95.31 380 ALA B CA 1
ATOM 6325 C C . ALA B 1 380 ? 4.543 -27 -12.492 1 95.31 380 ALA B C 1
ATOM 6327 O O . ALA B 1 380 ? 5.137 -28.078 -12.477 1 95.31 380 ALA B O 1
ATOM 6328 N N . LEU B 1 381 ? 4.766 -26.062 -13.305 1 94.31 381 LEU B N 1
ATOM 6329 C CA . LEU B 1 381 ? 5.832 -26.188 -14.297 1 94.31 381 LEU B CA 1
ATOM 6330 C C . LEU B 1 381 ? 7.188 -26.359 -13.617 1 94.31 381 LEU B C 1
ATOM 6332 O O . LEU B 1 381 ? 8 -27.172 -14.055 1 94.31 381 LEU B O 1
ATOM 6336 N N . GLY B 1 382 ? 7.387 -25.562 -12.641 1 94.56 382 GLY B N 1
ATOM 6337 C CA . GLY B 1 382 ? 8.625 -25.672 -11.883 1 94.56 382 GLY B CA 1
ATOM 6338 C C . GLY B 1 382 ? 8.789 -27.016 -11.195 1 94.56 382 GLY B C 1
ATOM 6339 O O . GLY B 1 382 ? 9.883 -27.578 -11.172 1 94.56 382 GLY B O 1
ATOM 6340 N N . SER B 1 383 ? 7.75 -27.484 -10.602 1 95.62 383 SER B N 1
ATOM 6341 C CA . SER B 1 383 ? 7.781 -28.812 -9.977 1 95.62 383 SER B CA 1
ATOM 6342 C C . SER B 1 383 ? 8.086 -29.891 -10.992 1 95.62 383 SER B C 1
ATOM 6344 O O . SER B 1 383 ? 8.852 -30.828 -10.711 1 95.62 383 SER B O 1
ATOM 6346 N N . PHE B 1 384 ? 7.5 -29.781 -12.109 1 94.56 384 PHE B N 1
ATOM 6347 C CA . PHE B 1 384 ? 7.781 -30.672 -13.219 1 94.56 384 PHE B CA 1
ATOM 6348 C C . PHE B 1 384 ? 9.266 -30.656 -13.578 1 94.56 384 PHE B C 1
ATOM 6350 O O . PHE B 1 384 ? 9.898 -31.703 -13.695 1 94.56 384 PHE B O 1
ATOM 6357 N N . PHE B 1 385 ? 9.781 -29.469 -13.664 1 91.62 385 PHE B N 1
ATOM 6358 C CA . PHE B 1 385 ? 11.172 -29.281 -14.055 1 91.62 385 PHE B CA 1
ATOM 6359 C C . PHE B 1 385 ? 12.117 -29.781 -12.969 1 91.62 385 PHE B C 1
ATOM 6361 O O . PHE B 1 385 ? 13.195 -30.297 -13.266 1 91.62 385 PHE B O 1
ATOM 6368 N N . GLN B 1 386 ? 11.703 -29.594 -11.789 1 91 386 GLN B N 1
ATOM 6369 C CA . GLN B 1 386 ? 12.508 -30.109 -10.68 1 91 386 GLN B CA 1
ATOM 6370 C C . GLN B 1 386 ? 12.648 -31.625 -10.758 1 91 386 GLN B C 1
ATOM 6372 O O . GLN B 1 386 ? 13.727 -32.156 -10.5 1 91 386 GLN B O 1
ATOM 6377 N N . GLY B 1 387 ? 11.602 -32.312 -11.023 1 88.19 387 GLY B N 1
ATOM 6378 C CA . GLY B 1 387 ? 11.664 -33.75 -11.227 1 88.19 387 GLY B CA 1
ATOM 6379 C C . GLY B 1 387 ? 12.633 -34.156 -12.328 1 88.19 387 GLY B C 1
ATOM 6380 O O . GLY B 1 387 ? 13.398 -35.094 -12.172 1 88.19 387 GLY B O 1
ATOM 6381 N N . PHE B 1 388 ? 12.609 -33.375 -13.273 1 83.81 388 PHE B N 1
ATOM 6382 C CA . PHE B 1 388 ? 13.477 -33.625 -14.414 1 83.81 388 PHE B CA 1
ATOM 6383 C C . PHE B 1 388 ? 14.945 -33.438 -14.031 1 83.81 388 PHE B C 1
ATOM 6385 O O . PHE B 1 388 ? 15.789 -34.281 -14.359 1 83.81 388 PHE B O 1
ATOM 6392 N N . THR B 1 389 ? 15.242 -32.375 -13.32 1 83.56 389 THR B N 1
ATOM 6393 C CA . THR B 1 389 ? 16.609 -32.031 -12.977 1 83.56 389 THR B CA 1
ATOM 6394 C C . THR B 1 389 ? 17.172 -32.969 -11.93 1 83.56 389 THR B C 1
ATOM 6396 O O . THR B 1 389 ? 18.359 -33.344 -11.977 1 83.56 389 THR B O 1
ATOM 6399 N N . LEU B 1 390 ? 16.391 -33.375 -11.008 1 84 390 LEU B N 1
ATOM 6400 C CA . LEU B 1 390 ? 16.844 -34.281 -9.969 1 84 390 LEU B CA 1
ATOM 6401 C C . LEU B 1 390 ? 17.156 -35.656 -10.547 1 84 390 LEU B C 1
ATOM 6403 O O . LEU B 1 390 ? 18.109 -36.312 -10.117 1 84 390 LEU B O 1
ATOM 6407 N N . LYS B 1 391 ? 16.422 -36.094 -11.43 1 77.44 391 LYS B N 1
ATOM 6408 C CA . LYS B 1 391 ? 16.688 -37.375 -12.07 1 77.44 391 LYS B CA 1
ATOM 6409 C C . LYS B 1 391 ? 17.969 -37.344 -12.891 1 77.44 391 LYS B C 1
ATOM 6411 O O . LYS B 1 391 ? 18.719 -38.312 -12.914 1 77.44 391 LYS B O 1
ATOM 6416 N N . GLN B 1 392 ? 18.156 -36.25 -13.406 1 74.88 392 GLN B N 1
ATOM 6417 C CA . GLN B 1 392 ? 19.391 -36.094 -14.172 1 74.88 392 GLN B CA 1
ATOM 6418 C C . GLN B 1 392 ? 20.609 -36.094 -13.25 1 74.88 392 GLN B C 1
ATOM 6420 O O . GLN B 1 392 ? 21.641 -36.688 -13.594 1 74.88 392 GLN B O 1
ATOM 6425 N N . GLN B 1 393 ? 20.453 -35.469 -12.195 1 74 393 GLN B N 1
ATOM 6426 C CA . GLN B 1 393 ? 21.547 -35.438 -11.234 1 74 393 GLN B CA 1
ATOM 6427 C C . GLN B 1 393 ? 21.828 -36.812 -10.672 1 74 393 GLN B C 1
ATOM 6429 O O . GLN B 1 393 ? 22.984 -37.219 -10.516 1 74 393 GLN B O 1
ATOM 6434 N N . LYS B 1 394 ? 20.828 -37.562 -10.375 1 70.88 394 LYS B N 1
ATOM 6435 C CA . LYS B 1 394 ? 20.984 -38.938 -9.875 1 70.88 394 LYS B CA 1
ATOM 6436 C C . LYS B 1 394 ? 21.656 -39.812 -10.914 1 70.88 394 LYS B C 1
ATOM 6438 O O . LYS B 1 394 ? 22.516 -40.656 -10.57 1 70.88 394 LYS B O 1
ATOM 6443 N N . LYS B 1 395 ? 21.391 -39.594 -12.07 1 68.06 395 LYS B N 1
ATOM 6444 C CA . LYS B 1 395 ? 22 -40.375 -13.148 1 68.06 395 LYS B CA 1
ATOM 6445 C C . LYS B 1 395 ? 23.484 -40.031 -13.281 1 68.06 395 LYS B C 1
ATOM 6447 O O . LYS B 1 395 ? 24.312 -40.938 -13.453 1 68.06 395 LYS B O 1
ATOM 6452 N N . LEU B 1 396 ? 23.688 -38.75 -13.141 1 67.94 396 LEU B N 1
ATOM 6453 C CA . LEU B 1 396 ? 25.078 -38.344 -13.242 1 67.94 396 LEU B CA 1
ATOM 6454 C C . LEU B 1 396 ? 25.891 -38.875 -12.07 1 67.94 396 LEU B C 1
ATOM 6456 O O . LEU B 1 396 ? 27.047 -39.281 -12.258 1 67.94 396 LEU B O 1
ATOM 6460 N N . GLN B 1 397 ? 25.281 -38.844 -11.023 1 73.69 397 GLN B N 1
ATOM 6461 C CA . GLN B 1 397 ? 25.953 -39.375 -9.852 1 73.69 397 GLN B CA 1
ATOM 6462 C C . GLN B 1 397 ? 26.219 -40.875 -10.008 1 73.69 397 GLN B C 1
ATOM 6464 O O . GLN B 1 397 ? 27.281 -41.375 -9.648 1 73.69 397 GLN B O 1
ATOM 6469 N N . LEU B 1 398 ? 25.297 -41.594 -10.594 1 67.5 398 LEU B N 1
ATOM 6470 C CA . LEU B 1 398 ? 25.438 -43.031 -10.812 1 67.5 398 LEU B CA 1
ATOM 6471 C C . LEU B 1 398 ? 26.531 -43.312 -11.836 1 67.5 398 LEU B C 1
ATOM 6473 O O . LEU B 1 398 ? 27.328 -44.219 -11.656 1 67.5 398 LEU B O 1
ATOM 6477 N N . ILE B 1 399 ? 26.609 -42.531 -12.773 1 68.88 399 ILE B N 1
ATOM 6478 C CA . ILE B 1 399 ? 27.625 -42.688 -13.805 1 68.88 399 ILE B CA 1
ATOM 6479 C C . ILE B 1 399 ? 29 -42.438 -13.211 1 68.88 399 ILE B C 1
ATOM 6481 O O . ILE B 1 399 ? 29.953 -43.156 -13.484 1 68.88 399 ILE B O 1
ATOM 6485 N N . SER B 1 400 ? 29 -41.375 -12.453 1 71.69 400 SER B N 1
ATOM 6486 C CA . SER B 1 400 ? 30.266 -41.062 -11.812 1 71.69 400 SER B CA 1
ATOM 6487 C C . SER B 1 400 ? 30.719 -42.156 -10.875 1 71.69 400 SER B C 1
ATOM 6489 O O . SER B 1 400 ? 31.906 -42.5 -10.812 1 71.69 400 SER B O 1
ATOM 6491 N N . GLU B 1 401 ? 29.734 -42.719 -10.242 1 73.44 401 GLU B N 1
ATOM 6492 C CA . GLU B 1 401 ? 30.062 -43.781 -9.328 1 73.44 401 GLU B CA 1
ATOM 6493 C C . GLU B 1 401 ? 30.484 -45.031 -10.086 1 73.44 401 GLU B C 1
ATOM 6495 O O . GLU B 1 401 ? 31.406 -45.75 -9.664 1 73.44 401 GLU B O 1
ATOM 6500 N N . LEU B 1 402 ? 29.875 -45.281 -11.156 1 69.62 402 LEU B N 1
ATOM 6501 C CA . LEU B 1 402 ? 30.219 -46.438 -11.984 1 69.62 402 LEU B CA 1
ATOM 6502 C C . LEU B 1 402 ? 31.609 -46.25 -12.602 1 69.62 402 LEU B C 1
ATOM 6504 O O . LEU B 1 402 ? 32.375 -47.219 -12.68 1 69.62 402 LEU B O 1
ATOM 6508 N N . ASN B 1 403 ? 31.828 -45.094 -12.945 1 70.75 403 ASN B N 1
ATOM 6509 C CA . ASN B 1 403 ? 33.156 -44.812 -13.492 1 70.75 403 ASN B CA 1
ATOM 6510 C C . ASN B 1 403 ? 34.25 -44.938 -12.43 1 70.75 403 ASN B C 1
ATOM 6512 O O . ASN B 1 403 ? 35.344 -45.406 -12.719 1 70.75 403 ASN B O 1
ATOM 6516 N N . THR B 1 404 ? 33.938 -44.5 -11.32 1 72 404 THR B N 1
ATOM 6517 C CA . THR B 1 404 ? 34.906 -44.594 -10.227 1 72 404 THR B CA 1
ATOM 6518 C C . THR B 1 404 ? 35.156 -46.031 -9.844 1 72 404 THR B C 1
ATOM 6520 O O . THR B 1 404 ? 36.281 -46.438 -9.547 1 72 404 THR B O 1
ATOM 6523 N N . GLN B 1 405 ? 34.156 -46.812 -9.922 1 65.62 405 GLN B N 1
ATOM 6524 C CA . GLN B 1 405 ? 34.281 -48.219 -9.609 1 65.62 405 GLN B CA 1
ATOM 6525 C C . GLN B 1 405 ? 35.062 -48.938 -10.703 1 65.62 405 GLN B C 1
ATOM 6527 O O . GLN B 1 405 ? 35.844 -49.844 -10.414 1 65.62 405 GLN B O 1
ATOM 6532 N N . GLN B 1 406 ? 34.812 -48.594 -11.828 1 62.38 406 GLN B N 1
ATOM 6533 C CA . GLN B 1 406 ? 35.562 -49.219 -12.922 1 62.38 406 GLN B CA 1
ATOM 6534 C C . GLN B 1 406 ? 37.062 -48.906 -12.82 1 62.38 406 GLN B C 1
ATOM 6536 O O . GLN B 1 406 ? 37.906 -49.75 -13.102 1 62.38 406 GLN B O 1
ATOM 6541 N N . VAL B 1 407 ? 37.375 -47.719 -12.414 1 65.75 407 VAL B N 1
ATOM 6542 C CA . VAL B 1 407 ? 38.781 -47.344 -12.312 1 65.75 407 VAL B CA 1
ATOM 6543 C C . VAL B 1 407 ? 39.438 -48.125 -11.172 1 65.75 407 VAL B C 1
ATOM 6545 O O . VAL B 1 407 ? 40.594 -48.469 -11.258 1 65.75 407 VAL B O 1
ATOM 6548 N N . LYS B 1 408 ? 38.719 -48.469 -10.227 1 62.62 408 LYS B N 1
ATOM 6549 C CA . LYS B 1 408 ? 39.344 -49.219 -9.125 1 62.62 408 LYS B CA 1
ATOM 6550 C C . LYS B 1 408 ? 39.562 -50.688 -9.492 1 62.62 408 LYS B C 1
ATOM 6552 O O . LYS B 1 408 ? 40.312 -51.375 -8.828 1 62.62 408 LYS B O 1
ATOM 6557 N N . GLN B 1 409 ? 38.75 -51.031 -10.344 1 55.69 409 GLN B N 1
ATOM 6558 C CA . GLN B 1 409 ? 38.906 -52.438 -10.703 1 55.69 409 GLN B CA 1
ATOM 6559 C C . GLN B 1 409 ? 40 -52.625 -11.758 1 55.69 409 GLN B C 1
ATOM 6561 O O . GLN B 1 409 ? 40.438 -53.75 -12 1 55.69 409 GLN B O 1
ATOM 6566 N N . GLU B 1 410 ? 40.406 -51.531 -12.266 1 49.84 410 GLU B N 1
ATOM 6567 C CA . GLU B 1 410 ? 41.531 -51.625 -13.172 1 49.84 410 GLU B CA 1
ATOM 6568 C C . GLU B 1 410 ? 42.844 -51.375 -12.445 1 49.84 410 GLU B C 1
ATOM 6570 O O . GLU B 1 410 ? 42.938 -50.438 -11.648 1 49.84 410 GLU B O 1
#

Secondary structure (DSSP, 8-state):
-------------HHHHHHHHHHHHHHHHHHHHHHHT-----------------GGGGTB-S-EEEEE-SSEEEEEEEEETT--------GGG-EE-SSSEEEEEEEEEGGGHHHHHHHHHHTTHHHH-SEEEEESTHHHHTHHHHHHHH--EEEE--HHHHHHHHHHHHHH-SS--SEEEEETTTEEEE---TT-S-SEEEEEESSSEEEEEEPGGG-EEEEEEES-SHHHHHHHHHHHH----HHHHHHHHHH--GGGTSEEHHHHHTTS---TTS-SS-EEETTTTHHHHHHTT----HHHHHHHHHHHHHHHHHHHHHHHHHHHT--EEEEESTTTTT-HHHHHHHHHHHHHHHTTS-GGG--EEEEETTTT-HHHHHHHHHHHHHHHHHHHHHHHHHHHHHHHH-/-------------HHHHHHHHHHHHHHHHHHHHHHHT-----------------GGGGTB-S-EEEEE-SSEEEEEEEEETT--------GGG-EE-SSSEEEEEEEEEGGGHHHHHHHHHHTTHHHH-SEEEEESTHHHHTHHHHHHHH--EEEE--HHHHHHHHHHHHHH-SS--SEEEEETTTEEEE---TT-S-SEEEEEESSSEEEEEEEETTEEEEEEEES-SHHHHHHHHHHHH----HHHHHHHHHH--GGGTSEEHHHHHTTS---TTS-SS-EEETTTTHHHHHHTT----HHHHHHHHHHHHHHHHHHHHHHHHHHHT--EEEEESTTTTT-HHHHHHHHHHHHHHHTTS-GGG--EEEEETTTT-HHHHHHHHHHHHHHHHHHHHHHHHHHHHHHHH-